Protein AF-0000000080425809 (afdb_homodimer)

Nearest PDB structures (foldseek):
  6x68-assembly1_C  TM=7.765E-01  e=7.343E-22  Trichoplusia ni
  4dm0-assembly1_A-2  TM=4.426E-01  e=2.174E-05  Escherichia coli
  1muh-assembly1_A-2  TM=4.137E-01  e=2.063E-05  Escherichia coli
  3ecp-assembly1_A-2  TM=3.751E-01  e=4.526E-05  Escherichia coli
  6x68-assembly1_C  TM=7.754E-01  e=1.582E-22  Trichoplusia ni

Secondary structure (DSSP, 8-state):
--HHHHHHHHS-HHHHHHHHHHHHHHHHHTT-TT----HHHHHHHHHHHHHHTTSB-SSGGGGG--STTT--HHHHHHS-HHHHHHHHHH--SS-GGG--S-TTGGGHHHHHHHHHHHTTSPP-SEEEEEEEEEE--S--TT-EE-TTSSS-EEEEEEEEE-TTS-EEEEEE--GGG-SS---SSHHHHHHHHHHHHHHTPPTT-EEEE-TTT--HHHHHHHHHTT-EEEEE--GGG--GGG-PPPHHHHTTSPTT-EEEEE-SS-EEEEEESSSEEEEEESS--SPSPEEEEEEETTTTEEEEEEE-HHHHHHHHHTTHHHHHHHHHHHT------SSTTHHHHHHHHHHHHHHHHHHHHHTT----HHHHHHHHHHHHHHHH----SS----------THHHHHHHHTTS----------/--HHHHHHHHS-HHHHHHHHHHHHHHHHHTT-TT----HHHHHHHHHHHHHHTTSB-SSGGGGG--STTT--HHHHHHS-HHHHHHHHHH--SS-GGG--S-TTGGGHHHHHHHHHHHTTSPP-SEEEEEEEEEE--S--TT-EE-TTSSS-EEEEEEEEE-TTS-EEEEEE--GGG-SS---SSHHHHHHHHHHHHHHTPPTT-EEEE-TTT--HHHHHHHHHTT-EEEEE--GGG--GGG-PPPHHHHTTSPTT-EEEEE-SS-EEEEEESSSEEEEEESS--SPSPEEEEEEETTTTEEEEEEE-HHHHHHHHHTTHHHHHHHHHHHT------SSTTHHHHHHHHHHHHHHHHHHHHHTT----HHHHHHHHHHHHHHHH----SS----------THHHHHHHHTTS----------

Sequence (844 aa):
TSPLDTFKLFFSNDLINHIVLQTNLYSGQKGNHSLNVTYEEMHTFIGIMLLSGYHQLPSKRMYWQEEPDCKVAVVAEAMRRRRFEDILRCIHLNDNSQITGDRLYKVRPLFKYLNQSFKMISPKECVSIDESIIPYYGRHGAKQFIRGKPIRFGFKLWVLANPDGYILHAEPYCGNDTNLPCTGLGQGGDVVIGLIEHSDLPVGTKIYFDNLFTSVQLLEELCQRNIGGTGTLRENRTLTAMNLPNKKDFQKEKRGTIYVSRNDKLTVIRWNDNAAVTVLSNCDKEGPYKNAQRYNRAEKKKITVQMPNAIARYNENMGGVDLNDQFVSQYRTKIRNKKWWWAFFAWSVDVSCVQGWLTYRNLGHIIPYLQFRRQVVLQILSSFGIGRSRPGPSLPSLTNSSAIEDIRRDRKDHLIIKGESKTSPLDTFKLFFSNDLINHIVLQTNLYSGQKGNHSLNVTYEEMHTFIGIMLLSGYHQLPSKRMYWQEEPDCKVAVVAEAMRRRRFEDILRCIHLNDNSQITGDRLYKVRPLFKYLNQSFKMISPKECVSIDESIIPYYGRHGAKQFIRGKPIRFGFKLWVLANPDGYILHAEPYCGNDTNLPCTGLGQGGDVVIGLIEHSDLPVGTKIYFDNLFTSVQLLEELCQRNIGGTGTLRENRTLTAMNLPNKKDFQKEKRGTIYVSRNDKLTVIRWNDNAAVTVLSNCDKEGPYKNAQRYNRAEKKKITVQMPNAIARYNENMGGVDLNDQFVSQYRTKIRNKKWWWAFFAWSVDVSCVQGWLTYRNLGHIIPYLQFRRQVVLQILSSFGIGRSRPGPSLPSLTNSSAIEDIRRDRKDHLIIKGESK

Organism: Rhodnius prolixus (NCBI:txid13249)

Structure (mmCIF, N/CA/C/O backbone):
data_AF-0000000080425809-model_v1
#
loop_
_entity.id
_entity.type
_entity.pdbx_description
1 polymer 'DDE_Tnp_1_7 domain-containing protein'
#
loop_
_atom_site.group_PDB
_atom_site.id
_atom_site.type_symbol
_atom_site.label_atom_id
_atom_site.label_alt_id
_atom_site.label_comp_id
_atom_site.label_asym_id
_atom_site.label_entity_id
_atom_site.label_seq_id
_atom_site.pdbx_PDB_ins_code
_atom_site.Cartn_x
_atom_site.Cartn_y
_atom_site.Cartn_z
_atom_site.occupancy
_atom_site.B_iso_or_equiv
_atom_site.auth_seq_id
_atom_site.auth_comp_id
_atom_site.auth_asym_id
_atom_site.auth_atom_id
_atom_site.pdbx_PDB_model_num
ATOM 1 N N . THR A 1 1 ? -21.891 -22.406 -18.344 1 91.31 1 THR A N 1
ATOM 2 C CA . THR A 1 1 ? -20.844 -22.375 -17.328 1 91.31 1 THR A CA 1
ATOM 3 C C . THR A 1 1 ? -20.859 -21.031 -16.594 1 91.31 1 THR A C 1
ATOM 5 O O . THR A 1 1 ? -20.859 -19.969 -17.234 1 91.31 1 THR A O 1
ATOM 8 N N . SER A 1 2 ? -21.078 -21.094 -15.312 1 95.88 2 SER A N 1
ATOM 9 C CA . SER A 1 2 ? -21.125 -19.875 -14.516 1 95.88 2 SER A CA 1
ATOM 10 C C . SER A 1 2 ? -19.766 -19.562 -13.906 1 95.88 2 SER A C 1
ATOM 12 O O . SER A 1 2 ? -18.875 -20.406 -13.875 1 95.88 2 SER A O 1
ATOM 14 N N . PRO A 1 3 ? -19.594 -18.344 -13.469 1 97.81 3 PRO A N 1
ATOM 15 C CA . PRO A 1 3 ? -18.344 -17.969 -12.797 1 97.81 3 PRO A CA 1
ATOM 16 C C . PRO A 1 3 ? -18.062 -18.844 -11.57 1 97.81 3 PRO A C 1
ATOM 18 O O . PRO A 1 3 ? -16.906 -19.25 -11.352 1 97.81 3 PRO A O 1
ATOM 21 N N . LEU A 1 4 ? -19.078 -19.156 -10.852 1 98.19 4 LEU A N 1
ATOM 22 C CA . LEU A 1 4 ? -18.891 -20.016 -9.688 1 98.19 4 LEU A CA 1
ATOM 23 C C . LEU A 1 4 ? -18.391 -21.406 -10.102 1 98.19 4 LEU A C 1
ATOM 25 O O . LEU A 1 4 ? -17.562 -22 -9.406 1 98.19 4 LEU A O 1
ATOM 29 N N . ASP A 1 5 ? -18.828 -21.906 -11.242 1 97.88 5 ASP A N 1
ATOM 30 C CA . ASP A 1 5 ? -18.391 -23.203 -11.742 1 97.88 5 ASP A CA 1
ATOM 31 C C . ASP A 1 5 ? -16.875 -23.219 -11.992 1 97.88 5 ASP A C 1
ATOM 33 O O . ASP A 1 5 ? -16.188 -24.156 -11.602 1 97.88 5 ASP A O 1
ATOM 37 N N . THR A 1 6 ? -16.438 -22.156 -12.609 1 98.38 6 THR A N 1
ATOM 38 C CA . THR A 1 6 ? -15.016 -22.141 -12.914 1 98.38 6 THR A CA 1
ATOM 39 C C . THR A 1 6 ? -14.188 -21.875 -11.664 1 98.38 6 THR A C 1
ATOM 41 O O . THR A 1 6 ? -13.07 -22.375 -11.531 1 98.38 6 THR A O 1
ATOM 44 N N . PHE A 1 7 ? -14.75 -21.094 -10.734 1 98.69 7 PHE A N 1
ATOM 45 C CA . PHE A 1 7 ? -14.086 -20.906 -9.453 1 98.69 7 PHE A CA 1
ATOM 46 C C . PHE A 1 7 ? -13.914 -22.234 -8.734 1 98.69 7 PHE A C 1
ATOM 48 O O . PHE A 1 7 ? -12.836 -22.531 -8.211 1 98.69 7 PHE A O 1
ATOM 55 N N . LYS A 1 8 ? -14.852 -23.062 -8.781 1 98.25 8 LYS A N 1
ATOM 56 C CA . LYS A 1 8 ? -14.883 -24.328 -8.055 1 98.25 8 LYS A CA 1
ATOM 57 C C . LYS A 1 8 ? -13.93 -25.344 -8.688 1 98.25 8 LYS A C 1
ATOM 59 O O . LYS A 1 8 ? -13.617 -26.359 -8.078 1 98.25 8 LYS A O 1
ATOM 64 N N . LEU A 1 9 ? -13.523 -25.062 -9.859 1 98.12 9 LEU A N 1
ATOM 65 C CA . LEU A 1 9 ? -12.516 -25.922 -10.461 1 98.12 9 LEU A CA 1
ATOM 66 C C . LEU A 1 9 ? -11.211 -25.859 -9.688 1 98.12 9 LEU A C 1
ATOM 68 O O . LEU A 1 9 ? -10.461 -26.844 -9.633 1 98.12 9 LEU A O 1
ATOM 72 N N . PHE A 1 10 ? -10.984 -24.734 -9.125 1 98.62 10 PHE A N 1
ATOM 73 C CA . PHE A 1 10 ? -9.695 -24.531 -8.477 1 98.62 10 PHE A CA 1
ATOM 74 C C . PHE A 1 10 ? -9.836 -24.547 -6.961 1 98.62 10 PHE A C 1
ATOM 76 O O . PHE A 1 10 ? -8.977 -25.094 -6.262 1 98.62 10 PHE A O 1
ATOM 83 N N . PHE A 1 11 ? -10.781 -23.812 -6.504 1 98.5 11 PHE A N 1
ATOM 84 C CA . PHE A 1 11 ? -11.164 -24.062 -5.121 1 98.5 11 PHE A CA 1
ATOM 85 C C . PHE A 1 11 ? -12.18 -25.188 -5.031 1 98.5 11 PHE A C 1
ATOM 87 O O . PHE A 1 11 ? -13.359 -24.953 -4.758 1 98.5 11 PHE A O 1
ATOM 94 N N . SER A 1 12 ? -11.703 -26.391 -5.094 1 98.06 12 SER A N 1
ATOM 95 C CA . SER A 1 12 ? -12.492 -27.578 -5.414 1 98.06 12 SER A CA 1
ATOM 96 C C . SER A 1 12 ? -13.359 -28 -4.234 1 98.06 12 SER A C 1
ATOM 98 O O . SER A 1 12 ? -13.109 -27.609 -3.098 1 98.06 12 SER A O 1
ATOM 100 N N . ASN A 1 13 ? -14.344 -28.781 -4.539 1 97.31 13 ASN A N 1
ATOM 101 C CA . ASN A 1 13 ? -15.203 -29.344 -3.498 1 97.31 13 ASN A CA 1
ATOM 102 C C . ASN A 1 13 ? -14.406 -30.219 -2.527 1 97.31 13 ASN A C 1
ATOM 104 O O . ASN A 1 13 ? -14.68 -30.219 -1.326 1 97.31 13 ASN A O 1
ATOM 108 N N . ASP A 1 14 ? -13.422 -30.891 -3.078 1 97.88 14 ASP A N 1
ATOM 109 C CA . ASP A 1 14 ? -12.578 -31.719 -2.227 1 97.88 14 ASP A CA 1
ATOM 110 C C . ASP A 1 14 ? -11.805 -30.859 -1.22 1 97.88 14 ASP A C 1
ATOM 112 O O . ASP A 1 14 ? -11.695 -31.234 -0.047 1 97.88 14 ASP A O 1
ATOM 116 N N . LEU A 1 15 ? -11.281 -29.766 -1.732 1 98.44 15 LEU A N 1
ATOM 117 C CA . LEU A 1 15 ? -10.562 -28.859 -0.846 1 98.44 15 LEU A CA 1
ATOM 118 C C . LEU A 1 15 ? -11.477 -28.312 0.237 1 98.44 15 LEU A C 1
ATOM 120 O O . LEU A 1 15 ? -11.133 -28.312 1.419 1 98.44 15 LEU A O 1
ATOM 124 N N . ILE A 1 16 ? -12.68 -27.859 -0.079 1 98.38 16 ILE A N 1
ATOM 125 C CA . ILE A 1 16 ? -13.625 -27.281 0.872 1 98.38 16 ILE A CA 1
ATOM 126 C C . ILE A 1 16 ? -14.016 -28.344 1.905 1 98.38 16 ILE A C 1
ATOM 128 O O . ILE A 1 16 ? -14.055 -28.062 3.105 1 98.38 16 ILE A O 1
ATOM 132 N N . ASN A 1 17 ? -14.258 -29.547 1.401 1 98.38 17 ASN A N 1
ATOM 133 C CA . ASN A 1 17 ? -14.602 -30.641 2.309 1 98.38 17 ASN A CA 1
ATOM 134 C C . ASN A 1 17 ? -13.469 -30.938 3.287 1 98.38 17 ASN A C 1
ATOM 136 O O . ASN A 1 17 ? -13.719 -31.203 4.465 1 98.38 17 ASN A O 1
ATOM 140 N N . HIS A 1 18 ? -12.344 -30.922 2.736 1 98.62 18 HIS A N 1
ATOM 141 C CA . HIS A 1 18 ? -11.188 -31.125 3.6 1 98.62 18 HIS A CA 1
ATOM 142 C C . HIS A 1 18 ? -11.117 -30.062 4.695 1 98.62 18 HIS A C 1
ATOM 144 O O . HIS A 1 18 ? -10.891 -30.391 5.863 1 98.62 18 HIS A O 1
ATOM 150 N N . ILE A 1 19 ? -11.32 -28.797 4.352 1 98.56 19 ILE A N 1
ATOM 151 C CA . ILE A 1 19 ? -11.258 -27.703 5.305 1 98.56 19 ILE A CA 1
ATOM 152 C C . ILE A 1 19 ? -12.375 -27.844 6.34 1 98.56 19 ILE A C 1
ATOM 154 O O . ILE A 1 19 ? -12.156 -27.625 7.531 1 98.56 19 ILE A O 1
ATOM 158 N N . VAL A 1 20 ? -13.578 -28.234 5.887 1 98.25 20 VAL A N 1
ATOM 159 C CA . VAL A 1 20 ? -14.711 -28.469 6.781 1 98.25 20 VAL A CA 1
ATOM 160 C C . VAL A 1 20 ? -14.352 -29.531 7.812 1 98.25 20 VAL A C 1
ATOM 162 O O . VAL A 1 20 ? -14.539 -29.344 9.016 1 98.25 20 VAL A O 1
ATOM 165 N N . LEU A 1 21 ? -13.773 -30.594 7.32 1 97.56 21 LEU A N 1
ATOM 166 C CA . LEU A 1 21 ? -13.406 -31.703 8.188 1 97.56 21 LEU A CA 1
ATOM 167 C C . LEU A 1 21 ? -12.367 -31.281 9.219 1 97.56 21 LEU A C 1
ATOM 169 O O . LEU A 1 21 ? -12.531 -31.531 10.414 1 97.56 21 LEU A O 1
ATOM 173 N N . GLN A 1 22 ? -11.328 -30.641 8.789 1 97.44 22 GLN A N 1
ATOM 174 C CA . GLN A 1 22 ? -10.242 -30.234 9.68 1 97.44 22 GLN A CA 1
ATOM 175 C C . GLN A 1 22 ? -10.711 -29.172 10.664 1 97.44 22 GLN A C 1
ATOM 177 O O . GLN A 1 22 ? -10.25 -29.125 11.805 1 97.44 22 GLN A O 1
ATOM 182 N N . THR A 1 23 ? -11.602 -28.281 10.242 1 97.31 23 THR A N 1
ATOM 183 C CA . THR A 1 23 ? -12.148 -27.234 11.109 1 97.31 23 THR A CA 1
ATOM 184 C C . THR A 1 23 ? -12.969 -27.844 12.234 1 97.31 23 THR A C 1
ATOM 186 O O . THR A 1 23 ? -12.82 -27.469 13.398 1 97.31 23 THR A O 1
ATOM 189 N N . ASN A 1 24 ? -13.812 -28.781 11.859 1 96.44 24 ASN A N 1
ATOM 190 C CA . ASN A 1 24 ? -14.617 -29.438 12.875 1 96.44 24 ASN A CA 1
ATOM 191 C C . ASN A 1 24 ? -13.75 -30.281 13.812 1 96.44 24 ASN A C 1
ATOM 193 O O . ASN A 1 24 ? -14.008 -30.328 15.023 1 96.44 24 ASN A O 1
ATOM 197 N N . LEU A 1 25 ? -12.734 -30.922 13.273 1 95 25 LEU A N 1
ATOM 198 C CA . LEU A 1 25 ? -11.797 -31.672 14.102 1 95 25 LEU A CA 1
ATOM 199 C C . LEU A 1 25 ? -11.102 -30.75 15.102 1 95 25 LEU A C 1
ATOM 201 O O . LEU A 1 25 ? -11.023 -31.078 16.297 1 95 25 LEU A O 1
ATOM 205 N N . TYR A 1 26 ? -10.664 -29.672 14.656 1 94.56 26 TYR A N 1
ATOM 206 C CA . TYR A 1 26 ? -9.961 -28.703 15.5 1 94.56 26 TYR A CA 1
ATOM 207 C C . TYR A 1 26 ? -10.883 -28.156 16.578 1 94.56 26 TYR A C 1
ATOM 209 O O . TYR A 1 26 ? -10.461 -27.969 17.719 1 94.56 26 TYR A O 1
ATOM 217 N N . SER A 1 27 ? -12.102 -27.797 16.156 1 94.06 27 SER A N 1
ATOM 218 C CA . SER A 1 27 ? -13.062 -27.297 17.141 1 94.06 27 SER A CA 1
ATOM 219 C C . SER A 1 27 ? -13.266 -28.297 18.266 1 94.06 27 SER A C 1
ATOM 221 O O . SER A 1 27 ? -13.43 -27.906 19.422 1 94.06 27 SER A O 1
ATOM 223 N N . GLY A 1 28 ? -13.266 -29.531 17.906 1 90.81 28 GLY A N 1
ATOM 224 C CA . GLY A 1 28 ? -13.375 -30.578 18.922 1 90.81 28 GLY A CA 1
ATOM 225 C C . GLY A 1 28 ? -12.164 -30.641 19.828 1 90.81 28 GLY A C 1
ATOM 226 O O . GLY A 1 28 ? -12.305 -30.859 21.047 1 90.81 28 GLY A O 1
ATOM 227 N N . GLN A 1 29 ? -11.07 -30.547 19.312 1 88.19 29 GLN A N 1
ATOM 228 C CA . GLN A 1 29 ? -9.82 -30.594 20.062 1 88.19 29 GLN A CA 1
ATOM 229 C C . GLN A 1 29 ? -9.711 -29.438 21.062 1 88.19 29 GLN A C 1
ATOM 231 O O . GLN A 1 29 ? -9.094 -29.578 22.109 1 88.19 29 GLN A O 1
ATOM 236 N N . LYS A 1 30 ? -10.25 -28.266 20.734 1 86.12 30 LYS A N 1
ATOM 237 C CA . LYS A 1 30 ? -10.18 -27.078 21.578 1 86.12 30 LYS A CA 1
ATOM 238 C C . LYS A 1 30 ? -11.297 -27.078 22.625 1 86.12 30 LYS A C 1
ATOM 240 O O . LYS A 1 30 ? -11.328 -26.234 23.516 1 86.12 30 LYS A O 1
ATOM 245 N N . GLY A 1 31 ? -12.031 -28.047 22.656 1 77.94 31 GLY A N 1
ATOM 246 C CA . GLY A 1 31 ? -13.078 -28.172 23.656 1 77.94 31 GLY A CA 1
ATOM 247 C C . GLY A 1 31 ? -14.398 -27.562 23.234 1 77.94 31 GLY A C 1
ATOM 248 O O . GLY A 1 31 ? -15.328 -27.453 24.031 1 77.94 31 GLY A O 1
ATOM 249 N N . ASN A 1 32 ? -14.305 -26.844 22.016 1 64.5 32 ASN A N 1
ATOM 250 C CA . ASN A 1 32 ? -15.562 -26.312 21.5 1 64.5 32 ASN A CA 1
ATOM 251 C C . ASN A 1 32 ? -16.391 -27.375 20.797 1 64.5 32 ASN A C 1
ATOM 253 O O . ASN A 1 32 ? -16.391 -27.453 19.562 1 64.5 32 ASN A O 1
ATOM 257 N N . HIS A 1 33 ? -16.906 -28.375 21.469 1 64.31 33 HIS A N 1
ATOM 258 C CA . HIS A 1 33 ? -17.453 -29.641 20.984 1 64.31 33 HIS A CA 1
ATOM 259 C C . HIS A 1 33 ? -18.453 -29.422 19.859 1 64.31 33 HIS A C 1
ATOM 261 O O . HIS A 1 33 ? -18.594 -30.266 18.969 1 64.31 33 HIS A O 1
ATOM 267 N N . SER A 1 34 ? -18.906 -28.203 19.469 1 76.88 34 SER A N 1
ATOM 268 C CA . SER A 1 34 ? -20.078 -28.234 18.594 1 76.88 34 SER A CA 1
ATOM 269 C C . SER A 1 34 ? -20.016 -27.141 17.547 1 76.88 34 SER A C 1
ATOM 271 O O . SER A 1 34 ? -21.047 -26.578 17.172 1 76.88 34 SER A O 1
ATOM 273 N N . LEU A 1 35 ? -18.906 -26.953 16.859 1 90.62 35 LEU A N 1
ATOM 274 C CA . LEU A 1 35 ? -19.047 -25.953 15.805 1 90.62 35 LEU A CA 1
ATOM 275 C C . LEU A 1 35 ? -19.812 -26.531 14.617 1 90.62 35 LEU A C 1
ATOM 277 O O . LEU A 1 35 ? -20.719 -25.891 14.078 1 90.62 35 LEU A O 1
ATOM 281 N N . ASN A 1 36 ? -19.578 -27.828 14.172 1 94.56 36 ASN A N 1
ATOM 282 C CA . ASN A 1 36 ? -20.25 -28.562 13.086 1 94.56 36 ASN A CA 1
ATOM 283 C C . ASN A 1 36 ? -20.469 -27.672 11.867 1 94.56 36 ASN A C 1
ATOM 285 O O . ASN A 1 36 ? -21.578 -27.562 11.359 1 94.56 36 ASN A O 1
ATOM 289 N N . VAL A 1 37 ? -19.391 -27.078 11.461 1 96.69 37 VAL A N 1
ATOM 290 C CA . VAL A 1 37 ? -19.484 -26.25 10.258 1 96.69 37 VAL A CA 1
ATOM 291 C C . VAL A 1 37 ? -19.875 -27.125 9.062 1 96.69 37 VAL A C 1
ATOM 293 O O . VAL A 1 37 ? -19.359 -28.234 8.914 1 96.69 37 VAL A O 1
ATOM 296 N N . THR A 1 38 ? -20.75 -26.609 8.227 1 96.81 38 THR A N 1
ATOM 297 C CA . THR A 1 38 ? -21.219 -27.359 7.066 1 96.81 38 THR A CA 1
ATOM 298 C C . THR A 1 38 ? -20.516 -26.891 5.801 1 96.81 38 THR A C 1
ATOM 300 O O . THR A 1 38 ? -19.828 -25.875 5.809 1 96.81 38 THR A O 1
ATOM 303 N N . TYR A 1 39 ? -20.688 -27.719 4.781 1 96.94 39 TYR A N 1
ATOM 304 C CA . TYR A 1 39 ? -20.188 -27.406 3.447 1 96.94 39 TYR A CA 1
ATOM 305 C C . TYR A 1 39 ? -20.703 -26.047 2.979 1 96.94 39 TYR A C 1
ATOM 307 O O . TYR A 1 39 ? -19.938 -25.219 2.477 1 96.94 39 TYR A O 1
ATOM 315 N N . GLU A 1 40 ? -21.969 -25.781 3.193 1 97.38 40 GLU A N 1
ATOM 316 C CA . GLU A 1 40 ? -22.625 -24.547 2.768 1 97.38 40 GLU A CA 1
ATOM 317 C C . GLU A 1 40 ? -22.094 -23.344 3.539 1 97.38 40 GLU A C 1
ATOM 319 O O . GLU A 1 40 ? -21.828 -22.281 2.955 1 97.38 40 GLU A O 1
ATOM 324 N N . GLU A 1 41 ? -21.906 -23.531 4.793 1 97.62 41 GLU A N 1
ATOM 325 C CA . GLU A 1 41 ? -21.406 -22.438 5.633 1 97.62 41 GLU A CA 1
ATOM 326 C C . GLU A 1 41 ? -19.969 -22.062 5.246 1 97.62 41 GLU A C 1
ATOM 328 O O . GLU A 1 41 ? -19.609 -20.891 5.246 1 97.62 41 GLU A O 1
ATOM 333 N N . MET A 1 42 ? -19.203 -23.094 4.938 1 98.38 42 MET A N 1
ATOM 334 C CA . MET A 1 42 ? -17.828 -22.828 4.547 1 98.38 42 MET A CA 1
ATOM 335 C C . MET A 1 42 ? -17.766 -22.062 3.23 1 98.38 42 MET A C 1
ATOM 337 O O . MET A 1 42 ? -16.953 -21.141 3.07 1 98.38 42 MET A O 1
ATOM 341 N N . HIS A 1 43 ? -18.656 -22.422 2.312 1 98.31 43 HIS A N 1
ATOM 342 C CA . HIS A 1 43 ? -18.75 -21.656 1.076 1 98.31 43 HIS A CA 1
ATOM 343 C C . HIS A 1 43 ? -19.125 -20.203 1.357 1 98.31 43 HIS A C 1
ATOM 345 O O . HIS A 1 43 ? -18.531 -19.281 0.794 1 98.31 43 HIS A O 1
ATOM 351 N N . THR A 1 44 ? -20.094 -20.016 2.18 1 98.5 44 THR A N 1
ATOM 352 C CA . THR A 1 44 ? -20.531 -18.656 2.535 1 98.5 44 THR A CA 1
ATOM 353 C C . THR A 1 44 ? -19.391 -17.875 3.154 1 98.5 44 THR A C 1
ATOM 355 O O . THR A 1 44 ? -19.188 -16.703 2.82 1 98.5 44 THR A O 1
ATOM 358 N N . PHE A 1 45 ? -18.688 -18.578 4.012 1 98.5 45 PHE A N 1
ATOM 359 C CA . PHE A 1 45 ? -17.516 -17.984 4.652 1 98.5 45 PHE A CA 1
ATOM 360 C C . PHE A 1 45 ? -16.516 -17.5 3.607 1 98.5 45 PHE A C 1
ATOM 362 O O . PHE A 1 45 ? -16.047 -16.359 3.674 1 98.5 45 PHE A O 1
ATOM 369 N N . ILE A 1 46 ? -16.25 -18.266 2.625 1 98.62 46 ILE A N 1
ATOM 370 C CA . ILE A 1 46 ? -15.32 -17.953 1.545 1 98.62 46 ILE A CA 1
ATOM 371 C C . ILE A 1 46 ? -15.875 -16.797 0.712 1 98.62 46 ILE A C 1
ATOM 373 O O . ILE A 1 46 ? -15.125 -15.914 0.286 1 98.62 46 ILE A O 1
ATOM 377 N N . GLY A 1 47 ? -17.172 -16.859 0.475 1 98.56 47 GLY A N 1
ATOM 378 C CA . GLY A 1 47 ? -17.812 -15.758 -0.244 1 98.56 47 GLY A CA 1
ATOM 379 C C . GLY A 1 47 ? -17.609 -14.414 0.429 1 98.56 47 GLY A C 1
ATOM 380 O O . GLY A 1 47 ? -17.344 -13.414 -0.237 1 98.56 47 GLY A O 1
ATOM 381 N N . ILE A 1 48 ? -17.75 -14.375 1.721 1 98.38 48 ILE A N 1
ATOM 382 C CA . ILE A 1 48 ? -17.562 -13.148 2.49 1 98.38 48 ILE A CA 1
ATOM 383 C C . ILE A 1 48 ? -16.109 -12.695 2.391 1 98.38 48 ILE A C 1
ATOM 385 O O . ILE A 1 48 ? -15.844 -11.5 2.25 1 98.38 48 ILE A O 1
ATOM 389 N N . MET A 1 49 ? -15.188 -13.641 2.42 1 98.44 49 MET A N 1
ATOM 390 C CA . MET A 1 49 ? -13.781 -13.32 2.236 1 98.44 49 MET A CA 1
ATOM 391 C C . MET A 1 49 ? -13.547 -12.656 0.88 1 98.44 49 MET A C 1
ATOM 393 O O . MET A 1 49 ? -12.883 -11.625 0.795 1 98.44 49 MET A O 1
ATOM 397 N N . LEU A 1 50 ? -14.086 -13.242 -0.143 1 98.62 50 LEU A N 1
ATOM 398 C CA . LEU A 1 50 ? -13.93 -12.711 -1.492 1 98.62 50 LEU A CA 1
ATOM 399 C C . LEU A 1 50 ? -14.523 -11.312 -1.602 1 98.62 50 LEU A C 1
ATOM 401 O O . LEU A 1 50 ? -13.93 -10.43 -2.227 1 98.62 50 LEU A O 1
ATOM 405 N N . LEU A 1 51 ? -15.672 -11.094 -0.965 1 98.56 51 LEU A N 1
ATOM 406 C CA . LEU A 1 51 ? -16.344 -9.797 -0.977 1 98.56 51 LEU A CA 1
ATOM 407 C C . LEU A 1 51 ? -15.453 -8.727 -0.353 1 98.56 51 LEU A C 1
ATOM 409 O O . LEU A 1 51 ? -15.359 -7.609 -0.875 1 98.56 51 LEU A O 1
ATOM 413 N N . SER A 1 52 ? -14.789 -9.062 0.684 1 98 52 SER A N 1
ATOM 414 C CA . SER A 1 52 ? -13.984 -8.102 1.426 1 98 52 SER A CA 1
ATOM 415 C C . SER A 1 52 ? -12.852 -7.543 0.563 1 98 52 SER A C 1
ATOM 417 O O . SER A 1 52 ? -12.281 -6.496 0.877 1 98 52 SER A O 1
ATOM 419 N N . GLY A 1 53 ? -12.531 -8.211 -0.527 1 97.75 53 GLY A N 1
ATOM 420 C CA . GLY A 1 53 ? -11.453 -7.773 -1.402 1 97.75 53 GLY A CA 1
ATOM 421 C C . GLY A 1 53 ? -11.812 -6.543 -2.217 1 97.75 53 GLY A C 1
ATOM 422 O O . GLY A 1 53 ? -10.93 -5.766 -2.592 1 97.75 53 GLY A O 1
ATOM 423 N N . TYR A 1 54 ? -13.094 -6.422 -2.535 1 97.44 54 TYR A N 1
ATOM 424 C CA . TYR A 1 54 ? -13.469 -5.273 -3.352 1 97.44 54 TYR A CA 1
ATOM 425 C C . TYR A 1 54 ? -14.438 -4.363 -2.6 1 97.44 54 TYR A C 1
ATOM 427 O O . TYR A 1 54 ? -14.68 -3.23 -3.02 1 97.44 54 TYR A O 1
ATOM 435 N N . HIS A 1 55 ? -15.062 -4.824 -1.59 1 97.38 55 HIS A N 1
ATOM 436 C CA . HIS A 1 55 ? -15.867 -4.059 -0.647 1 97.38 55 HIS A CA 1
ATOM 437 C C . HIS A 1 55 ? -15.211 -3.994 0.724 1 97.38 55 HIS A C 1
ATOM 439 O O . HIS A 1 55 ? -15.586 -4.73 1.637 1 97.38 55 HIS A O 1
ATOM 445 N N . GLN A 1 56 ? -14.375 -3.029 0.906 1 96.62 56 GLN A N 1
ATOM 446 C CA . GLN A 1 56 ? -13.453 -3.062 2.037 1 96.62 56 GLN A CA 1
ATOM 447 C C . GLN A 1 56 ? -13.953 -2.18 3.178 1 96.62 56 GLN A C 1
ATOM 449 O O . GLN A 1 56 ? -14.297 -1.014 2.965 1 96.62 56 GLN A O 1
ATOM 454 N N . LEU A 1 57 ? -13.992 -2.723 4.297 1 96.56 57 LEU A N 1
ATOM 455 C CA . LEU A 1 57 ? -14.258 -2.02 5.547 1 96.56 57 LEU A CA 1
ATOM 456 C C . LEU A 1 57 ? -13.102 -2.195 6.531 1 96.56 57 LEU A C 1
ATOM 458 O O . LEU A 1 57 ? -12.336 -3.154 6.422 1 96.56 57 LEU A O 1
ATOM 462 N N . PRO A 1 58 ? -12.922 -1.303 7.43 1 95.25 58 PRO A N 1
ATOM 463 C CA . PRO A 1 58 ? -11.75 -1.293 8.305 1 95.25 58 PRO A CA 1
ATOM 464 C C . PRO A 1 58 ? -11.695 -2.508 9.234 1 95.25 58 PRO A C 1
ATOM 466 O O . PRO A 1 58 ? -10.609 -2.953 9.602 1 95.25 58 PRO A O 1
ATOM 469 N N . SER A 1 59 ? -12.844 -2.998 9.594 1 94.56 59 SER A N 1
ATOM 470 C CA . SER A 1 59 ? -12.883 -4.156 10.477 1 94.56 59 SER A CA 1
ATOM 471 C C . SER A 1 59 ? -13.93 -5.164 10.031 1 94.56 59 SER A C 1
ATOM 473 O O . SER A 1 59 ? -14.938 -4.793 9.422 1 94.56 59 SER A O 1
ATOM 475 N N . LYS A 1 60 ? -13.664 -6.438 10.406 1 95.12 60 LYS A N 1
ATOM 476 C CA . LYS A 1 60 ? -14.555 -7.508 9.969 1 95.12 60 LYS A CA 1
ATOM 477 C C . LYS A 1 60 ? -15.953 -7.336 10.547 1 95.12 60 LYS A C 1
ATOM 479 O O . LYS A 1 60 ? -16.953 -7.652 9.891 1 95.12 60 LYS A O 1
ATOM 484 N N . ARG A 1 61 ? -16.078 -6.824 11.742 1 95.31 61 ARG A N 1
ATOM 485 C CA . ARG A 1 61 ? -17.375 -6.723 12.406 1 95.31 61 ARG A CA 1
ATOM 486 C C . ARG A 1 61 ? -18.266 -5.672 11.734 1 95.31 61 ARG A C 1
ATOM 488 O O . ARG A 1 61 ? -19.484 -5.699 11.867 1 95.31 61 ARG A O 1
ATOM 495 N N . MET A 1 62 ? -17.641 -4.77 11.062 1 96.25 62 MET A N 1
ATOM 496 C CA . MET A 1 62 ? -18.375 -3.674 10.43 1 96.25 62 MET A CA 1
ATOM 497 C C . MET A 1 62 ? -19.281 -4.195 9.32 1 96.25 62 MET A C 1
ATOM 499 O O . MET A 1 62 ? -20.266 -3.547 8.961 1 96.25 62 MET A O 1
ATOM 503 N N . TYR A 1 63 ? -19.016 -5.398 8.797 1 96.31 63 TYR A N 1
ATOM 504 C CA . TYR A 1 63 ? -19.828 -5.98 7.73 1 96.31 63 TYR A CA 1
ATOM 505 C C . TYR A 1 63 ? -21.219 -6.344 8.242 1 96.31 63 TYR A C 1
ATOM 507 O O . TYR A 1 63 ? -22.125 -6.578 7.453 1 96.31 63 TYR A O 1
ATOM 515 N N . TRP A 1 64 ? -21.359 -6.406 9.547 1 96.56 64 TRP A N 1
ATOM 516 C CA . TRP A 1 64 ? -22.641 -6.781 10.133 1 96.56 64 TRP A CA 1
ATOM 517 C C . TRP A 1 64 ? -23.297 -5.586 10.812 1 96.56 64 TRP A C 1
ATOM 519 O O . TRP A 1 64 ? -24.359 -5.723 11.438 1 96.56 64 TRP A O 1
ATOM 529 N N . GLN A 1 65 ? -22.641 -4.395 10.734 1 95 65 GLN A N 1
ATOM 530 C CA . GLN A 1 65 ? -23.219 -3.203 11.344 1 95 65 GLN A CA 1
ATOM 531 C C . GLN A 1 65 ? -24.406 -2.689 10.523 1 95 65 GLN A C 1
ATOM 533 O O . GLN A 1 65 ? -24.469 -2.898 9.312 1 95 65 GLN A O 1
ATOM 538 N N . GLU A 1 66 ? -25.266 -1.991 11.18 1 93.06 66 GLU A N 1
ATOM 539 C CA . GLU A 1 66 ? -26.516 -1.587 10.539 1 93.06 66 GLU A CA 1
ATOM 540 C C . GLU A 1 66 ? -26.516 -0.093 10.227 1 93.06 66 GLU A C 1
ATOM 542 O O . GLU A 1 66 ? -27.406 0.396 9.508 1 93.06 66 GLU A O 1
ATOM 547 N N . GLU A 1 67 ? -25.547 0.613 10.727 1 94.19 67 GLU A N 1
ATOM 548 C CA . GLU A 1 67 ? -25.484 2.041 10.438 1 94.19 67 GLU A CA 1
ATOM 549 C C . GLU A 1 67 ? -25.406 2.289 8.93 1 94.19 67 GLU A C 1
ATOM 551 O O . GLU A 1 67 ? -24.75 1.544 8.203 1 94.19 67 GLU A O 1
ATOM 556 N N . PRO A 1 68 ? -26 3.342 8.438 1 92.62 68 PRO A N 1
ATOM 557 C CA . PRO A 1 68 ? -26.156 3.561 6.996 1 92.62 68 PRO A CA 1
ATOM 558 C C . PRO A 1 68 ? -24.812 3.672 6.281 1 92.62 68 PRO A C 1
ATOM 560 O O . PRO A 1 68 ? -24.703 3.338 5.098 1 92.62 68 PRO A O 1
ATOM 563 N N . ASP A 1 69 ? -23.828 4.133 6.98 1 93.38 69 ASP A N 1
ATOM 564 C CA . ASP A 1 69 ? -22.531 4.371 6.332 1 93.38 69 ASP A CA 1
ATOM 565 C C . ASP A 1 69 ? -21.766 3.068 6.148 1 93.38 69 ASP A C 1
ATOM 567 O O . ASP A 1 69 ? -20.797 3.014 5.379 1 93.38 69 ASP A O 1
ATOM 571 N N . CYS A 1 70 ? -22.156 1.969 6.836 1 92.88 70 CYS A N 1
ATOM 572 C CA . CYS A 1 70 ? -21.344 0.754 6.758 1 92.88 70 CYS A CA 1
ATOM 573 C C . CYS A 1 70 ? -22.219 -0.458 6.457 1 92.88 70 CYS A C 1
ATOM 575 O O . CYS A 1 70 ? -21.719 -1.577 6.34 1 92.88 70 CYS A O 1
ATOM 577 N N . LYS A 1 71 ? -23.484 -0.25 6.219 1 90.69 71 LYS A N 1
ATOM 578 C CA . LYS A 1 71 ? -24.406 -1.365 6.07 1 90.69 71 LYS A CA 1
ATOM 579 C C . LYS A 1 71 ? -24.141 -2.143 4.785 1 90.69 71 LYS A C 1
ATOM 581 O O . LYS A 1 71 ? -24.203 -1.584 3.688 1 90.69 71 LYS A O 1
ATOM 586 N N . VAL A 1 72 ? -23.781 -3.412 4.922 1 92.75 72 VAL A N 1
ATOM 587 C CA . VAL A 1 72 ? -23.641 -4.379 3.838 1 92.75 72 VAL A CA 1
ATOM 588 C C . VAL A 1 72 ? -24.625 -5.535 4.051 1 92.75 72 VAL A C 1
ATOM 590 O O . VAL A 1 72 ? -24.234 -6.609 4.508 1 92.75 72 VAL A O 1
ATOM 593 N N . ALA A 1 73 ? -25.766 -5.375 3.637 1 92.31 73 ALA A N 1
ATOM 594 C CA . ALA A 1 73 ? -26.906 -6.234 4 1 92.31 73 ALA A CA 1
ATOM 595 C C . ALA A 1 73 ? -26.672 -7.668 3.533 1 92.31 73 ALA A C 1
ATOM 597 O O . ALA A 1 73 ? -27.031 -8.617 4.234 1 92.31 73 ALA A O 1
ATOM 598 N N . VAL A 1 74 ? -26.016 -7.859 2.428 1 94.88 74 VAL A N 1
ATOM 599 C CA . VAL A 1 74 ? -25.875 -9.172 1.809 1 94.88 74 VAL A CA 1
ATOM 600 C C . VAL A 1 74 ? -25.062 -10.086 2.725 1 94.88 74 VAL A C 1
ATOM 602 O O . VAL A 1 74 ? -25.297 -11.297 2.762 1 94.88 74 VAL A O 1
ATOM 605 N N . VAL A 1 75 ? -24.109 -9.523 3.479 1 96.44 75 VAL A N 1
ATOM 606 C CA . VAL A 1 75 ? -23.25 -10.312 4.367 1 96.44 75 VAL A CA 1
ATOM 607 C C . VAL A 1 75 ? -24.062 -10.773 5.578 1 96.44 75 VAL A C 1
ATOM 609 O O . VAL A 1 75 ? -24.078 -11.961 5.898 1 96.44 75 VAL A O 1
ATOM 612 N N . ALA A 1 76 ? -24.812 -9.812 6.184 1 94.56 76 ALA A N 1
ATOM 613 C CA . ALA A 1 76 ? -25.594 -10.117 7.371 1 94.56 76 ALA A CA 1
ATOM 614 C C . ALA A 1 76 ? -26.734 -11.086 7.043 1 94.56 76 ALA A C 1
ATOM 616 O O . ALA A 1 76 ? -27.125 -11.898 7.883 1 94.56 76 ALA A O 1
ATOM 617 N N . GLU A 1 77 ? -27.188 -10.992 5.883 1 94.88 77 GLU A N 1
ATOM 618 C CA . GLU A 1 77 ? -28.266 -11.859 5.449 1 94.88 77 GLU A CA 1
ATOM 619 C C . GLU A 1 77 ? -27.766 -13.266 5.121 1 94.88 77 GLU A C 1
ATOM 621 O O . GLU A 1 77 ? -28.516 -14.234 5.172 1 94.88 77 GLU A O 1
ATOM 626 N N . ALA A 1 78 ? -26.5 -13.414 4.789 1 96.94 78 ALA A N 1
ATOM 627 C CA . ALA A 1 78 ? -25.953 -14.695 4.367 1 96.94 78 ALA A CA 1
ATOM 628 C C . ALA A 1 78 ? -25.469 -15.508 5.566 1 96.94 78 ALA A C 1
ATOM 630 O O . ALA A 1 78 ? -25.5 -16.734 5.543 1 96.94 78 ALA A O 1
ATOM 631 N N . MET A 1 79 ? -24.969 -14.836 6.617 1 97.12 79 MET A N 1
ATOM 632 C CA . MET A 1 79 ? -24.422 -15.5 7.797 1 97.12 79 MET A CA 1
ATOM 633 C C . MET A 1 79 ? -24.422 -14.57 9 1 97.12 79 MET A C 1
ATOM 635 O O . MET A 1 79 ? -24.094 -13.391 8.883 1 97.12 79 MET A O 1
ATOM 639 N N . ARG A 1 80 ? -24.781 -15.086 10.133 1 96.5 80 ARG A N 1
ATOM 640 C CA . ARG A 1 80 ? -24.719 -14.289 11.359 1 96.5 80 ARG A CA 1
ATOM 641 C C . ARG A 1 80 ? -23.281 -13.969 11.734 1 96.5 80 ARG A C 1
ATOM 643 O O . ARG A 1 80 ? -22.391 -14.781 11.523 1 96.5 80 ARG A O 1
ATOM 650 N N . ARG A 1 81 ? -23.094 -12.828 12.367 1 96.56 81 ARG A N 1
ATOM 651 C CA . ARG A 1 81 ? -21.766 -12.359 12.742 1 96.56 81 ARG A CA 1
ATOM 652 C C . ARG A 1 81 ? -21.062 -13.359 13.656 1 96.56 81 ARG A C 1
ATOM 654 O O . ARG A 1 81 ? -19.922 -13.734 13.414 1 96.56 81 ARG A O 1
ATOM 661 N N . ARG A 1 82 ? -21.719 -13.805 14.672 1 95.5 82 ARG A N 1
ATOM 662 C CA . ARG A 1 82 ? -21.125 -14.727 15.641 1 95.5 82 ARG A CA 1
ATOM 663 C C . ARG A 1 82 ? -20.703 -16.016 14.969 1 95.5 82 ARG A C 1
ATOM 665 O O . ARG A 1 82 ? -19.641 -16.578 15.297 1 95.5 82 ARG A O 1
ATOM 672 N N . ARG A 1 83 ? -21.578 -16.516 14.109 1 95.62 83 ARG A N 1
ATOM 673 C CA . ARG A 1 83 ? -21.25 -17.75 13.406 1 95.62 83 ARG A CA 1
ATOM 674 C C . ARG A 1 83 ? -20 -17.562 12.547 1 95.62 83 ARG A C 1
ATOM 676 O O . ARG A 1 83 ? -19.109 -18.438 12.539 1 95.62 83 ARG A O 1
ATOM 683 N N . PHE A 1 84 ? -19.953 -16.484 11.891 1 97.12 84 PHE A N 1
ATOM 684 C CA . PHE A 1 84 ? -18.766 -16.172 11.094 1 97.12 84 PHE A CA 1
ATOM 685 C C . PHE A 1 84 ? -17.516 -16.156 11.961 1 97.12 84 PHE A C 1
ATOM 687 O O . PHE A 1 84 ? -16.5 -16.75 11.602 1 97.12 84 PHE A O 1
ATOM 694 N N . GLU A 1 85 ? -17.578 -15.484 13.062 1 96.62 85 GLU A N 1
ATOM 695 C CA . GLU A 1 85 ? -16.453 -15.367 13.977 1 96.62 85 GLU A CA 1
ATOM 696 C C . GLU A 1 85 ? -16.047 -16.719 14.547 1 96.62 85 GLU A C 1
ATOM 698 O O . GLU A 1 85 ? -14.867 -17 14.75 1 96.62 85 GLU A O 1
ATOM 703 N N . ASP A 1 86 ? -17.016 -17.547 14.805 1 95.81 86 ASP A N 1
ATOM 704 C CA . ASP A 1 86 ? -16.734 -18.891 15.281 1 95.81 86 ASP A CA 1
ATOM 705 C C . ASP A 1 86 ? -15.961 -19.688 14.234 1 95.81 86 ASP A C 1
ATOM 707 O O . ASP A 1 86 ? -15 -20.391 14.57 1 95.81 86 ASP A O 1
ATOM 711 N N . ILE A 1 87 ? -16.422 -19.578 13.039 1 97.12 87 ILE A N 1
ATOM 712 C CA . ILE A 1 87 ? -15.734 -20.281 11.961 1 97.12 87 ILE A CA 1
ATOM 713 C C . ILE A 1 87 ? -14.312 -19.734 11.805 1 97.12 87 ILE A C 1
ATOM 715 O O . ILE A 1 87 ? -13.359 -20.5 11.68 1 97.12 87 ILE A O 1
ATOM 719 N N . LEU A 1 88 ? -14.164 -18.453 11.836 1 97.31 88 LEU A N 1
ATOM 720 C CA . LEU A 1 88 ? -12.867 -17.812 11.719 1 97.31 88 LEU A CA 1
ATOM 721 C C . LEU A 1 88 ? -11.914 -18.281 12.812 1 97.31 88 LEU A C 1
ATOM 723 O O . LEU A 1 88 ? -10.727 -18.484 12.555 1 97.31 88 LEU A O 1
ATOM 727 N N . ARG A 1 89 ? -12.398 -18.5 13.922 1 95.5 89 ARG A N 1
ATOM 728 C CA . ARG A 1 89 ? -11.602 -18.938 15.062 1 95.5 89 ARG A CA 1
ATOM 729 C C . ARG A 1 89 ? -11.18 -20.406 14.906 1 95.5 89 ARG A C 1
ATOM 731 O O . ARG A 1 89 ? -10.062 -20.781 15.266 1 95.5 89 ARG A O 1
ATOM 738 N N . CYS A 1 90 ? -12.031 -21.156 14.32 1 96.19 90 CYS A N 1
ATOM 739 C CA . CYS A 1 90 ? -11.82 -22.594 14.367 1 96.19 90 CYS A CA 1
ATOM 740 C C . CYS A 1 90 ? -11.305 -23.109 13.031 1 96.19 90 CYS A C 1
ATOM 742 O O . CYS A 1 90 ? -10.883 -24.266 12.93 1 96.19 90 CYS A O 1
ATOM 744 N N . ILE A 1 91 ? -11.367 -22.328 12.016 1 97.5 91 ILE A N 1
ATOM 745 C CA . ILE A 1 91 ? -10.945 -22.797 10.703 1 97.5 91 ILE A CA 1
ATOM 746 C C . ILE A 1 91 ? -9.539 -23.375 10.797 1 97.5 91 ILE A C 1
ATOM 748 O O . ILE A 1 91 ? -8.672 -22.828 11.469 1 97.5 91 ILE A O 1
ATOM 752 N N . HIS A 1 92 ? -9.336 -24.5 10.172 1 97.19 92 HIS A N 1
ATOM 753 C CA . HIS A 1 92 ? -8.062 -25.219 10.242 1 97.19 92 HIS A CA 1
ATOM 754 C C . HIS A 1 92 ? -7.809 -26 8.961 1 97.19 92 HIS A C 1
ATOM 756 O O . HIS A 1 92 ? -8.75 -26.359 8.25 1 97.19 92 HIS A O 1
ATOM 762 N N . LEU A 1 93 ? -6.543 -26.297 8.703 1 98 93 LEU A N 1
ATOM 763 C CA . LEU A 1 93 ? -6.188 -26.828 7.395 1 98 93 LEU A CA 1
ATOM 764 C C . LEU A 1 93 ? -5.566 -28.219 7.527 1 98 93 LEU A C 1
ATOM 766 O O . LEU A 1 93 ? -5.352 -28.906 6.523 1 98 93 LEU A O 1
ATOM 770 N N . ASN A 1 94 ? -5.219 -28.578 8.766 1 97.06 94 ASN A N 1
ATOM 771 C CA . ASN A 1 94 ? -4.586 -29.875 9 1 97.06 94 ASN A CA 1
ATOM 772 C C . ASN A 1 94 ? -4.789 -30.344 10.445 1 97.06 94 ASN A C 1
ATOM 774 O O . ASN A 1 94 ? -5.137 -29.547 11.312 1 97.06 94 ASN A O 1
ATOM 778 N N . ASP A 1 95 ? -4.551 -31.656 10.609 1 94.88 95 ASP A N 1
ATOM 779 C CA . ASP A 1 95 ? -4.727 -32.25 11.93 1 94.88 95 ASP A CA 1
ATOM 780 C C . ASP A 1 95 ? -3.551 -31.922 12.844 1 94.88 95 ASP A C 1
ATOM 782 O O . ASP A 1 95 ? -2.438 -32.406 12.633 1 94.88 95 ASP A O 1
ATOM 786 N N . ASN A 1 96 ? -3.771 -31.25 13.906 1 90.5 96 ASN A N 1
ATOM 787 C CA . ASN A 1 96 ? -2.727 -30.812 14.828 1 90.5 96 ASN A CA 1
ATOM 788 C C . ASN A 1 96 ? -2.148 -31.969 15.625 1 90.5 96 ASN A C 1
ATOM 790 O O . ASN A 1 96 ? -1.08 -31.844 16.219 1 90.5 96 ASN A O 1
ATOM 794 N N . SER A 1 97 ? -2.814 -33 15.656 1 89.75 97 SER A N 1
ATOM 795 C CA . SER A 1 97 ? -2.365 -34.125 16.453 1 89.75 97 SER A CA 1
ATOM 796 C C . SER A 1 97 ? -1.225 -34.875 15.758 1 89.75 97 SER A C 1
ATOM 798 O O . SER A 1 97 ? -0.525 -35.656 16.391 1 89.75 97 SER A O 1
ATOM 800 N N . GLN A 1 98 ? -0.982 -34.562 14.555 1 89.06 98 GLN A N 1
ATOM 801 C CA . GLN A 1 98 ? 0.027 -35.281 13.781 1 89.06 98 GLN A CA 1
ATOM 802 C C . GLN A 1 98 ? 1.155 -34.344 13.352 1 89.06 98 GLN A C 1
ATOM 804 O O . GLN A 1 98 ? 1.795 -34.594 12.32 1 89.06 98 GLN A O 1
ATOM 809 N N . ILE A 1 99 ? 1.312 -33.312 14.047 1 84.56 99 ILE A N 1
ATOM 810 C CA . ILE A 1 99 ? 2.291 -32.312 13.656 1 84.56 99 ILE A CA 1
ATOM 811 C C . ILE A 1 99 ? 3.691 -32.906 13.664 1 84.56 99 ILE A C 1
ATOM 813 O O . ILE A 1 99 ? 4.043 -33.656 14.578 1 84.56 99 ILE A O 1
ATOM 817 N N . THR A 1 100 ? 4.387 -32.719 12.594 1 82.88 100 THR A N 1
ATOM 818 C CA . THR A 1 100 ? 5.758 -33.188 12.43 1 82.88 100 THR A CA 1
ATOM 819 C C . THR A 1 100 ? 6.746 -32.031 12.547 1 82.88 100 THR A C 1
ATOM 821 O O . THR A 1 100 ? 6.383 -30.922 12.969 1 82.88 100 THR A O 1
ATOM 824 N N . GLY A 1 101 ? 7.961 -32.25 12.297 1 83.44 101 GLY A N 1
ATOM 825 C CA . GLY A 1 101 ? 9.008 -31.234 12.312 1 83.44 101 GLY A CA 1
ATOM 826 C C . GLY A 1 101 ? 8.914 -30.266 11.148 1 83.44 101 GLY A C 1
ATOM 827 O O . GLY A 1 101 ? 9.625 -29.266 11.117 1 83.44 101 GLY A O 1
ATOM 828 N N . ASP A 1 102 ? 8.008 -30.516 10.297 1 88.06 102 ASP A N 1
ATOM 829 C CA . ASP A 1 102 ? 7.793 -29.641 9.141 1 88.06 102 ASP A CA 1
ATOM 830 C C . ASP A 1 102 ? 7.125 -28.328 9.555 1 88.06 102 ASP A C 1
ATOM 832 O O . ASP A 1 102 ? 5.977 -28.328 10.008 1 88.06 102 ASP A O 1
ATOM 836 N N . ARG A 1 103 ? 7.801 -27.203 9.352 1 90.38 103 ARG A N 1
ATOM 837 C CA . ARG A 1 103 ? 7.32 -25.875 9.773 1 90.38 103 ARG A CA 1
ATOM 838 C C . ARG A 1 103 ? 6.062 -25.484 9.008 1 90.38 103 ARG A C 1
ATOM 840 O O . ARG A 1 103 ? 5.309 -24.625 9.445 1 90.38 103 ARG A O 1
ATOM 847 N N . LEU A 1 104 ? 5.883 -26.203 7.84 1 93.75 104 LEU A N 1
ATOM 848 C CA . LEU A 1 104 ? 4.73 -25.859 7.016 1 93.75 104 LEU A CA 1
ATOM 849 C C . LEU A 1 104 ? 3.709 -26.984 7.008 1 93.75 104 LEU A C 1
ATOM 851 O O . LEU A 1 104 ? 2.885 -27.078 6.098 1 93.75 104 LEU A O 1
ATOM 855 N N . TYR A 1 105 ? 3.725 -27.797 7.949 1 94.06 105 TYR A N 1
ATOM 856 C CA . TYR A 1 105 ? 2.859 -28.969 8.062 1 94.06 105 TYR A CA 1
ATOM 857 C C . TYR A 1 105 ? 1.396 -28.578 7.879 1 94.06 105 TYR A C 1
ATOM 859 O O . TYR A 1 105 ? 0.659 -29.25 7.145 1 94.06 105 TYR A O 1
ATOM 867 N N . LYS A 1 106 ? 0.998 -27.531 8.469 1 95.19 106 LYS A N 1
ATOM 868 C CA . LYS A 1 106 ? -0.411 -27.141 8.531 1 95.19 106 LYS A CA 1
ATOM 869 C C . LYS A 1 106 ? -0.943 -26.781 7.148 1 95.19 106 LYS A C 1
ATOM 871 O O . LYS A 1 106 ? -2.141 -26.906 6.883 1 95.19 106 LYS A O 1
ATOM 876 N N . VAL A 1 107 ? -0.055 -26.312 6.203 1 96.44 107 VAL A N 1
ATOM 877 C CA . VAL A 1 107 ? -0.556 -25.797 4.93 1 96.44 107 VAL A CA 1
ATOM 878 C C . VAL A 1 107 ? -0.267 -26.812 3.822 1 96.44 107 VAL A C 1
ATOM 880 O O . VAL A 1 107 ? -0.646 -26.609 2.666 1 96.44 107 VAL A O 1
ATOM 883 N N . ARG A 1 108 ? 0.364 -27.938 4.113 1 96.25 108 ARG A N 1
ATOM 884 C CA . ARG A 1 108 ? 0.742 -28.922 3.109 1 96.25 108 ARG A CA 1
ATOM 885 C C . ARG A 1 108 ? -0.483 -29.438 2.359 1 96.25 108 ARG A C 1
ATOM 887 O O . ARG A 1 108 ? -0.495 -29.469 1.127 1 96.25 108 ARG A O 1
ATOM 894 N N . PRO A 1 109 ? -1.573 -29.797 3.059 1 97.62 109 PRO A N 1
ATOM 895 C CA . PRO A 1 109 ? -2.746 -30.281 2.328 1 97.62 109 PRO A CA 1
ATOM 896 C C . PRO A 1 109 ? -3.35 -29.234 1.409 1 97.62 109 PRO A C 1
ATOM 898 O O . PRO A 1 109 ? -3.848 -29.547 0.329 1 97.62 109 PRO A O 1
ATOM 901 N N . LEU A 1 110 ? -3.287 -28.016 1.892 1 98.31 110 LEU A N 1
ATOM 902 C CA . LEU A 1 110 ? -3.803 -26.922 1.082 1 98.31 110 LEU A CA 1
ATOM 903 C C . LEU A 1 110 ? -3.129 -26.891 -0.285 1 98.31 110 LEU A C 1
ATOM 905 O O . LEU A 1 110 ? -3.805 -26.859 -1.315 1 98.31 110 LEU A O 1
ATOM 909 N N . PHE A 1 111 ? -1.874 -27 -0.336 1 98.06 111 PHE A N 1
ATOM 910 C CA . PHE A 1 111 ? -1.124 -26.922 -1.584 1 98.06 111 PHE A CA 1
ATOM 911 C C . PHE A 1 111 ? -1.259 -28.203 -2.387 1 98.06 111 PHE A C 1
ATOM 913 O O . PHE A 1 111 ? -1.216 -28.188 -3.619 1 98.06 111 PHE A O 1
ATOM 920 N N . LYS A 1 112 ? -1.431 -29.281 -1.672 1 97.81 112 LYS A N 1
ATOM 921 C CA . LYS A 1 112 ? -1.707 -30.531 -2.383 1 97.81 112 LYS A CA 1
ATOM 922 C C . LYS A 1 112 ? -2.971 -30.406 -3.23 1 97.81 112 LYS A C 1
ATOM 924 O O . LYS A 1 112 ? -2.957 -30.719 -4.422 1 97.81 112 LYS A O 1
ATOM 929 N N . TYR A 1 113 ? -4.027 -29.938 -2.633 1 98.38 113 TYR A N 1
ATOM 930 C CA . TYR A 1 113 ? -5.297 -29.797 -3.338 1 98.38 113 TYR A CA 1
ATOM 931 C C . TYR A 1 113 ? -5.195 -28.734 -4.434 1 98.38 113 TYR A C 1
ATOM 933 O O . TYR A 1 113 ? -5.695 -28.938 -5.543 1 98.38 113 TYR A O 1
ATOM 941 N N . LEU A 1 114 ? -4.551 -27.609 -4.172 1 98.56 114 LEU A N 1
ATOM 942 C CA . LEU A 1 114 ? -4.414 -26.547 -5.156 1 98.56 114 LEU A CA 1
ATOM 943 C C . LEU A 1 114 ? -3.637 -27.031 -6.375 1 98.56 114 LEU A C 1
ATOM 945 O O . LEU A 1 114 ? -4.074 -26.828 -7.512 1 98.56 114 LEU A O 1
ATOM 949 N N . ASN A 1 115 ? -2.518 -27.656 -6.102 1 98.31 115 ASN A N 1
ATOM 950 C CA . ASN A 1 115 ? -1.665 -28.109 -7.195 1 98.31 115 ASN A CA 1
ATOM 951 C C . ASN A 1 115 ? -2.346 -29.203 -8.023 1 98.31 115 ASN A C 1
ATOM 953 O O . ASN A 1 115 ? -2.125 -29.297 -9.234 1 98.31 115 ASN A O 1
ATOM 957 N N . GLN A 1 116 ? -3.158 -29.969 -7.379 1 97.88 116 GLN A N 1
ATOM 958 C CA . GLN A 1 116 ? -3.961 -30.922 -8.133 1 97.88 116 GLN A CA 1
ATOM 959 C C . GLN A 1 116 ? -4.918 -30.203 -9.086 1 97.88 116 GLN A C 1
ATOM 961 O O . GLN A 1 116 ? -5.07 -30.609 -10.242 1 97.88 116 GLN A O 1
ATOM 966 N N . SER A 1 117 ? -5.527 -29.141 -8.609 1 98.12 117 SER A N 1
ATOM 967 C CA . SER A 1 117 ? -6.438 -28.359 -9.43 1 98.12 117 SER A CA 1
ATOM 968 C C . SER A 1 117 ? -5.691 -27.625 -10.539 1 98.12 117 SER A C 1
ATOM 970 O O . SER A 1 117 ? -6.184 -27.516 -11.664 1 98.12 117 SER A O 1
ATOM 972 N N . PHE A 1 118 ? -4.496 -27.156 -10.234 1 98.12 118 PHE A N 1
ATOM 973 C CA . PHE A 1 118 ? -3.705 -26.422 -11.203 1 98.12 118 PHE A CA 1
ATOM 974 C C . PHE A 1 118 ? -3.314 -27.297 -12.383 1 98.12 118 PHE A C 1
ATOM 976 O O . PHE A 1 118 ? -3.123 -26.812 -13.492 1 98.12 118 PHE A O 1
ATOM 983 N N . LYS A 1 119 ? -3.256 -28.578 -12.133 1 96 119 LYS A N 1
ATOM 984 C CA . LYS A 1 119 ? -2.855 -29.531 -13.164 1 96 119 LYS A CA 1
ATOM 985 C C . LYS A 1 119 ? -3.879 -29.578 -14.297 1 96 119 LYS A C 1
ATOM 987 O O . LYS A 1 119 ? -3.59 -30.094 -15.383 1 96 119 LYS A O 1
ATOM 992 N N . MET A 1 120 ? -5.027 -29.016 -14.031 1 95.31 120 MET A N 1
ATOM 993 C CA . MET A 1 120 ? -6.055 -28.953 -15.062 1 95.31 120 MET A CA 1
ATOM 994 C C . MET A 1 120 ? -5.629 -28.047 -16.203 1 95.31 120 MET A C 1
ATOM 996 O O . MET A 1 120 ? -6.133 -28.156 -17.328 1 95.31 120 MET A O 1
ATOM 1000 N N . ILE A 1 121 ? -4.766 -27.188 -15.93 1 97.19 121 ILE A N 1
ATOM 1001 C CA . ILE A 1 121 ? -4.273 -26.266 -16.938 1 97.19 121 ILE A CA 1
ATOM 1002 C C . ILE A 1 121 ? -3.037 -26.844 -17.609 1 97.19 121 ILE A C 1
ATOM 1004 O O . ILE A 1 121 ? -2.064 -27.203 -16.953 1 97.19 121 ILE A O 1
ATOM 1008 N N . SER A 1 122 ? -3.057 -26.875 -18.875 1 96.31 122 SER A N 1
ATOM 1009 C CA . SER A 1 122 ? -1.925 -27.406 -19.625 1 96.31 122 SER A CA 1
ATOM 1010 C C . SER A 1 122 ? -0.823 -26.359 -19.781 1 96.31 122 SER A C 1
ATOM 1012 O O . SER A 1 122 ? -1.099 -25.203 -20.078 1 96.31 122 SER A O 1
ATOM 1014 N N . PRO A 1 123 ? 0.388 -26.812 -19.562 1 97.38 123 PRO A N 1
ATOM 1015 C CA . PRO A 1 123 ? 1.495 -25.891 -19.844 1 97.38 123 PRO A CA 1
ATOM 1016 C C . PRO A 1 123 ? 1.569 -25.484 -21.312 1 97.38 123 PRO A C 1
ATOM 1018 O O . PRO A 1 123 ? 1.301 -26.312 -22.188 1 97.38 123 PRO A O 1
ATOM 1021 N N . LYS A 1 124 ? 1.85 -24.25 -21.547 1 97 124 LYS A N 1
ATOM 1022 C CA . LYS A 1 124 ? 2.127 -23.781 -22.906 1 97 124 LYS A CA 1
ATOM 1023 C C . LYS A 1 124 ? 3.562 -24.094 -23.312 1 97 124 LYS A C 1
ATOM 1025 O O . LYS A 1 124 ? 4.324 -24.672 -22.531 1 97 124 LYS A O 1
ATOM 1030 N N . GLU A 1 125 ? 3.84 -23.734 -24.547 1 97.19 125 GLU A N 1
ATOM 1031 C CA . GLU A 1 125 ? 5.184 -23.969 -25.047 1 97.19 125 GLU A CA 1
ATOM 1032 C C . GLU A 1 125 ? 6.234 -23.25 -24.219 1 97.19 125 GLU A C 1
ATOM 1034 O O . GLU A 1 125 ? 7.332 -23.766 -24 1 97.19 125 GLU A O 1
ATOM 1039 N N . CYS A 1 126 ? 5.867 -22.109 -23.828 1 98.25 126 CYS A N 1
ATOM 1040 C CA . CYS A 1 126 ? 6.734 -21.297 -22.984 1 98.25 126 CYS A CA 1
ATOM 1041 C C . CYS A 1 126 ? 6.121 -21.109 -21.609 1 98.25 126 CYS A C 1
ATOM 1043 O O . CYS A 1 126 ? 4.926 -20.844 -21.484 1 98.25 126 CYS A O 1
ATOM 1045 N N . VAL A 1 127 ? 6.953 -21.312 -20.625 1 98.5 127 VAL A N 1
ATOM 1046 C CA . VAL A 1 127 ? 6.512 -21.125 -19.25 1 98.5 127 VAL A CA 1
ATOM 1047 C C . VAL A 1 127 ? 7.574 -20.344 -18.469 1 98.5 127 VAL A C 1
ATOM 1049 O O . VAL A 1 127 ? 8.68 -20.125 -18.969 1 98.5 127 VAL A O 1
ATOM 1052 N N . SER A 1 128 ? 7.199 -19.844 -17.328 1 98.62 128 SER A N 1
ATOM 1053 C CA . SER A 1 128 ? 8.148 -19.094 -16.5 1 98.62 128 SER A CA 1
ATOM 1054 C C . SER A 1 128 ? 8.164 -19.609 -15.07 1 98.62 128 SER A C 1
ATOM 1056 O O . SER A 1 128 ? 7.172 -20.156 -14.586 1 98.62 128 SER A O 1
ATOM 1058 N N . ILE A 1 129 ? 9.281 -19.516 -14.422 1 98.19 129 ILE A N 1
ATOM 1059 C CA . ILE A 1 129 ? 9.469 -19.812 -13.008 1 98.19 129 ILE A CA 1
ATOM 1060 C C . ILE A 1 129 ? 9.945 -18.562 -12.273 1 98.19 129 ILE A C 1
ATOM 1062 O O . ILE A 1 129 ? 10.867 -17.875 -12.727 1 98.19 129 ILE A O 1
ATOM 1066 N N . ASP A 1 130 ? 9.312 -18.266 -11.25 1 96.62 130 ASP A N 1
ATOM 1067 C CA . ASP A 1 130 ? 9.68 -17.094 -10.453 1 96.62 130 ASP A CA 1
ATOM 1068 C C . ASP A 1 130 ? 9.156 -17.219 -9.023 1 96.62 130 ASP A C 1
ATOM 1070 O O . ASP A 1 130 ? 8.477 -18.188 -8.688 1 96.62 130 ASP A O 1
ATOM 1074 N N . GLU A 1 131 ? 9.555 -16.25 -8.234 1 94.31 131 GLU A N 1
ATOM 1075 C CA . GLU A 1 131 ? 9.102 -16.188 -6.844 1 94.31 131 GLU A CA 1
ATOM 1076 C C . GLU A 1 131 ? 7.828 -15.352 -6.715 1 94.31 131 GLU A C 1
ATOM 1078 O O . GLU A 1 131 ? 7.664 -14.352 -7.414 1 94.31 131 GLU A O 1
ATOM 1083 N N . SER A 1 132 ? 6.941 -15.844 -5.949 1 94.31 132 SER A N 1
ATOM 1084 C CA . SER A 1 132 ? 5.773 -15.078 -5.512 1 94.31 132 SER A CA 1
ATOM 1085 C C . SER A 1 132 ? 5.781 -14.875 -4.004 1 94.31 132 SER A C 1
ATOM 1087 O O . SER A 1 132 ? 6.102 -15.797 -3.246 1 94.31 132 SER A O 1
ATOM 1089 N N . ILE A 1 133 ? 5.445 -13.703 -3.543 1 94 133 ILE A N 1
ATOM 1090 C CA . ILE A 1 133 ? 5.48 -13.422 -2.111 1 94 133 ILE A CA 1
ATOM 1091 C C . ILE A 1 133 ? 4.059 -13.211 -1.595 1 94 133 ILE A C 1
ATOM 1093 O O . ILE A 1 133 ? 3.297 -12.414 -2.15 1 94 133 ILE A O 1
ATOM 1097 N N . ILE A 1 134 ? 3.713 -13.938 -0.622 1 95.31 134 ILE A N 1
ATOM 1098 C CA . ILE A 1 134 ? 2.482 -13.719 0.129 1 95.31 134 ILE A CA 1
ATOM 1099 C C . ILE A 1 134 ? 2.758 -12.797 1.311 1 95.31 134 ILE A C 1
ATOM 1101 O O . ILE A 1 134 ? 3.504 -13.148 2.225 1 95.31 134 ILE A O 1
ATOM 1105 N N . PRO A 1 135 ? 2.129 -11.594 1.26 1 92.5 135 PRO A N 1
ATOM 1106 C CA . PRO A 1 135 ? 2.428 -10.656 2.344 1 92.5 135 PRO A CA 1
ATOM 1107 C C . PRO A 1 135 ? 2.078 -11.219 3.721 1 92.5 135 PRO A C 1
ATOM 1109 O O . PRO A 1 135 ? 1.005 -11.797 3.902 1 92.5 135 PRO A O 1
ATOM 1112 N N . TYR A 1 136 ? 2.936 -11.164 4.711 1 91.19 136 TYR A N 1
ATOM 1113 C CA . TYR A 1 136 ? 2.785 -11.57 6.105 1 91.19 136 TYR A CA 1
ATOM 1114 C C . TYR A 1 136 ? 3.693 -10.75 7.012 1 91.19 136 TYR A C 1
ATOM 1116 O O . TYR A 1 136 ? 4.898 -10.656 6.773 1 91.19 136 TYR A O 1
ATOM 1124 N N . TYR A 1 137 ? 3.131 -10.172 8.062 1 86.06 137 TYR A N 1
ATOM 1125 C CA . TYR A 1 137 ? 3.895 -9.25 8.898 1 86.06 137 TYR A CA 1
ATOM 1126 C C . TYR A 1 137 ? 4.074 -9.82 10.305 1 86.06 137 TYR A C 1
ATOM 1128 O O . TYR A 1 137 ? 4.672 -9.172 11.172 1 86.06 137 TYR A O 1
ATOM 1136 N N . GLY A 1 138 ? 3.586 -11.008 10.516 1 88.56 138 GLY A N 1
ATOM 1137 C CA . GLY A 1 138 ? 3.75 -11.625 11.82 1 88.56 138 GLY A CA 1
ATOM 1138 C C . GLY A 1 138 ? 5.105 -12.289 12.008 1 88.56 138 GLY A C 1
ATOM 1139 O O . GLY A 1 138 ? 6.059 -11.961 11.297 1 88.56 138 GLY A O 1
ATOM 1140 N N . ARG A 1 139 ? 5.18 -13.047 13.039 1 84.12 139 ARG A N 1
ATOM 1141 C CA . ARG A 1 139 ? 6.422 -13.75 13.344 1 84.12 139 ARG A CA 1
ATOM 1142 C C . ARG A 1 139 ? 6.328 -15.219 12.945 1 84.12 139 ARG A C 1
ATOM 1144 O O . ARG A 1 139 ? 5.422 -15.938 13.383 1 84.12 139 ARG A O 1
ATOM 1151 N N . HIS A 1 140 ? 7.184 -15.617 12.078 1 87.62 140 HIS A N 1
ATOM 1152 C CA . HIS A 1 140 ? 7.293 -17 11.664 1 87.62 140 HIS A CA 1
ATOM 1153 C C . HIS A 1 140 ? 8.664 -17.297 11.07 1 87.62 140 HIS A C 1
ATOM 1155 O O . HIS A 1 140 ? 9.25 -16.438 10.406 1 87.62 140 HIS A O 1
ATOM 1161 N N . GLY A 1 141 ? 9.164 -18.391 11.32 1 81.75 141 GLY A N 1
ATOM 1162 C CA . GLY A 1 141 ? 10.492 -18.781 10.891 1 81.75 141 GLY A CA 1
ATOM 1163 C C . GLY A 1 141 ? 10.641 -18.828 9.383 1 81.75 141 GLY A C 1
ATOM 1164 O O . GLY A 1 141 ? 11.75 -18.688 8.852 1 81.75 141 GLY A O 1
ATOM 1165 N N . ALA A 1 142 ? 9.594 -19 8.688 1 85.31 142 ALA A N 1
ATOM 1166 C CA . ALA A 1 142 ? 9.656 -19.125 7.23 1 85.31 142 ALA A CA 1
ATOM 1167 C C . ALA A 1 142 ? 9.422 -17.766 6.562 1 85.31 142 ALA A C 1
ATOM 1169 O O . ALA A 1 142 ? 9.445 -17.672 5.332 1 85.31 142 ALA A O 1
ATOM 1170 N N . LYS A 1 143 ? 9.148 -16.781 7.293 1 86.56 143 LYS A N 1
ATOM 1171 C CA . LYS A 1 143 ? 8.953 -15.445 6.742 1 86.56 143 LYS A CA 1
ATOM 1172 C C . LYS A 1 143 ? 10.234 -14.914 6.113 1 86.56 143 LYS A C 1
ATOM 1174 O O . LYS A 1 143 ? 11.328 -15.102 6.66 1 86.56 143 LYS A O 1
ATOM 1179 N N . GLN A 1 144 ? 10.023 -14.281 4.969 1 85.12 144 GLN A N 1
ATOM 1180 C CA . GLN A 1 144 ? 11.164 -13.727 4.242 1 85.12 144 GLN A CA 1
ATOM 1181 C C . GLN A 1 144 ? 11.141 -12.203 4.262 1 85.12 144 GLN A C 1
ATOM 1183 O O . GLN A 1 144 ? 10.07 -11.586 4.34 1 85.12 144 GLN A O 1
ATOM 1188 N N . PHE A 1 145 ? 12.32 -11.617 4.371 1 79.44 145 PHE A N 1
ATOM 1189 C CA . PHE A 1 145 ? 12.508 -10.188 4.184 1 79.44 145 PHE A CA 1
ATOM 1190 C C . PHE A 1 145 ? 13.289 -9.906 2.906 1 79.44 145 PHE A C 1
ATOM 1192 O O . PHE A 1 145 ? 14.438 -10.336 2.766 1 79.44 145 PHE A O 1
ATOM 1199 N N . ILE A 1 146 ? 12.672 -9.328 1.99 1 75.5 146 ILE A N 1
ATOM 1200 C CA . ILE A 1 146 ? 13.336 -9.031 0.726 1 75.5 146 ILE A CA 1
ATOM 1201 C C . ILE A 1 146 ? 13.43 -7.52 0.532 1 75.5 146 ILE A C 1
ATOM 1203 O O . ILE A 1 146 ? 12.406 -6.852 0.329 1 75.5 146 ILE A O 1
ATOM 1207 N N . ARG A 1 147 ? 14.656 -6.965 0.521 1 69.62 147 ARG A N 1
ATOM 1208 C CA . ARG A 1 147 ? 14.898 -5.531 0.377 1 69.62 147 ARG A CA 1
ATOM 1209 C C . ARG A 1 147 ? 14.594 -5.066 -1.044 1 69.62 147 ARG A C 1
ATOM 1211 O O . ARG A 1 147 ? 14.867 -5.785 -2.008 1 69.62 147 ARG A O 1
ATOM 1218 N N . GLY A 1 148 ? 14.016 -3.988 -1.244 1 63.72 148 GLY A N 1
ATOM 1219 C CA . GLY A 1 148 ? 13.883 -3.369 -2.553 1 63.72 148 GLY A CA 1
ATOM 1220 C C . GLY A 1 148 ? 12.617 -3.785 -3.279 1 63.72 148 GLY A C 1
ATOM 1221 O O . GLY A 1 148 ? 12.336 -3.297 -4.379 1 63.72 148 GLY A O 1
ATOM 1222 N N . LYS A 1 149 ? 11.961 -4.891 -2.738 1 67 149 LYS A N 1
ATOM 1223 C CA . LYS A 1 149 ? 10.711 -5.293 -3.365 1 67 149 LYS A CA 1
ATOM 1224 C C . LYS A 1 149 ? 9.523 -4.582 -2.723 1 67 149 LYS A C 1
ATOM 1226 O O . LYS A 1 149 ? 9.594 -4.168 -1.563 1 67 149 LYS A O 1
ATOM 1231 N N . PRO A 1 150 ? 8.492 -4.348 -3.527 1 66.81 150 PRO A N 1
ATOM 1232 C CA . PRO A 1 150 ? 7.312 -3.68 -2.977 1 66.81 150 PRO A CA 1
ATOM 1233 C C . PRO A 1 150 ? 6.77 -4.371 -1.73 1 66.81 150 PRO A C 1
ATOM 1235 O O . PRO A 1 150 ? 6.391 -3.705 -0.764 1 66.81 150 PRO A O 1
ATOM 1238 N N . ILE A 1 151 ? 6.688 -5.734 -1.79 1 72.62 151 ILE A N 1
ATOM 1239 C CA . ILE A 1 151 ? 6.359 -6.516 -0.603 1 72.62 151 ILE A CA 1
ATOM 1240 C C . ILE A 1 151 ? 7.641 -7.008 0.062 1 72.62 151 ILE A C 1
ATOM 1242 O O . ILE A 1 151 ? 8.32 -7.898 -0.461 1 72.62 151 ILE A O 1
ATOM 1246 N N . ARG A 1 152 ? 7.926 -6.426 1.197 1 75.81 152 ARG A N 1
ATOM 1247 C CA . ARG A 1 152 ? 9.242 -6.672 1.788 1 75.81 152 ARG A CA 1
ATOM 1248 C C . ARG A 1 152 ? 9.203 -7.875 2.725 1 75.81 152 ARG A C 1
ATOM 1250 O O . ARG A 1 152 ? 10.234 -8.5 2.979 1 75.81 152 ARG A O 1
ATOM 1257 N N . PHE A 1 153 ? 7.965 -8.156 3.227 1 86.19 153 PHE A N 1
ATOM 1258 C CA . PHE A 1 153 ? 7.844 -9.242 4.195 1 86.19 153 PHE A CA 1
ATOM 1259 C C . PHE A 1 153 ? 6.746 -10.211 3.785 1 86.19 153 PHE A C 1
ATOM 1261 O O . PHE A 1 153 ? 5.684 -9.797 3.318 1 86.19 153 PHE A O 1
ATOM 1268 N N . GLY A 1 154 ? 7.098 -11.492 3.85 1 92.81 154 GLY A N 1
ATOM 1269 C CA . GLY A 1 154 ? 6.047 -12.469 3.604 1 92.81 154 GLY A CA 1
ATOM 1270 C C . GLY A 1 154 ? 6.578 -13.867 3.359 1 92.81 154 GLY A C 1
ATOM 1271 O O . GLY A 1 154 ? 7.746 -14.148 3.621 1 92.81 154 GLY A O 1
ATOM 1272 N N . PHE A 1 155 ? 5.656 -14.719 3.023 1 95.19 155 PHE A N 1
ATOM 1273 C CA . PHE A 1 155 ? 5.996 -16.094 2.66 1 95.19 155 PHE A CA 1
ATOM 1274 C C . PHE A 1 155 ? 6.32 -16.188 1.173 1 95.19 155 PHE A C 1
ATOM 1276 O O . PHE A 1 155 ? 5.66 -15.555 0.345 1 95.19 155 PHE A O 1
ATOM 1283 N N . LYS A 1 156 ? 7.332 -16.938 0.931 1 94.12 156 LYS A N 1
ATOM 1284 C CA . LYS A 1 156 ? 7.793 -17.078 -0.447 1 94.12 156 LYS A CA 1
ATOM 1285 C C . LYS A 1 156 ? 7.254 -18.375 -1.068 1 94.12 156 LYS A C 1
ATOM 1287 O O . LYS A 1 156 ? 7.273 -19.422 -0.435 1 94.12 156 LYS A O 1
ATOM 1292 N N . LEU A 1 157 ? 6.727 -18.234 -2.305 1 96.69 157 LEU A N 1
ATOM 1293 C CA . LEU A 1 157 ? 6.34 -19.375 -3.123 1 96.69 157 LEU A CA 1
ATOM 1294 C C . LEU A 1 157 ? 7.219 -19.484 -4.363 1 96.69 157 LEU A C 1
ATOM 1296 O O . LEU A 1 157 ? 7.531 -18.469 -4.996 1 96.69 157 LEU A O 1
ATOM 1300 N N . TRP A 1 158 ? 7.656 -20.703 -4.68 1 97.12 158 TRP A N 1
ATOM 1301 C CA . TRP A 1 158 ? 8.172 -21 -6.008 1 97.12 158 TRP A CA 1
ATOM 1302 C C . TRP A 1 158 ? 7.047 -21.359 -6.969 1 97.12 158 TRP A C 1
ATOM 1304 O O . TRP A 1 158 ? 6.273 -22.281 -6.711 1 97.12 158 TRP A O 1
ATOM 1314 N N . VAL A 1 159 ? 7.016 -20.578 -8.102 1 98.38 159 VAL A N 1
ATOM 1315 C CA . VAL A 1 159 ? 5.824 -20.734 -8.93 1 98.38 159 VAL A CA 1
ATOM 1316 C C . VAL A 1 159 ? 6.227 -20.984 -10.383 1 98.38 159 VAL A C 1
ATOM 1318 O O . VAL A 1 159 ? 7.145 -20.344 -10.898 1 98.38 159 VAL A O 1
ATOM 1321 N N . LEU A 1 160 ? 5.648 -21.984 -10.969 1 98.62 160 LEU A N 1
ATOM 1322 C CA . LEU A 1 160 ? 5.652 -22.219 -12.406 1 98.62 160 LEU A CA 1
ATOM 1323 C C . LEU A 1 160 ? 4.359 -21.719 -13.039 1 98.62 160 LEU A C 1
ATOM 1325 O O . LEU A 1 160 ? 3.266 -22.062 -12.594 1 98.62 160 LEU A O 1
ATOM 1329 N N . ALA A 1 161 ? 4.473 -20.859 -14.102 1 98.69 161 ALA A N 1
ATOM 1330 C CA . ALA A 1 161 ? 3.264 -20.25 -14.648 1 98.69 161 ALA A CA 1
ATOM 1331 C C . ALA A 1 161 ? 3.346 -20.141 -16.172 1 98.69 161 ALA A C 1
ATOM 1333 O O . ALA A 1 161 ? 4.441 -20.047 -16.734 1 98.69 161 ALA A O 1
ATOM 1334 N N . ASN A 1 162 ? 2.211 -20.203 -16.797 1 98.31 162 ASN A N 1
ATOM 1335 C CA . ASN A 1 162 ? 2.088 -19.797 -18.203 1 98.31 162 ASN A CA 1
ATOM 1336 C C . ASN A 1 162 ? 2.262 -18.297 -18.359 1 98.31 162 ASN A C 1
ATOM 1338 O O . ASN A 1 162 ? 2.059 -17.531 -17.406 1 98.31 162 ASN A O 1
ATOM 1342 N N . PRO A 1 163 ? 2.623 -17.812 -19.562 1 97.69 163 PRO A N 1
ATOM 1343 C CA . PRO A 1 163 ? 2.816 -16.375 -19.781 1 97.69 163 PRO A CA 1
ATOM 1344 C C . PRO A 1 163 ? 1.535 -15.57 -19.578 1 97.69 163 PRO A C 1
ATOM 1346 O O . PRO A 1 163 ? 1.595 -14.367 -19.328 1 97.69 163 PRO A O 1
ATOM 1349 N N . ASP A 1 164 ? 0.385 -16.219 -19.641 1 96.81 164 ASP A N 1
ATOM 1350 C CA . ASP A 1 164 ? -0.886 -15.516 -19.531 1 96.81 164 ASP A CA 1
ATOM 1351 C C . ASP A 1 164 ? -1.332 -15.414 -18.078 1 96.81 164 ASP A C 1
ATOM 1353 O O . ASP A 1 164 ? -2.436 -14.945 -17.797 1 96.81 164 ASP A O 1
ATOM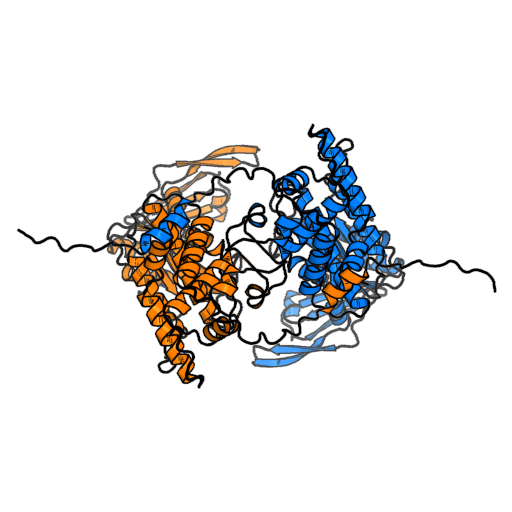 1357 N N . GLY A 1 165 ? -0.564 -16 -17.203 1 97.75 165 GLY A N 1
ATOM 1358 C CA . GLY A 1 165 ? -0.837 -15.742 -15.797 1 97.75 165 GLY A CA 1
ATOM 1359 C C . GLY A 1 165 ? -1.343 -16.969 -15.062 1 97.75 165 GLY A C 1
ATOM 1360 O O . GLY A 1 165 ? -1.486 -16.938 -13.836 1 97.75 165 GLY A O 1
ATOM 1361 N N . TYR A 1 166 ? -1.596 -18.125 -15.766 1 98.19 166 TYR A N 1
ATOM 1362 C CA . TYR A 1 166 ? -2.006 -19.359 -15.086 1 98.19 166 TYR A CA 1
ATOM 1363 C C . TYR A 1 166 ? -0.87 -19.922 -14.242 1 98.19 166 TYR A C 1
ATOM 1365 O O . TYR A 1 166 ? 0.254 -20.078 -14.727 1 98.19 166 TYR A O 1
ATOM 1373 N N . ILE A 1 167 ? -1.174 -20.188 -13.07 1 98.62 167 ILE A N 1
ATOM 1374 C CA . ILE A 1 167 ? -0.241 -20.938 -12.242 1 98.62 167 ILE A CA 1
ATOM 1375 C C . ILE A 1 167 ? -0.39 -22.438 -12.539 1 98.62 167 ILE A C 1
ATOM 1377 O O . ILE A 1 167 ? -1.506 -22.969 -12.562 1 98.62 167 ILE A O 1
ATOM 1381 N N . LEU A 1 168 ? 0.714 -23.062 -12.766 1 98.44 168 LEU A N 1
ATOM 1382 C CA . LEU A 1 168 ? 0.73 -24.5 -13.031 1 98.44 168 LEU A CA 1
ATOM 1383 C C . LEU A 1 168 ? 1.126 -25.281 -11.781 1 98.44 168 LEU A C 1
ATOM 1385 O O . LEU A 1 168 ? 0.716 -26.438 -11.602 1 98.44 168 LEU A O 1
ATOM 1389 N N . HIS A 1 169 ? 1.896 -24.656 -11.023 1 98.56 169 HIS A N 1
ATOM 1390 C CA . HIS A 1 169 ? 2.346 -25.25 -9.781 1 98.56 169 HIS A CA 1
ATOM 1391 C C . HIS A 1 169 ? 2.904 -24.203 -8.828 1 98.56 169 HIS A C 1
ATOM 1393 O O . HIS A 1 169 ? 3.561 -23.25 -9.258 1 98.56 169 HIS A O 1
ATOM 1399 N N . ALA A 1 170 ? 2.609 -24.344 -7.562 1 98.38 170 ALA A N 1
ATOM 1400 C CA . ALA A 1 170 ? 3.135 -23.469 -6.527 1 98.38 170 ALA A CA 1
ATOM 1401 C C . ALA A 1 170 ? 3.668 -24.266 -5.34 1 98.38 170 ALA A C 1
ATOM 1403 O O . ALA A 1 170 ? 2.982 -25.141 -4.82 1 98.38 170 ALA A O 1
ATOM 1404 N N . GLU A 1 171 ? 4.902 -23.938 -4.938 1 97.38 171 GLU A N 1
ATOM 1405 C CA . GLU A 1 171 ? 5.543 -24.625 -3.826 1 97.38 171 GLU A CA 1
ATOM 1406 C C . GLU A 1 171 ? 6.043 -23.656 -2.771 1 97.38 171 GLU A C 1
ATOM 1408 O O . GLU A 1 171 ? 6.906 -22.812 -3.051 1 97.38 171 GLU A O 1
ATOM 1413 N N . PRO A 1 172 ? 5.512 -23.781 -1.511 1 96.19 172 PRO A N 1
ATOM 1414 C CA . PRO A 1 172 ? 5.996 -22.891 -0.456 1 96.19 172 PRO A CA 1
ATOM 1415 C C . PRO A 1 172 ? 7.457 -23.141 -0.095 1 96.19 172 PRO A C 1
ATOM 1417 O O . PRO A 1 172 ? 7.875 -24.297 0.045 1 96.19 172 PRO A O 1
ATOM 1420 N N . TYR A 1 173 ? 8.195 -22.094 0.046 1 93.5 173 TYR A N 1
ATOM 1421 C CA . TYR A 1 173 ? 9.594 -22.172 0.456 1 93.5 173 TYR A CA 1
ATOM 1422 C C . TYR A 1 173 ? 9.711 -22.25 1.973 1 93.5 173 TYR A C 1
ATOM 1424 O O . TYR A 1 173 ? 9.062 -21.484 2.697 1 93.5 173 TYR A O 1
ATOM 1432 N N . CYS A 1 174 ? 10.461 -23.188 2.4 1 90.5 174 CYS A N 1
ATOM 1433 C CA . CYS A 1 174 ? 10.727 -23.328 3.828 1 90.5 174 CYS A CA 1
ATOM 1434 C C . CYS A 1 174 ? 12.141 -23.828 4.078 1 90.5 174 CYS A C 1
ATOM 1436 O O . CYS A 1 174 ? 12.344 -24.797 4.805 1 90.5 174 CYS A O 1
ATOM 1438 N N . GLY A 1 175 ? 13.078 -23.156 3.465 1 83.5 175 GLY A N 1
ATOM 1439 C CA . GLY A 1 175 ? 14.461 -23.578 3.658 1 83.5 175 GLY A CA 1
ATOM 1440 C C . GLY A 1 175 ? 14.703 -25.031 3.275 1 83.5 175 GLY A C 1
ATOM 1441 O O . GLY A 1 175 ? 14.352 -25.453 2.172 1 83.5 175 GLY A O 1
ATOM 1442 N N . ASN A 1 176 ? 15.242 -25.688 4.191 1 76.81 176 ASN A N 1
ATOM 1443 C CA . ASN A 1 176 ? 15.594 -27.094 3.947 1 76.81 176 ASN A CA 1
ATOM 1444 C C . ASN A 1 176 ? 14.352 -27.984 3.906 1 76.81 176 ASN A C 1
ATOM 1446 O O . ASN A 1 176 ? 14.406 -29.109 3.408 1 76.81 176 ASN A O 1
ATOM 1450 N N . ASP A 1 177 ? 13.25 -27.453 4.371 1 78.88 177 ASP A N 1
ATOM 1451 C CA . ASP A 1 177 ? 12.016 -28.234 4.43 1 78.88 177 ASP A CA 1
ATOM 1452 C C . ASP A 1 177 ? 11.164 -28 3.182 1 78.88 177 ASP A C 1
ATOM 1454 O O . ASP A 1 177 ? 10.023 -28.453 3.109 1 78.88 177 ASP A O 1
ATOM 1458 N N . THR A 1 178 ? 11.75 -27.375 2.236 1 85.5 178 THR A N 1
ATOM 1459 C CA . THR A 1 178 ? 11.016 -27.172 0.994 1 85.5 178 THR A CA 1
ATOM 1460 C C . THR A 1 178 ? 10.812 -28.5 0.265 1 85.5 178 THR A C 1
ATOM 1462 O O . THR A 1 178 ? 11.734 -29.312 0.175 1 85.5 178 THR A O 1
ATOM 1465 N N . ASN A 1 179 ? 9.578 -28.719 -0.226 1 84.31 179 ASN A N 1
ATOM 1466 C CA . ASN A 1 179 ? 9.25 -29.969 -0.897 1 84.31 179 ASN A CA 1
ATOM 1467 C C . ASN A 1 179 ? 9.789 -30 -2.324 1 84.31 179 ASN A C 1
ATOM 1469 O O . ASN A 1 179 ? 9.016 -30.062 -3.283 1 84.31 179 ASN A O 1
ATOM 1473 N N . LEU A 1 180 ? 11.109 -29.984 -2.449 1 87.56 180 LEU A N 1
ATOM 1474 C CA . LEU A 1 180 ? 11.797 -30.031 -3.732 1 87.56 180 LEU A CA 1
ATOM 1475 C C . LEU A 1 180 ? 13.016 -30.953 -3.662 1 87.56 180 LEU A C 1
ATOM 1477 O O . LEU A 1 180 ? 13.562 -31.188 -2.58 1 87.56 180 LEU A O 1
ATOM 1481 N N . PRO A 1 181 ? 13.367 -31.516 -4.777 1 88.5 181 PRO A N 1
ATOM 1482 C CA . PRO A 1 181 ? 14.508 -32.438 -4.777 1 88.5 181 PRO A CA 1
ATOM 1483 C C . PRO A 1 181 ? 15.844 -31.734 -4.555 1 88.5 181 PRO A C 1
ATOM 1485 O O . PRO A 1 181 ? 15.977 -30.547 -4.863 1 88.5 181 PRO A O 1
ATOM 1488 N N . CYS A 1 182 ? 16.734 -32.5 -4.035 1 89.25 182 CYS A N 1
ATOM 1489 C CA . CYS A 1 182 ? 18.109 -32.062 -3.969 1 89.25 182 CYS A CA 1
ATOM 1490 C C . CYS A 1 182 ? 18.922 -32.594 -5.148 1 89.25 182 CYS A C 1
ATOM 1492 O O . CYS A 1 182 ? 19.281 -33.75 -5.176 1 89.25 182 CYS A O 1
ATOM 1494 N N . THR A 1 183 ? 19.312 -31.766 -6.07 1 89.75 183 THR A N 1
ATOM 1495 C CA . THR A 1 183 ? 19.922 -32.188 -7.324 1 89.75 183 THR A CA 1
ATOM 1496 C C . THR A 1 183 ? 21.422 -31.922 -7.316 1 89.75 183 THR A C 1
ATOM 1498 O O . THR A 1 183 ? 22.172 -32.438 -8.148 1 89.75 183 THR A O 1
ATOM 1501 N N . GLY A 1 184 ? 21.844 -31.078 -6.426 1 90.56 184 GLY A N 1
ATOM 1502 C CA . GLY A 1 184 ? 23.25 -30.672 -6.422 1 90.56 184 GLY A CA 1
ATOM 1503 C C . GLY A 1 184 ? 23.516 -29.469 -7.301 1 90.56 184 GLY A C 1
ATOM 1504 O O . GLY A 1 184 ? 24.656 -29 -7.379 1 90.56 184 GLY A O 1
ATOM 1505 N N . LEU A 1 185 ? 22.578 -28.953 -7.91 1 92.19 185 LEU A N 1
ATOM 1506 C CA . LEU A 1 185 ? 22.719 -27.812 -8.805 1 92.19 185 LEU A CA 1
ATOM 1507 C C . LEU A 1 185 ? 22.531 -26.5 -8.055 1 92.19 185 LEU A C 1
ATOM 1509 O O . LEU A 1 185 ? 22.453 -25.438 -8.672 1 92.19 185 LEU A O 1
ATOM 1513 N N . GLY A 1 186 ? 22.406 -26.609 -6.746 1 90.06 186 GLY A N 1
ATOM 1514 C CA . GLY A 1 186 ? 22.109 -25.422 -5.949 1 90.06 186 GLY A CA 1
ATOM 1515 C C . GLY A 1 186 ? 20.625 -25.188 -5.77 1 90.06 186 GLY A C 1
ATOM 1516 O O . GLY A 1 186 ? 19.797 -25.906 -6.34 1 90.06 186 GLY A O 1
ATOM 1517 N N . GLN A 1 187 ? 20.234 -24.188 -5.047 1 89.44 187 GLN A N 1
ATOM 1518 C CA . GLN A 1 187 ? 18.828 -23.906 -4.738 1 89.44 187 GLN A CA 1
ATOM 1519 C C . GLN A 1 187 ? 18.047 -23.609 -6.008 1 89.44 187 GLN A C 1
ATOM 1521 O O . GLN A 1 187 ? 16.938 -24.109 -6.191 1 89.44 187 GLN A O 1
ATOM 1526 N N . GLY A 1 188 ? 18.656 -22.797 -6.797 1 92 188 GLY A N 1
ATOM 1527 C CA . GLY A 1 188 ? 17.984 -22.469 -8.047 1 92 188 GLY A CA 1
ATOM 1528 C C . GLY A 1 188 ? 17.719 -23.672 -8.914 1 92 188 GLY A C 1
ATOM 1529 O O . GLY A 1 188 ? 16.609 -23.844 -9.43 1 92 188 GLY A O 1
ATOM 1530 N N . GLY A 1 189 ? 18.703 -24.453 -9.094 1 94.5 189 GLY A N 1
ATOM 1531 C CA . GLY A 1 189 ? 18.547 -25.672 -9.859 1 94.5 189 GLY A CA 1
ATOM 1532 C C . GLY A 1 189 ? 17.531 -26.625 -9.258 1 94.5 189 GLY A C 1
ATOM 1533 O O . GLY A 1 189 ? 16.719 -27.219 -9.984 1 94.5 189 GLY A O 1
ATOM 1534 N N . ASP A 1 190 ? 17.516 -26.719 -7.953 1 95 190 ASP A N 1
ATOM 1535 C CA . ASP A 1 190 ? 16.562 -27.578 -7.254 1 95 190 ASP A CA 1
ATOM 1536 C C . ASP A 1 190 ? 15.133 -27.141 -7.52 1 95 190 ASP A C 1
ATOM 1538 O O . ASP A 1 190 ? 14.25 -27.969 -7.75 1 95 190 ASP A O 1
ATOM 1542 N N . VAL A 1 191 ? 14.969 -25.859 -7.496 1 96.5 191 VAL A N 1
ATOM 1543 C CA . VAL A 1 191 ? 13.641 -25.297 -7.699 1 96.5 191 VAL A CA 1
ATOM 1544 C C . VAL A 1 191 ? 13.164 -25.594 -9.117 1 96.5 191 VAL A C 1
ATOM 1546 O O . VAL A 1 191 ? 12.062 -26.125 -9.32 1 96.5 191 VAL A O 1
ATOM 1549 N N . VAL A 1 192 ? 14.008 -25.312 -10.078 1 97.75 192 VAL A N 1
ATOM 1550 C CA . VAL A 1 192 ? 13.617 -25.469 -11.477 1 97.75 192 VAL A CA 1
ATOM 1551 C C . VAL A 1 192 ? 13.336 -26.938 -11.773 1 97.75 192 VAL A C 1
ATOM 1553 O O . VAL A 1 192 ? 12.273 -27.281 -12.289 1 97.75 192 VAL A O 1
ATOM 1556 N N . ILE A 1 193 ? 14.219 -27.797 -11.367 1 97.25 193 ILE A N 1
ATOM 1557 C CA . ILE A 1 193 ? 14.062 -29.219 -11.641 1 97.25 193 ILE A CA 1
ATOM 1558 C C . ILE A 1 193 ? 12.852 -29.766 -10.883 1 97.25 193 ILE A C 1
ATOM 1560 O O . ILE A 1 193 ? 12.055 -30.531 -11.43 1 97.25 193 ILE A O 1
ATOM 1564 N N . GLY A 1 194 ? 12.719 -29.328 -9.625 1 96.75 194 GLY A N 1
ATOM 1565 C CA . GLY A 1 194 ? 11.578 -29.766 -8.828 1 96.75 194 GLY A CA 1
ATOM 1566 C C . GLY A 1 194 ? 10.242 -29.391 -9.445 1 96.75 194 GLY A C 1
ATOM 1567 O O . GLY A 1 194 ? 9.32 -30.203 -9.484 1 96.75 194 GLY A O 1
ATOM 1568 N N . LEU A 1 195 ? 10.148 -28.188 -9.914 1 97.38 195 LEU A N 1
ATOM 1569 C CA . LEU A 1 195 ? 8.898 -27.719 -10.5 1 97.38 195 LEU A CA 1
ATOM 1570 C C . LEU A 1 195 ? 8.625 -28.438 -11.828 1 97.38 195 LEU A C 1
ATOM 1572 O O . LEU A 1 195 ? 7.469 -28.703 -12.164 1 97.38 195 LEU A O 1
ATOM 1576 N N . ILE A 1 196 ? 9.672 -28.75 -12.562 1 96.62 196 ILE A N 1
ATOM 1577 C CA . ILE A 1 196 ? 9.539 -29.516 -13.797 1 96.62 196 ILE A CA 1
ATOM 1578 C C . ILE A 1 196 ? 8.953 -30.891 -13.484 1 96.62 196 ILE A C 1
ATOM 1580 O O . ILE A 1 196 ? 8.008 -31.328 -14.141 1 96.62 196 ILE A O 1
ATOM 1584 N N . GLU A 1 197 ? 9.484 -31.484 -12.492 1 95.81 197 GLU A N 1
ATOM 1585 C CA . GLU A 1 197 ? 9.062 -32.844 -12.133 1 95.81 197 GLU A CA 1
ATOM 1586 C C . GLU A 1 197 ? 7.652 -32.844 -11.555 1 95.81 197 GLU A C 1
ATOM 1588 O O . GLU A 1 197 ? 6.82 -33.656 -11.93 1 95.81 197 GLU A O 1
ATOM 1593 N N . HIS A 1 198 ? 7.395 -31.906 -10.695 1 95.38 198 HIS A N 1
ATOM 1594 C CA . HIS A 1 198 ? 6.094 -31.844 -10.039 1 95.38 198 HIS A CA 1
ATOM 1595 C C . HIS A 1 198 ? 4.988 -31.531 -11.047 1 95.38 198 HIS A C 1
ATOM 1597 O O . HIS A 1 198 ? 3.852 -31.984 -10.875 1 95.38 198 HIS A O 1
ATOM 1603 N N . SER A 1 199 ? 5.305 -30.781 -12.086 1 95.06 199 SER A N 1
ATOM 1604 C CA . SER A 1 199 ? 4.301 -30.375 -13.062 1 95.06 199 SER A CA 1
ATOM 1605 C C . SER A 1 199 ? 4.301 -31.297 -14.273 1 95.06 199 SER A C 1
ATOM 1607 O O . SER A 1 199 ? 3.484 -31.141 -15.18 1 95.06 199 SER A O 1
ATOM 1609 N N . ASP A 1 200 ? 5.184 -32.219 -14.289 1 93.62 200 ASP A N 1
ATOM 1610 C CA . ASP A 1 200 ? 5.324 -33.125 -15.43 1 93.62 200 ASP A CA 1
ATOM 1611 C C . ASP A 1 200 ? 5.387 -32.344 -16.75 1 93.62 200 ASP A C 1
ATOM 1613 O O . ASP A 1 200 ? 4.617 -32.625 -17.672 1 93.62 200 ASP A O 1
ATOM 1617 N N . LEU A 1 201 ? 6.285 -31.453 -16.828 1 96.12 201 LEU A N 1
ATOM 1618 C CA . LEU A 1 201 ? 6.395 -30.641 -18.031 1 96.12 201 LEU A CA 1
ATOM 1619 C C . LEU A 1 201 ? 6.789 -31.484 -19.234 1 96.12 201 LEU A C 1
ATOM 1621 O O . LEU A 1 201 ? 7.695 -32.312 -19.141 1 96.12 201 LEU A O 1
ATOM 1625 N N . PRO A 1 202 ? 6.195 -31.25 -20.312 1 95.56 202 PRO A N 1
ATOM 1626 C CA . PRO A 1 202 ? 6.531 -32.031 -21.516 1 95.56 202 PRO A CA 1
ATOM 1627 C C . PRO A 1 202 ? 7.91 -31.688 -22.062 1 95.56 202 PRO A C 1
ATOM 1629 O O . PRO A 1 202 ? 8.383 -30.562 -21.906 1 95.56 202 PRO A O 1
ATOM 1632 N N . VAL A 1 203 ? 8.414 -32.625 -22.75 1 95.31 203 VAL A N 1
ATOM 1633 C CA . VAL A 1 203 ? 9.656 -32.406 -23.484 1 95.31 203 VAL A CA 1
ATOM 1634 C C . VAL A 1 203 ? 9.453 -31.297 -24.531 1 95.31 203 VAL A C 1
ATOM 1636 O O . VAL A 1 203 ? 8.414 -31.266 -25.188 1 95.31 203 VAL A O 1
ATOM 1639 N N . GLY A 1 204 ? 10.453 -30.5 -24.656 1 96 204 GLY A N 1
ATOM 1640 C CA . GLY A 1 204 ? 10.352 -29.438 -25.656 1 96 204 GLY A CA 1
ATOM 1641 C C . GLY A 1 204 ? 9.875 -28.125 -25.078 1 96 204 GLY A C 1
ATOM 1642 O O . GLY A 1 204 ? 9.922 -27.078 -25.734 1 96 204 GLY A O 1
ATOM 1643 N N . THR A 1 205 ? 9.43 -28.141 -23.859 1 97.62 205 THR A N 1
ATOM 1644 C CA . THR A 1 205 ? 9 -26.922 -23.188 1 97.62 205 THR A CA 1
ATOM 1645 C C . THR A 1 205 ? 10.172 -25.953 -23.016 1 97.62 205 THR A C 1
ATOM 1647 O O . THR A 1 205 ? 11.312 -26.391 -22.828 1 97.62 205 THR A O 1
ATOM 1650 N N . LYS A 1 206 ? 9.922 -24.719 -23.156 1 98.44 206 LYS A N 1
ATOM 1651 C CA . LYS A 1 206 ? 10.914 -23.672 -22.906 1 98.44 206 LYS A CA 1
ATOM 1652 C C . LYS A 1 206 ? 10.609 -22.922 -21.609 1 98.44 206 LYS A C 1
ATOM 1654 O O . LYS A 1 206 ? 9.523 -22.344 -21.469 1 98.44 206 LYS A O 1
ATOM 1659 N N . ILE A 1 207 ? 11.578 -22.875 -20.781 1 98.62 207 ILE A N 1
ATOM 1660 C CA . ILE A 1 207 ? 11.367 -22.266 -19.469 1 98.62 207 ILE A CA 1
ATOM 1661 C C . ILE A 1 207 ? 12.18 -20.969 -19.359 1 98.62 207 ILE A C 1
ATOM 1663 O O . ILE A 1 207 ? 13.352 -20.938 -19.75 1 98.62 207 ILE A O 1
ATOM 1667 N N . TYR A 1 208 ? 11.547 -19.969 -18.875 1 98.62 208 TYR A N 1
ATOM 1668 C CA . TYR A 1 208 ? 12.195 -18.688 -18.641 1 98.62 208 TYR A CA 1
ATOM 1669 C C . TYR A 1 208 ? 12.281 -18.391 -17.141 1 98.62 208 TYR A C 1
ATOM 1671 O O . TYR A 1 208 ? 11.312 -18.578 -16.406 1 98.62 208 TYR A O 1
ATOM 1679 N N . PHE A 1 209 ? 13.43 -17.953 -16.609 1 97.19 209 PHE A N 1
ATOM 1680 C CA . PHE A 1 209 ? 13.609 -17.656 -15.188 1 97.19 209 PHE A CA 1
ATOM 1681 C C . PHE A 1 209 ? 14.664 -16.578 -14.984 1 97.19 209 PHE A C 1
ATOM 1683 O O . PHE A 1 209 ? 15.352 -16.188 -15.93 1 97.19 209 PHE A O 1
ATOM 1690 N N . ASP A 1 210 ? 14.695 -16.016 -13.812 1 94.06 210 ASP A N 1
ATOM 1691 C CA . ASP A 1 210 ? 15.562 -14.859 -13.57 1 94.06 210 ASP A CA 1
ATOM 1692 C C . ASP A 1 210 ? 16.938 -15.305 -13.086 1 94.06 210 ASP A C 1
ATOM 1694 O O . ASP A 1 210 ? 17.266 -16.5 -13.133 1 94.06 210 ASP A O 1
ATOM 1698 N N . ASN A 1 211 ? 17.781 -14.328 -12.656 1 93.06 211 ASN A N 1
ATOM 1699 C CA . ASN A 1 211 ? 19.188 -14.57 -12.367 1 93.06 211 ASN A CA 1
ATOM 1700 C C . ASN A 1 211 ? 19.375 -15.305 -11.039 1 93.06 211 ASN A C 1
ATOM 1702 O O . ASN A 1 211 ? 20.469 -15.789 -10.734 1 93.06 211 ASN A O 1
ATOM 1706 N N . LEU A 1 212 ? 18.281 -15.422 -10.367 1 91 212 LEU A N 1
ATOM 1707 C CA . LEU A 1 212 ? 18.328 -16.203 -9.141 1 91 212 LEU A CA 1
ATOM 1708 C C . LEU A 1 212 ? 18.5 -17.688 -9.445 1 91 212 LEU A C 1
ATOM 1710 O O . LEU A 1 212 ? 19.172 -18.406 -8.695 1 91 212 LEU A O 1
ATOM 1714 N N . PHE A 1 213 ? 18.016 -18.094 -10.562 1 95.25 213 PHE A N 1
ATOM 1715 C CA . PHE A 1 213 ? 17.953 -19.516 -10.891 1 95.25 213 PHE A CA 1
ATOM 1716 C C . PHE A 1 213 ? 19.016 -19.875 -11.914 1 95.25 213 PHE A C 1
ATOM 1718 O O . PHE A 1 213 ? 19.516 -21.016 -11.93 1 95.25 213 PHE A O 1
ATOM 1725 N N . THR A 1 214 ? 19.453 -19 -12.648 1 95.62 214 THR A N 1
ATOM 1726 C CA . THR A 1 214 ? 20.219 -19.266 -13.859 1 95.62 214 THR A CA 1
ATOM 1727 C C . THR A 1 214 ? 21.656 -19.672 -13.516 1 95.62 214 THR A C 1
ATOM 1729 O O . THR A 1 214 ? 22.344 -18.953 -12.781 1 95.62 214 THR A O 1
ATOM 1732 N N . SER A 1 215 ? 22.062 -20.766 -14.047 1 94.81 215 SER A N 1
ATOM 1733 C CA . SER A 1 215 ? 23.438 -21.234 -13.984 1 94.81 215 SER A CA 1
ATOM 1734 C C . SER A 1 215 ? 23.797 -22.078 -15.195 1 94.81 215 SER A C 1
ATOM 1736 O O . SER A 1 215 ? 22.906 -22.609 -15.867 1 94.81 215 SER A O 1
ATOM 1738 N N . VAL A 1 216 ? 25.047 -22.125 -15.461 1 94.06 216 VAL A N 1
ATOM 1739 C CA . VAL A 1 216 ? 25.516 -22.938 -16.578 1 94.06 216 VAL A CA 1
ATOM 1740 C C . VAL A 1 216 ? 25.141 -24.391 -16.359 1 94.06 216 VAL A C 1
ATOM 1742 O O . VAL A 1 216 ? 24.625 -25.062 -17.266 1 94.06 216 VAL A O 1
ATOM 1745 N N . GLN A 1 217 ? 25.312 -24.844 -15.172 1 94.44 217 GLN A N 1
ATOM 1746 C CA . GLN A 1 217 ? 25.031 -26.234 -14.828 1 94.44 217 GLN A CA 1
ATOM 1747 C C . GLN A 1 217 ? 23.562 -26.547 -15.008 1 94.44 217 GLN A C 1
ATOM 1749 O O . GLN A 1 217 ? 23.203 -27.625 -15.492 1 94.44 217 GLN A O 1
ATOM 1754 N N . LEU A 1 218 ? 22.734 -25.656 -14.617 1 96.25 218 LEU A N 1
ATOM 1755 C CA . LEU A 1 218 ? 21.297 -25.859 -14.766 1 96.25 218 LEU A CA 1
ATOM 1756 C C . LEU A 1 218 ? 20.906 -26 -16.234 1 96.25 218 LEU A C 1
ATOM 1758 O O . LEU A 1 218 ? 20.172 -26.906 -16.609 1 96.25 218 LEU A O 1
ATOM 1762 N N . LEU A 1 219 ? 21.438 -25.141 -17.078 1 96.62 219 LEU A N 1
ATOM 1763 C CA . LEU A 1 219 ? 21.078 -25.156 -18.5 1 96.62 219 LEU A CA 1
ATOM 1764 C C . LEU A 1 219 ? 21.609 -26.422 -19.172 1 96.62 219 LEU A C 1
ATOM 1766 O O . LEU A 1 219 ? 20.984 -26.953 -20.094 1 96.62 219 LEU A O 1
ATOM 1770 N N . GLU A 1 220 ? 22.766 -26.797 -18.719 1 95.38 220 GLU A N 1
ATOM 1771 C CA . GLU A 1 220 ? 23.297 -28.062 -19.234 1 95.38 220 GLU A CA 1
ATOM 1772 C C . GLU A 1 220 ? 22.391 -29.234 -18.859 1 95.38 220 GLU A C 1
ATOM 1774 O O . GLU A 1 220 ? 22.141 -30.109 -19.688 1 95.38 220 GLU A O 1
ATOM 1779 N N . GLU A 1 221 ? 21.953 -29.219 -17.641 1 96.25 221 GLU A N 1
ATOM 1780 C CA . GLU A 1 221 ? 21.016 -30.25 -17.203 1 96.25 221 GLU A CA 1
ATOM 1781 C C . GLU A 1 221 ? 19.734 -30.219 -18 1 96.25 221 GLU A C 1
ATOM 1783 O O . GLU A 1 221 ? 19.188 -31.266 -18.375 1 96.25 221 GLU A O 1
ATOM 1788 N N . LEU A 1 222 ? 19.234 -29.094 -18.281 1 97.56 222 LEU A N 1
ATOM 1789 C CA . LEU A 1 222 ? 18.016 -28.938 -19.078 1 97.56 222 LEU A CA 1
ATOM 1790 C C . LEU A 1 222 ? 18.219 -29.469 -20.484 1 97.56 222 LEU A C 1
ATOM 1792 O O . LEU A 1 222 ? 17.297 -30.031 -21.078 1 97.56 222 LEU A O 1
ATOM 1796 N N . CYS A 1 223 ? 19.406 -29.266 -21.016 1 96.75 223 CYS A N 1
ATOM 1797 C CA . CYS A 1 223 ? 19.734 -29.844 -22.328 1 96.75 223 CYS A CA 1
ATOM 1798 C C . CYS A 1 223 ? 19.578 -31.359 -22.312 1 96.75 223 CYS A C 1
ATOM 1800 O O . CYS A 1 223 ? 19 -31.922 -23.234 1 96.75 223 CYS A O 1
ATOM 1802 N N . GLN A 1 224 ? 20.031 -31.891 -21.281 1 95.81 224 GLN A N 1
ATOM 1803 C CA . GLN A 1 224 ? 19.969 -33.344 -21.156 1 95.81 224 GLN A CA 1
ATOM 1804 C C . GLN A 1 224 ? 18.531 -33.812 -21.062 1 95.81 224 GLN A C 1
ATOM 1806 O O . GLN A 1 224 ? 18.203 -34.906 -21.547 1 95.81 224 GLN A O 1
ATOM 1811 N N . ARG A 1 225 ? 17.703 -33.031 -20.547 1 95.5 225 ARG A N 1
ATOM 1812 C CA . ARG A 1 225 ? 16.297 -33.375 -20.375 1 95.5 225 ARG A CA 1
ATOM 1813 C C . ARG A 1 225 ? 15.469 -32.938 -21.594 1 95.5 225 ARG A C 1
ATOM 1815 O O . ARG A 1 225 ? 14.25 -33.125 -21.609 1 95.5 225 ARG A O 1
ATOM 1822 N N . ASN A 1 226 ? 16.109 -32.344 -22.516 1 96.94 226 ASN A N 1
ATOM 1823 C CA . ASN A 1 226 ? 15.461 -31.828 -23.719 1 96.94 226 ASN A CA 1
ATOM 1824 C C . ASN A 1 226 ? 14.422 -30.766 -23.391 1 96.94 226 ASN A C 1
ATOM 1826 O O . ASN A 1 226 ? 13.305 -30.797 -23.906 1 96.94 226 ASN A O 1
ATOM 1830 N N . ILE A 1 227 ? 14.734 -29.969 -22.469 1 97.69 227 ILE A N 1
ATOM 1831 C CA . ILE A 1 227 ? 13.938 -28.812 -22.078 1 97.69 227 ILE A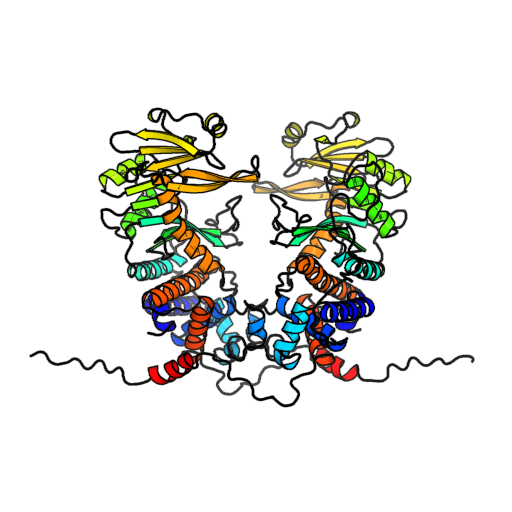 CA 1
ATOM 1832 C C . ILE A 1 227 ? 14.734 -27.531 -22.328 1 97.69 227 ILE A C 1
ATOM 1834 O O . ILE A 1 227 ? 15.938 -27.469 -22.078 1 97.69 227 ILE A O 1
ATOM 1838 N N . GLY A 1 228 ? 14.133 -26.609 -22.938 1 97.94 228 GLY A N 1
ATOM 1839 C CA . GLY A 1 228 ? 14.773 -25.312 -23.156 1 97.94 228 GLY A CA 1
ATOM 1840 C C . GLY A 1 228 ? 14.773 -24.438 -21.938 1 97.94 228 GLY A C 1
ATOM 1841 O O . GLY A 1 228 ? 13.805 -24.422 -21.156 1 97.94 228 GLY A O 1
ATOM 1842 N N . GLY A 1 229 ? 15.844 -23.688 -21.781 1 97.94 229 GLY A N 1
ATOM 1843 C CA . GLY A 1 229 ? 15.938 -22.719 -20.703 1 97.94 229 GLY A CA 1
ATOM 1844 C C . GLY A 1 229 ? 16.609 -21.422 -21.109 1 97.94 229 GLY A C 1
ATOM 1845 O O . GLY A 1 229 ? 17.562 -21.422 -21.891 1 97.94 229 GLY A O 1
ATOM 1846 N N . THR A 1 230 ? 16.031 -20.344 -20.734 1 98 230 THR A N 1
ATOM 1847 C CA . THR A 1 230 ? 16.609 -19.031 -20.938 1 98 230 THR A CA 1
ATOM 1848 C C . THR A 1 230 ? 16.469 -18.188 -19.672 1 98 230 THR A C 1
ATOM 1850 O O . THR A 1 230 ? 15.383 -18.094 -19.094 1 98 230 THR A O 1
ATOM 1853 N N . GLY A 1 231 ? 17.562 -17.578 -19.203 1 97.19 231 GLY A N 1
ATOM 1854 C CA . GLY A 1 231 ? 17.516 -16.75 -18.016 1 97.19 231 GLY A CA 1
ATOM 1855 C C . GLY A 1 231 ? 18.578 -15.656 -18 1 97.19 231 GLY A C 1
ATOM 1856 O O . GLY A 1 231 ? 19.531 -15.719 -18.781 1 97.19 231 GLY A O 1
ATOM 1857 N N . THR A 1 232 ? 18.359 -14.648 -17.266 1 95.62 232 THR A N 1
ATOM 1858 C CA . THR A 1 232 ? 19.391 -13.641 -17.062 1 95.62 232 THR A CA 1
ATOM 1859 C C . THR A 1 232 ? 20.5 -14.172 -16.172 1 95.62 232 THR A C 1
ATOM 1861 O O . THR A 1 232 ? 20.25 -14.945 -15.25 1 95.62 232 THR A O 1
ATOM 1864 N N . LEU A 1 233 ? 21.672 -13.789 -16.5 1 93.38 233 LEU A N 1
ATOM 1865 C CA . LEU A 1 233 ? 22.844 -14.32 -15.812 1 93.38 233 LEU A CA 1
ATOM 1866 C C . LEU A 1 233 ? 23.547 -13.234 -15.023 1 93.38 233 LEU A C 1
ATOM 1868 O O . LEU A 1 233 ? 23.859 -12.172 -15.562 1 93.38 233 LEU A O 1
ATOM 1872 N N . ARG A 1 234 ? 23.812 -13.5 -13.758 1 90.31 234 ARG A N 1
ATOM 1873 C CA . ARG A 1 234 ? 24.578 -12.586 -12.93 1 90.31 234 ARG A CA 1
ATOM 1874 C C . ARG A 1 234 ? 26.047 -12.57 -13.336 1 90.31 234 ARG A C 1
ATOM 1876 O O . ARG A 1 234 ? 26.578 -13.586 -13.797 1 90.31 234 ARG A O 1
ATOM 1883 N N . GLU A 1 235 ? 26.641 -11.508 -12.977 1 85.44 235 GLU A N 1
ATOM 1884 C CA . GLU A 1 235 ? 28.031 -11.328 -13.359 1 85.44 235 GLU A CA 1
ATOM 1885 C C . GLU A 1 235 ? 28.938 -12.344 -12.656 1 85.44 235 GLU A C 1
ATOM 1887 O O . GLU A 1 235 ? 29.891 -12.844 -13.25 1 85.44 235 GLU A O 1
ATOM 1892 N N . ASN A 1 236 ? 28.594 -12.641 -11.469 1 83.69 236 ASN A N 1
ATOM 1893 C CA . ASN A 1 236 ? 29.453 -13.516 -10.672 1 83.69 236 ASN A CA 1
ATOM 1894 C C . ASN A 1 236 ? 29.312 -14.977 -11.094 1 83.69 236 ASN A C 1
ATOM 1896 O O . ASN A 1 236 ? 30.062 -15.836 -10.633 1 83.69 236 ASN A O 1
ATOM 1900 N N . ARG A 1 237 ? 28.359 -15.305 -11.93 1 84.75 237 ARG A N 1
ATOM 1901 C CA . ARG A 1 237 ? 28.125 -16.672 -12.359 1 84.75 237 ARG A CA 1
ATOM 1902 C C . ARG A 1 237 ? 28.625 -16.906 -13.789 1 84.75 237 ARG A C 1
ATOM 1904 O O . ARG A 1 237 ? 28.453 -17.984 -14.344 1 84.75 237 ARG A O 1
ATOM 1911 N N . THR A 1 238 ? 29.203 -15.859 -14.242 1 80.88 238 THR A N 1
ATOM 1912 C CA . THR A 1 238 ? 29.75 -15.977 -15.594 1 80.88 238 THR A CA 1
ATOM 1913 C C . THR A 1 238 ? 31.047 -16.766 -15.578 1 80.88 238 THR A C 1
ATOM 1915 O O . THR A 1 238 ? 31.812 -16.688 -14.609 1 80.88 238 THR A O 1
ATOM 1918 N N . LEU A 1 239 ? 31.156 -17.547 -16.578 1 79.56 239 LEU A N 1
ATOM 1919 C CA . LEU A 1 239 ? 32.375 -18.312 -16.719 1 79.56 239 LEU A CA 1
ATOM 1920 C C . LEU A 1 239 ? 33.406 -17.547 -17.547 1 79.56 239 LEU A C 1
ATOM 1922 O O . LEU A 1 239 ? 33.031 -16.812 -18.469 1 79.56 239 LEU A O 1
ATOM 1926 N N . THR A 1 240 ? 34.594 -17.781 -17.203 1 75.12 240 THR A N 1
ATOM 1927 C CA . THR A 1 240 ? 35.688 -17.156 -17.938 1 75.12 240 THR A CA 1
ATOM 1928 C C . THR A 1 240 ? 35.625 -17.578 -19.406 1 75.12 240 THR A C 1
ATOM 1930 O O . THR A 1 240 ? 35.969 -16.766 -20.297 1 75.12 240 THR A O 1
ATOM 1933 N N . ALA A 1 241 ? 35.188 -18.719 -19.641 1 75.44 241 ALA A N 1
ATOM 1934 C CA . ALA A 1 241 ? 35.156 -19.266 -20.984 1 75.44 241 ALA A CA 1
ATOM 1935 C C . ALA A 1 241 ? 34.156 -18.516 -21.875 1 75.44 241 ALA A C 1
ATOM 1937 O O . ALA A 1 241 ? 34.25 -18.578 -23.094 1 75.44 241 ALA A O 1
ATOM 1938 N N . MET A 1 242 ? 33.344 -17.766 -21.297 1 83.38 242 MET A N 1
ATOM 1939 C CA . MET A 1 242 ? 32.344 -17.016 -22.047 1 83.38 242 MET A CA 1
ATOM 1940 C C . MET A 1 242 ? 32.969 -15.742 -22.625 1 83.38 242 MET A C 1
ATOM 1942 O O . MET A 1 242 ? 32.406 -15.164 -23.562 1 83.38 242 MET A O 1
ATOM 1946 N N . ASN A 1 243 ? 34.125 -15.305 -22.188 1 83.31 243 ASN A N 1
ATOM 1947 C CA . ASN A 1 243 ? 34.844 -14.141 -22.656 1 83.31 243 ASN A CA 1
ATOM 1948 C C . ASN A 1 243 ? 33.969 -12.914 -22.781 1 83.31 243 ASN A C 1
ATOM 1950 O O . ASN A 1 243 ? 33.969 -12.219 -23.797 1 83.31 243 ASN A O 1
ATOM 1954 N N . LEU A 1 244 ? 33.156 -12.734 -21.797 1 88.44 244 LEU A N 1
ATOM 1955 C CA . LEU A 1 244 ? 32.25 -11.586 -21.812 1 88.44 244 LEU A CA 1
ATOM 1956 C C . LEU A 1 244 ? 33 -10.297 -21.484 1 88.44 244 LEU A C 1
ATOM 1958 O O . LEU A 1 244 ? 33.875 -10.289 -20.609 1 88.44 244 LEU A O 1
ATOM 1962 N N . PRO A 1 245 ? 32.656 -9.273 -22.25 1 88.12 245 PRO A N 1
ATOM 1963 C CA . PRO A 1 245 ? 33.25 -7.988 -21.844 1 88.12 245 PRO A CA 1
ATOM 1964 C C . PRO A 1 245 ? 32.781 -7.555 -20.453 1 88.12 245 PRO A C 1
ATOM 1966 O O . PRO A 1 245 ? 31.703 -7.918 -20 1 88.12 245 PRO A O 1
ATOM 1969 N N . ASN A 1 246 ? 33.656 -6.82 -19.875 1 86.69 246 ASN A N 1
ATOM 1970 C CA . ASN A 1 246 ? 33.312 -6.297 -18.547 1 86.69 246 ASN A CA 1
ATOM 1971 C C . ASN A 1 246 ? 32.062 -5.453 -18.594 1 86.69 246 ASN A C 1
ATOM 1973 O O . ASN A 1 246 ? 31.859 -4.641 -19.5 1 86.69 246 ASN A O 1
ATOM 1977 N N . LYS A 1 247 ? 31.234 -5.688 -17.609 1 87.25 247 LYS A N 1
ATOM 1978 C CA . LYS A 1 247 ? 29.906 -5.066 -17.609 1 87.25 247 LYS A CA 1
ATOM 1979 C C . LYS A 1 247 ? 30.016 -3.547 -17.562 1 87.25 247 LYS A C 1
ATOM 1981 O O . LYS A 1 247 ? 29.281 -2.85 -18.266 1 87.25 247 LYS A O 1
ATOM 1986 N N . LYS A 1 248 ? 30.891 -3.031 -16.703 1 86.25 248 LYS A N 1
ATOM 1987 C CA . LYS A 1 248 ? 31.047 -1.591 -16.531 1 86.25 248 LYS A CA 1
ATOM 1988 C C . LYS A 1 248 ? 31.5 -0.932 -17.828 1 86.25 248 LYS A C 1
ATOM 1990 O O . LYS A 1 248 ? 30.984 0.123 -18.203 1 86.25 248 LYS A O 1
ATOM 1995 N N . ASP A 1 249 ? 32.375 -1.592 -18.5 1 87.94 249 ASP A N 1
ATOM 1996 C CA . ASP A 1 249 ? 32.906 -1.07 -19.766 1 87.94 249 ASP A CA 1
ATOM 1997 C C . ASP A 1 249 ? 31.859 -1.203 -20.875 1 87.94 249 ASP A C 1
ATOM 1999 O O . ASP A 1 249 ? 31.734 -0.322 -21.734 1 87.94 249 ASP A O 1
ATOM 2003 N N . PHE A 1 250 ? 31.188 -2.268 -20.797 1 90.94 250 PHE A N 1
ATOM 2004 C CA . PHE A 1 250 ? 30.172 -2.537 -21.812 1 90.94 250 PHE A CA 1
ATOM 2005 C C . PHE A 1 250 ? 29.047 -1.514 -21.734 1 90.94 250 PHE A C 1
ATOM 2007 O O . PHE A 1 250 ? 28.469 -1.148 -22.766 1 90.94 250 PHE A O 1
ATOM 2014 N N . GLN A 1 251 ? 28.688 -1.011 -20.609 1 89.94 251 GLN A N 1
ATOM 2015 C CA . GLN A 1 251 ? 27.609 -0.049 -20.391 1 89.94 251 GLN A CA 1
ATOM 2016 C C . GLN A 1 251 ? 27.953 1.302 -21.016 1 89.94 251 GLN A C 1
ATOM 2018 O O . GLN A 1 251 ? 27.062 2.113 -21.281 1 89.94 251 GLN A O 1
ATOM 2023 N N . LYS A 1 252 ? 29.219 1.536 -21.25 1 88.69 252 LYS A N 1
ATOM 2024 C CA . LYS A 1 252 ? 29.656 2.787 -21.859 1 88.69 252 LYS A CA 1
ATOM 2025 C C . LYS A 1 252 ? 29.469 2.748 -23.375 1 88.69 252 LYS A C 1
ATOM 2027 O O . LYS A 1 252 ? 29.516 3.787 -24.047 1 88.69 252 LYS A O 1
ATOM 2032 N N . GLU A 1 253 ? 29.266 1.578 -23.844 1 88.81 253 GLU A N 1
ATOM 2033 C CA . GLU A 1 253 ? 29.062 1.429 -25.281 1 88.81 253 GLU A CA 1
ATOM 2034 C C . GLU A 1 253 ? 27.719 2 -25.719 1 88.81 253 GLU A C 1
ATOM 2036 O O . GLU A 1 253 ? 26.891 2.354 -24.875 1 88.81 253 GLU A O 1
ATOM 2041 N N . LYS A 1 254 ? 27.594 2.135 -27.031 1 85.81 254 LYS A N 1
ATOM 2042 C CA . LYS A 1 254 ? 26.359 2.676 -27.594 1 85.81 254 LYS A CA 1
ATOM 2043 C C . LYS A 1 254 ? 25.172 1.776 -27.266 1 85.81 254 LYS A C 1
ATOM 2045 O O . LYS A 1 254 ? 25.281 0.55 -27.281 1 85.81 254 LYS A O 1
ATOM 2050 N N . ARG A 1 255 ? 24.109 2.391 -26.969 1 87.75 255 ARG A N 1
ATOM 2051 C CA . ARG A 1 255 ? 22.891 1.632 -26.734 1 87.75 255 ARG A CA 1
ATOM 2052 C C . ARG A 1 255 ? 22.562 0.735 -27.922 1 87.75 255 ARG A C 1
ATOM 2054 O O . ARG A 1 255 ? 22.656 1.164 -29.078 1 87.75 255 ARG A O 1
ATOM 2061 N N . GLY A 1 256 ? 22.281 -0.552 -27.672 1 88 256 GLY A N 1
ATOM 2062 C CA . GLY A 1 256 ? 22 -1.501 -28.734 1 88 256 GLY A CA 1
ATOM 2063 C C . GLY A 1 256 ? 23.156 -2.426 -29.031 1 88 256 GLY A C 1
ATOM 2064 O O . GLY A 1 256 ? 23.016 -3.385 -29.797 1 88 256 GLY A O 1
ATOM 2065 N N . THR A 1 257 ? 24.25 -2.156 -28.438 1 92.06 257 THR A N 1
ATOM 2066 C CA . THR A 1 257 ? 25.422 -3.008 -28.656 1 92.06 257 THR A CA 1
ATOM 2067 C C . THR A 1 257 ? 25.156 -4.426 -28.156 1 92.06 257 THR A C 1
ATOM 2069 O O . THR A 1 257 ? 24.531 -4.609 -27.094 1 92.06 257 THR A O 1
ATOM 2072 N N . ILE A 1 258 ? 25.609 -5.402 -28.969 1 93.44 258 ILE A N 1
ATOM 2073 C CA . ILE A 1 258 ? 25.344 -6.805 -28.672 1 93.44 258 ILE A CA 1
ATOM 2074 C C . ILE A 1 258 ? 26.656 -7.586 -28.672 1 93.44 258 ILE A C 1
ATOM 2076 O O . ILE A 1 258 ? 27.516 -7.383 -29.547 1 93.44 258 ILE A O 1
ATOM 2080 N N . TYR A 1 259 ? 26.859 -8.359 -27.688 1 93.62 259 TYR A N 1
ATOM 2081 C CA . TYR A 1 259 ? 27.938 -9.336 -27.625 1 93.62 259 TYR A CA 1
ATOM 2082 C C . TYR A 1 259 ? 27.391 -10.75 -27.484 1 93.62 259 TYR A C 1
ATOM 2084 O O . TYR A 1 259 ? 26.5 -11 -26.672 1 93.62 259 TYR A O 1
ATOM 2092 N N . VAL A 1 260 ? 27.875 -11.695 -28.328 1 93.94 260 VAL A N 1
ATOM 2093 C CA . VAL A 1 260 ? 27.375 -13.07 -28.312 1 93.94 260 VAL A CA 1
ATOM 2094 C C . VAL A 1 260 ? 28.562 -14.031 -28.203 1 93.94 260 VAL A C 1
ATOM 2096 O O . VAL A 1 260 ? 29.578 -13.867 -28.891 1 93.94 260 VAL A O 1
ATOM 2099 N N . SER A 1 261 ? 28.438 -14.875 -27.297 1 92.38 261 SER A N 1
ATOM 2100 C CA . SER A 1 261 ? 29.359 -16 -27.172 1 92.38 261 SER A CA 1
ATOM 2101 C C . SER A 1 261 ? 28.594 -17.328 -27.156 1 92.38 261 SER A C 1
ATOM 2103 O O . SER A 1 261 ? 27.578 -17.453 -26.484 1 92.38 261 SER A O 1
ATOM 2105 N N . ARG A 1 262 ? 29.078 -18.297 -27.969 1 90.38 262 ARG A N 1
ATOM 2106 C CA . ARG A 1 262 ? 28.375 -19.578 -28.094 1 90.38 262 ARG A CA 1
ATOM 2107 C C . ARG A 1 262 ? 29.328 -20.75 -27.922 1 90.38 262 ARG A C 1
ATOM 2109 O O . ARG A 1 262 ? 30.469 -20.703 -28.375 1 90.38 262 ARG A O 1
ATOM 2116 N N . ASN A 1 263 ? 28.844 -21.609 -27.203 1 85.38 263 ASN A N 1
ATOM 2117 C CA . ASN A 1 263 ? 29.453 -22.922 -27.266 1 85.38 263 ASN A CA 1
ATOM 2118 C C . ASN A 1 263 ? 28.484 -23.969 -27.844 1 85.38 263 ASN A C 1
ATOM 2120 O O . ASN A 1 263 ? 27.484 -23.609 -28.469 1 85.38 263 ASN A O 1
ATOM 2124 N N . ASP A 1 264 ? 28.797 -25.25 -27.797 1 84.31 264 ASP A N 1
ATOM 2125 C CA . ASP A 1 264 ? 28.016 -26.281 -28.469 1 84.31 264 ASP A CA 1
ATOM 2126 C C . ASP A 1 264 ? 26.594 -26.359 -27.891 1 84.31 264 ASP A C 1
ATOM 2128 O O . ASP A 1 264 ? 25.641 -26.641 -28.625 1 84.31 264 ASP A O 1
ATOM 2132 N N . LYS A 1 265 ? 26.438 -25.969 -26.688 1 88.94 265 LYS A N 1
ATOM 2133 C CA . LYS A 1 265 ? 25.156 -26.219 -26.031 1 88.94 265 LYS A CA 1
ATOM 2134 C C . LYS A 1 265 ? 24.5 -24.906 -25.578 1 88.94 265 LYS A C 1
ATOM 2136 O O . LYS A 1 265 ? 23.266 -24.797 -25.531 1 88.94 265 LYS A O 1
ATOM 2141 N N . LEU A 1 266 ? 25.312 -23.922 -25.328 1 94.31 266 LEU A N 1
ATOM 2142 C CA . LEU A 1 266 ? 24.781 -22.734 -24.672 1 94.31 266 LEU A CA 1
ATOM 2143 C C . LEU A 1 266 ? 25.156 -21.469 -25.438 1 94.31 266 LEU A C 1
ATOM 2145 O O . LEU A 1 266 ? 26.172 -21.438 -26.125 1 94.31 266 LEU A O 1
ATOM 2149 N N . THR A 1 267 ? 24.312 -20.562 -25.453 1 94.69 267 THR A N 1
ATOM 2150 C CA . THR A 1 267 ? 24.531 -19.234 -26.016 1 94.69 267 THR A CA 1
ATOM 2151 C C . THR A 1 267 ? 24.422 -18.156 -24.938 1 94.69 267 THR A C 1
ATOM 2153 O O . THR A 1 267 ? 23.453 -18.125 -24.172 1 94.69 267 THR A O 1
ATOM 2156 N N . VAL A 1 268 ? 25.406 -17.297 -24.844 1 95.06 268 VAL A N 1
ATOM 2157 C CA . VAL A 1 268 ? 25.391 -16.172 -23.922 1 95.06 268 VAL A CA 1
ATOM 2158 C C . VAL A 1 268 ? 25.312 -14.859 -24.719 1 95.06 268 VAL A C 1
ATOM 2160 O O . VAL A 1 268 ? 26.062 -14.656 -25.672 1 95.06 268 VAL A O 1
ATOM 2163 N N . ILE A 1 269 ? 24.406 -14.047 -24.375 1 94.75 269 ILE A N 1
ATOM 2164 C CA . ILE A 1 269 ? 24.203 -12.789 -25.078 1 94.75 269 ILE A CA 1
ATOM 2165 C C . ILE A 1 269 ? 24.219 -11.633 -24.094 1 94.75 269 ILE A C 1
ATOM 2167 O O . ILE A 1 269 ? 23.484 -11.641 -23.094 1 94.75 269 ILE A O 1
ATOM 2171 N N . ARG A 1 270 ? 25.016 -10.664 -24.297 1 94.5 270 ARG A N 1
ATOM 2172 C CA . ARG A 1 270 ? 25.016 -9.414 -23.562 1 94.5 270 ARG A CA 1
ATOM 2173 C C . ARG A 1 270 ? 24.5 -8.266 -24.422 1 94.5 270 ARG A C 1
ATOM 2175 O O . ARG A 1 270 ? 24.938 -8.102 -25.562 1 94.5 270 ARG A O 1
ATOM 2182 N N . TRP A 1 271 ? 23.562 -7.516 -23.906 1 93.56 271 TRP A N 1
ATOM 2183 C CA . TRP A 1 271 ? 22.891 -6.441 -24.625 1 93.56 271 TRP A CA 1
ATOM 2184 C C . TRP A 1 271 ? 22.875 -5.156 -23.812 1 93.56 271 TRP A C 1
ATOM 2186 O O . TRP A 1 271 ? 22.531 -5.168 -22.625 1 93.56 271 TRP A O 1
ATOM 2196 N N . ASN A 1 272 ? 23.312 -4.082 -24.469 1 91.56 272 ASN A N 1
ATOM 2197 C 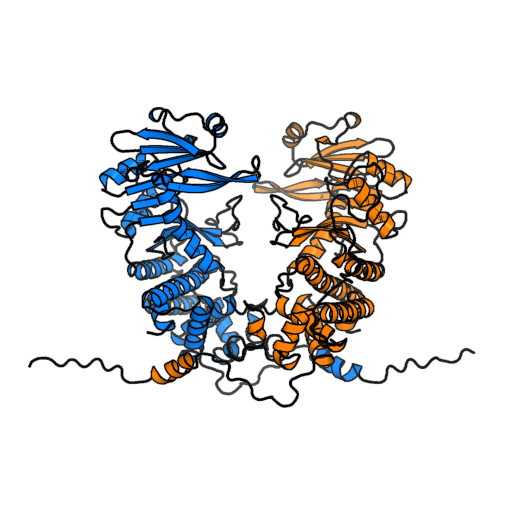CA . ASN A 1 272 ? 23.344 -2.791 -23.781 1 91.56 272 ASN A CA 1
ATOM 2198 C C . ASN A 1 272 ? 22.094 -1.971 -24.094 1 91.56 272 ASN A C 1
ATOM 2200 O O . ASN A 1 272 ? 21.875 -1.553 -25.219 1 91.56 272 ASN A O 1
ATOM 2204 N N . ASP A 1 273 ? 21.266 -1.778 -23.109 1 87.69 273 ASP A N 1
ATOM 2205 C CA . ASP A 1 273 ? 20.109 -0.886 -23.188 1 87.69 273 ASP A CA 1
ATOM 2206 C C . ASP A 1 273 ? 20.25 0.27 -22.203 1 87.69 273 ASP A C 1
ATOM 2208 O O . ASP A 1 273 ? 21.203 1.036 -22.266 1 87.69 273 ASP A O 1
ATOM 2212 N N . ASN A 1 274 ? 19.266 0.452 -21.266 1 79.88 274 ASN A N 1
ATOM 2213 C CA . ASN A 1 274 ? 19.484 1.383 -20.156 1 79.88 274 ASN A CA 1
ATOM 2214 C C . ASN A 1 274 ? 20.547 0.867 -19.188 1 79.88 274 ASN A C 1
ATOM 2216 O O . ASN A 1 274 ? 21.312 1.651 -18.625 1 79.88 274 ASN A O 1
ATOM 2220 N N . ALA A 1 275 ? 20.578 -0.459 -19.125 1 85.75 275 ALA A N 1
ATOM 2221 C CA . ALA A 1 275 ? 21.609 -1.197 -18.406 1 85.75 275 ALA A CA 1
ATOM 2222 C C . ALA A 1 275 ? 22.047 -2.438 -19.188 1 85.75 275 ALA A C 1
ATOM 2224 O O . ALA A 1 275 ? 21.297 -2.926 -20.031 1 85.75 275 ALA A O 1
ATOM 2225 N N . ALA A 1 276 ? 23.234 -2.852 -18.938 1 91.44 276 ALA A N 1
ATOM 2226 C CA . ALA A 1 276 ? 23.719 -4.059 -19.594 1 91.44 276 ALA A CA 1
ATOM 2227 C C . ALA A 1 276 ? 23.047 -5.305 -19.047 1 91.44 276 ALA A C 1
ATOM 2229 O O . ALA A 1 276 ? 23.016 -5.516 -17.828 1 91.44 276 ALA A O 1
ATOM 2230 N N . VAL A 1 277 ? 22.453 -6.07 -19.953 1 92.75 277 VAL A N 1
ATOM 2231 C CA . VAL A 1 277 ? 21.781 -7.301 -19.547 1 92.75 277 VAL A CA 1
ATOM 2232 C C . VAL A 1 277 ? 22.453 -8.5 -20.203 1 92.75 277 VAL A C 1
ATOM 2234 O O . VAL A 1 277 ? 22.766 -8.469 -21.406 1 92.75 277 VAL A O 1
ATOM 2237 N N . THR A 1 278 ? 22.75 -9.523 -19.469 1 94.56 278 THR A N 1
ATOM 2238 C CA . THR A 1 278 ? 23.328 -10.758 -19.969 1 94.56 278 THR A CA 1
ATOM 2239 C C . THR A 1 278 ? 22.344 -11.914 -19.859 1 94.56 278 THR A C 1
ATOM 2241 O O . THR A 1 278 ? 21.781 -12.156 -18.797 1 94.56 278 THR A O 1
ATOM 2244 N N . VAL A 1 279 ? 22.141 -12.617 -21 1 95.88 279 VAL A N 1
ATOM 2245 C CA . VAL A 1 279 ? 21.203 -13.734 -21.031 1 95.88 279 VAL A CA 1
ATOM 2246 C C . VAL A 1 279 ? 21.922 -15.008 -21.422 1 95.88 279 VAL A C 1
ATOM 2248 O O . VAL A 1 279 ? 22.797 -14.984 -22.297 1 95.88 279 VAL A O 1
ATOM 2251 N N . LEU A 1 280 ? 21.625 -16.062 -20.734 1 96.31 280 LEU A N 1
ATOM 2252 C CA . LEU A 1 280 ? 22.109 -17.406 -21.062 1 96.31 280 LEU A CA 1
ATOM 2253 C C . LEU A 1 280 ? 20.969 -18.297 -21.531 1 96.31 280 LEU A C 1
ATOM 2255 O O . LEU A 1 280 ? 19.875 -18.297 -20.938 1 96.31 280 LEU A O 1
ATOM 2259 N N . SER A 1 281 ? 21.188 -19.031 -22.656 1 97.38 281 SER A N 1
ATOM 2260 C CA . SER A 1 281 ? 20.109 -19.859 -23.219 1 97.38 281 SER A CA 1
ATOM 2261 C C . SER A 1 281 ? 20.656 -21.125 -23.844 1 97.38 281 SER A C 1
ATOM 2263 O O . SER A 1 281 ? 21.75 -21.125 -24.406 1 97.38 281 SER A O 1
ATOM 2265 N N . ASN A 1 282 ? 19.906 -22.172 -23.734 1 97.12 282 ASN A N 1
ATOM 2266 C CA . ASN A 1 282 ? 20.219 -23.391 -24.469 1 97.12 282 ASN A CA 1
ATOM 2267 C C . ASN A 1 282 ? 19.25 -23.594 -25.641 1 97.12 282 ASN A C 1
ATOM 2269 O O . ASN A 1 282 ? 19.328 -24.594 -26.344 1 97.12 282 ASN A O 1
ATOM 2273 N N . CYS A 1 283 ? 18.359 -22.641 -25.844 1 95.31 283 CYS A N 1
ATOM 2274 C CA . CYS A 1 283 ? 17.359 -22.859 -26.891 1 95.31 283 CYS A CA 1
ATOM 2275 C C . CYS A 1 283 ? 17.156 -21.609 -27.734 1 95.31 283 CYS A C 1
ATOM 2277 O O . CYS A 1 283 ? 16.922 -21.703 -28.938 1 95.31 283 CYS A O 1
ATOM 2279 N N . ASP A 1 284 ? 17.234 -20.422 -27.109 1 94.19 284 ASP A N 1
ATOM 2280 C CA . ASP A 1 284 ? 17.047 -19.172 -27.844 1 94.19 284 ASP A CA 1
ATOM 2281 C C . ASP A 1 284 ? 18.375 -18.641 -28.375 1 94.19 284 ASP A C 1
ATOM 2283 O O . ASP A 1 284 ? 19.391 -18.719 -27.688 1 94.19 284 ASP A O 1
ATOM 2287 N N . LYS A 1 285 ? 18.234 -18.109 -29.562 1 90.81 285 LYS A N 1
ATOM 2288 C CA . LYS A 1 285 ? 19.453 -17.594 -30.203 1 90.81 285 LYS A CA 1
ATOM 2289 C C . LYS A 1 285 ? 19.406 -16.078 -30.328 1 90.81 285 LYS A C 1
ATOM 2291 O O . LYS A 1 285 ? 18.453 -15.445 -29.875 1 90.81 285 LYS A O 1
ATOM 2296 N N . GLU A 1 286 ? 20.5 -15.57 -30.766 1 85.94 286 GLU A N 1
ATOM 2297 C CA . GLU A 1 286 ? 20.609 -14.117 -30.891 1 85.94 286 GLU A CA 1
ATOM 2298 C C . GLU A 1 286 ? 19.672 -13.594 -31.984 1 85.94 286 GLU A C 1
ATOM 2300 O O . GLU A 1 286 ? 19.047 -12.539 -31.812 1 85.94 286 GLU A O 1
ATOM 2305 N N . GLY A 1 287 ? 19.594 -14.203 -33.094 1 85.94 287 GLY A N 1
ATOM 2306 C CA . GLY A 1 287 ? 18.734 -13.766 -34.188 1 85.94 287 GLY A CA 1
ATOM 2307 C C . GLY A 1 287 ? 17.406 -14.516 -34.25 1 85.94 287 GLY A C 1
ATOM 2308 O O . GLY A 1 287 ? 17.281 -15.594 -33.656 1 85.94 287 GLY A O 1
ATOM 2309 N N . PRO A 1 288 ? 16.438 -13.883 -34.844 1 85.44 288 PRO A N 1
ATOM 2310 C CA . PRO A 1 288 ? 16.391 -12.578 -35.531 1 85.44 288 PRO A CA 1
ATOM 2311 C C . PRO A 1 288 ? 16.297 -11.422 -34.531 1 85.44 288 PRO A C 1
ATOM 2313 O O . PRO A 1 288 ? 15.719 -11.57 -33.469 1 85.44 288 PRO A O 1
ATOM 2316 N N . TYR A 1 289 ? 16.891 -10.367 -34.938 1 88.5 289 TYR A N 1
ATOM 2317 C CA . TYR A 1 289 ? 16.875 -9.172 -34.094 1 88.5 289 TYR A CA 1
ATOM 2318 C C . TYR A 1 289 ? 15.547 -8.438 -34.25 1 88.5 289 TYR A C 1
ATOM 2320 O O . TYR A 1 289 ? 14.945 -8.406 -35.312 1 88.5 289 TYR A O 1
ATOM 2328 N N . LYS A 1 290 ? 15.055 -8.047 -33.188 1 88.5 290 LYS A N 1
ATOM 2329 C CA . LYS A 1 290 ? 13.844 -7.238 -33.188 1 88.5 290 LYS A CA 1
ATOM 2330 C C . LYS A 1 290 ? 14.164 -5.77 -32.906 1 88.5 290 LYS A C 1
ATOM 2332 O O . LYS A 1 290 ? 15.148 -5.457 -32.219 1 88.5 290 LYS A O 1
ATOM 2337 N N . ASN A 1 291 ? 13.312 -4.867 -33.469 1 86.88 291 ASN A N 1
ATOM 2338 C CA . ASN A 1 291 ? 13.492 -3.436 -33.25 1 86.88 291 ASN A CA 1
ATOM 2339 C C . ASN A 1 291 ? 12.703 -2.953 -32.031 1 86.88 291 ASN A C 1
ATOM 2341 O O . ASN A 1 291 ? 11.539 -3.305 -31.859 1 86.88 291 ASN A O 1
ATOM 2345 N N . ALA A 1 292 ? 13.406 -2.328 -31.172 1 84.12 292 ALA A N 1
ATOM 2346 C CA . ALA A 1 292 ? 12.758 -1.717 -30 1 84.12 292 ALA A CA 1
ATOM 2347 C C . ALA A 1 292 ? 12.891 -0.197 -30.047 1 84.12 292 ALA A C 1
ATOM 2349 O O . ALA A 1 292 ? 13.945 0.333 -30.406 1 84.12 292 ALA A O 1
ATOM 2350 N N . GLN A 1 293 ? 11.781 0.489 -29.781 1 81.69 293 GLN A N 1
ATOM 2351 C CA . GLN A 1 293 ? 11.805 1.945 -29.719 1 81.69 293 GLN A CA 1
ATOM 2352 C C . GLN A 1 293 ? 12.172 2.42 -28.312 1 81.69 293 GLN A C 1
ATOM 2354 O O . GLN A 1 293 ? 11.57 1.979 -27.328 1 81.69 293 GLN A O 1
ATOM 2359 N N . ARG A 1 294 ? 13.25 3.18 -28.172 1 80.56 294 ARG A N 1
ATOM 2360 C CA . ARG A 1 294 ? 13.688 3.727 -26.891 1 80.56 294 ARG A CA 1
ATOM 2361 C C . ARG A 1 294 ? 13.859 5.242 -26.969 1 80.56 294 ARG A C 1
ATOM 2363 O O . ARG A 1 294 ? 14.242 5.773 -28 1 80.56 294 ARG A O 1
ATOM 2370 N N . TYR A 1 295 ? 13.484 5.906 -25.922 1 76.88 295 TYR A N 1
ATOM 2371 C CA . TYR A 1 295 ? 13.672 7.352 -25.875 1 76.88 295 TYR A CA 1
ATOM 2372 C C . TYR A 1 295 ? 15.117 7.695 -25.516 1 76.88 295 TYR A C 1
ATOM 2374 O O . TYR A 1 295 ? 15.664 7.18 -24.531 1 76.88 295 TYR A O 1
ATOM 2382 N N . ASN A 1 296 ? 15.711 8.477 -26.359 1 75.94 296 ASN A N 1
ATOM 2383 C CA . ASN A 1 296 ? 17.047 9 -26.109 1 75.94 296 ASN A CA 1
ATOM 2384 C C . ASN A 1 296 ? 17 10.406 -25.531 1 75.94 296 ASN A C 1
ATOM 2386 O O . ASN A 1 296 ? 16.625 11.352 -26.234 1 75.94 296 ASN A O 1
ATOM 2390 N N . ARG A 1 297 ? 17.344 10.508 -24.281 1 72.19 297 ARG A N 1
ATOM 2391 C CA . ARG A 1 297 ? 17.281 11.781 -23.578 1 72.19 297 ARG A CA 1
ATOM 2392 C C . ARG A 1 297 ? 18.188 12.82 -24.219 1 72.19 297 ARG A C 1
ATOM 2394 O O . ARG A 1 297 ? 17.828 13.992 -24.328 1 72.19 297 ARG A O 1
ATOM 2401 N N . ALA A 1 298 ? 19.422 12.359 -24.625 1 69.94 298 ALA A N 1
ATOM 2402 C CA . ALA A 1 298 ? 20.391 13.258 -25.234 1 69.94 298 ALA A CA 1
ATOM 2403 C C . ALA A 1 298 ? 19.875 13.852 -26.531 1 69.94 298 ALA A C 1
ATOM 2405 O O . ALA A 1 298 ? 20.016 15.047 -26.781 1 69.94 298 ALA A O 1
ATOM 2406 N N . GLU A 1 299 ? 19.172 13.016 -27.234 1 76.38 299 GLU A N 1
ATOM 2407 C CA . GLU A 1 299 ? 18.688 13.461 -28.531 1 76.38 299 GLU A CA 1
ATOM 2408 C C . GLU A 1 299 ? 17.219 13.867 -28.453 1 76.38 299 GLU A C 1
ATOM 2410 O O . GLU A 1 299 ? 16.672 14.422 -29.422 1 76.38 299 GLU A O 1
ATOM 2415 N N . LYS A 1 300 ? 16.578 13.672 -27.25 1 80.06 300 LYS A N 1
ATOM 2416 C CA . LYS A 1 300 ? 15.172 14.008 -27.016 1 80.06 300 LYS A CA 1
ATOM 2417 C C . LYS A 1 300 ? 14.273 13.398 -28.078 1 80.06 300 LYS A C 1
ATOM 2419 O O . LYS A 1 300 ? 13.383 14.062 -28.609 1 80.06 300 LYS A O 1
ATOM 2424 N N . LYS A 1 301 ? 14.688 12.305 -28.719 1 79.69 301 LYS A N 1
ATOM 2425 C CA . LYS A 1 301 ? 13.883 11.594 -29.703 1 79.69 301 LYS A CA 1
ATOM 2426 C C . LYS A 1 301 ? 13.867 10.094 -29.422 1 79.69 301 LYS A C 1
ATOM 2428 O O . LYS A 1 301 ? 14.711 9.586 -28.688 1 79.69 301 LYS A O 1
ATOM 2433 N N . LYS A 1 302 ? 12.891 9.43 -30.016 1 84 302 LYS A N 1
ATOM 2434 C CA . LYS A 1 302 ? 12.844 7.973 -29.953 1 84 302 LYS A CA 1
ATOM 2435 C C . LYS A 1 302 ? 13.805 7.352 -30.969 1 84 302 LYS A C 1
ATOM 2437 O O . LYS A 1 302 ? 13.859 7.781 -32.125 1 84 302 LYS A O 1
ATOM 2442 N N . ILE A 1 303 ? 14.664 6.508 -30.531 1 82.69 303 ILE A N 1
ATOM 2443 C CA . ILE A 1 303 ? 15.594 5.828 -31.422 1 82.69 303 ILE A CA 1
ATOM 2444 C C . ILE A 1 303 ? 15.25 4.344 -31.5 1 82.69 303 ILE A C 1
ATOM 2446 O O . ILE A 1 303 ? 14.664 3.789 -30.562 1 82.69 303 ILE A O 1
ATOM 2450 N N . THR A 1 304 ? 15.578 3.717 -32.625 1 86.31 304 THR A N 1
ATOM 2451 C CA . THR A 1 304 ? 15.375 2.285 -32.812 1 86.31 304 THR A CA 1
ATOM 2452 C C . THR A 1 304 ? 16.625 1.505 -32.406 1 86.31 304 THR A C 1
ATOM 2454 O O . THR A 1 304 ? 17.719 1.799 -32.875 1 86.31 304 THR A O 1
ATOM 2457 N N . VAL A 1 305 ? 16.453 0.675 -31.5 1 88.25 305 VAL A N 1
ATOM 2458 C CA . VAL A 1 305 ? 17.562 -0.159 -31.047 1 88.25 305 VAL A CA 1
ATOM 2459 C C . VAL A 1 305 ? 17.266 -1.623 -31.359 1 88.25 305 VAL A C 1
ATOM 2461 O O . VAL A 1 305 ? 16.141 -2.088 -31.203 1 88.25 305 VAL A O 1
ATOM 2464 N N . GLN A 1 306 ? 18.312 -2.33 -31.844 1 89.19 306 GLN A N 1
ATOM 2465 C CA . GLN A 1 306 ? 18.156 -3.752 -32.125 1 89.19 306 GLN A CA 1
ATOM 2466 C C . GLN A 1 306 ? 18.203 -4.582 -30.859 1 89.19 306 GLN A C 1
ATOM 2468 O O . GLN A 1 306 ? 19.094 -4.395 -30.031 1 89.19 306 GLN A O 1
ATOM 2473 N N . MET A 1 307 ? 17.25 -5.422 -30.734 1 93 307 MET A N 1
ATOM 2474 C CA . MET A 1 307 ? 17.156 -6.309 -29.578 1 93 307 MET A CA 1
ATOM 2475 C C . MET A 1 307 ? 17.328 -7.766 -29.984 1 93 307 MET A C 1
ATOM 2477 O O . MET A 1 307 ? 16.641 -8.242 -30.906 1 93 307 MET A O 1
ATOM 2481 N N . PRO A 1 308 ? 18.25 -8.438 -29.391 1 94.25 308 PRO A N 1
ATOM 2482 C CA . PRO A 1 308 ? 18.406 -9.867 -29.688 1 94.25 308 PRO A CA 1
ATOM 2483 C C . PRO A 1 308 ? 17.141 -10.672 -29.406 1 94.25 308 PRO A C 1
ATOM 2485 O O . PRO A 1 308 ? 16.406 -10.359 -28.469 1 94.25 308 PRO A O 1
ATOM 2488 N N . ASN A 1 309 ? 16.984 -11.719 -30.156 1 94.56 309 ASN A N 1
ATOM 2489 C CA . ASN A 1 309 ? 15.789 -12.547 -30.062 1 94.56 309 ASN A CA 1
ATOM 2490 C C . ASN A 1 309 ? 15.648 -13.164 -28.672 1 94.56 309 ASN A C 1
ATOM 2492 O O . ASN A 1 309 ? 14.539 -13.227 -28.141 1 94.56 309 ASN A O 1
ATOM 2496 N N . ALA A 1 310 ? 16.75 -13.617 -28.156 1 95.25 310 ALA A N 1
ATOM 2497 C CA . ALA A 1 310 ? 16.703 -14.25 -26.844 1 95.25 310 ALA A CA 1
ATOM 2498 C C . ALA A 1 310 ? 16.156 -13.297 -25.797 1 95.25 310 ALA A C 1
ATOM 2500 O O . ALA A 1 310 ? 15.383 -13.703 -24.906 1 95.25 310 ALA A O 1
ATOM 2501 N N . ILE A 1 311 ? 16.516 -12.078 -25.891 1 94.69 311 ILE A N 1
ATOM 2502 C CA . ILE A 1 311 ? 16.062 -11.07 -24.938 1 94.69 311 ILE A CA 1
ATOM 2503 C C . ILE A 1 311 ? 14.586 -10.75 -25.188 1 94.69 311 ILE A C 1
ATOM 2505 O O . ILE A 1 311 ? 13.805 -10.594 -24.25 1 94.69 311 ILE A O 1
ATOM 2509 N N . ALA A 1 312 ? 14.234 -10.648 -26.422 1 94.25 312 ALA A N 1
ATOM 2510 C CA . ALA A 1 312 ? 12.836 -10.406 -26.781 1 94.25 312 ALA A CA 1
ATOM 2511 C C . ALA A 1 312 ? 11.938 -11.523 -26.25 1 94.25 312 ALA A C 1
ATOM 2513 O O . ALA A 1 312 ? 10.891 -11.258 -25.672 1 94.25 312 ALA A O 1
ATOM 2514 N N . ARG A 1 313 ? 12.367 -12.75 -26.469 1 95.38 313 ARG A N 1
ATOM 2515 C CA . ARG A 1 313 ? 11.617 -13.906 -26 1 95.38 313 ARG A CA 1
ATOM 2516 C C . ARG A 1 313 ? 11.531 -13.938 -24.484 1 95.38 313 ARG A C 1
ATOM 2518 O O . ARG A 1 313 ? 10.484 -14.25 -23.922 1 95.38 313 ARG A O 1
ATOM 2525 N N . TYR A 1 314 ? 12.617 -13.586 -23.891 1 96.38 314 TYR A N 1
ATOM 2526 C CA . TYR A 1 314 ? 12.641 -13.516 -22.438 1 96.38 314 TYR A CA 1
ATOM 2527 C C . TYR A 1 314 ? 11.609 -12.516 -21.922 1 96.38 314 TYR A C 1
ATOM 2529 O O . TYR A 1 314 ? 10.805 -12.844 -21.047 1 96.38 314 TYR A O 1
ATOM 2537 N N . ASN A 1 315 ? 11.578 -11.328 -22.469 1 92.88 315 ASN A N 1
ATOM 2538 C CA . ASN A 1 315 ? 10.664 -10.266 -22.047 1 92.88 315 ASN A CA 1
ATOM 2539 C C . ASN A 1 315 ? 9.211 -10.664 -22.266 1 92.88 315 ASN A C 1
ATOM 2541 O O . ASN A 1 315 ? 8.344 -10.32 -21.469 1 92.88 315 ASN A O 1
ATOM 2545 N N . GLU A 1 316 ? 9.008 -11.375 -23.219 1 94.81 316 GLU A N 1
ATOM 2546 C CA . GLU A 1 316 ? 7.652 -11.766 -23.594 1 94.81 316 GLU A CA 1
ATOM 2547 C C . GLU A 1 316 ? 7.129 -12.875 -22.688 1 94.81 316 GLU A C 1
ATOM 2549 O O . GLU A 1 316 ? 5.926 -12.945 -22.422 1 94.81 316 GLU A O 1
ATOM 2554 N N . ASN A 1 317 ? 7.996 -13.734 -22.172 1 96.88 317 ASN A N 1
ATOM 2555 C CA . ASN A 1 317 ? 7.508 -14.977 -21.578 1 96.88 317 ASN A CA 1
ATOM 2556 C C . ASN A 1 317 ? 7.812 -15.039 -20.094 1 96.88 317 ASN A C 1
ATOM 2558 O O . ASN A 1 317 ? 7.266 -15.883 -19.375 1 96.88 317 ASN A O 1
ATOM 2562 N N . M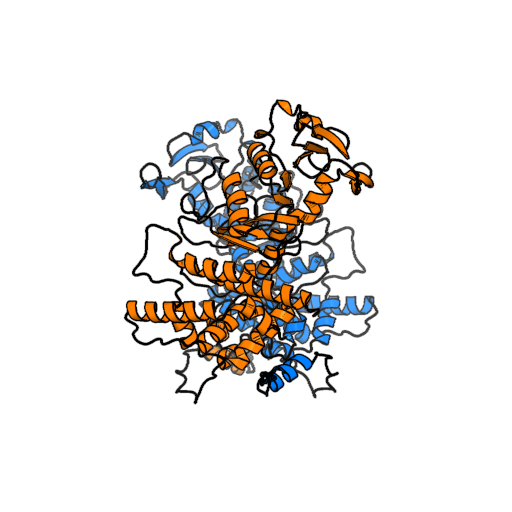ET A 1 318 ? 8.617 -14.117 -19.516 1 96.69 318 MET A N 1
ATOM 2563 C CA . MET A 1 318 ? 9.047 -14.172 -18.125 1 96.69 318 MET A CA 1
ATOM 2564 C C . MET A 1 318 ? 7.973 -13.602 -17.203 1 96.69 318 MET A C 1
ATOM 2566 O O . MET A 1 318 ? 7.988 -13.852 -16 1 96.69 318 MET A O 1
ATOM 2570 N N . GLY A 1 319 ? 6.891 -13.031 -17.625 1 95.94 319 GLY A N 1
ATOM 2571 C CA . GLY A 1 319 ? 6.012 -12.203 -16.797 1 95.94 319 GLY A CA 1
ATOM 2572 C C . GLY A 1 319 ? 4.809 -12.961 -16.266 1 95.94 319 GLY A C 1
ATOM 2573 O O . GLY A 1 319 ? 3.9 -12.367 -15.695 1 95.94 319 GLY A O 1
ATOM 2574 N N . GLY A 1 320 ? 4.789 -14.289 -16.406 1 97.31 320 GLY A N 1
ATOM 2575 C CA . GLY A 1 320 ? 3.602 -15.039 -16.031 1 97.31 320 GLY A CA 1
ATOM 2576 C C . GLY A 1 320 ? 3.299 -14.977 -14.547 1 97.31 320 GLY A C 1
ATOM 2577 O O . GLY A 1 320 ? 2.156 -14.734 -14.156 1 97.31 320 GLY A O 1
ATOM 2578 N N . VAL A 1 321 ? 4.266 -15.18 -13.719 1 97.75 321 VAL A N 1
ATOM 2579 C CA . VAL A 1 321 ? 4.09 -15.18 -12.273 1 97.75 321 VAL A CA 1
ATOM 2580 C C . VAL A 1 321 ? 3.721 -13.781 -11.797 1 97.75 321 VAL A C 1
ATOM 2582 O O . VAL A 1 321 ? 2.783 -13.609 -11.016 1 97.75 321 VAL A O 1
ATOM 2585 N N . ASP A 1 322 ? 4.434 -12.805 -12.312 1 95.31 322 ASP A N 1
ATOM 2586 C CA . ASP A 1 322 ? 4.164 -11.414 -11.945 1 95.31 322 ASP A CA 1
ATOM 2587 C C . ASP A 1 322 ? 2.746 -11.008 -12.344 1 95.31 322 ASP A C 1
ATOM 2589 O O . ASP A 1 322 ? 2.086 -10.25 -11.633 1 95.31 322 ASP A O 1
ATOM 2593 N N . LEU A 1 323 ? 2.381 -11.477 -13.469 1 97.62 323 LEU A N 1
ATOM 2594 C CA . LEU A 1 323 ? 1.038 -11.164 -13.953 1 97.62 323 LEU A CA 1
ATOM 2595 C C . LEU A 1 323 ? -0.019 -11.727 -13.008 1 97.62 323 LEU A C 1
ATOM 2597 O O . LEU A 1 323 ? -0.975 -11.039 -12.656 1 97.62 323 LEU A O 1
ATOM 2601 N N . ASN A 1 324 ? 0.126 -12.961 -12.656 1 98.12 324 ASN A N 1
ATOM 2602 C CA . ASN A 1 324 ? -0.797 -13.555 -11.695 1 98.12 324 ASN A CA 1
ATOM 2603 C C . ASN A 1 324 ? -0.787 -12.797 -10.367 1 98.12 324 ASN A C 1
ATOM 2605 O O . ASN A 1 324 ? -1.844 -12.523 -9.797 1 98.12 324 ASN A O 1
ATOM 2609 N N . ASP A 1 325 ? 0.392 -12.477 -9.883 1 96.62 325 ASP A N 1
ATOM 2610 C CA . ASP A 1 325 ? 0.524 -11.719 -8.648 1 96.62 325 ASP A CA 1
ATOM 2611 C C . ASP A 1 325 ? -0.232 -10.398 -8.727 1 96.62 325 ASP A C 1
ATOM 2613 O O . ASP A 1 325 ? -0.858 -9.969 -7.758 1 96.62 325 ASP A O 1
ATOM 2617 N N . GLN A 1 326 ? -0.122 -9.789 -9.852 1 96.06 326 GLN A N 1
ATO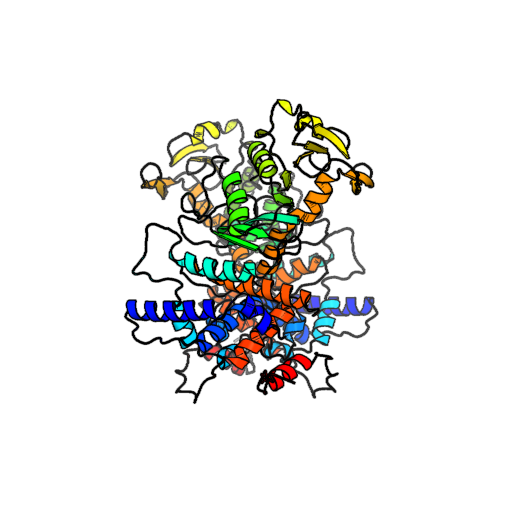M 2618 C CA . GLN A 1 326 ? -0.827 -8.531 -10.062 1 96.06 326 GLN A CA 1
ATOM 2619 C C . GLN A 1 326 ? -2.336 -8.711 -9.945 1 96.06 326 GLN A C 1
ATOM 2621 O O . GLN A 1 326 ? -3.02 -7.91 -9.312 1 96.06 326 GLN A O 1
ATOM 2626 N N . PHE A 1 327 ? -2.838 -9.797 -10.547 1 97.56 327 PHE A N 1
ATOM 2627 C CA . PHE A 1 327 ? -4.27 -10.062 -10.484 1 97.56 327 PHE A CA 1
ATOM 2628 C C . PHE A 1 327 ? -4.707 -10.336 -9.047 1 97.56 327 PHE A C 1
ATOM 2630 O O . PHE A 1 327 ? -5.727 -9.812 -8.594 1 97.56 327 PHE A O 1
ATOM 2637 N N . VAL A 1 328 ? -3.932 -11.094 -8.375 1 97.62 328 VAL A N 1
ATOM 2638 C CA . VAL A 1 328 ? -4.258 -11.461 -7.004 1 97.62 328 VAL A CA 1
ATOM 2639 C C . VAL A 1 328 ? -4.242 -10.219 -6.117 1 97.62 328 VAL A C 1
ATOM 2641 O O . VAL A 1 328 ? -5.125 -10.039 -5.277 1 97.62 328 VAL A O 1
ATOM 2644 N N . SER A 1 329 ? -3.301 -9.367 -6.332 1 95.25 329 SER A N 1
ATOM 2645 C CA . SER A 1 329 ? -3.096 -8.203 -5.473 1 95.25 329 SER A CA 1
ATOM 2646 C C . SER A 1 329 ? -4.203 -7.176 -5.672 1 95.25 329 SER A C 1
ATOM 2648 O O . SER A 1 329 ? -4.441 -6.34 -4.797 1 95.25 329 SER A O 1
ATOM 2650 N N . GLN A 1 330 ? -4.855 -7.234 -6.758 1 95.69 330 GLN A N 1
ATOM 2651 C CA . GLN A 1 330 ? -5.848 -6.219 -7.094 1 95.69 330 GLN A CA 1
ATOM 2652 C C . GLN A 1 330 ? -7.004 -6.23 -6.094 1 95.69 330 GLN A C 1
ATOM 2654 O O . GLN A 1 330 ? -7.52 -5.176 -5.719 1 95.69 330 GLN A O 1
ATOM 2659 N N . TYR A 1 331 ? -7.469 -7.367 -5.703 1 97.06 331 TYR A N 1
ATOM 2660 C CA . TYR A 1 331 ? -8.602 -7.496 -4.793 1 97.06 331 TYR A CA 1
ATOM 2661 C C . TYR A 1 331 ? -8.312 -8.531 -3.713 1 97.06 331 TYR A C 1
ATOM 2663 O O . TYR A 1 331 ? -9.141 -9.406 -3.447 1 97.06 331 TYR A O 1
ATOM 2671 N N . ARG A 1 332 ? -7.168 -8.305 -3.105 1 96.19 332 ARG A N 1
ATOM 2672 C CA . ARG A 1 332 ? -6.789 -9.203 -2.018 1 96.19 332 ARG A CA 1
ATOM 2673 C C . ARG A 1 332 ? -7.82 -9.164 -0.894 1 96.19 332 ARG A C 1
ATOM 2675 O O . ARG A 1 332 ? -8.289 -8.086 -0.51 1 96.19 332 ARG A O 1
ATOM 2682 N N . THR A 1 333 ? -8.172 -10.328 -0.418 1 96.5 333 THR A N 1
ATOM 2683 C CA . THR A 1 333 ? -9.094 -10.43 0.708 1 96.5 333 THR A CA 1
ATOM 2684 C C . THR A 1 333 ? -8.578 -9.633 1.902 1 96.5 333 THR A C 1
ATOM 2686 O O . THR A 1 333 ? -7.375 -9.602 2.168 1 96.5 333 THR A O 1
ATOM 2689 N N . LYS A 1 334 ? -9.508 -9.008 2.633 1 95.12 334 LYS A N 1
ATOM 2690 C CA . LYS A 1 334 ? -9.086 -8.07 3.672 1 95.12 334 LYS A CA 1
ATOM 2691 C C . LYS A 1 334 ? -9.461 -8.586 5.059 1 95.12 334 LYS A C 1
ATOM 2693 O O . LYS A 1 334 ? -9.203 -7.922 6.066 1 95.12 334 LYS A O 1
ATOM 2698 N N . ILE A 1 335 ? -10.023 -9.758 5.168 1 95.88 335 ILE A N 1
ATOM 2699 C CA . ILE A 1 335 ? -10.305 -10.352 6.473 1 95.88 335 ILE A CA 1
ATOM 2700 C C . ILE A 1 335 ? -9.008 -10.82 7.121 1 95.88 335 ILE A C 1
ATOM 2702 O O . ILE A 1 335 ? -8.273 -11.625 6.539 1 95.88 335 ILE A O 1
ATOM 2706 N N . ARG A 1 336 ? -8.766 -10.336 8.273 1 91.94 336 ARG A N 1
ATOM 2707 C CA . ARG A 1 336 ? -7.512 -10.648 8.945 1 91.94 336 ARG A CA 1
ATOM 2708 C C . ARG A 1 336 ? -7.711 -11.727 10.008 1 91.94 336 ARG A C 1
ATOM 2710 O O . ARG A 1 336 ? -8.82 -11.906 10.508 1 91.94 336 ARG A O 1
ATOM 2717 N N . ASN A 1 337 ? -6.664 -12.43 10.227 1 92.69 337 ASN A N 1
ATOM 2718 C CA . ASN A 1 337 ? -6.613 -13.453 11.258 1 92.69 337 ASN A CA 1
ATOM 2719 C C . ASN A 1 337 ? -5.219 -13.578 11.867 1 92.69 337 ASN A C 1
ATOM 2721 O O . ASN A 1 337 ? -4.223 -13.281 11.203 1 92.69 337 ASN A O 1
ATOM 2725 N N . LYS A 1 338 ? -5.121 -13.961 13.133 1 91.62 338 LYS A N 1
ATOM 2726 C CA . LYS A 1 338 ? -3.857 -14 13.859 1 91.62 338 LYS A CA 1
ATOM 2727 C C . LYS A 1 338 ? -3.057 -15.25 13.508 1 91.62 338 LYS A C 1
ATOM 2729 O O . LYS A 1 338 ? -1.852 -15.312 13.758 1 91.62 338 LYS A O 1
ATOM 2734 N N . LYS A 1 339 ? -3.719 -16.25 13.008 1 94.19 339 LYS A N 1
ATOM 2735 C CA . LYS A 1 339 ? -3.018 -17.469 12.625 1 94.19 339 LYS A CA 1
ATOM 2736 C C . LYS A 1 339 ? -2 -17.203 11.523 1 94.19 339 LYS A C 1
ATOM 2738 O O . LYS A 1 339 ? -2.322 -16.562 10.516 1 94.19 339 LYS A O 1
ATOM 2743 N N . TRP A 1 340 ? -0.762 -17.781 11.68 1 94.06 340 TRP A N 1
ATOM 2744 C CA . TRP A 1 340 ? 0.296 -17.469 10.719 1 94.06 340 TRP A CA 1
ATOM 2745 C C . TRP A 1 340 ? -0.051 -18 9.336 1 94.06 340 TRP A C 1
ATOM 2747 O O . TRP A 1 340 ? 0.292 -17.375 8.32 1 94.06 340 TRP A O 1
ATOM 2757 N N . TRP A 1 341 ? -0.678 -19.172 9.258 1 96.38 341 TRP A N 1
ATOM 2758 C CA . TRP A 1 341 ? -0.932 -19.828 7.973 1 96.38 341 TRP A CA 1
ATOM 2759 C C . TRP A 1 341 ? -2.137 -19.203 7.277 1 96.38 341 TRP A C 1
ATOM 2761 O O . TRP A 1 341 ? -2.492 -19.594 6.164 1 96.38 341 TRP A O 1
ATOM 2771 N N . TRP A 1 342 ? -2.822 -18.203 7.953 1 97.62 342 TRP A N 1
ATOM 2772 C CA . TRP A 1 342 ? -3.957 -17.5 7.371 1 97.62 342 TRP A CA 1
ATOM 2773 C C . TRP A 1 342 ? -3.57 -16.844 6.047 1 97.62 342 TRP A C 1
ATOM 2775 O O . TRP A 1 342 ? -4.371 -16.797 5.109 1 97.62 342 TRP A O 1
ATOM 2785 N N . ALA A 1 343 ? -2.346 -16.375 6.008 1 96.56 343 ALA A N 1
ATOM 2786 C CA . ALA A 1 343 ? -1.864 -15.727 4.793 1 96.56 343 ALA A CA 1
ATOM 2787 C C . ALA A 1 343 ? -1.906 -16.672 3.602 1 96.56 343 ALA A C 1
ATOM 2789 O O . ALA A 1 343 ? -2.309 -16.281 2.504 1 96.56 343 ALA A O 1
ATOM 2790 N N . PHE A 1 344 ? -1.558 -17.938 3.828 1 97.81 344 PHE A N 1
ATOM 2791 C CA . PHE A 1 344 ? -1.604 -18.953 2.785 1 97.81 344 PHE A CA 1
ATOM 2792 C C . PHE A 1 344 ? -3.043 -19.25 2.371 1 97.81 344 PHE A C 1
ATOM 2794 O O . PHE A 1 344 ? -3.336 -19.375 1.181 1 97.81 344 PHE A O 1
ATOM 2801 N N . PHE A 1 345 ? -3.854 -19.344 3.346 1 98.44 345 PHE A N 1
ATOM 2802 C CA . PHE A 1 345 ? -5.254 -19.656 3.092 1 98.44 345 PHE A CA 1
ATOM 2803 C C . PHE A 1 345 ? -5.918 -18.547 2.283 1 98.44 345 PHE A C 1
ATOM 2805 O O . PHE A 1 345 ? -6.586 -18.812 1.281 1 98.44 345 PHE A O 1
ATOM 2812 N N . ALA A 1 346 ? -5.75 -17.297 2.727 1 98.19 346 ALA A N 1
ATOM 2813 C CA . ALA A 1 346 ? -6.309 -16.156 2.004 1 98.19 346 ALA A CA 1
ATOM 2814 C C . ALA A 1 346 ? -5.785 -16.109 0.57 1 98.19 346 ALA A C 1
ATOM 2816 O O . ALA A 1 346 ? -6.551 -15.867 -0.367 1 98.19 346 ALA A O 1
ATOM 2817 N N . TRP A 1 347 ? -4.535 -16.344 0.422 1 98.25 347 TRP A N 1
ATOM 2818 C CA . TRP A 1 347 ? -3.93 -16.391 -0.904 1 98.25 347 TRP A CA 1
ATOM 2819 C C . TRP A 1 347 ? -4.59 -17.469 -1.768 1 98.25 347 TRP A C 1
ATOM 2821 O O . TRP A 1 347 ? -4.859 -17.234 -2.949 1 98.25 347 TRP A O 1
ATOM 2831 N N . SER A 1 348 ? -4.82 -18.625 -1.212 1 98.75 348 SER A N 1
ATOM 2832 C CA . SER A 1 348 ? -5.422 -19.734 -1.956 1 98.75 348 SER A CA 1
ATOM 2833 C C . SER A 1 348 ? -6.801 -19.359 -2.486 1 98.75 348 SER A C 1
ATOM 2835 O O . SER A 1 348 ? -7.172 -19.734 -3.598 1 98.75 348 SER A O 1
ATOM 2837 N N . VAL A 1 349 ? -7.562 -18.625 -1.716 1 98.69 349 VAL A N 1
ATOM 2838 C CA . VAL A 1 349 ? -8.891 -18.172 -2.129 1 98.69 349 VAL A CA 1
ATOM 2839 C C . VAL A 1 349 ? -8.758 -17.188 -3.293 1 98.69 349 VAL A C 1
ATOM 2841 O O . VAL A 1 349 ? -9.43 -17.328 -4.312 1 98.69 349 VAL A O 1
ATOM 2844 N N . ASP A 1 350 ? -7.875 -16.266 -3.186 1 98.69 350 ASP A N 1
ATOM 2845 C CA . ASP A 1 350 ? -7.684 -15.227 -4.191 1 98.69 350 ASP A CA 1
ATOM 2846 C C . ASP A 1 350 ? -7.148 -15.812 -5.496 1 98.69 350 ASP A C 1
ATOM 2848 O O . ASP A 1 350 ? -7.641 -15.492 -6.578 1 98.69 350 ASP A O 1
ATOM 2852 N N . VAL A 1 351 ? -6.16 -16.688 -5.363 1 98.75 351 VAL A N 1
ATOM 2853 C CA . VAL A 1 351 ? -5.531 -17.234 -6.562 1 98.75 351 VAL A CA 1
ATOM 2854 C C . VAL A 1 351 ? -6.516 -18.125 -7.301 1 98.75 351 VAL A C 1
ATOM 2856 O O . VAL A 1 351 ? -6.523 -18.188 -8.531 1 98.75 351 VAL A O 1
ATOM 2859 N N . SER A 1 352 ? -7.32 -18.875 -6.547 1 98.81 352 SER A N 1
ATOM 2860 C CA . SER A 1 352 ? -8.352 -19.703 -7.172 1 98.81 352 SER A CA 1
ATOM 2861 C C . SER A 1 352 ? -9.344 -18.859 -7.957 1 98.81 352 SER A C 1
ATOM 2863 O O . SER A 1 352 ? -9.805 -19.25 -9.023 1 98.81 352 SER A O 1
ATOM 2865 N N . CYS A 1 353 ? -9.656 -17.719 -7.383 1 98.81 353 CYS A N 1
ATOM 2866 C CA . CYS A 1 353 ? -10.555 -16.812 -8.086 1 98.81 353 CYS A CA 1
ATOM 2867 C C . CYS A 1 353 ? -9.93 -16.312 -9.383 1 98.81 353 CYS A C 1
ATOM 2869 O O . CYS A 1 353 ? -10.594 -16.266 -10.414 1 98.81 353 CYS A O 1
ATOM 2871 N N . VAL A 1 354 ? -8.688 -15.992 -9.383 1 98.81 354 VAL A N 1
ATOM 2872 C CA . VAL A 1 354 ? -7.98 -15.539 -10.57 1 98.81 354 VAL A CA 1
ATOM 2873 C C . VAL A 1 354 ? -7.93 -16.656 -11.609 1 98.81 354 VAL A C 1
ATOM 2875 O O . VAL A 1 354 ? -8.234 -16.438 -12.789 1 98.81 354 VAL A O 1
ATOM 2878 N N . GLN A 1 355 ? -7.574 -17.875 -11.141 1 98.69 355 GLN A N 1
ATOM 2879 C CA . GLN A 1 355 ? -7.531 -19.031 -12.039 1 98.69 355 GLN A CA 1
ATOM 2880 C C . GLN A 1 355 ? -8.898 -19.297 -12.656 1 98.69 355 GLN A C 1
ATOM 2882 O O . GLN A 1 355 ? -9 -19.609 -13.844 1 98.69 355 GLN A O 1
ATOM 2887 N N . GLY A 1 356 ? -9.891 -19.156 -11.797 1 98.75 356 GLY A N 1
ATOM 2888 C CA . GLY A 1 356 ? -11.25 -19.312 -12.297 1 98.75 356 GLY A CA 1
ATOM 2889 C C . GLY A 1 356 ? -11.617 -18.281 -13.352 1 98.75 356 GLY A C 1
ATOM 2890 O O . GLY A 1 356 ? -12.25 -18.609 -14.359 1 98.75 356 GLY A O 1
ATOM 2891 N N . TRP A 1 357 ? -11.273 -17.062 -13.148 1 98.75 357 TRP A N 1
ATOM 2892 C CA . TRP A 1 357 ? -11.539 -15.984 -14.078 1 98.75 357 TRP A CA 1
ATOM 2893 C C . TRP A 1 357 ? -10.828 -16.219 -15.414 1 98.75 357 TRP A C 1
ATOM 2895 O O . TRP A 1 357 ? -11.438 -16.094 -16.469 1 98.75 357 TRP A O 1
ATOM 2905 N N . LEU A 1 358 ? -9.539 -16.578 -15.367 1 98.44 358 LEU A N 1
ATOM 2906 C CA . LEU A 1 358 ? -8.766 -16.875 -16.562 1 98.44 358 LEU A CA 1
ATOM 2907 C C . LEU A 1 358 ? -9.406 -18 -17.359 1 98.44 358 LEU A C 1
ATOM 2909 O O . LEU A 1 358 ? -9.5 -17.938 -18.594 1 98.44 358 LEU A O 1
ATOM 2913 N N . THR A 1 359 ? -9.852 -19.016 -16.641 1 98.44 359 THR A N 1
ATOM 2914 C CA . THR A 1 359 ? -10.508 -20.156 -17.281 1 98.44 359 THR A CA 1
ATOM 2915 C C . THR A 1 359 ? -11.828 -19.719 -17.922 1 98.44 359 THR A C 1
ATOM 2917 O O . THR A 1 359 ? -12.141 -20.125 -19.047 1 98.44 359 THR A O 1
ATOM 2920 N N . TYR A 1 360 ? -12.562 -18.891 -17.156 1 98.25 360 TYR A N 1
ATOM 2921 C CA . TYR A 1 360 ? -13.828 -18.375 -17.672 1 98.25 360 TYR A CA 1
ATOM 2922 C C . TYR A 1 360 ? -13.617 -17.609 -18.969 1 98.25 360 TYR A C 1
ATOM 2924 O O . TYR A 1 360 ? -14.383 -17.75 -19.922 1 98.25 360 TYR A O 1
ATOM 2932 N N . ARG A 1 361 ? -12.602 -16.844 -19.047 1 97.19 361 ARG A N 1
ATOM 2933 C CA . ARG A 1 361 ? -12.242 -16.078 -20.234 1 97.19 361 ARG A CA 1
ATOM 2934 C C . ARG A 1 361 ? -11.828 -17 -21.375 1 97.19 361 ARG A C 1
ATOM 2936 O O . ARG A 1 361 ? -12.195 -16.766 -22.531 1 97.19 361 ARG A O 1
ATOM 2943 N N . ASN A 1 362 ? -11.102 -18 -21.062 1 95.75 362 ASN A N 1
ATOM 2944 C CA . ASN A 1 362 ? -10.633 -18.953 -22.062 1 95.75 362 ASN A CA 1
ATOM 2945 C C . ASN A 1 362 ? -11.797 -19.734 -22.672 1 95.75 362 ASN A C 1
ATOM 2947 O O . ASN A 1 362 ? -11.672 -20.266 -23.781 1 95.75 362 ASN A O 1
ATOM 2951 N N . LEU A 1 363 ? -12.859 -19.859 -21.922 1 96.44 363 LEU A N 1
ATOM 2952 C CA . LEU A 1 363 ? -14.055 -20.531 -22.422 1 96.44 363 LEU A CA 1
ATOM 2953 C C . LEU A 1 363 ? -14.859 -19.609 -23.328 1 96.44 363 LEU A C 1
ATOM 2955 O O . LEU A 1 363 ? -15.898 -20 -23.859 1 96.44 363 LEU A O 1
ATOM 2959 N N . GLY A 1 364 ? -14.43 -18.312 -23.469 1 95.75 364 GLY A N 1
ATOM 2960 C CA . GLY A 1 364 ? -15.039 -17.422 -24.453 1 95.75 364 GLY A CA 1
ATOM 2961 C C . GLY A 1 364 ? -15.797 -16.281 -23.812 1 95.75 364 GLY A C 1
ATOM 2962 O O . GLY A 1 364 ? -16.344 -15.422 -24.516 1 95.75 364 GLY A O 1
ATOM 2963 N N . HIS A 1 365 ? -15.789 -16.219 -22.469 1 95.44 365 HIS A N 1
ATOM 2964 C CA . HIS A 1 365 ? -16.516 -15.156 -21.781 1 95.44 365 HIS A CA 1
ATOM 2965 C C . HIS A 1 365 ? -15.617 -13.961 -21.5 1 95.44 365 HIS A C 1
ATOM 2967 O O . HIS A 1 365 ? -14.57 -14.094 -20.859 1 95.44 365 HIS A O 1
ATOM 2973 N N . ILE A 1 366 ? -15.984 -12.836 -22 1 92.75 366 ILE A N 1
ATOM 2974 C CA . ILE A 1 366 ? -15.172 -11.641 -21.797 1 92.75 366 ILE A CA 1
ATOM 2975 C C . ILE A 1 366 ? -15.766 -10.797 -20.672 1 92.75 366 ILE A C 1
ATOM 2977 O O . ILE A 1 366 ? -16.812 -10.164 -20.844 1 92.75 366 ILE A O 1
ATOM 2981 N N . ILE A 1 367 ? -15.258 -10.875 -19.516 1 95.75 367 ILE A N 1
ATOM 2982 C CA . ILE A 1 367 ? -15.688 -10.094 -18.359 1 95.75 367 ILE A CA 1
ATOM 2983 C C . ILE A 1 367 ? -14.469 -9.617 -17.578 1 95.75 367 ILE A C 1
ATOM 2985 O O . ILE A 1 367 ? -13.484 -10.352 -17.438 1 95.75 367 ILE A O 1
ATOM 2989 N N . PRO A 1 368 ? -14.5 -8.375 -17.109 1 97.31 368 PRO A N 1
ATOM 2990 C CA . PRO A 1 368 ? -13.406 -7.93 -16.25 1 97.31 368 PRO A CA 1
ATOM 2991 C C . PRO A 1 368 ? -13.305 -8.742 -14.961 1 97.31 368 PRO A C 1
ATOM 2993 O O . PRO A 1 368 ? -14.297 -9.305 -14.5 1 97.31 368 PRO A O 1
ATOM 2996 N N . TYR A 1 369 ? -12.148 -8.82 -14.461 1 97.94 369 TYR A N 1
ATOM 2997 C CA . TYR A 1 369 ? -11.883 -9.633 -13.273 1 97.94 369 TYR A CA 1
ATOM 2998 C C . TYR A 1 369 ? -12.789 -9.227 -12.125 1 97.94 369 TYR A C 1
ATOM 3000 O O . TYR A 1 369 ? -13.352 -10.078 -11.43 1 97.94 369 TYR A O 1
ATOM 3008 N N . LEU A 1 370 ? -12.992 -7.949 -11.922 1 98 370 LEU A N 1
ATOM 3009 C CA . LEU A 1 370 ? -13.844 -7.473 -10.836 1 98 370 LEU A CA 1
ATOM 3010 C C . LEU A 1 370 ? -15.258 -8.016 -10.984 1 98 370 LEU A C 1
ATOM 3012 O O . LEU A 1 370 ? -15.836 -8.516 -10.016 1 98 370 LEU A O 1
ATOM 3016 N N . GLN A 1 371 ? -15.781 -7.926 -12.148 1 97.75 371 GLN A N 1
ATOM 3017 C CA . GLN A 1 371 ? -17.141 -8.406 -12.383 1 97.75 371 GLN A CA 1
ATOM 3018 C C . GLN A 1 371 ? -17.234 -9.914 -12.156 1 97.75 371 GLN A C 1
ATOM 3020 O O . GLN A 1 371 ? -18.219 -10.406 -11.617 1 97.75 371 GLN A O 1
ATOM 3025 N N . PHE A 1 372 ? -16.266 -10.656 -12.68 1 98.44 372 PHE A N 1
ATOM 3026 C CA . PHE A 1 372 ? -16.219 -12.094 -12.445 1 98.44 372 PHE A CA 1
ATOM 3027 C C . PHE A 1 372 ? -16.266 -12.398 -10.953 1 98.44 372 PHE A C 1
ATOM 3029 O O . PHE A 1 372 ? -17.109 -13.195 -10.508 1 98.44 372 PHE A O 1
ATOM 3036 N N . ARG A 1 373 ? -15.383 -11.727 -10.188 1 98.56 373 ARG A N 1
ATOM 3037 C CA . ARG A 1 373 ? -15.312 -11.938 -8.742 1 98.56 373 ARG A CA 1
ATOM 3038 C C . ARG A 1 373 ? -16.641 -11.602 -8.078 1 98.56 373 ARG A C 1
ATOM 3040 O O . ARG A 1 373 ? -17.109 -12.336 -7.203 1 98.56 373 ARG A O 1
ATOM 3047 N N . ARG A 1 374 ? -17.25 -10.508 -8.453 1 98.19 374 ARG A N 1
ATOM 3048 C CA . ARG A 1 374 ? -18.531 -10.102 -7.902 1 98.19 374 ARG A CA 1
ATOM 3049 C C . ARG A 1 374 ? -19.594 -11.164 -8.164 1 98.19 374 ARG A C 1
ATOM 3051 O O . ARG A 1 374 ? -20.406 -11.469 -7.281 1 98.19 374 ARG A O 1
ATOM 3058 N N . GLN A 1 375 ? -19.594 -11.695 -9.344 1 98.38 375 GLN A N 1
ATOM 3059 C CA . GLN A 1 375 ? -20.578 -12.719 -9.68 1 98.38 375 GLN A CA 1
ATOM 3060 C C . GLN A 1 375 ? -20.359 -13.984 -8.852 1 98.38 375 GLN A C 1
ATOM 3062 O O . GLN A 1 375 ? -21.328 -14.602 -8.391 1 98.38 375 GLN A O 1
ATOM 3067 N N . VAL A 1 376 ? -19.094 -14.344 -8.703 1 98.69 376 VAL A N 1
ATOM 3068 C CA . VAL A 1 376 ? -18.781 -15.492 -7.859 1 98.69 376 VAL A CA 1
ATOM 3069 C C . VAL A 1 376 ? -19.344 -15.266 -6.453 1 98.69 376 VAL A C 1
ATOM 3071 O O . VAL A 1 376 ? -20 -16.141 -5.895 1 98.69 376 VAL A O 1
ATOM 3074 N N . VAL A 1 377 ? -19.109 -14.078 -5.887 1 98.56 377 VAL A N 1
ATOM 3075 C CA . VAL A 1 377 ? -19.531 -13.727 -4.535 1 98.56 377 VAL A CA 1
ATOM 3076 C C . VAL A 1 377 ? -21.062 -13.789 -4.438 1 98.56 377 VAL A C 1
ATOM 3078 O O . VAL A 1 377 ? -21.609 -14.422 -3.533 1 98.56 377 VAL A O 1
ATOM 3081 N N . LEU A 1 378 ? -21.703 -13.188 -5.371 1 97.81 378 LEU A N 1
ATOM 3082 C CA . LEU A 1 378 ? -23.156 -13.133 -5.348 1 97.81 378 LEU A CA 1
ATOM 3083 C C . LEU A 1 378 ? -23.766 -14.523 -5.5 1 97.81 378 LEU A C 1
ATOM 3085 O O . LEU A 1 378 ? -24.734 -14.867 -4.82 1 97.81 378 LEU A O 1
ATOM 3089 N N . GLN A 1 379 ? -23.188 -15.312 -6.348 1 98.12 379 GLN A N 1
ATOM 3090 C CA . GLN A 1 379 ? -23.672 -16.672 -6.539 1 98.12 379 GLN A CA 1
ATOM 3091 C C . GLN A 1 379 ? -23.469 -17.516 -5.277 1 98.12 379 GLN A C 1
ATOM 3093 O O . GLN A 1 379 ? -24.359 -18.281 -4.891 1 98.12 379 GLN A O 1
ATOM 3098 N N . ILE A 1 380 ? -22.312 -17.344 -4.637 1 98.25 380 ILE A N 1
ATOM 3099 C CA . ILE A 1 380 ? -22.031 -18.094 -3.416 1 98.25 380 ILE A CA 1
ATOM 3100 C C . ILE A 1 380 ? -23.016 -17.688 -2.32 1 98.25 380 ILE A C 1
ATOM 3102 O O . ILE A 1 380 ? -23.656 -18.531 -1.696 1 98.25 380 ILE A O 1
ATOM 3106 N N . LEU A 1 381 ? -23.156 -16.391 -2.08 1 97.25 381 LEU A N 1
ATOM 3107 C CA . LEU A 1 381 ? -23.969 -15.906 -0.962 1 97.25 381 LEU A CA 1
ATOM 3108 C C . LEU A 1 381 ? -25.438 -16.188 -1.189 1 97.25 381 LEU A C 1
ATOM 3110 O O . LEU A 1 381 ? -26.188 -16.453 -0.238 1 97.25 381 LEU A O 1
ATOM 3114 N N . SER A 1 382 ? -25.875 -16.203 -2.412 1 95.38 382 SER A N 1
ATOM 3115 C CA . SER A 1 382 ? -27.266 -16.5 -2.727 1 95.38 382 SER A CA 1
ATOM 3116 C C . SER A 1 382 ? -27.531 -18 -2.641 1 95.38 382 SER A C 1
ATOM 3118 O O . SER A 1 382 ? -28.609 -18.422 -2.186 1 95.38 382 SER A O 1
ATOM 3120 N N . SER A 1 383 ? -26.562 -18.828 -3.031 1 94.81 383 SER A N 1
ATOM 3121 C CA . SER A 1 383 ? -26.766 -20.266 -3.109 1 94.81 383 SER A CA 1
ATOM 3122 C C . SER A 1 383 ? -26.562 -20.938 -1.75 1 94.81 383 SER A C 1
ATOM 3124 O O . SER A 1 383 ? -27.266 -21.891 -1.412 1 94.81 383 SER A O 1
ATOM 3126 N N . PHE A 1 384 ? -25.625 -20.375 -1.003 1 95 384 PHE A N 1
ATOM 3127 C CA . PHE A 1 384 ? -25.219 -21.125 0.185 1 95 384 PHE A CA 1
ATOM 3128 C C . PHE A 1 384 ? -25.547 -20.344 1.45 1 95 384 PHE A C 1
ATOM 3130 O O . PHE A 1 384 ? -25.547 -20.891 2.551 1 95 384 PHE A O 1
ATOM 3137 N N . GLY A 1 385 ? -25.844 -19.078 1.27 1 92.31 385 GLY A N 1
ATOM 3138 C CA . GLY A 1 385 ? -26.141 -18.281 2.443 1 92.31 385 GLY A CA 1
ATOM 3139 C C . GLY A 1 385 ? -27.438 -18.688 3.129 1 92.31 385 GLY A C 1
ATOM 3140 O O . GLY A 1 385 ? -28.406 -19.047 2.467 1 92.31 385 GLY A O 1
ATOM 3141 N N . ILE A 1 386 ? -27.422 -18.938 4.391 1 81.25 386 ILE A N 1
ATOM 3142 C CA . ILE A 1 386 ? -28.609 -19.25 5.168 1 81.25 386 ILE A CA 1
ATOM 3143 C C . ILE A 1 386 ? -28.906 -18.109 6.133 1 81.25 386 ILE A C 1
ATOM 3145 O O . ILE A 1 386 ? -28.094 -17.781 6.996 1 81.25 386 ILE A O 1
ATOM 3149 N N . GLY A 1 387 ? -29.688 -17.203 5.664 1 63.81 387 GLY A N 1
ATOM 3150 C CA . GLY A 1 387 ? -30.047 -16.016 6.426 1 63.81 387 GLY A CA 1
ATOM 3151 C C . GLY A 1 387 ? -30.625 -16.328 7.793 1 63.81 387 GLY A C 1
ATOM 3152 O O . GLY A 1 387 ? -30.828 -17.484 8.133 1 63.81 387 GLY A O 1
ATOM 3153 N N . ARG A 1 388 ? -30.844 -15.219 8.656 1 57.66 388 ARG A N 1
ATOM 3154 C CA . ARG A 1 388 ? -31.438 -15.211 9.992 1 57.66 388 ARG A CA 1
ATOM 3155 C C . ARG A 1 388 ? -32.75 -15.969 10.008 1 57.66 388 ARG A C 1
ATOM 3157 O O . ARG A 1 388 ? -33.625 -15.727 9.172 1 57.66 388 ARG A O 1
ATOM 3164 N N . SER A 1 389 ? -32.781 -17.328 10.32 1 46.09 389 SER A N 1
ATOM 3165 C CA . SER A 1 389 ? -34.125 -17.641 10.75 1 46.09 389 SER A CA 1
ATOM 3166 C C . SER A 1 389 ? -34.719 -16.5 11.562 1 46.09 389 SER A C 1
ATOM 3168 O O . SER A 1 389 ? -34 -15.617 12.039 1 46.09 389 SER A O 1
ATOM 3170 N N . ARG A 1 390 ? -35.875 -16.609 12.461 1 41.38 390 ARG A N 1
ATOM 3171 C CA . ARG A 1 390 ? -36.562 -15.602 13.258 1 41.38 390 ARG A CA 1
ATOM 3172 C C . ARG A 1 390 ? -35.594 -14.828 14.133 1 41.38 390 ARG A C 1
ATOM 3174 O O . ARG A 1 390 ? -34.719 -15.43 14.789 1 41.38 390 ARG A O 1
ATOM 3181 N N . PRO A 1 391 ? -35.438 -13.461 13.992 1 41.47 391 PRO A N 1
ATOM 3182 C CA . PRO A 1 391 ? -34.594 -12.531 14.758 1 41.47 391 PRO A CA 1
ATOM 3183 C C . PRO A 1 391 ? -34.5 -12.898 16.234 1 41.47 391 PRO A C 1
ATOM 3185 O O . PRO A 1 391 ? -35.531 -13.062 16.906 1 41.47 391 PRO A O 1
ATOM 3188 N N . GLY A 1 392 ? -33.781 -13.82 16.688 1 37.34 392 GLY A N 1
ATOM 3189 C CA . GLY A 1 392 ? -33.812 -13.859 18.141 1 37.34 392 GLY A CA 1
ATOM 3190 C C . GLY A 1 392 ? -33.625 -12.484 18.781 1 37.34 392 GLY A C 1
ATOM 3191 O O . GLY A 1 392 ? -33.375 -11.508 18.078 1 37.34 392 GLY A O 1
ATOM 3192 N N . PRO A 1 393 ? -33.906 -12.219 20.188 1 34.97 393 PRO A N 1
ATOM 3193 C CA . PRO A 1 393 ? -33.844 -10.891 20.797 1 34.97 393 PRO A CA 1
ATOM 3194 C C . PRO A 1 393 ? -32.5 -10.203 20.562 1 34.97 393 PRO A C 1
ATOM 3196 O O . PRO A 1 393 ? -31.438 -10.844 20.688 1 34.97 393 PRO A O 1
ATOM 3199 N N . SER A 1 394 ? -32.312 -9.508 19.547 1 36 394 SER A N 1
ATOM 3200 C CA . SER A 1 394 ? -31.094 -8.734 19.281 1 36 394 SER A CA 1
ATOM 3201 C C . SER A 1 394 ? -30.531 -8.133 20.578 1 36 394 SER A C 1
ATOM 3203 O O . SER A 1 394 ? -31.266 -7.488 21.328 1 36 394 SER A O 1
ATOM 3205 N N . LEU A 1 395 ? -29.656 -8.719 21.25 1 34.62 395 LEU A N 1
ATOM 3206 C CA . LEU A 1 395 ? -29.109 -7.965 22.359 1 34.62 395 LEU A CA 1
ATOM 3207 C C . LEU A 1 395 ? -28.734 -6.547 21.922 1 34.62 395 LEU A C 1
ATOM 3209 O O . LEU A 1 395 ? -28.156 -6.352 20.859 1 34.62 395 LEU A O 1
ATOM 3213 N N . PRO A 1 396 ? -29.375 -5.508 22.5 1 31.86 396 PRO A N 1
ATOM 3214 C CA . PRO A 1 396 ? -29.125 -4.117 22.109 1 31.86 396 PRO A CA 1
ATOM 3215 C C . PRO A 1 396 ? -27.641 -3.777 22.031 1 31.86 396 PRO A C 1
ATOM 3217 O O . PRO A 1 396 ? -26.875 -4.145 22.938 1 31.86 396 PRO A O 1
ATOM 3220 N N . SER A 1 397 ? -27.047 -3.988 20.953 1 33.62 397 SER A N 1
ATOM 3221 C CA . SER A 1 397 ? -25.688 -3.473 20.875 1 33.62 397 SER A CA 1
ATOM 3222 C C . SER A 1 397 ? -25.547 -2.141 21.594 1 33.62 397 SER A C 1
ATOM 3224 O O . SER A 1 397 ? -26.422 -1.277 21.484 1 33.62 397 SER A O 1
ATOM 3226 N N . LEU A 1 398 ? -24.969 -2.01 22.719 1 33.53 398 LEU A N 1
ATOM 3227 C CA . LEU A 1 398 ? -24.656 -0.766 23.406 1 33.53 398 LEU A CA 1
ATOM 3228 C C . LEU A 1 398 ? -24.156 0.295 22.422 1 33.53 398 LEU A C 1
ATOM 3230 O O . LEU A 1 398 ? -22.969 0.585 22.359 1 33.53 398 LEU A O 1
ATOM 3234 N N . THR A 1 399 ? -24.547 0.189 21.188 1 33.97 399 THR A N 1
ATOM 3235 C CA . THR A 1 399 ? -24.156 1.312 20.344 1 33.97 399 THR A CA 1
ATOM 3236 C C . THR A 1 399 ? -24.641 2.629 20.938 1 33.97 399 THR A C 1
ATOM 3238 O O . THR A 1 399 ? -25.812 2.742 21.328 1 33.97 399 THR A O 1
ATOM 3241 N N . ASN A 1 400 ? -23.828 3.5 21.469 1 31.95 400 ASN A N 1
ATOM 3242 C CA . ASN A 1 400 ? -24.094 4.828 22.016 1 31.95 400 ASN A CA 1
ATOM 3243 C C . ASN A 1 400 ? -25.062 5.609 21.125 1 31.95 400 ASN A C 1
ATOM 3245 O O . ASN A 1 400 ? -24.703 6 20.016 1 31.95 400 ASN A O 1
ATOM 3249 N N . SER A 1 401 ? -26.328 5.434 21.094 1 34.62 401 SER A N 1
ATOM 3250 C CA . SER A 1 401 ? -27.531 6.141 20.656 1 34.62 401 SER A CA 1
ATOM 3251 C C . SER A 1 401 ? -27.359 7.648 20.812 1 34.62 401 SER A C 1
ATOM 3253 O O . SER A 1 401 ? -28.266 8.414 20.453 1 34.62 401 SER A O 1
ATOM 3255 N N . SER A 1 402 ? -26.359 8.016 21.453 1 33.38 402 SER A N 1
ATOM 3256 C CA . SER A 1 402 ? -26.266 9.438 21.766 1 33.38 402 SER A CA 1
ATOM 3257 C C . SER A 1 402 ? -25.922 10.266 20.531 1 33.38 402 SER A C 1
ATOM 3259 O O . SER A 1 402 ? -26.25 11.453 20.469 1 33.38 402 SER A O 1
ATOM 3261 N N . ALA A 1 403 ? -25.375 9.781 19.469 1 34.47 403 ALA A N 1
ATOM 3262 C CA . ALA A 1 403 ? -25.016 10.602 18.328 1 34.47 403 ALA A CA 1
ATOM 3263 C C . ALA A 1 403 ? -26.25 10.953 17.484 1 34.47 403 ALA A C 1
ATOM 3265 O O . ALA A 1 403 ? -26.328 12.047 16.922 1 34.47 403 ALA A O 1
ATOM 3266 N N . ILE A 1 404 ? -27.281 10.094 17.391 1 36.91 404 ILE A N 1
ATOM 3267 C CA . ILE A 1 404 ? -28.516 10.406 16.672 1 36.91 404 ILE A CA 1
ATOM 3268 C C . ILE A 1 404 ? -29.359 11.398 17.484 1 36.91 404 ILE A C 1
ATOM 3270 O O . ILE A 1 404 ? -30.062 12.227 16.906 1 36.91 404 ILE A O 1
ATOM 3274 N N . GLU A 1 405 ? -29.312 11.312 18.766 1 33.75 405 GLU A N 1
ATOM 3275 C CA . GLU A 1 405 ? -30.078 12.242 19.594 1 33.75 405 GLU A CA 1
ATOM 3276 C C . GLU A 1 405 ? -29.516 13.648 19.5 1 33.75 405 GLU A C 1
ATOM 3278 O O . GLU A 1 405 ? -30.25 14.633 19.531 1 33.75 405 GLU A O 1
ATOM 3283 N N . ASP A 1 406 ? -28.266 13.758 19.188 1 34.41 406 ASP A N 1
ATOM 3284 C CA . ASP A 1 406 ? -27.672 15.094 19.078 1 34.41 406 ASP A CA 1
ATOM 3285 C C . ASP A 1 406 ? -28.031 15.75 17.75 1 34.41 406 ASP A C 1
ATOM 3287 O O . ASP A 1 406 ? -28.109 16.969 17.656 1 34.41 406 ASP A O 1
ATOM 3291 N N . ILE A 1 407 ? -28.312 15.016 16.719 1 37.94 407 ILE A N 1
ATOM 3292 C CA . ILE A 1 407 ? -28.781 15.602 15.461 1 37.94 407 ILE A CA 1
ATOM 3293 C C . ILE A 1 407 ? -30.188 16.156 15.641 1 37.94 407 ILE A C 1
ATOM 3295 O O . ILE A 1 407 ? -30.562 17.141 14.992 1 37.94 407 ILE A O 1
ATOM 3299 N N . ARG A 1 408 ? -30.969 15.539 16.422 1 36.16 408 ARG A N 1
ATOM 3300 C CA . ARG A 1 408 ? -32.312 16.047 16.641 1 36.16 408 ARG A CA 1
ATOM 3301 C C . ARG A 1 408 ? -32.312 17.344 17.438 1 36.16 408 ARG A C 1
ATOM 3303 O O . ARG A 1 408 ? -33.188 18.188 17.297 1 36.16 408 ARG A O 1
ATOM 3310 N N . ARG A 1 409 ? -31.312 17.484 18.297 1 34.91 409 ARG A N 1
ATOM 3311 C CA . ARG A 1 409 ? -31.344 18.656 19.156 1 34.91 409 ARG A CA 1
ATOM 3312 C C . ARG A 1 409 ? -30.766 19.875 18.453 1 34.91 409 ARG A C 1
ATOM 3314 O O . ARG A 1 409 ? -30.938 21.016 18.906 1 34.91 409 ARG A O 1
ATOM 3321 N N . ASP A 1 410 ? -29.828 19.672 17.453 1 35.12 410 ASP A N 1
ATOM 3322 C CA . ASP A 1 410 ? -29.156 20.859 16.938 1 35.12 410 ASP A CA 1
ATOM 3323 C C . ASP A 1 410 ? -30.125 21.734 16.141 1 35.12 410 ASP A C 1
ATOM 3325 O O . ASP A 1 410 ? -29.719 22.734 15.539 1 35.12 410 ASP A O 1
ATOM 3329 N N . ARG A 1 411 ? -31.312 21.281 15.797 1 33.84 411 ARG A N 1
ATOM 3330 C CA . ARG A 1 411 ? -32.125 22.281 15.125 1 33.84 411 ARG A CA 1
ATOM 3331 C C . ARG A 1 411 ? -32.5 23.422 16.078 1 33.84 411 ARG A C 1
ATOM 3333 O O . ARG A 1 411 ? -33.156 24.375 15.688 1 33.84 411 ARG A O 1
ATOM 3340 N N . LYS A 1 412 ? -32.688 23 17.453 1 32.22 412 LYS A N 1
ATOM 3341 C CA . LYS A 1 412 ? -33.406 24.016 18.203 1 32.22 412 LYS A CA 1
ATOM 3342 C C . LYS A 1 412 ? -32.562 25.281 18.375 1 32.22 412 LYS A C 1
ATOM 3344 O O . LYS A 1 412 ? -31.375 25.266 18.109 1 32.22 412 LYS A O 1
ATOM 3349 N N . ASP A 1 413 ? -32.719 25.969 19.688 1 29.45 413 ASP A N 1
ATOM 3350 C CA . ASP A 1 413 ? -32.906 27.312 20.203 1 29.45 413 ASP A CA 1
ATOM 3351 C C . ASP A 1 413 ? -31.562 27.953 20.547 1 29.45 413 ASP A C 1
ATOM 3353 O O . ASP A 1 413 ? -31.484 28.891 21.359 1 29.45 413 ASP A O 1
ATOM 3357 N N . HIS A 1 414 ? -30.391 27.5 20.156 1 29.56 414 HIS A N 1
ATOM 3358 C CA . HIS A 1 414 ? -29.344 28.25 20.844 1 29.56 414 HIS A CA 1
ATOM 3359 C C . HIS A 1 414 ? -29.438 29.734 20.547 1 29.56 414 HIS A C 1
ATOM 3361 O O . HIS A 1 414 ? -28.922 30.203 19.516 1 29.56 414 HIS A O 1
ATOM 3367 N N . LEU A 1 415 ? -30.594 30.375 20.859 1 28.5 415 LEU A N 1
ATOM 3368 C CA . LEU A 1 415 ? -30.719 31.828 20.812 1 28.5 415 LEU A CA 1
ATOM 3369 C C . LEU A 1 415 ? -29.75 32.469 21.797 1 28.5 415 LEU A C 1
ATOM 3371 O O . LEU A 1 415 ? -29.797 32.219 23 1 28.5 415 LEU A O 1
ATOM 3375 N N . ILE A 1 416 ? -28.453 32.656 21.562 1 30.08 416 ILE A N 1
ATOM 3376 C CA . ILE A 1 416 ? -27.531 33.469 22.359 1 30.08 416 ILE A CA 1
ATOM 3377 C C . ILE A 1 416 ? -28.156 34.812 22.672 1 30.08 416 ILE A C 1
ATOM 3379 O O . ILE A 1 416 ? -28.422 35.594 21.766 1 30.08 416 ILE A O 1
ATOM 3383 N N . ILE A 1 417 ? -29.078 34.906 23.656 1 29.67 417 ILE A N 1
ATOM 3384 C CA . ILE A 1 417 ? -29.672 36.156 24.125 1 29.67 417 ILE A CA 1
ATOM 3385 C C . ILE A 1 417 ? -28.578 37.062 24.703 1 29.67 417 ILE A C 1
ATOM 3387 O O . ILE A 1 417 ? -27.781 36.625 25.547 1 29.67 417 ILE A O 1
ATOM 3391 N N . LYS A 1 418 ? -28.141 38.188 24.016 1 33.34 418 LYS A N 1
ATOM 3392 C CA . LYS A 1 418 ? -27.328 39.344 24.344 1 33.34 418 LYS A CA 1
ATOM 3393 C C . LYS A 1 418 ? -27.766 39.969 25.656 1 33.34 418 LYS A C 1
ATOM 3395 O O . LYS A 1 418 ? -28.891 40.469 25.766 1 33.34 418 LYS A O 1
ATOM 3400 N N . GLY A 1 419 ? -27.422 39.438 26.844 1 25.94 419 GLY A N 1
ATOM 3401 C CA . GLY A 1 419 ? -27.75 40.062 28.125 1 25.94 419 GLY A CA 1
ATOM 3402 C C . GLY A 1 419 ? -27.219 41.469 28.25 1 25.94 419 GLY A C 1
ATOM 3403 O O . GLY A 1 419 ? -26.188 41.812 27.641 1 25.94 419 GLY A O 1
ATOM 3404 N N . GLU A 1 420 ? -28.062 42.5 28.531 1 24.8 420 GLU A N 1
ATOM 3405 C CA . GLU A 1 420 ? -28 43.906 28.844 1 24.8 420 GLU A CA 1
ATOM 3406 C C . GLU A 1 420 ? -27.062 44.156 30.031 1 24.8 420 GLU A C 1
ATOM 3408 O O . GLU A 1 420 ? -27.109 43.438 31.031 1 24.8 420 GLU A O 1
ATOM 3413 N N . SER A 1 421 ? -25.906 44.719 29.734 1 21.31 421 SER A N 1
ATOM 3414 C CA . SER A 1 421 ? -25.062 45.406 30.734 1 21.31 421 SER A CA 1
ATOM 3415 C C . SER A 1 421 ? -25.891 46.344 31.609 1 21.31 421 SER A C 1
ATOM 3417 O O . SER A 1 421 ? -26.641 47.156 31.094 1 21.31 421 SER A O 1
ATOM 3419 N N . LYS A 1 422 ? -25.891 46.031 32.812 1 17.17 422 LYS A N 1
ATOM 3420 C CA . LYS A 1 422 ? -25.719 47.094 33.812 1 17.17 422 LYS A CA 1
ATOM 3421 C C . LYS A 1 422 ? -24.25 47.5 33.938 1 17.17 422 LYS A C 1
ATOM 3423 O O . LYS A 1 422 ? -23.375 46.625 34 1 17.17 422 LYS A O 1
ATOM 3428 N N . THR B 1 1 ? -20.594 20.203 21.578 1 91.38 1 THR B N 1
ATOM 3429 C CA . THR B 1 1 ? -19.75 20.266 20.391 1 91.38 1 THR B CA 1
ATOM 3430 C C . THR B 1 1 ? -19.734 18.922 19.672 1 91.38 1 THR B C 1
ATOM 3432 O O . THR B 1 1 ? -19.547 17.875 20.281 1 91.38 1 THR B O 1
ATOM 3435 N N . SER B 1 2 ? -20.188 18.969 18.453 1 95.94 2 SER B N 1
ATOM 3436 C CA . SER B 1 2 ? -20.25 17.75 17.656 1 95.94 2 SER B CA 1
ATOM 3437 C C . SER B 1 2 ? -18.984 17.547 16.844 1 95.94 2 SER B C 1
ATOM 3439 O O . SER B 1 2 ? -18.188 18.469 16.688 1 95.94 2 SER B O 1
ATOM 3441 N N . PRO B 1 3 ? -18.766 16.344 16.359 1 97.88 3 PRO B N 1
ATOM 3442 C CA . PRO B 1 3 ? -17.609 16.094 15.5 1 97.88 3 PRO B CA 1
ATOM 3443 C C . PRO B 1 3 ? -17.594 16.984 14.258 1 97.88 3 PRO B C 1
ATOM 3445 O O . PRO B 1 3 ? -16.547 17.484 13.867 1 97.88 3 PRO B O 1
ATOM 3448 N N . LEU B 1 4 ? -18.734 17.188 13.703 1 98.12 4 LEU B N 1
ATOM 3449 C CA . LEU B 1 4 ? -18.812 18.062 12.531 1 98.12 4 LEU B CA 1
ATOM 3450 C C . LEU B 1 4 ? -18.375 19.469 12.867 1 98.12 4 LEU B C 1
ATOM 3452 O O . LEU B 1 4 ? -17.719 20.141 12.055 1 98.12 4 LEU B O 1
ATOM 3456 N N . ASP B 1 5 ? -18.672 19.938 14.078 1 97.81 5 ASP B N 1
ATOM 3457 C CA . ASP B 1 5 ? -18.281 21.266 14.516 1 97.81 5 ASP B CA 1
ATOM 3458 C C . ASP B 1 5 ? -16.766 21.422 14.523 1 97.81 5 ASP B C 1
ATOM 3460 O O . ASP B 1 5 ? -16.234 22.422 14.039 1 97.81 5 ASP B O 1
ATOM 3464 N N . THR B 1 6 ? -16.125 20.422 15.039 1 98.38 6 THR B N 1
ATOM 3465 C CA . THR B 1 6 ? -14.68 20.531 15.125 1 98.38 6 THR B CA 1
ATOM 3466 C C . THR B 1 6 ? -14.039 20.328 13.758 1 98.38 6 THR B C 1
ATOM 3468 O O . THR B 1 6 ? -13.008 20.922 13.453 1 98.38 6 THR B O 1
ATOM 3471 N N . PHE B 1 7 ? -14.672 19.5 12.938 1 98.69 7 PHE B N 1
ATOM 3472 C CA . PHE B 1 7 ? -14.203 19.359 11.562 1 98.69 7 PHE B CA 1
ATOM 3473 C C . PHE B 1 7 ? -14.258 20.703 10.836 1 98.69 7 PHE B C 1
ATOM 3475 O O . PHE B 1 7 ? -13.305 21.078 10.148 1 98.69 7 PHE B O 1
ATOM 3482 N N . LYS B 1 8 ? -15.25 21.422 11.031 1 98.25 8 LYS B N 1
ATOM 3483 C CA . LYS B 1 8 ? -15.508 22.688 10.336 1 98.25 8 LYS B CA 1
ATOM 3484 C C . LYS B 1 8 ? -14.562 23.781 10.812 1 98.25 8 LYS B C 1
ATOM 3486 O O . LYS B 1 8 ? -14.438 24.828 10.164 1 98.25 8 LYS B O 1
ATOM 3491 N N . LEU B 1 9 ? -13.953 23.547 11.891 1 98.12 9 LEU B N 1
ATOM 3492 C CA . LEU B 1 9 ? -12.938 24.5 12.336 1 98.12 9 LEU B CA 1
ATOM 3493 C C . LEU B 1 9 ? -11.766 24.547 11.367 1 98.12 9 LEU B C 1
ATOM 3495 O O . LEU B 1 9 ? -11.125 25.594 11.203 1 98.12 9 LEU B O 1
ATOM 3499 N N . PHE B 1 10 ? -11.547 23.438 10.758 1 98.56 10 PHE B N 1
ATOM 3500 C CA . PHE B 1 10 ? -10.359 23.344 9.922 1 98.56 10 PHE B CA 1
ATOM 3501 C C . PHE B 1 10 ? -10.734 23.328 8.445 1 98.56 10 PHE B C 1
ATOM 3503 O O . PHE B 1 10 ? -10.047 23.938 7.621 1 98.56 10 PHE B O 1
ATOM 3510 N N . PHE B 1 11 ? -11.68 22.516 8.148 1 98.5 11 PHE B N 1
ATOM 3511 C CA . PHE B 1 11 ? -12.297 22.719 6.84 1 98.5 11 PHE B CA 1
ATOM 3512 C C . PHE B 1 11 ? -13.414 23.75 6.922 1 98.5 11 PHE B C 1
ATOM 3514 O O . PHE B 1 11 ? -14.594 23.406 6.836 1 98.5 11 PHE B O 1
ATOM 3521 N N . SER B 1 12 ? -13.039 25 6.922 1 98 12 SER B N 1
ATOM 3522 C CA . SER B 1 12 ? -13.859 26.109 7.367 1 98 12 SER B CA 1
ATOM 3523 C C . SER B 1 12 ? -14.938 26.453 6.344 1 98 12 SER B C 1
ATOM 3525 O O . SER B 1 12 ? -14.836 26.062 5.176 1 98 12 SER B O 1
ATOM 3527 N N . ASN B 1 13 ? -15.922 27.156 6.801 1 97.25 13 ASN B N 1
ATOM 3528 C CA . ASN B 1 13 ? -16.969 27.625 5.91 1 97.25 13 ASN B CA 1
ATOM 3529 C C . ASN B 1 13 ? -16.406 28.562 4.836 1 97.25 13 ASN B C 1
ATOM 3531 O O . ASN B 1 13 ? -16.875 28.531 3.693 1 97.25 13 ASN B O 1
ATOM 3535 N N . ASP B 1 14 ? -15.43 29.312 5.234 1 97.81 14 ASP B N 1
ATOM 3536 C CA . ASP B 1 14 ? -14.797 30.219 4.266 1 97.81 14 ASP B CA 1
ATOM 3537 C C . ASP B 1 14 ? -14.125 29.438 3.145 1 97.81 14 ASP B C 1
ATOM 3539 O O . ASP B 1 14 ? -14.234 29.797 1.973 1 97.81 14 ASP B O 1
ATOM 3543 N N . LEU B 1 15 ? -13.453 28.375 3.545 1 98.44 15 LEU B N 1
ATOM 3544 C CA . LEU B 1 15 ? -12.797 27.547 2.549 1 98.44 15 LEU B CA 1
ATOM 3545 C C . LEU B 1 15 ? -13.828 26.906 1.619 1 98.44 15 LEU B C 1
ATOM 3547 O O . LEU B 1 15 ? -13.664 26.938 0.397 1 98.44 15 LEU B O 1
ATOM 3551 N N . ILE B 1 16 ? -14.914 26.344 2.129 1 98.31 16 ILE B N 1
ATOM 3552 C CA . ILE B 1 16 ? -15.945 25.688 1.335 1 98.31 16 ILE B CA 1
ATOM 3553 C C . ILE B 1 16 ? -16.578 26.703 0.383 1 98.31 16 ILE B C 1
ATOM 3555 O O . ILE B 1 16 ? -16.781 26.406 -0.798 1 98.31 16 ILE B O 1
ATOM 3559 N N . ASN B 1 17 ? -16.859 27.891 0.928 1 98.38 17 ASN B N 1
ATOM 3560 C CA . ASN B 1 17 ? -17.438 28.938 0.095 1 98.38 17 ASN B CA 1
ATOM 3561 C C . ASN B 1 17 ? -16.5 29.328 -1.047 1 98.38 17 ASN B C 1
ATOM 3563 O O . ASN B 1 17 ? -16.938 29.562 -2.17 1 98.38 17 ASN B O 1
ATOM 3567 N N . HIS B 1 18 ? -15.289 29.406 -0.692 1 98.62 18 HIS B N 1
ATOM 3568 C CA . HIS B 1 18 ? -14.305 29.719 -1.726 1 98.62 18 HIS B CA 1
ATOM 3569 C C . HIS B 1 18 ? -14.312 28.656 -2.824 1 98.62 18 HIS B C 1
ATOM 3571 O O . HIS B 1 18 ? -14.297 28.984 -4.012 1 98.62 18 HIS B O 1
ATOM 3577 N N . ILE B 1 19 ? -14.352 27.375 -2.465 1 98.5 19 ILE B N 1
ATOM 3578 C CA . ILE B 1 19 ? -14.344 26.266 -3.424 1 98.5 19 ILE B CA 1
ATOM 3579 C C . ILE B 1 19 ? -15.617 26.328 -4.273 1 98.5 19 ILE B C 1
ATOM 3581 O O . ILE B 1 19 ? -15.57 26.109 -5.484 1 98.5 19 ILE B O 1
ATOM 3585 N N . VAL B 1 20 ? -16.766 26.609 -3.621 1 98.19 20 VAL B N 1
ATOM 3586 C CA . VAL B 1 20 ? -18.031 26.734 -4.328 1 98.19 20 VAL B CA 1
ATOM 3587 C C . VAL B 1 20 ? -17.922 27.828 -5.391 1 98.19 20 VAL B C 1
ATOM 3589 O O . VAL B 1 20 ? -18.281 27.609 -6.551 1 98.19 20 VAL B O 1
ATOM 3592 N N . LEU B 1 21 ? -17.375 28.938 -5 1 97.56 21 LEU B N 1
ATOM 3593 C CA . LEU B 1 21 ? -17.25 30.078 -5.898 1 97.56 21 LEU B CA 1
ATOM 3594 C C . LEU B 1 21 ? -16.344 29.734 -7.082 1 97.56 21 LEU B C 1
ATOM 3596 O O . LEU B 1 21 ? -16.719 29.969 -8.234 1 97.56 21 LEU B O 1
ATOM 3600 N N . GLN B 1 22 ? -15.203 29.188 -6.82 1 97.38 22 GLN B N 1
ATOM 3601 C CA . GLN B 1 22 ? -14.242 28.875 -7.871 1 97.38 22 GLN B CA 1
ATOM 3602 C C . GLN B 1 22 ? -14.758 27.766 -8.781 1 97.38 22 GLN B C 1
ATOM 3604 O O . GLN B 1 22 ? -14.484 27.75 -9.977 1 97.38 22 GLN B O 1
ATOM 3609 N N . THR B 1 23 ? -15.492 26.797 -8.234 1 97.19 23 THR B N 1
ATOM 3610 C CA . THR B 1 23 ? -16.062 25.703 -9.008 1 97.19 23 THR B CA 1
ATOM 3611 C C . THR B 1 23 ? -17.109 26.234 -9.992 1 97.19 23 THR B C 1
ATOM 3613 O O . THR B 1 23 ? -17.109 25.844 -11.164 1 97.19 23 THR B O 1
ATOM 3616 N N . ASN B 1 24 ? -17.969 27.094 -9.484 1 96.12 24 ASN B N 1
ATOM 3617 C CA . ASN B 1 24 ? -18.984 27.672 -10.359 1 96.12 24 ASN B CA 1
ATOM 3618 C C . ASN B 1 24 ? -18.344 28.578 -11.414 1 96.12 24 ASN B C 1
ATOM 3620 O O . ASN B 1 24 ? -18.781 28.578 -12.57 1 96.12 24 ASN B O 1
ATOM 3624 N N . LEU B 1 25 ? -17.312 29.312 -11.047 1 94.75 25 LEU B N 1
ATOM 3625 C CA . LEU B 1 25 ? -16.594 30.141 -12 1 94.75 25 LEU B CA 1
ATOM 3626 C C . LEU B 1 25 ? -15.977 29.281 -13.109 1 94.75 25 LEU B C 1
ATOM 3628 O O . LEU B 1 25 ? -16.109 29.609 -14.289 1 94.75 25 LEU B O 1
ATOM 3632 N N . TYR B 1 26 ? -15.383 28.234 -12.742 1 94.5 26 TYR B N 1
ATOM 3633 C CA . TYR B 1 26 ? -14.727 27.344 -13.695 1 94.5 26 TYR B CA 1
ATOM 3634 C C . TYR B 1 26 ? -15.75 26.703 -14.633 1 94.5 26 TYR B C 1
ATOM 3636 O O . TYR B 1 26 ? -15.492 26.562 -15.828 1 94.5 26 TYR B O 1
ATOM 3644 N N . SER B 1 27 ? -16.844 26.219 -14.023 1 93.94 27 SER B N 1
ATOM 3645 C CA . SER B 1 27 ? -17.891 25.656 -14.844 1 93.94 27 SER B CA 1
ATOM 3646 C C . SER B 1 27 ? -18.344 26.625 -15.93 1 93.94 27 SER B C 1
ATOM 3648 O O . SER B 1 27 ? -18.594 26.234 -17.062 1 93.94 27 SER B O 1
ATOM 3650 N N . GLY B 1 28 ? -18.438 27.844 -15.555 1 90.38 28 GLY B N 1
ATOM 3651 C CA . GLY B 1 28 ? -18.797 28.875 -16.516 1 90.38 28 GLY B CA 1
ATOM 3652 C C . GLY B 1 28 ? -17.75 29.062 -17.594 1 90.38 28 GLY B C 1
ATOM 3653 O O . GLY B 1 28 ? -18.078 29.234 -18.781 1 90.38 28 GLY B O 1
ATOM 3654 N N . GLN B 1 29 ? -16.578 29.062 -17.266 1 88 29 GLN B N 1
ATOM 3655 C CA . GLN B 1 29 ? -15.461 29.219 -18.188 1 88 29 GLN B CA 1
ATOM 3656 C C . GLN B 1 29 ? -15.422 28.094 -19.203 1 88 29 GLN B C 1
ATOM 3658 O O . GLN B 1 29 ? -14.969 28.281 -20.344 1 88 29 GLN B O 1
ATOM 3663 N N . LYS B 1 30 ? -15.867 26.891 -18.812 1 86.94 30 LYS B N 1
ATOM 3664 C CA . LYS B 1 30 ? -15.852 25.719 -19.688 1 86.94 30 LYS B CA 1
ATOM 3665 C C . LYS B 1 30 ? -17.125 25.625 -20.516 1 86.94 30 LYS B C 1
ATOM 3667 O O . LYS B 1 30 ? -17.328 24.672 -21.266 1 86.94 30 LYS B O 1
ATOM 3672 N N . GLY B 1 31 ? -17.922 26.531 -20.453 1 78.62 31 GLY B N 1
ATOM 3673 C CA . GLY B 1 31 ? -19.125 26.578 -21.266 1 78.62 31 GLY B CA 1
ATOM 3674 C C . GLY B 1 31 ? -20.297 25.844 -20.656 1 78.62 31 GLY B C 1
ATOM 3675 O O . GLY B 1 31 ? -21.328 25.641 -21.312 1 78.62 31 GLY B O 1
ATOM 3676 N N . ASN B 1 32 ? -19.938 25.094 -19.609 1 65.94 32 ASN B N 1
ATOM 3677 C CA . ASN B 1 32 ? -21.031 24.438 -18.922 1 65.94 32 ASN B CA 1
ATOM 3678 C C . ASN B 1 32 ? -21.75 25.391 -17.969 1 65.94 32 ASN B C 1
ATOM 3680 O O . ASN B 1 32 ? -21.375 25.531 -16.812 1 65.94 32 ASN B O 1
ATOM 3684 N N . HIS B 1 33 ? -22.656 26.359 -18.438 1 63.88 33 HIS B N 1
ATOM 3685 C CA . HIS B 1 33 ? -23.141 27.594 -17.828 1 63.88 33 HIS B CA 1
ATOM 3686 C C . HIS B 1 33 ? -23.984 27.281 -16.594 1 63.88 33 HIS B C 1
ATOM 3688 O O . HIS B 1 33 ? -24.234 28.172 -15.773 1 63.88 33 HIS B O 1
ATOM 3694 N N . SER B 1 34 ? -24.234 25.969 -16.281 1 73.19 34 SER B N 1
ATOM 3695 C CA . SER B 1 34 ? -25.094 26.156 -15.109 1 73.19 34 SER B CA 1
ATOM 3696 C C . SER B 1 34 ? -24.859 25.047 -14.078 1 73.19 34 SER B C 1
ATOM 3698 O O . SER B 1 34 ? -25.812 24.438 -13.586 1 73.19 34 SER B O 1
ATOM 3700 N N . LEU B 1 35 ? -23.688 24.672 -13.711 1 89.75 35 LEU B N 1
ATOM 3701 C CA . LEU B 1 35 ? -23.531 23.719 -12.617 1 89.75 35 LEU B CA 1
ATOM 3702 C C . LEU B 1 35 ? -24.172 24.25 -11.336 1 89.75 35 LEU B C 1
ATOM 3704 O O . LEU B 1 35 ? -25 23.594 -10.719 1 89.75 35 LEU B O 1
ATOM 3708 N N . ASN B 1 36 ? -23.953 25.578 -10.891 1 94.12 36 ASN B N 1
ATOM 3709 C CA . ASN B 1 36 ? -24.5 26.266 -9.727 1 94.12 36 ASN B CA 1
ATOM 3710 C C . ASN B 1 36 ? -24.453 25.375 -8.484 1 94.12 36 ASN B C 1
ATOM 3712 O O . ASN B 1 36 ? -25.469 25.188 -7.816 1 94.12 36 ASN B O 1
ATOM 3716 N N . VAL B 1 37 ? -23.25 24.906 -8.211 1 96.5 37 VAL B N 1
ATOM 3717 C CA . VAL B 1 37 ? -23.094 24.078 -7.016 1 96.5 37 VAL B CA 1
ATOM 3718 C C . VAL B 1 37 ? -23.344 24.922 -5.766 1 96.5 37 VAL B C 1
ATOM 3720 O O . VAL B 1 37 ? -22.922 26.078 -5.688 1 96.5 37 VAL B O 1
ATOM 3723 N N . THR B 1 38 ? -24.031 24.344 -4.812 1 96.62 38 THR B N 1
ATOM 3724 C CA . THR B 1 38 ? -24.375 25.062 -3.59 1 96.62 38 THR B CA 1
ATOM 3725 C C . THR B 1 38 ? -23.438 24.656 -2.451 1 96.62 38 THR B C 1
ATOM 3727 O O . THR B 1 38 ? -22.688 23.703 -2.574 1 96.62 38 THR B O 1
ATOM 3730 N N . TYR B 1 39 ? -23.531 25.469 -1.414 1 96.88 39 TYR B N 1
ATOM 3731 C CA . TYR B 1 39 ? -22.812 25.203 -0.175 1 96.88 39 TYR B CA 1
ATOM 3732 C C . TYR B 1 39 ? -23.141 23.812 0.362 1 96.88 39 TYR B C 1
ATOM 3734 O O . TYR B 1 39 ? -22.234 23.062 0.739 1 96.88 39 TYR B O 1
ATOM 3742 N N . GLU B 1 40 ? -24.391 23.422 0.349 1 97.31 40 GLU B N 1
ATOM 3743 C CA . GLU B 1 40 ? -24.859 22.141 0.863 1 97.31 40 GLU B CA 1
ATOM 3744 C C . GLU B 1 40 ? -24.344 20.984 0.008 1 97.31 40 GLU B C 1
ATOM 3746 O O . GLU B 1 40 ? -23.906 19.969 0.536 1 97.31 40 GLU B O 1
ATOM 3751 N N . GLU B 1 41 ? -24.375 21.188 -1.262 1 97.62 41 GLU B N 1
ATOM 3752 C CA . GLU B 1 41 ? -23.906 20.156 -2.178 1 97.62 41 GLU B CA 1
ATOM 3753 C C . GLU B 1 41 ? -22.422 19.906 -2.025 1 97.62 41 GLU B C 1
ATOM 3755 O O . GLU B 1 41 ? -21.953 18.75 -2.092 1 97.62 41 GLU B O 1
ATOM 3760 N N . MET B 1 42 ? -21.688 20.984 -1.831 1 98.31 42 MET B N 1
ATOM 3761 C CA . MET B 1 42 ? -20.25 20.844 -1.665 1 98.31 42 MET B CA 1
ATOM 3762 C C . MET B 1 42 ? -19.922 20.094 -0.378 1 98.31 42 MET B C 1
ATOM 3764 O O . MET B 1 42 ? -19.016 19.266 -0.354 1 98.31 42 MET B O 1
ATOM 3768 N N . HIS B 1 43 ? -20.703 20.391 0.672 1 98.31 43 HIS B N 1
ATOM 3769 C CA . HIS B 1 43 ? -20.531 19.609 1.9 1 98.31 43 HIS B CA 1
ATOM 3770 C C . HIS B 1 43 ? -20.812 18.141 1.667 1 98.31 43 HIS B C 1
ATOM 3772 O O . HIS B 1 43 ? -20.062 17.281 2.123 1 98.31 43 HIS B O 1
ATOM 3778 N N . THR B 1 44 ? -21.875 17.859 0.997 1 98.5 44 THR B N 1
ATOM 3779 C CA . THR B 1 44 ? -22.234 16.484 0.702 1 98.5 44 THR B CA 1
ATOM 3780 C C . THR B 1 44 ? -21.141 15.797 -0.101 1 98.5 44 THR B C 1
ATOM 3782 O O . THR B 1 44 ? -20.766 14.656 0.191 1 98.5 44 THR B O 1
ATOM 3785 N N . PHE B 1 45 ? -20.625 16.547 -1.095 1 98.38 45 PHE B N 1
ATOM 3786 C CA . PHE B 1 45 ? -19.531 16.062 -1.914 1 98.38 45 PHE B CA 1
ATOM 3787 C C . PHE B 1 45 ? -18.344 15.672 -1.044 1 98.38 45 PHE B C 1
ATOM 3789 O O . PHE B 1 45 ? -17.797 14.578 -1.192 1 98.38 45 PHE B O 1
ATOM 3796 N N . ILE B 1 46 ? -18 16.453 -0.065 1 98.69 46 ILE B N 1
ATOM 3797 C CA . ILE B 1 46 ? -16.891 16.219 0.856 1 98.69 46 ILE B CA 1
ATOM 3798 C C . ILE B 1 46 ? -17.203 15.031 1.761 1 98.69 46 ILE B C 1
ATOM 3800 O O . ILE B 1 46 ? -16.328 14.227 2.064 1 98.69 46 ILE B O 1
ATOM 3804 N N . GLY B 1 47 ? -18.438 14.984 2.201 1 98.56 47 GLY B N 1
ATOM 3805 C CA . GLY B 1 47 ? -18.859 13.844 3.006 1 98.56 47 GLY B CA 1
ATOM 3806 C C . GLY B 1 47 ? -18.656 12.516 2.305 1 98.56 47 GLY B C 1
ATOM 3807 O O . GLY B 1 47 ? -18.188 11.547 2.914 1 98.56 47 GLY B O 1
ATOM 3808 N N . ILE B 1 48 ? -19 12.469 1.045 1 98.38 48 ILE B N 1
ATOM 3809 C CA . ILE B 1 48 ? -18.828 11.258 0.248 1 98.38 48 ILE B CA 1
ATOM 3810 C C . ILE B 1 48 ? -17.344 10.93 0.117 1 98.38 48 ILE B C 1
ATOM 3812 O O . ILE B 1 48 ? -16.938 9.766 0.206 1 98.38 48 ILE B O 1
ATOM 3816 N N . MET B 1 49 ? -16.516 11.945 -0.044 1 98.38 49 MET B N 1
ATOM 3817 C CA . MET B 1 49 ? -15.07 11.75 -0.088 1 98.38 49 MET B CA 1
ATOM 3818 C C . MET B 1 49 ? -14.57 11.125 1.209 1 98.38 49 MET B C 1
ATOM 3820 O O . MET B 1 49 ? -13.812 10.148 1.182 1 98.38 49 MET B O 1
ATOM 3824 N N . LEU B 1 50 ? -14.992 11.672 2.305 1 98.62 50 LEU B N 1
ATOM 3825 C CA . LEU B 1 50 ? -14.57 11.164 3.607 1 98.62 50 LEU B CA 1
ATOM 3826 C C . LEU B 1 50 ? -15.016 9.719 3.799 1 98.62 50 LEU B C 1
ATOM 3828 O O . LEU B 1 50 ? -14.258 8.898 4.316 1 98.62 50 LEU B O 1
ATOM 3832 N N . LEU B 1 51 ? -16.234 9.398 3.357 1 98.56 51 LEU B N 1
ATOM 3833 C CA . LEU B 1 51 ? -16.781 8.047 3.465 1 98.56 51 LEU B CA 1
ATOM 3834 C C . LEU B 1 51 ? -15.906 7.051 2.697 1 98.56 51 LEU B C 1
ATOM 3836 O O . LEU B 1 51 ? -15.633 5.953 3.188 1 98.56 51 LEU B O 1
ATOM 3840 N N . SER B 1 52 ? -15.453 7.438 1.572 1 98 52 SER B N 1
ATOM 3841 C CA . SER B 1 52 ? -14.688 6.547 0.705 1 98 52 SER B CA 1
ATOM 3842 C C . SER B 1 52 ? -13.391 6.102 1.375 1 98 52 SER B C 1
ATOM 3844 O O . SER B 1 52 ? -12.781 5.113 0.964 1 98 52 SER B O 1
ATOM 3846 N N . GLY B 1 53 ? -12.961 6.789 2.402 1 97.75 53 GLY B N 1
ATOM 3847 C CA . GLY B 1 53 ? -11.727 6.457 3.094 1 97.75 53 GLY B CA 1
ATOM 3848 C C . GLY B 1 53 ? -11.844 5.207 3.943 1 97.75 53 GLY B C 1
ATOM 3849 O O . GLY B 1 53 ? -10.844 4.516 4.172 1 97.75 53 GLY B O 1
ATOM 3850 N N . TYR B 1 54 ? -13.039 4.977 4.453 1 97.38 54 TYR B N 1
ATOM 3851 C CA . TYR B 1 54 ? -13.172 3.803 5.309 1 97.38 54 TYR B CA 1
ATOM 3852 C C . TYR B 1 54 ? -14.156 2.805 4.711 1 97.38 54 TYR B C 1
ATOM 3854 O O . TYR B 1 54 ? -14.234 1.656 5.156 1 97.38 54 TYR B O 1
ATOM 3862 N N . HIS B 1 55 ? -14.977 3.203 3.826 1 97.44 55 HIS B N 1
ATOM 3863 C CA . HIS B 1 55 ? -15.852 2.363 3.018 1 97.44 55 HIS B CA 1
ATOM 3864 C C . HIS B 1 55 ? -15.406 2.352 1.558 1 97.44 55 HIS B C 1
ATOM 3866 O O . HIS B 1 55 ? -15.984 3.057 0.725 1 97.44 55 HIS B O 1
ATOM 3872 N N . GLN B 1 56 ? -14.547 1.457 1.235 1 96.62 56 GLN B N 1
ATOM 3873 C CA . GLN B 1 56 ? -13.82 1.561 -0.027 1 96.62 56 GLN B CA 1
ATOM 3874 C C . GLN B 1 56 ? -14.414 0.626 -1.078 1 96.62 56 GLN B C 1
ATOM 3876 O O . GLN B 1 56 ? -14.609 -0.562 -0.819 1 96.62 56 GLN B O 1
ATOM 3881 N N . LEU B 1 57 ? -14.68 1.155 -2.172 1 96.56 57 LEU B N 1
ATOM 3882 C CA . LEU B 1 57 ? -15.078 0.419 -3.367 1 96.56 57 LEU B CA 1
ATOM 3883 C C . LEU B 1 57 ? -14.109 0.687 -4.516 1 96.56 57 LEU B C 1
ATOM 3885 O O . LEU B 1 57 ? -13.414 1.705 -4.523 1 96.56 57 LEU B O 1
ATOM 3889 N N . PRO B 1 58 ? -14 -0.203 -5.445 1 95.31 58 PRO B N 1
ATOM 3890 C CA . PRO B 1 58 ? -12.984 -0.12 -6.492 1 95.31 58 PRO B CA 1
ATOM 3891 C C . PRO B 1 58 ? -13.172 1.089 -7.406 1 95.31 58 PRO B C 1
ATOM 3893 O O . PRO B 1 58 ? -12.195 1.614 -7.953 1 95.31 58 PRO B O 1
ATOM 3896 N N . SER B 1 59 ? -14.398 1.495 -7.582 1 94.5 59 SER B N 1
ATOM 3897 C CA . SER B 1 59 ? -14.672 2.639 -8.445 1 94.5 59 SER B CA 1
ATOM 3898 C C . SER B 1 59 ? -15.727 3.555 -7.832 1 94.5 59 SER B C 1
ATOM 3900 O O . SER B 1 59 ? -16.594 3.102 -7.074 1 94.5 59 SER B O 1
ATOM 3902 N N . LYS B 1 60 ? -15.633 4.84 -8.242 1 95 60 LYS B N 1
ATOM 3903 C CA . LYS B 1 60 ? -16.531 5.828 -7.652 1 95 60 LYS B CA 1
ATOM 3904 C C . LYS B 1 60 ? -17.984 5.531 -8.016 1 95 60 LYS B C 1
ATOM 3906 O O . LYS B 1 60 ? -18.891 5.762 -7.207 1 95 60 LYS B O 1
ATOM 3911 N N . ARG B 1 61 ? -18.25 5.008 -9.18 1 95.25 61 ARG B N 1
ATOM 3912 C CA . ARG B 1 61 ? -19.625 4.789 -9.633 1 95.25 61 ARG B CA 1
ATOM 3913 C C . ARG B 1 61 ? -20.281 3.672 -8.836 1 95.25 61 ARG B C 1
ATOM 3915 O O . ARG B 1 61 ? -21.516 3.592 -8.781 1 95.25 61 ARG B O 1
ATOM 3922 N N . MET B 1 62 ? -19.5 2.838 -8.266 1 96.19 62 MET B N 1
ATOM 3923 C CA . MET B 1 62 ? -20.031 1.687 -7.539 1 96.19 62 MET B CA 1
ATOM 3924 C C . MET B 1 62 ? -20.797 2.133 -6.297 1 96.19 62 MET B C 1
ATOM 3926 O O . MET B 1 62 ? -21.641 1.401 -5.793 1 96.19 62 MET B O 1
ATOM 3930 N N . TYR B 1 63 ? -20.547 3.357 -5.812 1 96.25 63 TYR B N 1
ATOM 3931 C CA . TYR B 1 63 ? -21.234 3.871 -4.633 1 96.25 63 TYR B CA 1
ATOM 3932 C C . TYR B 1 63 ? -22.719 4.102 -4.918 1 96.25 63 TYR B C 1
ATOM 3934 O O . TYR B 1 63 ? -23.516 4.254 -3.99 1 96.25 63 TYR B O 1
ATOM 3942 N N . TRP B 1 64 ? -23.078 4.148 -6.184 1 96.56 64 TRP B N 1
ATOM 3943 C CA . TRP B 1 64 ? -24.469 4.402 -6.559 1 96.56 64 TRP B CA 1
ATOM 3944 C C . TRP B 1 64 ? -25.109 3.148 -7.137 1 96.56 64 TRP B C 1
ATOM 3946 O O . TRP B 1 64 ? -26.266 3.184 -7.57 1 96.56 64 TRP B O 1
ATOM 3956 N N . GLN B 1 65 ? -24.344 2.023 -7.168 1 95.06 65 GLN B N 1
ATOM 3957 C CA . GLN B 1 65 ? -24.906 0.778 -7.684 1 95.06 65 GLN B CA 1
ATOM 3958 C C . GLN B 1 65 ? -25.891 0.165 -6.691 1 95.06 65 GLN B C 1
ATOM 3960 O O . GLN B 1 65 ? -25.75 0.36 -5.48 1 95.06 65 GLN B O 1
ATOM 3965 N N . GLU B 1 66 ? -26.797 -0.607 -7.191 1 93.06 66 GLU B N 1
ATOM 3966 C CA . GLU B 1 66 ? -27.875 -1.114 -6.359 1 93.06 66 GLU B CA 1
ATOM 3967 C C . GLU B 1 66 ? -27.703 -2.6 -6.062 1 93.06 66 GLU B C 1
ATOM 3969 O O . GLU B 1 66 ? -28.406 -3.162 -5.227 1 93.06 66 GLU B O 1
ATOM 3974 N N . GLU B 1 67 ? -26.766 -3.221 -6.734 1 94.19 67 GLU B N 1
ATOM 3975 C CA . GLU B 1 67 ? -26.516 -4.633 -6.461 1 94.19 67 GLU B CA 1
ATOM 3976 C C . GLU B 1 67 ? -26.172 -4.863 -4.988 1 94.19 67 GLU B C 1
ATOM 3978 O O . GLU B 1 67 ? -25.484 -4.055 -4.375 1 94.19 67 GLU B O 1
ATOM 3983 N N . PRO B 1 68 ? -26.594 -5.949 -4.418 1 92.44 68 PRO B N 1
ATOM 3984 C CA . PRO B 1 68 ? -26.5 -6.168 -2.973 1 92.44 68 PRO B CA 1
ATOM 3985 C C . PRO B 1 68 ? -25.047 -6.156 -2.48 1 92.44 68 PRO B C 1
ATOM 3987 O O . PRO B 1 68 ? -24.781 -5.805 -1.328 1 92.44 68 PRO B O 1
ATOM 3990 N N . ASP B 1 69 ? -24.156 -6.543 -3.334 1 93.38 69 ASP B N 1
ATOM 3991 C CA . ASP B 1 69 ? -22.766 -6.668 -2.896 1 93.38 69 ASP B CA 1
ATOM 3992 C C . ASP B 1 69 ? -22.078 -5.301 -2.832 1 93.38 69 ASP B C 1
ATOM 3994 O O . ASP B 1 69 ? -21.016 -5.16 -2.229 1 93.38 69 ASP B O 1
ATOM 3998 N N . CYS B 1 70 ? -22.672 -4.242 -3.436 1 92.94 70 CYS B N 1
ATOM 3999 C CA . CYS B 1 70 ? -21.969 -2.963 -3.484 1 92.94 70 CYS B CA 1
ATOM 4000 C C . CYS B 1 70 ? -22.875 -1.827 -3.021 1 92.94 70 CYS B C 1
ATOM 4002 O O . CYS B 1 70 ? -22.438 -0.675 -2.943 1 92.94 70 CYS B O 1
ATOM 4004 N N . LYS B 1 71 ? -24.078 -2.135 -2.604 1 90.69 71 LYS B N 1
ATOM 4005 C CA . LYS B 1 71 ? -25.062 -1.1 -2.307 1 90.69 71 LYS B CA 1
ATOM 4006 C C . LYS B 1 71 ? -24.656 -0.3 -1.069 1 90.69 71 LYS B C 1
ATOM 4008 O O . LYS B 1 71 ? -24.516 -0.861 0.019 1 90.69 71 LYS B O 1
ATOM 4013 N N . VAL B 1 72 ? -24.438 0.99 -1.243 1 92.88 72 VAL B N 1
ATOM 4014 C CA . VAL B 1 72 ? -24.234 1.969 -0.181 1 92.88 72 VAL B CA 1
ATOM 4015 C C . VAL B 1 72 ? -25.328 3.031 -0.237 1 92.88 72 VAL B C 1
ATOM 4017 O O . VAL B 1 72 ? -25.109 4.133 -0.749 1 92.88 72 VAL B O 1
ATOM 4020 N N . ALA B 1 73 ? -26.391 2.777 0.343 1 92.44 73 ALA B N 1
ATOM 4021 C CA . ALA B 1 73 ? -27.625 3.525 0.161 1 92.44 73 ALA B CA 1
ATOM 4022 C C . ALA B 1 73 ? -27.453 4.98 0.593 1 92.44 73 ALA B C 1
ATOM 4024 O O . ALA B 1 73 ? -28 5.887 -0.039 1 92.44 73 ALA B O 1
ATOM 4025 N N . VAL B 1 74 ? -26.672 5.234 1.6 1 94.94 74 VAL B N 1
ATOM 4026 C CA . VAL B 1 74 ? -26.547 6.559 2.199 1 94.94 74 VAL B CA 1
ATOM 4027 C C . VAL B 1 74 ? -25.984 7.539 1.177 1 94.94 74 VAL B C 1
ATOM 4029 O O . VAL B 1 74 ? -26.312 8.727 1.184 1 94.94 74 VAL B O 1
ATOM 4032 N N . VAL B 1 75 ? -25.094 7.051 0.272 1 96.44 75 VAL B N 1
ATOM 4033 C CA . VAL B 1 75 ? -24.469 7.902 -0.73 1 96.44 75 VAL B CA 1
ATOM 4034 C C . VAL B 1 75 ? -25.484 8.297 -1.795 1 96.44 75 VAL B C 1
ATOM 4036 O O . VAL B 1 75 ? -25.656 9.477 -2.098 1 96.44 75 VAL B O 1
ATOM 4039 N N . ALA B 1 76 ? -26.234 7.277 -2.299 1 94.56 76 ALA B N 1
ATOM 4040 C CA . ALA B 1 76 ? -27.234 7.508 -3.346 1 94.56 76 ALA B CA 1
ATOM 4041 C C . ALA B 1 76 ? -28.375 8.375 -2.832 1 94.56 76 ALA B C 1
ATOM 4043 O O . ALA B 1 76 ? -28.969 9.148 -3.59 1 94.56 76 ALA B O 1
ATOM 4044 N N . GLU B 1 77 ? -28.625 8.242 -1.607 1 94.94 77 GLU B N 1
ATOM 4045 C CA . GLU B 1 77 ? -29.703 9.008 -0.996 1 94.94 77 GLU B CA 1
ATOM 4046 C C . GLU B 1 77 ? -29.281 10.453 -0.741 1 94.94 77 GLU B C 1
ATOM 4048 O O . GLU B 1 77 ? -30.109 11.352 -0.656 1 94.94 77 GLU B O 1
ATOM 4053 N N . ALA B 1 78 ? -28 10.711 -0.614 1 96.94 78 ALA B N 1
ATOM 4054 C CA . ALA B 1 78 ? -27.484 12.039 -0.274 1 96.94 78 ALA B CA 1
ATOM 4055 C C . ALA B 1 78 ? -27.281 12.883 -1.528 1 96.94 78 ALA B C 1
ATOM 4057 O O . ALA B 1 78 ? -27.422 14.102 -1.492 1 96.94 78 ALA B O 1
ATOM 4058 N N . MET B 1 79 ? -26.891 12.25 -2.639 1 97.12 79 MET B N 1
ATOM 4059 C CA . MET B 1 79 ? -26.594 12.953 -3.885 1 97.12 79 MET B CA 1
ATOM 4060 C C . MET B 1 79 ? -26.719 12.016 -5.082 1 97.12 79 MET B C 1
ATOM 4062 O O . MET B 1 79 ? -26.266 10.867 -5.023 1 97.12 79 MET B O 1
ATOM 4066 N N . ARG B 1 80 ? -27.281 12.492 -6.133 1 96.44 80 ARG B N 1
ATOM 4067 C CA . ARG B 1 80 ? -27.359 11.703 -7.355 1 96.44 80 ARG B CA 1
ATOM 4068 C C . ARG B 1 80 ? -25.969 11.5 -7.961 1 96.44 80 ARG B C 1
ATOM 4070 O O . ARG B 1 80 ? -25.125 12.391 -7.887 1 96.44 80 ARG B O 1
ATOM 4077 N N . ARG B 1 81 ? -25.781 10.367 -8.633 1 96.38 81 ARG B N 1
ATOM 4078 C CA . ARG B 1 81 ? -24.5 10.016 -9.219 1 96.38 81 ARG B CA 1
ATOM 4079 C C . ARG B 1 81 ? -24.047 11.07 -10.219 1 96.38 81 ARG B C 1
ATOM 4081 O O . ARG B 1 81 ? -22.906 11.547 -10.164 1 96.38 81 ARG B O 1
ATOM 4088 N N . ARG B 1 82 ? -24.891 11.453 -11.125 1 95.31 82 ARG B N 1
ATOM 4089 C CA . ARG B 1 82 ? -24.547 12.414 -12.172 1 95.31 82 ARG B CA 1
ATOM 4090 C C . ARG B 1 82 ? -24.125 13.75 -11.57 1 95.31 82 ARG B C 1
ATOM 4092 O O . ARG B 1 82 ? -23.188 14.391 -12.047 1 95.31 82 ARG B O 1
ATOM 4099 N N . ARG B 1 83 ? -24.891 14.172 -10.57 1 95.56 83 ARG B N 1
ATOM 4100 C CA . ARG B 1 83 ? -24.562 15.43 -9.914 1 95.56 83 ARG B CA 1
ATOM 4101 C C . ARG B 1 83 ? -23.172 15.367 -9.273 1 95.56 83 ARG B C 1
ATOM 4103 O O . ARG B 1 83 ? -22.391 16.312 -9.398 1 95.56 83 ARG B O 1
ATOM 4110 N N . PHE B 1 84 ? -22.938 14.305 -8.633 1 97 84 PHE B N 1
ATOM 4111 C CA . PHE B 1 84 ? -21.625 14.102 -8.031 1 97 84 PHE B CA 1
ATOM 4112 C C . PHE B 1 84 ? -20.531 14.188 -9.094 1 97 84 PHE B C 1
ATOM 4114 O O . PHE B 1 84 ? -19.531 14.875 -8.898 1 97 84 PHE B O 1
ATOM 4121 N N . GLU B 1 85 ? -20.719 13.508 -10.172 1 96.5 85 GLU B N 1
ATOM 4122 C CA . GLU B 1 85 ? -19.734 13.484 -11.258 1 96.5 85 GLU B CA 1
ATOM 4123 C C . GLU B 1 85 ? -19.562 14.867 -11.875 1 96.5 85 GLU B C 1
ATOM 4125 O O . GLU B 1 85 ? -18.453 15.242 -12.258 1 96.5 85 GLU B O 1
ATOM 4130 N N . ASP B 1 86 ? -20.625 15.602 -11.969 1 95.56 86 ASP B N 1
ATOM 4131 C CA . ASP B 1 86 ? -20.531 16.969 -12.477 1 95.56 86 ASP B CA 1
ATOM 4132 C C . ASP B 1 86 ? -19.688 17.844 -11.57 1 95.56 86 ASP B C 1
ATOM 4134 O O . ASP B 1 86 ? -18.844 18.609 -12.039 1 95.56 86 ASP B O 1
ATOM 4138 N N . ILE B 1 87 ? -19.938 17.688 -10.297 1 97.06 87 ILE B N 1
ATOM 4139 C CA . ILE B 1 87 ? -19.156 18.453 -9.336 1 97.06 87 ILE B CA 1
ATOM 4140 C C . ILE B 1 87 ? -17.688 18.047 -9.414 1 97.06 87 ILE B C 1
ATOM 4142 O O . ILE B 1 87 ? -16.797 18.891 -9.43 1 97.06 87 ILE B O 1
ATOM 4146 N N . LEU B 1 88 ? -17.422 16.797 -9.492 1 97.19 88 LEU B N 1
ATOM 4147 C CA . LEU B 1 88 ? -16.078 16.25 -9.578 1 97.19 88 LEU B CA 1
ATOM 4148 C C . LEU B 1 88 ? -15.344 16.797 -10.797 1 97.19 88 LEU B C 1
ATOM 4150 O O . LEU B 1 88 ? -14.156 17.125 -10.734 1 97.19 88 LEU B O 1
ATOM 4154 N N . ARG B 1 89 ? -16 16.969 -11.828 1 95.31 89 ARG B N 1
ATOM 4155 C CA . ARG B 1 89 ? -15.438 17.469 -13.07 1 95.31 89 ARG B CA 1
ATOM 4156 C C . ARG B 1 89 ? -15.133 18.953 -12.977 1 95.31 89 ARG B C 1
ATOM 4158 O O . ARG B 1 89 ? -14.125 19.422 -13.508 1 95.31 89 ARG B O 1
ATOM 4165 N N . CYS B 1 90 ? -15.945 19.641 -12.258 1 96.12 90 CYS B N 1
ATOM 4166 C CA . CYS B 1 90 ? -15.875 21.094 -12.328 1 96.12 90 CYS B CA 1
ATOM 4167 C C . CYS B 1 90 ? -15.203 21.656 -11.086 1 96.12 90 CYS B C 1
ATOM 4169 O O . CYS B 1 90 ? -14.867 22.844 -11.039 1 96.12 90 CYS B O 1
ATOM 4171 N N . ILE B 1 91 ? -15.023 20.875 -10.07 1 97.44 91 ILE B N 1
ATOM 4172 C CA . ILE B 1 91 ? -14.438 21.391 -8.836 1 97.44 91 ILE B CA 1
ATOM 4173 C C . ILE B 1 91 ? -13.117 22.094 -9.141 1 97.44 91 ILE B C 1
ATOM 4175 O O . ILE B 1 91 ? -12.328 21.609 -9.953 1 97.44 91 ILE B O 1
ATOM 4179 N N . HIS B 1 92 ? -12.93 23.234 -8.555 1 97.25 92 HIS B N 1
ATOM 4180 C CA . HIS B 1 92 ? -11.758 24.062 -8.812 1 97.25 92 HIS B CA 1
ATOM 4181 C C . HIS B 1 92 ? -11.375 24.875 -7.582 1 97.25 92 HIS B C 1
ATOM 4183 O O . HIS B 1 92 ? -12.227 25.156 -6.734 1 97.25 92 HIS B O 1
ATOM 4189 N N . LEU B 1 93 ? -10.109 25.281 -7.516 1 98 93 LEU B N 1
ATOM 4190 C CA . LEU B 1 93 ? -9.609 25.859 -6.27 1 98 93 LEU B CA 1
ATOM 4191 C C . LEU B 1 93 ? -9.141 27.297 -6.48 1 98 93 LEU B C 1
ATOM 4193 O O . LEU B 1 93 ? -8.844 28 -5.52 1 98 93 LEU B O 1
ATOM 4197 N N . ASN B 1 94 ? -9.023 27.672 -7.77 1 96.94 94 ASN B N 1
ATOM 4198 C CA . ASN B 1 94 ? -8.547 29.016 -8.086 1 96.94 94 ASN B CA 1
ATOM 4199 C C . ASN B 1 94 ? -9 29.453 -9.477 1 96.94 94 ASN B C 1
ATOM 4201 O O . ASN B 1 94 ? -9.398 28.625 -10.297 1 96.94 94 ASN B O 1
ATOM 4205 N N . ASP B 1 95 ? -8.914 30.766 -9.672 1 94.56 95 ASP B N 1
ATOM 4206 C CA . ASP B 1 95 ? -9.344 31.344 -10.945 1 94.56 95 ASP B CA 1
ATOM 4207 C C . ASP B 1 95 ? -8.297 31.109 -12.031 1 94.56 95 ASP B C 1
ATOM 4209 O O . ASP B 1 95 ? -7.207 31.688 -11.977 1 94.56 95 ASP B O 1
ATOM 4213 N N . ASN B 1 96 ? -8.633 30.422 -13.047 1 90.31 96 ASN B N 1
ATOM 4214 C CA . ASN B 1 96 ? -7.703 30.078 -14.117 1 90.31 96 ASN B CA 1
ATOM 4215 C C . ASN B 1 96 ? -7.363 31.281 -14.977 1 90.31 96 ASN B C 1
ATOM 4217 O O . ASN B 1 96 ? -6.402 31.266 -15.742 1 90.31 96 ASN B O 1
ATOM 4221 N N . SER B 1 97 ? -8.109 32.25 -14.898 1 89.31 97 SER B N 1
ATOM 4222 C CA . SER B 1 97 ? -7.895 33.406 -15.734 1 89.31 97 SER B CA 1
ATOM 4223 C C . SER B 1 97 ? -6.73 34.25 -15.227 1 89.31 97 SER B C 1
ATOM 4225 O O . SER B 1 97 ? -6.219 35.125 -15.945 1 89.31 97 SER B O 1
ATOM 4227 N N . GLN B 1 98 ? -6.262 33.969 -14.086 1 88.31 98 GLN B N 1
ATOM 4228 C CA . GLN B 1 98 ? -5.207 34.781 -13.477 1 88.31 98 GLN B CA 1
ATOM 4229 C C . GLN B 1 98 ? -3.951 33.938 -13.234 1 88.31 98 GLN B C 1
ATOM 4231 O O . GLN B 1 98 ? -3.178 34.25 -12.32 1 88.31 98 GLN B O 1
ATOM 4236 N N . ILE B 1 99 ? -3.805 32.938 -13.938 1 84.25 99 ILE B N 1
ATOM 4237 C CA . ILE B 1 99 ? -2.695 32.031 -13.711 1 84.25 99 ILE B CA 1
ATOM 4238 C C . ILE B 1 99 ? -1.369 32.75 -13.938 1 84.25 99 ILE B C 1
ATOM 4240 O O . ILE B 1 99 ? -1.229 33.5 -14.883 1 84.25 99 ILE B O 1
ATOM 4244 N N . THR B 1 100 ? -0.508 32.594 -12.992 1 82.44 100 THR B N 1
ATOM 4245 C CA . THR B 1 100 ? 0.826 33.188 -13.039 1 82.44 100 THR B CA 1
ATOM 4246 C C . THR B 1 100 ? 1.88 32.125 -13.312 1 82.44 100 THR B C 1
ATOM 4248 O O . THR B 1 100 ? 1.546 30.984 -13.672 1 82.44 100 THR B O 1
ATOM 4251 N N . GLY B 1 101 ? 3.096 32.438 -13.25 1 83.38 101 GLY B N 1
ATOM 4252 C CA . GLY B 1 101 ? 4.207 31.531 -13.438 1 83.38 101 GLY B CA 1
ATOM 4253 C C . GLY B 1 101 ? 4.383 30.562 -12.289 1 83.38 101 GLY B C 1
ATOM 4254 O O . GLY B 1 101 ? 5.168 29.609 -12.383 1 83.38 101 GLY B O 1
ATOM 4255 N N . ASP B 1 102 ? 3.598 30.719 -11.305 1 87.88 102 ASP B N 1
ATOM 4256 C CA . ASP B 1 102 ? 3.641 29.844 -10.141 1 87.88 102 ASP B CA 1
ATOM 4257 C C . ASP B 1 102 ? 3.035 28.469 -10.461 1 87.88 102 ASP B C 1
ATOM 4259 O O . ASP B 1 102 ? 1.837 28.375 -10.727 1 87.88 102 ASP B O 1
ATOM 4263 N N . ARG B 1 103 ? 3.826 27.406 -10.375 1 89.94 103 ARG B N 1
ATOM 4264 C CA . ARG B 1 103 ? 3.406 26.047 -10.719 1 89.94 103 ARG B CA 1
ATOM 4265 C C . ARG B 1 103 ? 2.316 25.562 -9.773 1 89.94 103 ARG B C 1
ATOM 4267 O O . ARG B 1 103 ? 1.58 24.625 -10.102 1 89.94 103 ARG B O 1
ATOM 4274 N N . LEU B 1 104 ? 2.27 26.25 -8.594 1 93.62 104 LEU B N 1
ATOM 4275 C CA . LEU B 1 104 ? 1.289 25.812 -7.605 1 93.62 104 LEU B CA 1
ATOM 4276 C C . LEU B 1 104 ? 0.187 26.844 -7.43 1 93.62 104 LEU B C 1
ATOM 4278 O O . LEU B 1 104 ? -0.486 26.875 -6.398 1 93.62 104 LEU B O 1
ATOM 4282 N N . TYR B 1 105 ? -0.024 27.656 -8.359 1 93.94 105 TYR B N 1
ATOM 4283 C CA . TYR B 1 105 ? -0.991 28.75 -8.32 1 93.94 105 TYR B CA 1
ATOM 4284 C C . TYR B 1 105 ? -2.369 28.25 -7.914 1 93.94 105 TYR B C 1
ATOM 4286 O O . TYR B 1 105 ? -3.033 28.844 -7.07 1 93.94 105 TYR B O 1
ATOM 4294 N N . LYS B 1 106 ? -2.766 27.141 -8.445 1 95.12 106 LYS B N 1
ATOM 4295 C CA . LYS B 1 106 ? -4.129 26.656 -8.289 1 95.12 106 LYS B CA 1
ATOM 4296 C C . LYS B 1 106 ? -4.402 26.234 -6.844 1 95.12 106 LYS B C 1
ATOM 4298 O O . LYS B 1 106 ? -5.547 26.266 -6.395 1 95.12 106 LYS B O 1
ATOM 4303 N N . VAL B 1 107 ? -3.34 25.859 -6.051 1 96.38 107 VAL B N 1
ATOM 4304 C CA . VAL B 1 107 ? -3.586 25.328 -4.719 1 96.38 107 VAL B CA 1
ATOM 4305 C C . VAL B 1 107 ? -3.213 26.359 -3.664 1 96.38 107 VAL B C 1
ATOM 4307 O O . VAL B 1 107 ? -3.387 26.125 -2.465 1 96.38 107 VAL B O 1
ATOM 4310 N N . ARG B 1 108 ? -2.734 27.531 -4.043 1 96.19 108 ARG B N 1
ATOM 4311 C CA . ARG B 1 108 ? -2.291 28.547 -3.102 1 96.19 108 ARG B CA 1
ATOM 4312 C C . ARG B 1 108 ? -3.424 28.969 -2.164 1 96.19 108 ARG B C 1
ATOM 4314 O O . ARG B 1 108 ? -3.244 29 -0.946 1 96.19 108 ARG B O 1
ATOM 4321 N N . PRO B 1 109 ? -4.645 29.234 -2.684 1 97.56 109 PRO B N 1
ATOM 4322 C CA . PRO B 1 109 ? -5.727 29.625 -1.774 1 97.56 109 PRO B CA 1
ATOM 4323 C C . PRO B 1 109 ? -6.082 28.516 -0.779 1 97.56 109 PRO B C 1
ATOM 4325 O O . PRO B 1 109 ? -6.43 28.797 0.369 1 97.56 109 PRO B O 1
ATOM 4328 N N . LEU B 1 110 ? -5.988 27.312 -1.267 1 98.25 110 LEU B N 1
ATOM 4329 C CA . LEU B 1 110 ? -6.27 26.172 -0.395 1 98.25 110 LEU B CA 1
ATOM 4330 C C . LEU B 1 110 ? -5.391 26.219 0.85 1 98.25 110 LEU B C 1
ATOM 4332 O O . LEU B 1 110 ? -5.891 26.125 1.973 1 98.25 110 LEU B O 1
ATOM 4336 N N . PHE B 1 111 ? -4.156 26.438 0.692 1 98.06 111 PHE B N 1
ATOM 4337 C CA . PHE B 1 111 ? -3.213 26.438 1.805 1 98.06 111 PHE B CA 1
ATOM 4338 C C . PHE B 1 111 ? -3.336 27.703 2.631 1 98.06 111 PHE B C 1
ATOM 4340 O O . PHE B 1 111 ? -3.104 27.688 3.842 1 98.06 111 PHE B O 1
ATOM 4347 N N . LYS B 1 112 ? -3.717 28.766 1.963 1 97.75 112 LYS B N 1
ATOM 4348 C CA . LYS B 1 112 ? -3.986 29.984 2.717 1 97.75 112 LYS B CA 1
ATOM 4349 C C . LYS B 1 112 ? -5.086 29.75 3.75 1 97.75 112 LYS B C 1
ATOM 4351 O O . LYS B 1 112 ? -4.914 30.078 4.926 1 97.75 112 LYS B O 1
ATOM 4356 N N . TYR B 1 113 ? -6.184 29.188 3.324 1 98.38 113 TYR B N 1
ATOM 4357 C CA . TYR B 1 113 ? -7.305 28.922 4.223 1 98.38 113 TYR B CA 1
ATOM 4358 C C . TYR B 1 113 ? -6.938 27.891 5.281 1 98.38 113 TYR B C 1
ATOM 4360 O O . TYR B 1 113 ? -7.266 28.062 6.457 1 98.38 113 TYR B O 1
ATOM 4368 N N . LEU B 1 114 ? -6.246 26.828 4.914 1 98.56 114 LEU B N 1
ATOM 4369 C CA . LEU B 1 114 ? -5.863 25.781 5.855 1 98.56 114 LEU B CA 1
ATOM 4370 C C . LEU B 1 114 ? -4.949 26.344 6.941 1 98.56 114 LEU B C 1
ATOM 4372 O O . LEU B 1 114 ? -5.184 26.125 8.133 1 98.56 114 LEU B O 1
ATOM 4376 N N . ASN B 1 115 ? -3.943 27.078 6.5 1 98.31 115 ASN B N 1
ATOM 4377 C CA . ASN B 1 115 ? -2.973 27.609 7.449 1 98.31 115 ASN B CA 1
ATOM 4378 C C . ASN B 1 115 ? -3.605 28.641 8.391 1 98.31 115 ASN B C 1
ATOM 4380 O O . ASN B 1 115 ? -3.209 28.75 9.547 1 98.31 115 ASN B O 1
ATOM 4384 N N . GLN B 1 116 ? -4.578 29.328 7.883 1 97.88 116 GLN B N 1
ATOM 4385 C CA . GLN B 1 116 ? -5.332 30.203 8.766 1 97.88 116 GLN B CA 1
ATOM 4386 C C . GLN B 1 116 ? -6.062 29.422 9.844 1 97.88 116 GLN B C 1
ATOM 4388 O O . GLN B 1 116 ? -6.07 29.812 11.016 1 97.88 116 GLN B O 1
ATOM 4393 N N . SER B 1 117 ? -6.645 28.297 9.461 1 98.06 117 SER B N 1
ATOM 4394 C CA . SER B 1 117 ? -7.344 27.438 10.414 1 98.06 117 SER B CA 1
ATOM 4395 C C . SER B 1 117 ? -6.367 26.781 11.383 1 98.06 117 SER B C 1
ATOM 4397 O O . SER B 1 117 ? -6.668 26.641 12.57 1 98.06 117 SER B O 1
ATOM 4399 N N . PHE B 1 118 ? -5.211 26.438 10.883 1 98.06 118 PHE B N 1
ATOM 4400 C CA . PHE B 1 118 ? -4.211 25.766 11.711 1 98.06 118 PHE B CA 1
ATOM 4401 C C . PHE B 1 118 ? -3.721 26.688 12.82 1 98.06 118 PHE B C 1
ATOM 4403 O O . PHE B 1 118 ? -3.316 26.219 13.883 1 98.06 118 PHE B O 1
ATOM 4410 N N . LYS B 1 119 ? -3.803 27.953 12.578 1 95.88 119 LYS B N 1
ATOM 4411 C CA . LYS B 1 119 ? -3.33 28.953 13.547 1 95.88 119 LYS B CA 1
ATOM 4412 C C . LYS B 1 119 ? -4.164 28.922 14.82 1 95.88 119 LYS B C 1
ATOM 4414 O O . LYS B 1 119 ? -3.754 29.453 15.852 1 95.88 119 LYS B O 1
ATOM 4419 N N . MET B 1 120 ? -5.293 28.25 14.734 1 95.19 120 MET B N 1
ATOM 4420 C CA . MET B 1 120 ? -6.137 28.125 15.914 1 95.19 120 MET B CA 1
ATOM 4421 C C . MET B 1 120 ? -5.461 27.25 16.969 1 95.19 120 MET B C 1
ATOM 4423 O O . MET B 1 120 ? -5.793 27.328 18.156 1 95.19 120 MET B O 1
ATOM 4427 N N . ILE B 1 121 ? -4.582 26.484 16.547 1 97.12 121 ILE B N 1
ATOM 4428 C CA . ILE B 1 121 ? -3.857 25.609 17.453 1 97.12 121 ILE B CA 1
ATOM 4429 C C . ILE B 1 121 ? -2.584 26.297 17.938 1 97.12 121 ILE B C 1
ATOM 4431 O O . ILE B 1 121 ? -1.766 26.734 17.125 1 97.12 121 ILE B O 1
ATOM 4435 N N . SER B 1 122 ? -2.412 26.328 19.188 1 96.19 122 SER B N 1
ATOM 4436 C CA . SER B 1 122 ? -1.227 26.969 19.75 1 96.19 122 SER B CA 1
ATOM 4437 C C . SER B 1 122 ? -0.026 26.031 19.719 1 96.19 122 SER B C 1
ATOM 4439 O O . SER B 1 122 ? -0.149 24.844 20.047 1 96.19 122 SER B O 1
ATOM 4441 N N . PRO B 1 123 ? 1.086 26.578 19.312 1 97.25 123 PRO B N 1
ATOM 4442 C CA . PRO B 1 123 ? 2.301 25.766 19.422 1 97.25 123 PRO B CA 1
ATOM 4443 C C . PRO B 1 123 ? 2.639 25.375 20.859 1 97.25 123 PRO B C 1
ATOM 4445 O O . PRO B 1 123 ? 2.436 26.172 21.781 1 97.25 123 PRO B O 1
ATOM 4448 N N . LYS B 1 124 ? 3.07 24.172 21.031 1 96.94 124 LYS B N 1
ATOM 4449 C CA . LYS B 1 124 ? 3.594 23.734 22.328 1 96.94 124 LYS B CA 1
ATOM 4450 C C . LYS B 1 124 ? 5.043 24.172 22.516 1 96.94 124 LYS B C 1
ATOM 4452 O O . LYS B 1 124 ? 5.617 24.812 21.625 1 96.94 124 LYS B O 1
ATOM 4457 N N . GLU B 1 125 ? 5.539 23.828 23.672 1 97.12 125 GLU B N 1
ATOM 4458 C CA . GLU B 1 125 ? 6.922 24.188 23.969 1 97.12 125 GLU B CA 1
ATOM 4459 C C . GLU B 1 125 ? 7.887 23.547 22.984 1 97.12 125 GLU B C 1
ATOM 4461 O O . GLU B 1 125 ? 8.891 24.172 22.609 1 97.12 125 GLU B O 1
ATOM 4466 N N . CYS B 1 126 ? 7.555 22.391 22.641 1 98.25 126 CYS B N 1
ATOM 4467 C CA . CYS B 1 126 ? 8.352 21.656 21.656 1 98.25 126 CYS B CA 1
ATOM 4468 C C . CYS B 1 126 ? 7.551 21.406 20.391 1 98.25 126 CYS B C 1
ATOM 4470 O O . CYS B 1 126 ? 6.379 21.031 20.453 1 98.25 126 CYS B O 1
ATOM 4472 N N . VAL B 1 127 ? 8.195 21.672 19.297 1 98.5 127 VAL B N 1
ATOM 4473 C CA . VAL B 1 127 ? 7.566 21.422 18 1 98.5 127 VAL B CA 1
ATOM 4474 C C . VAL B 1 127 ? 8.555 20.734 17.062 1 98.5 127 VAL B C 1
ATOM 4476 O O . VAL B 1 127 ? 9.742 20.625 17.375 1 98.5 127 VAL B O 1
ATOM 4479 N N . SER B 1 128 ? 8.055 20.219 15.992 1 98.62 128 SER B N 1
ATOM 4480 C CA . SER B 1 128 ? 8.922 19.547 15.031 1 98.62 128 SER B CA 1
ATOM 4481 C C . SER B 1 128 ? 8.672 20.062 13.609 1 98.62 128 SER B C 1
ATOM 4483 O O . SER B 1 128 ? 7.57 20.516 13.297 1 98.62 128 SER B O 1
ATOM 4485 N N . ILE B 1 129 ? 9.688 20.047 12.805 1 98.12 129 ILE B N 1
ATOM 4486 C CA . ILE B 1 129 ? 9.625 20.359 11.375 1 98.12 129 ILE B CA 1
ATOM 4487 C C . ILE B 1 129 ? 10.094 19.156 10.57 1 98.12 129 ILE B C 1
ATOM 4489 O O . ILE B 1 129 ? 11.133 18.562 10.859 1 98.12 129 ILE B O 1
ATOM 4493 N N . ASP B 1 130 ? 9.328 18.797 9.641 1 96.62 130 ASP B N 1
ATOM 4494 C CA . ASP B 1 130 ? 9.664 17.672 8.797 1 96.62 130 ASP B CA 1
ATOM 4495 C C . ASP B 1 130 ? 8.922 17.734 7.465 1 96.62 130 ASP B C 1
ATOM 4497 O O . ASP B 1 130 ? 8.109 18.641 7.242 1 96.62 130 ASP B O 1
ATOM 4501 N N . GLU B 1 131 ? 9.273 16.781 6.609 1 94.25 131 GLU B N 1
ATOM 4502 C CA . GLU B 1 131 ? 8.625 16.672 5.312 1 94.25 131 GLU B CA 1
ATOM 4503 C C . GLU B 1 131 ? 7.426 15.727 5.375 1 94.25 131 GLU B C 1
ATOM 4505 O O . GLU B 1 131 ? 7.461 14.719 6.086 1 94.25 131 GLU B O 1
ATOM 4510 N N . SER B 1 132 ? 6.379 16.141 4.766 1 94.19 132 SER B N 1
ATOM 4511 C CA . SER B 1 132 ? 5.23 15.281 4.512 1 94.19 132 SER B CA 1
ATOM 4512 C C . SER B 1 132 ? 5.02 15.062 3.02 1 94.19 132 SER B C 1
ATOM 4514 O O . SER B 1 132 ? 5.145 16 2.227 1 94.19 132 SER B O 1
ATOM 4516 N N . ILE B 1 133 ? 4.711 13.859 2.609 1 93.88 133 ILE B N 1
ATOM 4517 C CA . ILE B 1 133 ? 4.539 13.578 1.188 1 93.88 133 ILE B CA 1
ATOM 4518 C C . ILE B 1 133 ? 3.078 13.242 0.9 1 93.88 133 ILE B C 1
ATOM 4520 O O . ILE B 1 133 ? 2.488 12.383 1.565 1 93.88 133 ILE B O 1
ATOM 4524 N N . ILE B 1 134 ? 2.539 13.914 0 1 95.12 134 ILE B N 1
ATOM 4525 C CA . ILE B 1 134 ? 1.228 13.578 -0.546 1 95.12 134 ILE B CA 1
ATOM 4526 C C . ILE B 1 134 ? 1.394 12.664 -1.761 1 95.12 134 ILE B C 1
ATOM 4528 O O . ILE B 1 134 ? 1.947 13.078 -2.783 1 95.12 134 ILE B O 1
ATOM 4532 N N . PRO B 1 135 ? 0.87 11.445 -1.617 1 92.19 135 PRO B N 1
ATOM 4533 C CA . PRO B 1 135 ? 1.073 10.523 -2.74 1 92.19 135 PRO B CA 1
ATOM 4534 C C . PRO B 1 135 ? 0.464 11.047 -4.043 1 92.19 135 PRO B C 1
ATOM 4536 O O . PRO B 1 135 ? -0.656 11.562 -4.043 1 92.19 135 PRO B O 1
ATOM 4539 N N . TYR B 1 136 ? 1.186 11.031 -5.098 1 90.88 136 TYR B N 1
ATOM 4540 C CA . TYR B 1 136 ? 0.777 11.406 -6.445 1 90.88 136 TYR B CA 1
ATOM 4541 C C . TYR B 1 136 ? 1.596 10.656 -7.492 1 90.88 136 TYR B C 1
ATOM 4543 O O . TYR B 1 136 ? 2.828 10.672 -7.445 1 90.88 136 TYR B O 1
ATOM 4551 N N . TYR B 1 137 ? 0.924 10.055 -8.492 1 85.81 137 TYR B N 1
ATOM 4552 C CA . TYR B 1 137 ? 1.624 9.195 -9.438 1 85.81 137 TYR B CA 1
ATOM 4553 C C . TYR B 1 137 ? 1.54 9.766 -10.852 1 85.81 137 TYR B C 1
ATOM 4555 O O . TYR B 1 137 ? 2.047 9.164 -11.797 1 85.81 137 TYR B O 1
ATOM 4563 N N . GLY B 1 138 ? 0.922 10.898 -10.977 1 87.75 138 GLY B N 1
ATOM 4564 C CA . GLY B 1 138 ? 0.832 11.516 -12.289 1 87.75 138 GLY B CA 1
ATOM 4565 C C . GLY B 1 138 ? 2.08 12.289 -12.672 1 87.75 138 GLY B C 1
ATOM 4566 O O . GLY B 1 138 ? 3.152 12.07 -12.102 1 87.75 138 GLY B O 1
ATOM 4567 N N . ARG B 1 139 ? 1.925 13.031 -13.703 1 83.69 139 ARG B N 1
ATOM 4568 C CA . ARG B 1 139 ? 3.039 13.844 -14.188 1 83.69 139 ARG B CA 1
ATOM 4569 C C . ARG B 1 139 ? 2.875 15.297 -13.766 1 83.69 139 ARG B C 1
ATOM 4571 O O . ARG B 1 139 ? 1.852 15.922 -14.062 1 83.69 139 ARG B O 1
ATOM 4578 N N . HIS B 1 140 ? 3.809 15.781 -13.047 1 87 140 HIS B N 1
ATOM 4579 C CA . HIS B 1 140 ? 3.857 17.188 -12.648 1 87 140 HIS B CA 1
ATOM 4580 C C . HIS B 1 140 ? 5.277 17.609 -12.273 1 87 140 HIS B C 1
ATOM 4582 O O . HIS B 1 140 ? 6.035 16.812 -11.711 1 87 140 HIS B O 1
ATOM 4588 N N . GLY B 1 141 ? 5.617 18.734 -12.602 1 81 141 GLY B N 1
ATOM 4589 C CA . GLY B 1 141 ? 6.961 19.25 -12.383 1 81 141 GLY B CA 1
ATOM 4590 C C . GLY B 1 141 ? 7.336 19.328 -10.914 1 81 141 GLY B C 1
ATOM 4591 O O . GLY B 1 141 ? 8.523 19.297 -10.57 1 81 141 GLY B O 1
ATOM 4592 N N . ALA B 1 142 ? 6.406 19.406 -10.062 1 84.69 142 ALA B N 1
ATOM 4593 C CA . ALA B 1 142 ? 6.688 19.531 -8.633 1 84.69 142 ALA B CA 1
ATOM 4594 C C . ALA B 1 142 ? 6.672 18.172 -7.945 1 84.69 142 ALA B C 1
ATOM 4596 O O . ALA B 1 142 ? 6.891 18.078 -6.734 1 84.69 142 ALA B O 1
ATOM 4597 N N . LYS B 1 143 ? 6.395 17.156 -8.641 1 86 143 LYS B N 1
ATOM 4598 C CA . LYS B 1 143 ? 6.402 15.812 -8.078 1 86 143 LYS B CA 1
ATOM 4599 C C . LYS B 1 143 ? 7.809 15.406 -7.652 1 86 143 LYS B C 1
ATOM 4601 O O . LYS B 1 143 ? 8.781 15.688 -8.352 1 86 143 LYS B O 1
ATOM 4606 N N . GLN B 1 144 ? 7.832 14.75 -6.488 1 84.69 144 GLN B N 1
ATOM 4607 C CA . GLN B 1 144 ? 9.109 14.305 -5.949 1 84.69 144 GLN B CA 1
ATOM 4608 C C . GLN B 1 144 ? 9.219 12.781 -5.969 1 84.69 144 GLN B C 1
ATOM 4610 O O . GLN B 1 144 ? 8.203 12.086 -5.887 1 84.69 144 GLN B O 1
ATOM 4615 N N . PHE B 1 145 ? 10.406 12.32 -6.266 1 78.88 145 PHE B N 1
ATOM 4616 C CA . PHE B 1 145 ? 10.75 10.906 -6.113 1 78.88 145 PHE B CA 1
ATOM 4617 C C . PHE B 1 145 ? 11.742 10.711 -4.973 1 78.88 145 PHE B C 1
ATOM 4619 O O . PHE B 1 145 ? 12.852 11.242 -5.008 1 78.88 145 PHE B O 1
ATOM 4626 N N . ILE B 1 146 ? 11.32 10.086 -3.963 1 74.75 146 ILE B N 1
ATOM 4627 C CA . ILE B 1 146 ? 12.195 9.859 -2.818 1 74.75 146 ILE B CA 1
ATOM 4628 C C . ILE B 1 146 ? 12.438 8.359 -2.65 1 74.75 146 ILE B C 1
ATOM 4630 O O . ILE B 1 146 ? 11.523 7.609 -2.295 1 74.75 146 ILE B O 1
ATOM 4634 N N . ARG B 1 147 ? 13.727 7.922 -2.818 1 68.88 147 ARG B N 1
ATOM 4635 C CA . ARG B 1 147 ? 14.102 6.516 -2.717 1 68.88 147 ARG B CA 1
ATOM 4636 C C . ARG B 1 147 ? 14.055 6.039 -1.269 1 68.88 147 ARG B C 1
ATOM 4638 O O . ARG B 1 147 ? 14.383 6.797 -0.35 1 68.88 147 ARG B O 1
ATOM 4645 N N . GLY B 1 148 ? 13.594 4.914 -0.98 1 63.38 148 GLY B N 1
ATOM 4646 C CA . GLY B 1 148 ? 13.711 4.301 0.332 1 63.38 148 GLY B CA 1
ATOM 4647 C C . GLY B 1 148 ? 12.539 4.609 1.243 1 63.38 148 GLY B C 1
ATOM 4648 O O . GLY B 1 148 ? 12.484 4.121 2.373 1 63.38 148 GLY B O 1
ATOM 4649 N N . LYS B 1 149 ? 11.734 5.656 0.805 1 66.56 149 LYS B N 1
ATOM 4650 C CA . LYS B 1 149 ? 10.555 5.945 1.618 1 66.56 149 LYS B CA 1
ATOM 4651 C C . LYS B 1 149 ? 9.359 5.125 1.161 1 66.56 149 LYS B C 1
ATOM 4653 O O . LYS B 1 149 ? 9.289 4.703 0.004 1 66.56 149 LYS B O 1
ATOM 4658 N N . PRO B 1 150 ? 8.477 4.812 2.105 1 66.69 150 PRO B N 1
ATOM 4659 C CA . PRO B 1 150 ? 7.289 4.035 1.735 1 66.69 150 PRO B CA 1
ATOM 4660 C C . PRO B 1 150 ? 6.5 4.668 0.59 1 66.69 150 PRO B C 1
ATOM 4662 O O . PRO B 1 150 ? 6.047 3.967 -0.314 1 66.69 150 PRO B O 1
ATOM 4665 N N . ILE B 1 151 ? 6.305 6.023 0.67 1 72.06 151 ILE B N 1
ATOM 4666 C CA . ILE B 1 151 ? 5.734 6.766 -0.449 1 72.06 151 ILE B CA 1
ATOM 4667 C C . ILE B 1 151 ? 6.855 7.363 -1.298 1 72.06 151 ILE B C 1
ATOM 4669 O O . ILE B 1 151 ? 7.52 8.312 -0.878 1 72.06 151 ILE B O 1
ATOM 4673 N N . ARG B 1 152 ? 7.016 6.801 -2.471 1 75.06 152 ARG B N 1
ATOM 4674 C CA . ARG B 1 152 ? 8.203 7.152 -3.248 1 75.06 152 ARG B CA 1
ATOM 4675 C C . ARG B 1 152 ? 7.918 8.336 -4.168 1 75.06 152 ARG B C 1
ATOM 4677 O O . ARG B 1 152 ? 8.836 9.047 -4.57 1 75.06 152 ARG B O 1
ATOM 4684 N N . PHE B 1 153 ? 6.598 8.508 -4.473 1 85.69 153 PHE B N 1
ATOM 4685 C CA . PHE B 1 153 ? 6.238 9.562 -5.41 1 85.69 153 PHE B CA 1
ATOM 4686 C C . PHE B 1 153 ? 5.133 10.445 -4.832 1 85.69 153 PHE B C 1
ATOM 4688 O O . PHE B 1 153 ? 4.199 9.945 -4.207 1 85.69 153 PHE B O 1
ATOM 4695 N N . GLY B 1 154 ? 5.371 11.742 -4.945 1 92.44 154 GLY B N 1
ATOM 4696 C CA . GLY B 1 154 ? 4.289 12.625 -4.535 1 92.44 154 GLY B CA 1
ATOM 4697 C C . GLY B 1 154 ? 4.727 14.07 -4.367 1 92.44 154 GLY B C 1
ATOM 4698 O O . GLY B 1 154 ? 5.812 14.445 -4.812 1 92.44 154 GLY B O 1
ATOM 4699 N N . PHE B 1 155 ? 3.795 14.844 -3.889 1 94.94 155 PHE B N 1
ATOM 4700 C CA . PHE B 1 155 ? 4.07 16.234 -3.574 1 94.94 155 PHE B CA 1
ATOM 4701 C C . PHE B 1 155 ? 4.613 16.375 -2.156 1 94.94 155 PHE B C 1
ATOM 4703 O O . PHE B 1 155 ? 4.148 15.695 -1.239 1 94.94 155 PHE B O 1
ATOM 4710 N N . LYS B 1 156 ? 5.574 17.219 -2.076 1 94 156 LYS B N 1
ATOM 4711 C CA . LYS B 1 156 ? 6.23 17.422 -0.787 1 94 156 LYS B CA 1
ATOM 4712 C C . LYS B 1 156 ? 5.688 18.656 -0.078 1 94 156 LYS B C 1
ATOM 4714 O O . LYS B 1 156 ? 5.508 19.703 -0.699 1 94 156 LYS B O 1
ATOM 4719 N N . LEU B 1 157 ? 5.379 18.469 1.222 1 96.56 157 LEU B N 1
ATOM 4720 C CA . LEU B 1 157 ? 5.023 19.578 2.1 1 96.56 157 LEU B CA 1
ATOM 4721 C C . LEU B 1 157 ? 6.07 19.766 3.189 1 96.56 157 LEU B C 1
ATOM 4723 O O . LEU B 1 157 ? 6.57 18.797 3.754 1 96.56 157 LEU B O 1
ATOM 4727 N N . TRP B 1 158 ? 6.441 21.031 3.441 1 97.06 158 TRP B N 1
ATOM 4728 C CA . TRP B 1 158 ? 7.137 21.375 4.676 1 97.06 158 TRP B CA 1
ATOM 4729 C C . TRP B 1 158 ? 6.145 21.641 5.801 1 97.06 158 TRP B C 1
ATOM 4731 O O . TRP B 1 158 ? 5.266 22.5 5.676 1 97.06 158 TRP B O 1
ATOM 4741 N N . VAL B 1 159 ? 6.367 20.875 6.922 1 98.38 159 VAL B N 1
ATOM 4742 C CA . VAL B 1 159 ? 5.309 20.922 7.926 1 98.38 159 VAL B CA 1
ATOM 4743 C C . VAL B 1 159 ? 5.91 21.234 9.297 1 98.38 159 VAL B C 1
ATOM 4745 O O . VAL B 1 159 ? 6.949 20.672 9.656 1 98.38 159 VAL B O 1
ATOM 4748 N N . LEU B 1 160 ? 5.348 22.172 9.977 1 98.56 160 LEU B N 1
ATOM 4749 C CA . LEU B 1 160 ? 5.551 22.422 11.398 1 98.56 160 LEU B CA 1
ATOM 4750 C C . LEU B 1 160 ? 4.426 21.812 12.227 1 98.56 160 LEU B C 1
ATOM 4752 O O . LEU B 1 160 ? 3.246 22.047 11.953 1 98.56 160 LEU B O 1
ATOM 4756 N N . ALA B 1 161 ? 4.781 20.969 13.242 1 98.62 161 ALA B N 1
ATOM 4757 C CA . ALA B 1 161 ? 3.73 20.25 13.969 1 98.62 161 ALA B CA 1
ATOM 4758 C C . ALA B 1 161 ? 4.059 20.156 15.453 1 98.62 161 ALA B C 1
ATOM 4760 O O . ALA B 1 161 ? 5.227 20.172 15.836 1 98.62 161 ALA B O 1
ATOM 4761 N N . ASN B 1 162 ? 3.037 20.125 16.25 1 98.25 162 ASN B N 1
ATOM 4762 C CA . ASN B 1 162 ? 3.166 19.719 17.656 1 98.25 162 ASN B CA 1
ATOM 4763 C C . ASN B 1 162 ? 3.494 18.234 17.766 1 98.25 162 ASN B C 1
ATOM 4765 O O . ASN B 1 162 ? 3.215 17.453 16.859 1 98.25 162 ASN B O 1
ATOM 4769 N N . PRO B 1 163 ? 4.074 17.797 18.906 1 97.62 163 PRO B N 1
ATOM 4770 C CA . PRO B 1 163 ? 4.426 16.391 19.078 1 97.62 163 PRO B CA 1
ATOM 4771 C C . PRO B 1 163 ? 3.205 15.477 19.062 1 97.62 163 PRO B C 1
ATOM 4773 O O . PRO B 1 163 ? 3.328 14.281 18.797 1 97.62 163 PRO B O 1
ATOM 4776 N N . ASP B 1 164 ? 2.027 16.031 19.328 1 96.69 164 ASP B N 1
ATOM 4777 C CA . ASP B 1 164 ? 0.822 15.211 19.406 1 96.69 164 ASP B CA 1
ATOM 4778 C C . ASP B 1 164 ? 0.163 15.062 18.031 1 96.69 164 ASP B C 1
ATOM 4780 O O . ASP B 1 164 ? -0.926 14.5 17.922 1 96.69 164 ASP B O 1
ATOM 4784 N N . GLY B 1 165 ? 0.738 15.711 17.047 1 97.69 165 GLY B N 1
ATOM 4785 C CA . GLY B 1 165 ? 0.271 15.422 15.703 1 97.69 165 GLY B CA 1
ATOM 4786 C C . GLY B 1 165 ? -0.447 16.594 15.062 1 97.69 165 GLY B C 1
ATOM 4787 O O . GLY B 1 165 ? -0.772 16.547 13.875 1 97.69 165 GLY B O 1
ATOM 4788 N N . TYR B 1 166 ? -0.689 17.734 15.812 1 98.12 166 TYR B N 1
ATOM 4789 C CA . TYR B 1 166 ? -1.306 18.906 15.211 1 98.12 166 TYR B CA 1
ATOM 4790 C C . TYR B 1 166 ? -0.367 19.562 14.211 1 98.12 166 TYR B C 1
ATOM 4792 O O . TYR B 1 166 ? 0.801 19.812 14.516 1 98.12 166 TYR B O 1
ATOM 4800 N N . ILE B 1 167 ? -0.876 19.781 13.102 1 98.62 167 ILE B N 1
ATOM 4801 C CA . ILE B 1 167 ? -0.155 20.625 12.148 1 98.62 167 ILE B CA 1
ATOM 4802 C C . ILE B 1 167 ? -0.385 22.094 12.477 1 98.62 167 ILE B C 1
ATOM 4804 O O . ILE B 1 167 ? -1.524 22.516 12.68 1 98.62 167 ILE B O 1
ATOM 4808 N N . LEU B 1 168 ? 0.679 22.828 12.531 1 98.44 168 LEU B N 1
ATOM 4809 C CA . LEU B 1 168 ? 0.609 24.266 12.805 1 98.44 168 LEU B CA 1
ATOM 4810 C C . LEU B 1 168 ? 0.736 25.062 11.516 1 98.44 168 LEU B C 1
ATOM 4812 O O . LEU B 1 168 ? 0.201 26.172 11.414 1 98.44 168 LEU B O 1
ATOM 4816 N N . HIS B 1 169 ? 1.438 24.484 10.641 1 98.5 169 HIS B N 1
ATOM 4817 C CA . HIS B 1 169 ? 1.63 25.125 9.344 1 98.5 169 HIS B CA 1
ATOM 4818 C C . HIS B 1 169 ? 2.121 24.109 8.305 1 98.5 169 HIS B C 1
ATOM 4820 O O . HIS B 1 169 ? 2.914 23.234 8.625 1 98.5 169 HIS B O 1
ATOM 4826 N N . ALA B 1 170 ? 1.623 24.219 7.102 1 98.38 170 ALA B N 1
ATOM 4827 C CA . ALA B 1 170 ? 2.055 23.391 5.988 1 98.38 170 ALA B CA 1
ATOM 4828 C C . ALA B 1 170 ? 2.32 24.219 4.742 1 98.38 170 ALA B C 1
ATOM 4830 O O . ALA B 1 170 ? 1.484 25.031 4.34 1 98.38 170 ALA B O 1
ATOM 4831 N N . GLU B 1 171 ? 3.498 24.016 4.152 1 97.31 171 GLU B N 1
ATOM 4832 C CA . GLU B 1 171 ? 3.895 24.75 2.959 1 97.31 171 GLU B CA 1
ATOM 4833 C C . GLU B 1 171 ? 4.309 23.812 1.834 1 97.31 171 GLU B C 1
ATOM 4835 O O . GLU B 1 171 ? 5.277 23.062 1.971 1 97.31 171 GLU B O 1
ATOM 4840 N N . PRO B 1 172 ? 3.576 23.875 0.675 1 96.19 172 PRO B N 1
ATOM 4841 C CA . PRO B 1 172 ? 3.967 23.031 -0.448 1 96.19 172 PRO B CA 1
ATOM 4842 C C . PRO B 1 172 ? 5.328 23.406 -1.031 1 96.19 172 PRO B C 1
ATOM 4844 O O . PRO B 1 172 ? 5.613 24.578 -1.227 1 96.19 172 PRO B O 1
ATOM 4847 N N . TYR B 1 173 ? 6.113 22.438 -1.295 1 93.38 173 TYR B N 1
ATOM 4848 C CA . TYR B 1 173 ? 7.418 22.609 -1.919 1 93.38 173 TYR B CA 1
ATOM 4849 C C . TYR B 1 173 ? 7.293 22.703 -3.434 1 93.38 173 TYR B C 1
ATOM 4851 O O . TYR B 1 173 ? 6.605 21.891 -4.055 1 93.38 173 TYR B O 1
ATOM 4859 N N . CYS B 1 174 ? 7.891 23.688 -3.963 1 90.25 174 CYS B N 1
ATOM 4860 C CA . CYS B 1 174 ? 7.91 23.859 -5.414 1 90.25 174 CYS B CA 1
ATOM 4861 C C . CYS B 1 174 ? 9.219 24.469 -5.879 1 90.25 174 CYS B C 1
ATOM 4863 O O . CYS B 1 174 ? 9.219 25.453 -6.621 1 90.25 174 CYS B O 1
ATOM 4865 N N . GLY B 1 175 ? 10.305 23.891 -5.422 1 83.38 175 GLY B N 1
ATOM 4866 C CA . GLY B 1 175 ? 11.594 24.422 -5.828 1 83.38 175 GLY B CA 1
ATOM 4867 C C . GLY B 1 175 ? 11.766 25.891 -5.477 1 83.38 175 GLY B C 1
ATOM 4868 O O . GLY B 1 175 ? 11.547 26.281 -4.332 1 83.38 175 GLY B O 1
ATOM 4869 N N . ASN B 1 176 ? 12.07 26.609 -6.457 1 76.69 176 ASN B N 1
ATOM 4870 C CA . ASN B 1 176 ? 12.328 28.031 -6.266 1 76.69 176 ASN B CA 1
ATOM 4871 C C . ASN B 1 176 ? 11.039 28.812 -6.02 1 76.69 176 ASN B C 1
ATOM 4873 O O . ASN B 1 176 ? 11.07 29.938 -5.531 1 76.69 176 ASN B O 1
ATOM 4877 N N . ASP B 1 177 ? 9.945 28.172 -6.312 1 78.75 177 ASP B N 1
ATOM 4878 C CA . ASP B 1 177 ? 8.648 28.844 -6.168 1 78.75 177 ASP B CA 1
ATOM 4879 C C . ASP B 1 177 ? 8.031 28.547 -4.805 1 78.75 177 ASP B C 1
ATOM 4881 O O . ASP B 1 177 ? 6.879 28.906 -4.551 1 78.75 177 ASP B O 1
ATOM 4885 N N . THR B 1 178 ? 8.797 27.969 -3.971 1 85.38 178 THR B N 1
ATOM 4886 C CA . THR B 1 178 ? 8.289 27.719 -2.629 1 85.38 178 THR B CA 1
ATOM 4887 C C . THR B 1 178 ? 8.086 29.016 -1.866 1 85.38 178 THR B C 1
ATOM 4889 O O . THR B 1 178 ? 8.945 29.906 -1.908 1 85.38 178 THR B O 1
ATOM 4892 N N . ASN B 1 179 ? 6.945 29.141 -1.188 1 84.38 179 ASN B N 1
ATOM 4893 C CA . ASN B 1 179 ? 6.613 30.375 -0.464 1 84.38 179 ASN B CA 1
ATOM 4894 C C . ASN B 1 179 ? 7.367 30.453 0.86 1 84.38 179 ASN B C 1
ATOM 4896 O O . ASN B 1 179 ? 6.754 30.469 1.929 1 84.38 179 ASN B O 1
ATOM 4900 N N . LEU B 1 180 ? 8.688 30.562 0.774 1 87.56 180 LEU B N 1
ATOM 4901 C CA . LEU B 1 180 ? 9.562 30.672 1.933 1 87.56 180 LEU B CA 1
ATOM 4902 C C . LEU B 1 180 ? 10.664 31.703 1.681 1 87.56 180 LEU B C 1
ATOM 4904 O O . LEU B 1 180 ? 11.008 31.984 0.529 1 87.56 180 LEU B O 1
ATOM 4908 N N . PRO B 1 181 ? 11.133 32.281 2.736 1 88.44 181 PRO B N 1
ATOM 4909 C CA . PRO B 1 181 ? 12.164 33.312 2.57 1 88.44 181 PRO B CA 1
ATOM 4910 C C . PRO B 1 181 ? 13.508 32.75 2.125 1 88.44 181 PRO B C 1
ATOM 4912 O O . PRO B 1 181 ? 13.789 31.562 2.379 1 88.44 181 PRO B O 1
ATOM 4915 N N . CYS B 1 182 ? 14.234 33.562 1.487 1 89.38 182 CYS B N 1
ATOM 4916 C CA . CYS B 1 182 ? 15.625 33.25 1.196 1 89.38 182 CYS B CA 1
ATOM 4917 C C . CYS B 1 182 ? 16.562 33.875 2.24 1 89.38 182 CYS B C 1
ATOM 4919 O O . CYS B 1 182 ? 16.828 35.062 2.213 1 89.38 182 CYS B O 1
ATOM 4921 N N . THR B 1 183 ? 17.172 33.094 3.082 1 89.69 183 THR B N 1
ATOM 4922 C CA . THR B 1 183 ? 17.922 33.562 4.23 1 89.69 183 THR B CA 1
ATOM 4923 C C . THR B 1 183 ? 19.422 33.438 3.984 1 89.69 183 THR B C 1
ATOM 4925 O O . THR B 1 183 ? 20.234 34.031 4.699 1 89.69 183 THR B O 1
ATOM 4928 N N . GLY B 1 184 ? 19.766 32.625 3.037 1 90.56 184 GLY B N 1
ATOM 4929 C CA . GLY B 1 184 ? 21.172 32.344 2.811 1 90.56 184 GLY B CA 1
ATOM 4930 C C . GLY B 1 184 ? 21.688 31.172 3.625 1 90.56 184 GLY B C 1
ATOM 4931 O O . GLY B 1 184 ? 22.859 30.812 3.523 1 90.56 184 GLY B O 1
ATOM 4932 N N . LEU B 1 185 ? 20.906 30.578 4.367 1 92.19 185 LEU B N 1
ATOM 4933 C CA . LEU B 1 185 ? 21.281 29.453 5.227 1 92.19 185 LEU B CA 1
ATOM 4934 C C . LEU B 1 185 ? 21.094 28.125 4.5 1 92.19 185 LEU B C 1
ATOM 4936 O O . LEU B 1 185 ? 21.219 27.062 5.109 1 92.19 185 LEU B O 1
ATOM 4940 N N . GLY B 1 186 ? 20.766 28.219 3.234 1 90 186 GLY B N 1
ATOM 4941 C CA . GLY B 1 186 ? 20.438 27.016 2.484 1 90 186 GLY B CA 1
ATOM 4942 C C . GLY B 1 186 ? 18.969 26.656 2.537 1 90 186 GLY B C 1
ATOM 4943 O O . GLY B 1 186 ? 18.188 27.297 3.23 1 90 186 GLY B O 1
ATOM 4944 N N . GLN B 1 187 ? 18.578 25.609 1.857 1 89.31 187 GLN B N 1
ATOM 4945 C CA . GLN B 1 187 ? 17.172 25.219 1.771 1 89.31 187 GLN B CA 1
ATOM 4946 C C . GLN B 1 187 ? 16.625 24.844 3.145 1 89.31 187 GLN B C 1
ATOM 4948 O O . GLN B 1 187 ? 15.516 25.266 3.504 1 89.31 187 GLN B O 1
ATOM 4953 N N . GLY B 1 188 ? 17.422 24.109 3.826 1 91.94 188 GLY B N 1
ATOM 4954 C CA . GLY B 1 188 ? 16.984 23.719 5.16 1 91.94 188 GLY B CA 1
ATOM 4955 C C . GLY B 1 188 ? 16.75 24.906 6.074 1 91.94 188 GLY B C 1
ATOM 4956 O O . GLY B 1 188 ? 15.727 24.969 6.758 1 91.94 188 GLY B O 1
ATOM 4957 N N . GLY B 1 189 ? 17.688 25.766 6.102 1 94.44 189 GLY B N 1
ATOM 4958 C CA . GLY B 1 189 ? 17.547 26.969 6.895 1 94.44 189 GLY B CA 1
ATOM 4959 C C . GLY B 1 189 ? 16.359 27.828 6.469 1 94.44 189 GLY B C 1
ATOM 4960 O O . GLY B 1 189 ? 15.633 28.344 7.312 1 94.44 189 GLY B O 1
ATOM 4961 N N . ASP B 1 190 ? 16.125 27.906 5.172 1 94.94 190 ASP B N 1
ATOM 4962 C CA . ASP B 1 190 ? 15.008 28.672 4.641 1 94.94 190 ASP B CA 1
ATOM 4963 C C . ASP B 1 190 ? 13.68 28.109 5.121 1 94.94 190 ASP B C 1
ATOM 4965 O O . ASP B 1 190 ? 12.773 28.859 5.492 1 94.94 190 ASP B O 1
ATOM 4969 N N . VAL B 1 191 ? 13.633 26.812 5.109 1 96.44 191 VAL B N 1
ATOM 4970 C CA . VAL B 1 191 ? 12.398 26.141 5.516 1 96.44 191 VAL B CA 1
ATOM 4971 C C . VAL B 1 191 ? 12.133 26.406 6.996 1 96.44 191 VAL B C 1
ATOM 4973 O O . VAL B 1 191 ? 11.031 26.828 7.367 1 96.44 191 VAL B O 1
ATOM 4976 N N . VAL B 1 192 ? 13.133 26.219 7.812 1 97.75 192 VAL B N 1
ATOM 4977 C CA . VAL B 1 192 ? 12.961 26.344 9.258 1 97.75 192 VAL B CA 1
ATOM 4978 C C . VAL B 1 192 ? 12.602 27.781 9.602 1 97.75 192 VAL B C 1
ATOM 4980 O O . VAL B 1 192 ? 11.602 28.031 10.289 1 97.75 192 VAL B O 1
ATOM 4983 N N . ILE B 1 193 ? 13.328 28.703 9.07 1 97.19 193 ILE B N 1
ATOM 4984 C CA . ILE B 1 193 ? 13.086 30.109 9.375 1 97.19 193 ILE B CA 1
ATOM 4985 C C . ILE B 1 193 ? 11.734 30.547 8.812 1 97.19 193 ILE B C 1
ATOM 4987 O O . ILE B 1 193 ? 10.969 31.25 9.484 1 97.19 193 ILE B O 1
ATOM 4991 N N . GLY B 1 194 ? 11.445 30.094 7.594 1 96.75 194 GLY B N 1
ATOM 4992 C CA . GLY B 1 194 ? 10.156 30.422 6.992 1 96.75 194 GLY B CA 1
ATOM 4993 C C . GLY B 1 194 ? 8.977 29.938 7.809 1 96.75 194 GLY B C 1
ATOM 4994 O O . GLY B 1 194 ? 8.008 30.672 7.996 1 96.75 194 GLY B O 1
ATOM 4995 N N . LEU B 1 195 ? 9.062 28.734 8.266 1 97.31 195 LEU B N 1
ATOM 4996 C CA . LEU B 1 195 ? 7.965 28.172 9.047 1 97.31 195 LEU B CA 1
ATOM 4997 C C . LEU B 1 195 ? 7.84 28.859 10.398 1 97.31 195 LEU B C 1
ATOM 4999 O O . LEU B 1 195 ? 6.734 29.031 10.914 1 97.31 195 LEU B O 1
ATOM 5003 N N . ILE B 1 196 ? 8.953 29.266 10.977 1 96.56 196 ILE B N 1
ATOM 5004 C CA . ILE B 1 196 ? 8.953 30.031 12.211 1 96.56 196 ILE B CA 1
ATOM 5005 C C . ILE B 1 196 ? 8.203 31.359 12.008 1 96.56 196 ILE B C 1
ATOM 5007 O O . ILE B 1 196 ? 7.336 31.719 12.805 1 96.56 196 ILE B O 1
ATOM 5011 N N . GLU B 1 197 ? 8.516 31.984 10.953 1 95.75 197 GLU B N 1
ATOM 5012 C CA . GLU B 1 197 ? 7.93 33.281 10.664 1 95.75 197 GLU B CA 1
ATOM 5013 C C . GLU B 1 197 ? 6.449 33.156 10.312 1 95.75 197 GLU B C 1
ATOM 5015 O O . GLU B 1 197 ? 5.621 33.906 10.82 1 95.75 197 GLU B O 1
ATOM 5020 N N . HIS B 1 198 ? 6.141 32.219 9.5 1 95.25 198 HIS B N 1
ATOM 5021 C CA . HIS B 1 198 ? 4.762 32 9.062 1 95.25 198 HIS B CA 1
ATOM 5022 C C . HIS B 1 198 ? 3.857 31.625 10.227 1 95.25 198 HIS B C 1
ATOM 5024 O O . HIS B 1 198 ? 2.676 31.969 10.242 1 95.25 198 HIS B O 1
ATOM 5030 N N . SER B 1 199 ? 4.406 30.906 11.203 1 95 199 SER B N 1
ATOM 5031 C CA . SER B 1 199 ? 3.607 30.422 12.32 1 95 199 SER B CA 1
ATOM 5032 C C . SER B 1 199 ? 3.719 31.344 13.531 1 95 199 SER B C 1
ATOM 5034 O O . SER B 1 199 ? 3.07 31.125 14.555 1 95 199 SER B O 1
ATOM 5036 N N . ASP B 1 200 ? 4.508 32.344 13.414 1 93.44 200 ASP B N 1
ATOM 5037 C CA . ASP B 1 200 ? 4.746 33.281 14.516 1 93.44 200 ASP B CA 1
ATOM 5038 C C . ASP B 1 200 ? 5.086 32.5 15.805 1 93.44 200 ASP B C 1
ATOM 5040 O O . ASP B 1 200 ? 4.449 32.719 16.844 1 93.44 200 ASP B O 1
ATOM 5044 N N . LEU B 1 201 ? 6.066 31.688 15.734 1 96 201 LEU B N 1
ATOM 5045 C CA . LEU B 1 201 ? 6.434 30.891 16.906 1 96 201 LEU B CA 1
ATOM 5046 C C . LEU B 1 201 ? 6.93 31.781 18.031 1 96 201 LEU B C 1
ATOM 5048 O O . LEU B 1 201 ? 7.734 32.688 17.812 1 96 201 LEU B O 1
ATOM 5052 N N . PRO B 1 202 ? 6.531 31.516 19.188 1 95.44 202 PRO B N 1
ATOM 5053 C CA . PRO B 1 202 ? 6.977 32.312 20.344 1 95.44 202 PRO B CA 1
ATOM 5054 C C . PRO B 1 202 ? 8.453 32.094 20.672 1 95.44 202 PRO B C 1
ATOM 5056 O O . PRO B 1 202 ? 8.992 31.016 20.422 1 95.44 202 PRO B O 1
ATOM 5059 N N . VAL B 1 203 ? 8.977 33.062 21.266 1 95.19 203 VAL B N 1
ATOM 5060 C CA . VAL B 1 203 ? 10.328 32.969 21.797 1 95.19 203 VAL B CA 1
ATOM 5061 C C . VAL B 1 203 ? 10.391 31.875 22.859 1 95.19 203 VAL B C 1
ATOM 5063 O O . VAL B 1 203 ? 9.477 31.734 23.672 1 95.19 203 VAL B O 1
ATOM 5066 N N . GLY B 1 204 ? 11.469 31.156 22.812 1 96 204 GLY B N 1
ATOM 5067 C CA . GLY B 1 204 ? 11.625 30.094 23.797 1 96 204 GLY B CA 1
ATOM 5068 C C . GLY B 1 204 ? 11.172 28.734 23.297 1 96 204 GLY B C 1
ATOM 5069 O O . GLY B 1 204 ? 11.43 27.703 23.938 1 96 204 GLY B O 1
ATOM 5070 N N . THR B 1 205 ? 10.539 28.719 22.156 1 97.62 205 THR B N 1
ATOM 5071 C CA . THR B 1 205 ? 10.117 27.453 21.562 1 97.62 205 THR B CA 1
ATOM 5072 C C . THR B 1 205 ? 11.328 26.594 21.203 1 97.62 205 THR B C 1
ATOM 5074 O O . THR B 1 205 ? 12.383 27.125 20.828 1 97.62 205 THR B O 1
ATOM 5077 N N . LYS B 1 206 ? 11.211 25.344 21.359 1 98.44 206 LYS B N 1
ATOM 5078 C CA . LYS B 1 206 ? 12.25 24.406 20.953 1 98.44 206 LYS B CA 1
ATOM 5079 C C . LYS B 1 206 ? 11.812 23.609 19.719 1 98.44 206 LYS B C 1
ATOM 5081 O O . LYS B 1 206 ? 10.773 22.938 19.75 1 98.44 206 LYS B O 1
ATOM 5086 N N . ILE B 1 207 ? 12.633 23.641 18.75 1 98.62 207 ILE B N 1
ATOM 5087 C CA . ILE B 1 207 ? 12.281 23 17.484 1 98.62 207 ILE B CA 1
ATOM 5088 C C . ILE B 1 207 ? 13.172 21.797 17.25 1 98.62 207 ILE B C 1
ATOM 5090 O O . ILE B 1 207 ? 14.391 21.859 17.438 1 98.62 207 ILE B O 1
ATOM 5094 N N . TYR B 1 208 ? 12.57 20.734 16.844 1 98.56 208 TYR B N 1
ATOM 5095 C CA . TYR B 1 208 ? 13.281 19.516 16.5 1 98.56 208 TYR B CA 1
ATOM 5096 C C . TYR B 1 208 ? 13.156 19.203 15.008 1 98.56 208 TYR B C 1
ATOM 5098 O O . TYR B 1 208 ? 12.07 19.312 14.438 1 98.56 208 TYR B O 1
ATOM 5106 N N . PHE B 1 209 ? 14.242 18.875 14.297 1 97.12 209 PHE B N 1
ATOM 5107 C CA . PHE B 1 209 ? 14.219 18.594 12.859 1 97.12 209 PHE B CA 1
ATOM 5108 C C . PHE B 1 209 ? 15.32 17.609 12.484 1 97.12 209 PHE B C 1
ATOM 5110 O O . PHE B 1 209 ? 16.172 17.281 13.305 1 97.12 209 PHE B O 1
ATOM 5117 N N . ASP B 1 210 ? 15.219 17.047 11.312 1 94 210 ASP B N 1
ATOM 5118 C CA . ASP B 1 210 ? 16.141 15.969 10.93 1 94 210 ASP B CA 1
ATOM 5119 C C . ASP B 1 210 ? 17.375 16.531 10.242 1 94 210 ASP B C 1
ATOM 5121 O O . ASP B 1 210 ? 17.594 17.75 10.242 1 94 210 ASP B O 1
ATOM 5125 N N . ASN B 1 211 ? 18.219 15.641 9.68 1 92.94 211 ASN B N 1
ATOM 5126 C CA . ASN B 1 211 ? 19.531 16 9.172 1 92.94 211 ASN B CA 1
ATOM 5127 C C . ASN B 1 211 ? 19.438 16.734 7.844 1 92.94 211 ASN B C 1
ATOM 5129 O O . ASN B 1 211 ? 20.422 17.312 7.383 1 92.94 211 ASN B O 1
ATOM 5133 N N . LEU B 1 212 ? 18.266 16.75 7.34 1 90.94 212 LEU B N 1
ATOM 5134 C CA . LEU B 1 212 ? 18.047 17.531 6.129 1 90.94 212 LEU B CA 1
ATOM 5135 C C . LEU B 1 212 ? 18.141 19.031 6.422 1 90.94 212 LEU B C 1
ATOM 5137 O O . LEU B 1 212 ? 18.609 19.797 5.582 1 90.94 212 LEU B O 1
ATOM 5141 N N . PHE B 1 213 ? 17.797 19.391 7.609 1 95.25 213 PHE B N 1
ATOM 5142 C CA . PHE B 1 213 ? 17.672 20.797 7.957 1 95.25 213 PHE B CA 1
ATOM 5143 C C . PHE B 1 213 ? 18.844 21.266 8.797 1 95.25 213 PHE B C 1
ATOM 5145 O O . PHE B 1 213 ? 19.219 22.438 8.758 1 95.25 213 PHE B O 1
ATOM 5152 N N . THR B 1 214 ? 19.469 20.422 9.445 1 95.5 214 THR B N 1
ATOM 5153 C CA . THR B 1 214 ? 20.391 20.781 10.523 1 95.5 214 THR B CA 1
ATOM 5154 C C . THR B 1 214 ? 21.719 21.297 9.969 1 95.5 214 THR B C 1
ATOM 5156 O O . THR B 1 214 ? 22.344 20.641 9.125 1 95.5 214 THR B O 1
ATOM 5159 N N . SER B 1 215 ? 22.094 22.406 10.43 1 94.75 215 SER B N 1
ATOM 5160 C CA . SER B 1 215 ? 23.406 23 10.164 1 94.75 215 SER B CA 1
ATOM 5161 C C . SER B 1 215 ? 23.859 23.891 11.312 1 94.75 215 SER B C 1
ATOM 5163 O O . SER B 1 215 ? 23.031 24.344 12.117 1 94.75 215 SER B O 1
ATOM 5165 N N . VAL B 1 216 ? 25.125 24.047 11.383 1 93.94 216 VAL B N 1
ATOM 5166 C CA . VAL B 1 216 ? 25.688 24.906 12.422 1 93.94 216 VAL B CA 1
ATOM 5167 C C . VAL B 1 216 ? 25.156 26.328 12.273 1 93.94 216 VAL B C 1
ATOM 5169 O O . VAL B 1 216 ? 24.734 26.938 13.258 1 93.94 216 VAL B O 1
ATOM 5172 N N . GLN B 1 217 ? 25.109 26.781 11.086 1 94.38 217 GLN B N 1
ATOM 5173 C CA . GLN B 1 217 ? 24.656 28.141 10.805 1 94.38 217 GLN B CA 1
ATOM 5174 C C . GLN B 1 217 ? 23.203 28.328 11.211 1 94.38 217 GLN B C 1
ATOM 5176 O O . GLN B 1 217 ? 22.828 29.375 11.75 1 94.38 217 GLN B O 1
ATOM 5181 N N . LEU B 1 218 ? 22.406 27.359 10.938 1 96.19 218 LEU B N 1
ATOM 5182 C CA . LEU B 1 218 ? 21 27.438 11.305 1 96.19 218 LEU B CA 1
ATOM 5183 C C . LEU B 1 218 ? 20.844 27.547 12.82 1 96.19 218 LEU B C 1
ATOM 5185 O O . LEU B 1 218 ? 20.078 28.391 13.312 1 96.19 218 LEU B O 1
ATOM 5189 N N . LEU B 1 219 ? 21.547 26.75 13.57 1 96.56 219 LEU B N 1
ATOM 5190 C CA . LEU B 1 219 ? 21.422 26.75 15.023 1 96.56 219 LEU B CA 1
ATOM 5191 C C . LEU B 1 219 ? 21.953 28.047 15.617 1 96.56 219 LEU B C 1
ATOM 5193 O O . LEU B 1 219 ? 21.422 28.531 16.625 1 96.56 219 LEU B O 1
ATOM 5197 N N . GLU B 1 220 ? 22.969 28.531 15 1 95.31 220 GLU B N 1
ATOM 5198 C CA . GLU B 1 220 ? 23.469 29.828 15.43 1 95.31 220 GLU B CA 1
ATOM 5199 C C . GLU B 1 220 ? 22.406 30.922 15.219 1 95.31 220 GLU B C 1
ATOM 5201 O O . GLU B 1 220 ? 22.219 31.781 16.078 1 95.31 220 GLU B O 1
ATOM 5206 N N . GLU B 1 221 ? 21.797 30.859 14.078 1 96.19 221 GLU B N 1
ATOM 5207 C CA . GLU B 1 221 ? 20.719 31.797 13.789 1 96.19 221 GLU B CA 1
ATOM 5208 C C . GLU B 1 221 ? 19.578 31.656 14.797 1 96.19 221 GLU B C 1
ATOM 5210 O O . GLU B 1 221 ? 19.016 32.656 15.25 1 96.19 221 GLU B O 1
ATOM 5215 N N . LEU B 1 222 ? 19.234 30.484 15.133 1 97.5 222 LEU B N 1
ATOM 5216 C CA . LEU B 1 222 ? 18.172 30.234 16.109 1 97.5 222 LEU B CA 1
ATOM 5217 C C . LEU B 1 222 ? 18.547 30.781 17.469 1 97.5 222 LEU B C 1
ATOM 5219 O O . LEU B 1 222 ? 17.688 31.281 18.203 1 97.5 222 LEU B O 1
ATOM 5223 N N . CYS B 1 223 ? 19.828 30.703 17.812 1 96.75 223 CYS B N 1
ATOM 5224 C CA . CYS B 1 223 ? 20.297 31.312 19.047 1 96.75 223 CYS B CA 1
ATOM 5225 C C . CYS B 1 223 ? 20 32.812 19.078 1 96.75 223 CYS B C 1
ATOM 5227 O O . CYS B 1 223 ? 19.531 33.312 20.094 1 96.75 223 CYS B O 1
ATOM 5229 N N . GLN B 1 224 ? 20.234 33.375 17.984 1 95.75 224 GLN B N 1
ATOM 5230 C CA . GLN B 1 224 ? 20.031 34.812 17.891 1 95.75 224 GLN B CA 1
ATOM 5231 C C . GLN B 1 224 ? 18.547 35.156 18.031 1 95.75 224 GLN B C 1
ATOM 5233 O O . GLN B 1 224 ? 18.203 36.219 18.562 1 95.75 224 GLN B O 1
ATOM 5238 N N . ARG B 1 225 ? 17.719 34.281 17.641 1 95.5 225 ARG B N 1
ATOM 5239 C CA . ARG B 1 225 ? 16.281 34.5 17.703 1 95.5 225 ARG B CA 1
ATOM 5240 C C . ARG B 1 225 ? 15.695 34 19.016 1 95.5 225 ARG B C 1
ATOM 5242 O O . ARG B 1 225 ? 14.484 34.094 19.234 1 95.5 225 ARG B O 1
ATOM 5249 N N . ASN B 1 226 ? 16.531 33.469 19.812 1 96.94 226 ASN B N 1
ATOM 5250 C CA . ASN B 1 226 ? 16.125 32.906 21.094 1 96.94 226 ASN B CA 1
ATOM 5251 C C . ASN B 1 226 ? 15.148 31.75 20.922 1 96.94 226 ASN B C 1
ATOM 5253 O O . ASN B 1 226 ? 14.133 31.688 21.609 1 96.94 226 ASN B O 1
ATOM 5257 N N . ILE B 1 227 ? 15.383 30.984 19.984 1 97.75 227 ILE B N 1
ATOM 5258 C CA . ILE B 1 227 ? 14.648 29.75 19.703 1 97.75 227 ILE B CA 1
ATOM 5259 C C . ILE B 1 227 ? 15.578 28.547 19.828 1 97.75 227 ILE B C 1
ATOM 5261 O O . ILE B 1 227 ? 16.734 28.609 19.375 1 97.75 227 ILE B O 1
ATOM 5265 N N . GLY B 1 228 ? 15.172 27.594 20.5 1 97.94 228 GLY B N 1
ATOM 5266 C CA . GLY B 1 228 ? 15.953 26.375 20.609 1 97.94 228 GLY B CA 1
ATOM 5267 C C . GLY B 1 228 ? 15.836 25.484 19.391 1 97.94 228 GLY B C 1
ATOM 5268 O O . GLY B 1 228 ? 14.766 25.391 18.781 1 97.94 228 GLY B O 1
ATOM 5269 N N . GLY B 1 229 ? 16.922 24.812 19.094 1 97.88 229 GLY B N 1
ATOM 5270 C CA . GLY B 1 229 ? 16.938 23.859 17.984 1 97.88 229 GLY B CA 1
ATOM 5271 C C . GLY B 1 229 ? 17.766 22.625 18.281 1 97.88 229 GLY B C 1
ATOM 5272 O O . GLY B 1 229 ? 18.828 22.719 18.891 1 97.88 229 GLY B O 1
ATOM 5273 N N . THR B 1 230 ? 17.25 21.531 17.984 1 98 230 THR B N 1
ATOM 5274 C CA . THR B 1 230 ? 17.953 20.25 18.078 1 98 230 THR B CA 1
ATOM 5275 C C . THR B 1 230 ? 17.703 19.391 16.844 1 98 230 THR B C 1
ATOM 5277 O O . THR B 1 230 ? 16.547 19.203 16.438 1 98 230 THR B O 1
ATOM 5280 N N . GLY B 1 231 ? 18.75 18.875 16.203 1 97.19 231 GLY B N 1
ATOM 5281 C CA . GLY B 1 231 ? 18.594 18.031 15.031 1 97.19 231 GLY B CA 1
ATOM 5282 C C . GLY B 1 231 ? 19.719 17.047 14.852 1 97.19 231 GLY B C 1
ATOM 5283 O O . GLY B 1 231 ? 20.781 17.188 15.461 1 97.19 231 GLY B O 1
ATOM 5284 N N . THR B 1 232 ? 19.484 16.031 14.125 1 95.56 232 THR B N 1
ATOM 5285 C CA . THR B 1 232 ? 20.562 15.109 13.773 1 95.56 232 THR B CA 1
ATOM 5286 C C . THR B 1 232 ? 21.484 15.734 12.719 1 95.56 232 THR B C 1
ATOM 5288 O O . THR B 1 232 ? 21.016 16.469 11.844 1 95.56 232 THR B O 1
ATOM 5291 N N . LEU B 1 233 ? 22.703 15.461 12.875 1 93.25 233 LEU B N 1
ATOM 5292 C CA . LEU B 1 233 ? 23.703 16.094 12.023 1 93.25 233 LEU B CA 1
ATOM 5293 C C . LEU B 1 233 ? 24.375 15.055 11.125 1 93.25 233 LEU B C 1
ATOM 5295 O O . LEU B 1 233 ? 24.875 14.039 11.609 1 93.25 233 LEU B O 1
ATOM 5299 N N . ARG B 1 234 ? 24.406 15.336 9.828 1 90.06 234 ARG B N 1
ATOM 5300 C CA . ARG B 1 234 ? 25.125 14.477 8.883 1 90.06 234 ARG B CA 1
ATOM 5301 C C . ARG B 1 234 ? 26.625 14.602 9.062 1 90.06 234 ARG B C 1
ATOM 5303 O O . ARG B 1 234 ? 27.125 15.664 9.438 1 90.06 234 ARG B O 1
ATOM 5310 N N . GLU B 1 235 ? 27.25 13.594 8.617 1 85.25 235 GLU B N 1
ATOM 5311 C CA . GLU B 1 235 ? 28.703 13.547 8.773 1 85.25 235 GLU B CA 1
ATOM 5312 C C . GLU B 1 235 ? 29.375 14.633 7.949 1 85.25 235 GLU B C 1
ATOM 5314 O O . GLU B 1 235 ? 30.375 15.227 8.383 1 85.25 235 GLU B O 1
ATOM 5319 N N . ASN B 1 236 ? 28.828 14.891 6.832 1 83.44 236 ASN B N 1
ATOM 5320 C CA . ASN B 1 236 ? 29.453 15.836 5.91 1 83.44 236 ASN B CA 1
ATOM 5321 C C . ASN B 1 236 ? 29.25 17.281 6.355 1 83.44 236 ASN B C 1
ATOM 5323 O O . ASN B 1 236 ? 29.844 18.203 5.789 1 83.44 236 ASN B O 1
ATOM 5327 N N . ARG B 1 237 ? 28.438 17.531 7.336 1 84.5 237 ARG B N 1
ATOM 5328 C CA . ARG B 1 237 ? 28.141 18.875 7.801 1 84.5 237 ARG B CA 1
ATOM 5329 C C . ARG B 1 237 ? 28.828 19.156 9.133 1 84.5 237 ARG B C 1
ATOM 5331 O O . ARG B 1 237 ? 28.641 20.219 9.719 1 84.5 237 ARG B O 1
ATOM 5338 N N . THR B 1 238 ? 29.578 18.188 9.492 1 80.56 238 THR B N 1
ATOM 5339 C CA . THR B 1 238 ? 30.312 18.359 10.734 1 80.56 238 THR B CA 1
ATOM 5340 C C . THR B 1 238 ? 31.531 19.266 10.516 1 80.56 238 THR B C 1
ATOM 5342 O O . THR B 1 238 ? 32.125 19.25 9.438 1 80.56 238 THR B O 1
ATOM 5345 N N . LEU B 1 239 ? 31.703 20.047 11.5 1 79.06 239 LEU B N 1
ATOM 5346 C CA . LEU B 1 239 ? 32.875 20.922 11.453 1 79.06 239 LEU B CA 1
ATOM 5347 C C . LEU B 1 239 ? 34.094 20.25 12.102 1 79.06 239 LEU B C 1
ATOM 5349 O O . LEU B 1 239 ? 33.938 19.5 13.062 1 79.06 239 LEU B O 1
ATOM 5353 N N . THR B 1 240 ? 35.156 20.594 11.57 1 75.19 240 THR B N 1
ATOM 5354 C CA . THR B 1 240 ? 36.406 20.078 12.125 1 75.19 240 THR B CA 1
ATOM 5355 C C . THR B 1 240 ? 36.562 20.484 13.586 1 75.19 240 THR B C 1
ATOM 5357 O O . THR B 1 240 ? 37.094 19.719 14.406 1 75.19 240 THR B O 1
ATOM 5360 N N . ALA B 1 241 ? 36.062 21.594 13.898 1 75.19 241 ALA B N 1
ATOM 5361 C CA . ALA B 1 241 ? 36.188 22.141 15.242 1 75.19 241 ALA B CA 1
ATOM 5362 C C . ALA B 1 241 ? 35.438 21.312 16.266 1 75.19 241 ALA B C 1
ATOM 5364 O O . ALA B 1 241 ? 35.688 21.391 17.469 1 75.19 241 ALA B O 1
ATOM 5365 N N . MET B 1 242 ? 34.594 20.484 15.805 1 83.25 242 MET B N 1
ATOM 5366 C CA . MET B 1 242 ? 33.812 19.656 16.703 1 83.25 242 MET B CA 1
ATOM 5367 C C . MET B 1 242 ? 34.594 18.438 17.172 1 83.25 242 MET B C 1
ATOM 5369 O O . MET B 1 242 ? 34.25 17.828 18.188 1 83.25 242 MET B O 1
ATOM 5373 N N . ASN B 1 243 ? 35.688 18.094 16.531 1 82.81 243 ASN B N 1
ATOM 5374 C CA . ASN B 1 243 ? 36.594 17 16.891 1 82.81 243 ASN B CA 1
ATOM 5375 C C . ASN B 1 243 ? 35.844 15.703 17.141 1 82.81 243 ASN B C 1
ATOM 5377 O O . ASN B 1 243 ? 36.094 15.016 18.125 1 82.81 243 ASN B O 1
ATOM 5381 N N . LEU B 1 244 ? 34.938 15.445 16.281 1 88.38 244 LEU B N 1
ATOM 5382 C CA . LEU B 1 244 ? 34.125 14.227 16.438 1 88.38 244 LEU B CA 1
ATOM 5383 C C . LEU B 1 244 ? 34.906 13.008 15.992 1 88.38 244 LEU B C 1
ATOM 5385 O O . LEU B 1 244 ? 35.656 13.062 15 1 88.38 244 LEU B O 1
ATOM 5389 N N . PRO B 1 245 ? 34.812 11.977 16.797 1 88.12 245 PRO B N 1
ATOM 5390 C CA . PRO B 1 245 ? 35.406 10.734 16.297 1 88.12 245 PRO B CA 1
ATOM 5391 C C . PRO B 1 245 ? 34.781 10.258 14.984 1 88.12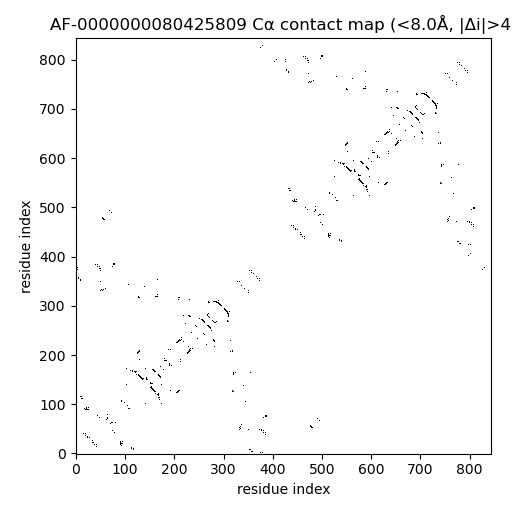 245 PRO B C 1
ATOM 5393 O O . PRO B 1 245 ? 33.625 10.523 14.719 1 88.12 245 PRO B O 1
ATOM 5396 N N . ASN B 1 246 ? 35.625 9.586 14.258 1 86.75 246 ASN B N 1
ATOM 5397 C CA . ASN B 1 246 ? 35.125 9.031 13.008 1 86.75 246 ASN B CA 1
ATOM 5398 C C . ASN B 1 246 ? 33.969 8.078 13.242 1 86.75 246 ASN B C 1
ATOM 5400 O O . ASN B 1 246 ? 34 7.254 14.148 1 86.75 246 ASN B O 1
ATOM 5404 N N . LYS B 1 247 ? 32.969 8.242 12.398 1 87.25 247 LYS B N 1
ATOM 5405 C CA . LYS B 1 247 ? 31.734 7.508 12.594 1 87.25 247 LYS B CA 1
ATOM 5406 C C . LYS B 1 247 ? 31.953 6 12.523 1 87.25 247 LYS B C 1
ATOM 5408 O O . LYS B 1 247 ? 31.406 5.246 13.336 1 87.25 247 LYS B O 1
ATOM 5413 N N . LYS B 1 248 ? 32.719 5.562 11.539 1 86.31 248 LYS B N 1
ATOM 5414 C CA . LYS B 1 248 ? 33 4.141 11.336 1 86.31 248 LYS B CA 1
ATOM 5415 C C . LYS B 1 248 ? 33.688 3.533 12.547 1 86.31 248 LYS B C 1
ATOM 5417 O O . LYS B 1 248 ? 33.344 2.441 12.992 1 86.31 248 LYS B O 1
ATOM 5422 N N . ASP B 1 249 ? 34.625 4.27 13.07 1 88 249 ASP B N 1
ATOM 5423 C CA . ASP B 1 249 ? 35.375 3.801 14.227 1 88 249 ASP B CA 1
ATOM 5424 C C . ASP B 1 249 ? 34.5 3.85 15.492 1 88 249 ASP B C 1
ATOM 5426 O O . ASP B 1 249 ? 34.594 2.967 16.344 1 88 249 ASP B O 1
ATOM 5430 N N . PHE B 1 250 ? 33.75 4.84 15.531 1 90.75 250 PHE B N 1
ATOM 5431 C CA . PHE B 1 250 ? 32.875 5.023 16.688 1 90.75 250 PHE B CA 1
ATOM 5432 C C . PHE B 1 250 ? 31.844 3.908 16.781 1 90.75 250 PHE B C 1
ATOM 5434 O O . PHE B 1 250 ? 31.469 3.496 17.875 1 90.75 250 PHE B O 1
ATOM 5441 N N . GLN B 1 251 ? 31.344 3.369 15.719 1 89.94 251 GLN B N 1
ATOM 5442 C CA . GLN B 1 251 ? 30.344 2.318 15.672 1 89.94 251 GLN B CA 1
ATOM 5443 C C . GLN B 1 251 ? 30.891 1.004 16.219 1 89.94 251 GLN B C 1
ATOM 5445 O O . GLN B 1 251 ? 30.125 0.12 16.609 1 89.94 251 GLN B O 1
ATOM 5450 N N . LYS B 1 252 ? 32.188 0.878 16.25 1 88.75 252 LYS B N 1
ATOM 5451 C CA . LYS B 1 252 ? 32.812 -0.327 16.766 1 88.75 252 LYS B CA 1
ATOM 5452 C C . LYS B 1 252 ? 32.875 -0.302 18.297 1 88.75 252 LYS B C 1
ATOM 5454 O O . LYS B 1 252 ? 33.125 -1.331 18.938 1 88.75 252 LYS B O 1
ATOM 5459 N N . GLU B 1 253 ? 32.656 0.848 18.797 1 88.75 253 GLU B N 1
ATOM 5460 C CA . GLU B 1 253 ? 32.656 0.985 20.25 1 88.75 253 GLU B CA 1
ATOM 5461 C C . GLU B 1 253 ? 31.469 0.301 20.891 1 88.75 253 GLU B C 1
ATOM 5463 O O . GLU B 1 253 ? 30.547 -0.134 20.188 1 88.75 253 GLU B O 1
ATOM 5468 N N . LYS B 1 254 ? 31.547 0.167 22.203 1 85.94 254 LYS B N 1
ATOM 5469 C CA . LYS B 1 254 ? 30.469 -0.477 22.953 1 85.94 254 LYS B CA 1
ATOM 5470 C C . LYS B 1 254 ? 29.172 0.315 22.828 1 85.94 254 LYS B C 1
ATOM 5472 O O . LYS B 1 254 ? 29.188 1.547 22.812 1 85.94 254 LYS B O 1
ATOM 5477 N N . ARG B 1 255 ? 28.141 -0.396 22.703 1 87.81 255 ARG B N 1
ATOM 5478 C CA . ARG B 1 255 ? 26.828 0.252 22.672 1 87.81 255 ARG B CA 1
ATOM 5479 C C . ARG B 1 255 ? 26.625 1.125 23.906 1 87.81 255 ARG B C 1
ATOM 5481 O O . ARG B 1 255 ? 26.938 0.712 25.016 1 87.81 255 ARG B O 1
ATOM 5488 N N . GLY B 1 256 ? 26.188 2.385 23.703 1 88.12 256 GLY B N 1
ATOM 5489 C CA . GLY B 1 256 ? 25.984 3.311 24.812 1 88.12 256 GLY B CA 1
ATOM 5490 C C . GLY B 1 256 ? 27.109 4.336 24.922 1 88.12 256 GLY B C 1
ATOM 5491 O O . GLY B 1 256 ? 27 5.277 25.719 1 88.12 256 GLY B O 1
ATOM 5492 N N . THR B 1 257 ? 28.125 4.172 24.156 1 92.12 257 THR B N 1
ATOM 5493 C CA . THR B 1 257 ? 29.219 5.125 24.188 1 92.12 257 THR B CA 1
ATOM 5494 C C . THR B 1 257 ? 28.75 6.508 23.75 1 92.12 257 THR B C 1
ATOM 5496 O O . THR B 1 257 ? 27.953 6.633 22.812 1 92.12 257 THR B O 1
ATOM 5499 N N . ILE B 1 258 ? 29.25 7.52 24.5 1 93.5 258 ILE B N 1
ATOM 5500 C CA . ILE B 1 258 ? 28.828 8.891 24.25 1 93.5 258 ILE B CA 1
ATOM 5501 C C . ILE B 1 258 ? 30.047 9.789 24.062 1 93.5 258 ILE B C 1
ATOM 5503 O O . ILE B 1 258 ? 31.031 9.664 24.797 1 93.5 258 ILE B O 1
ATOM 5507 N N . TYR B 1 259 ? 30.016 10.57 23.062 1 93.62 259 TYR B N 1
ATOM 5508 C CA . TYR B 1 259 ? 30.984 11.641 22.844 1 93.62 259 TYR B CA 1
ATOM 5509 C C . TYR B 1 259 ? 30.312 13 22.797 1 93.62 259 TYR B C 1
ATOM 5511 O O . TYR B 1 259 ? 29.281 13.164 22.141 1 93.62 259 TYR B O 1
ATOM 5519 N N . VAL B 1 260 ? 30.828 13.984 23.578 1 93.88 260 VAL B N 1
ATOM 5520 C CA . VAL B 1 260 ? 30.219 15.312 23.656 1 93.88 260 VAL B CA 1
ATOM 5521 C C . VAL B 1 260 ? 31.281 16.375 23.359 1 93.88 260 VAL B C 1
ATOM 5523 O O . VAL B 1 260 ? 32.406 16.297 23.875 1 93.88 260 VAL B O 1
ATOM 5526 N N . SER B 1 261 ? 30.953 17.203 22.484 1 92.31 261 SER B N 1
ATOM 5527 C CA . SER B 1 261 ? 31.719 18.406 22.234 1 92.31 261 SER B CA 1
ATOM 5528 C C . SER B 1 261 ? 30.859 19.656 22.344 1 92.31 261 SER B C 1
ATOM 5530 O O . SER B 1 261 ? 29.734 19.688 21.844 1 92.31 261 SER B O 1
ATOM 5532 N N . ARG B 1 262 ? 31.375 20.672 23.078 1 90.31 262 ARG B N 1
ATOM 5533 C CA . ARG B 1 262 ? 30.578 21.875 23.312 1 90.31 262 ARG B CA 1
ATOM 5534 C C . ARG B 1 262 ? 31.391 23.141 23.016 1 90.31 262 ARG B C 1
ATOM 5536 O O . ARG B 1 262 ? 32.594 23.188 23.281 1 90.31 262 ARG B O 1
ATOM 5543 N N . ASN B 1 263 ? 30.734 23.938 22.391 1 85.25 263 ASN B N 1
ATOM 5544 C CA . ASN B 1 263 ? 31.234 25.312 22.359 1 85.25 263 ASN B CA 1
ATOM 5545 C C . ASN B 1 263 ? 30.281 26.266 23.094 1 85.25 263 ASN B C 1
ATOM 5547 O O . ASN B 1 263 ? 29.438 25.828 23.859 1 85.25 263 ASN B O 1
ATOM 5551 N N . ASP B 1 264 ? 30.453 27.562 23.016 1 84.25 264 ASP B N 1
ATOM 5552 C CA . ASP B 1 264 ? 29.703 28.531 23.797 1 84.25 264 ASP B CA 1
ATOM 5553 C C . ASP B 1 264 ? 28.219 28.484 23.453 1 84.25 264 ASP B C 1
ATOM 5555 O O . ASP B 1 264 ? 27.359 28.688 24.312 1 84.25 264 ASP B O 1
ATOM 5559 N N . LYS B 1 265 ? 27.906 28.062 22.266 1 88.75 265 LYS B N 1
ATOM 5560 C CA . LYS B 1 265 ? 26.516 28.188 21.828 1 88.75 265 LYS B CA 1
ATOM 5561 C C . LYS B 1 265 ? 25.922 26.828 21.469 1 88.75 265 LYS B C 1
ATOM 5563 O O . LYS B 1 265 ? 24.719 26.625 21.625 1 88.75 265 LYS B O 1
ATOM 5568 N N . LEU B 1 266 ? 26.781 25.906 21.109 1 94.25 266 LEU B N 1
ATOM 5569 C CA . LEU B 1 266 ? 26.25 24.672 20.516 1 94.25 266 LEU B CA 1
ATOM 5570 C C . LEU B 1 266 ? 26.844 23.453 21.203 1 94.25 266 LEU B C 1
ATOM 5572 O O . LEU B 1 266 ? 27.969 23.516 21.734 1 94.25 266 LEU B O 1
ATOM 5576 N N . THR B 1 267 ? 26.094 22.484 21.328 1 94.62 267 THR B N 1
ATOM 5577 C CA . THR B 1 267 ? 26.516 21.188 21.844 1 94.62 267 THR B CA 1
ATOM 5578 C C . THR B 1 267 ? 26.344 20.094 20.797 1 94.62 267 THR B C 1
ATOM 5580 O O . THR B 1 267 ? 25.266 19.984 20.188 1 94.62 267 THR B O 1
ATOM 5583 N N . VAL B 1 268 ? 27.375 19.328 20.562 1 95 268 VAL B N 1
ATOM 5584 C CA . VAL B 1 268 ? 27.312 18.188 19.641 1 95 268 VAL B CA 1
ATOM 5585 C C . VAL B 1 268 ? 27.469 16.891 20.422 1 95 268 VAL B C 1
ATOM 5587 O O . VAL B 1 268 ? 28.375 16.766 21.25 1 95 268 VAL B O 1
ATOM 5590 N N . ILE B 1 269 ? 26.594 16 20.219 1 94.75 269 ILE B N 1
ATOM 5591 C CA . ILE B 1 269 ? 26.609 14.734 20.938 1 94.75 269 ILE B CA 1
ATOM 5592 C C . ILE B 1 269 ? 26.578 13.578 19.938 1 94.75 269 ILE B C 1
ATOM 5594 O O . ILE B 1 269 ? 25.703 13.523 19.078 1 94.75 269 ILE B O 1
ATOM 5598 N N . ARG B 1 270 ? 27.5 12.68 20.031 1 94.5 270 ARG B N 1
ATOM 5599 C CA . ARG B 1 270 ? 27.484 11.43 19.281 1 94.5 270 ARG B CA 1
ATOM 5600 C C . ARG B 1 270 ? 27.203 10.242 20.203 1 94.5 270 ARG B C 1
ATOM 5602 O O . ARG B 1 270 ? 27.828 10.125 21.266 1 94.5 270 ARG B O 1
ATOM 5609 N N . TRP B 1 271 ? 26.266 9.422 19.828 1 93.56 271 TRP B N 1
ATOM 5610 C CA . TRP B 1 271 ? 25.812 8.289 20.641 1 93.56 271 TRP B CA 1
ATOM 5611 C C . TRP B 1 271 ? 25.797 7.008 19.812 1 93.56 271 TRP B C 1
ATOM 5613 O O . TRP B 1 271 ? 25.266 6.984 18.703 1 93.56 271 TRP B O 1
ATOM 5623 N N . ASN B 1 272 ? 26.406 5.969 20.391 1 91.62 272 ASN B N 1
ATOM 5624 C CA . ASN B 1 272 ? 26.438 4.68 19.719 1 91.62 272 ASN B CA 1
ATOM 5625 C C . ASN B 1 272 ? 25.328 3.754 20.203 1 91.62 272 ASN B C 1
ATOM 5627 O O . ASN B 1 272 ? 25.328 3.332 21.359 1 91.62 272 ASN B O 1
ATOM 5631 N N . ASP B 1 273 ? 24.391 3.477 19.359 1 87.69 273 ASP B N 1
ATOM 5632 C CA . ASP B 1 273 ? 23.344 2.484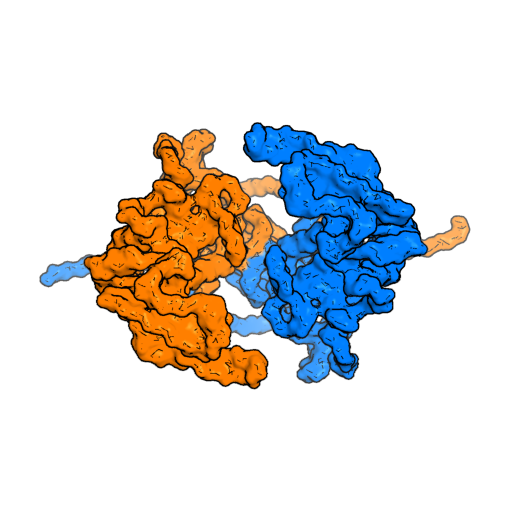 19.609 1 87.69 273 ASP B CA 1
ATOM 5633 C C . ASP B 1 273 ? 23.422 1.347 18.594 1 87.69 273 ASP B C 1
ATOM 5635 O O . ASP B 1 273 ? 24.438 0.666 18.484 1 87.69 273 ASP B O 1
ATOM 5639 N N . ASN B 1 274 ? 22.328 1.097 17.797 1 80.06 274 ASN B N 1
ATOM 5640 C CA . ASN B 1 274 ? 22.438 0.188 16.672 1 80.06 274 ASN B CA 1
ATOM 5641 C C . ASN B 1 274 ? 23.297 0.792 15.555 1 80.06 274 ASN B C 1
ATOM 5643 O O . ASN B 1 274 ? 24.016 0.075 14.867 1 80.06 274 ASN B O 1
ATOM 5647 N N . ALA B 1 275 ? 23.219 2.113 15.5 1 86 275 ALA B N 1
ATOM 5648 C CA . ALA B 1 275 ? 24.062 2.936 14.641 1 86 275 ALA B CA 1
ATOM 5649 C C . ALA B 1 275 ? 24.5 4.207 15.352 1 86 275 ALA B C 1
ATOM 5651 O O . ALA B 1 275 ? 23.875 4.625 16.328 1 86 275 ALA B O 1
ATOM 5652 N N . ALA B 1 276 ? 25.594 4.734 14.93 1 91.5 276 ALA B N 1
ATOM 5653 C CA . ALA B 1 276 ? 26.078 5.984 15.516 1 91.5 276 ALA B CA 1
ATOM 5654 C C . ALA B 1 276 ? 25.203 7.16 15.086 1 91.5 276 ALA B C 1
ATOM 5656 O O . ALA B 1 276 ? 24.984 7.367 13.891 1 91.5 276 ALA B O 1
ATOM 5657 N N . VAL B 1 277 ? 24.703 7.863 16.078 1 92.81 277 VAL B N 1
ATOM 5658 C CA . VAL B 1 277 ? 23.859 9.023 15.797 1 92.81 277 VAL B CA 1
ATOM 5659 C C . VAL B 1 277 ? 24.531 10.289 16.344 1 92.81 277 VAL B C 1
ATOM 5661 O O . VAL B 1 277 ? 25.016 10.289 17.484 1 92.81 277 VAL B O 1
ATOM 5664 N N . THR B 1 278 ? 24.609 11.328 15.586 1 94.5 278 THR B N 1
ATOM 5665 C CA . THR B 1 278 ? 25.156 12.617 16.016 1 94.5 278 THR B CA 1
ATOM 5666 C C . THR B 1 278 ? 24.047 13.672 16.062 1 94.5 278 THR B C 1
ATOM 5668 O O . THR B 1 278 ? 23.312 13.859 15.094 1 94.5 278 THR B O 1
ATOM 5671 N N . VAL B 1 279 ? 23.953 14.352 17.219 1 95.88 279 VAL B N 1
ATOM 5672 C CA . VAL B 1 279 ? 22.938 15.383 17.406 1 95.88 279 VAL B CA 1
ATOM 5673 C C . VAL B 1 279 ? 23.609 16.719 17.688 1 95.88 279 VAL B C 1
ATOM 5675 O O . VAL B 1 279 ? 24.609 16.781 18.406 1 95.88 279 VAL B O 1
ATOM 5678 N N . LEU B 1 280 ? 23.109 17.75 17.078 1 96.25 280 LEU B N 1
ATOM 5679 C CA . LEU B 1 280 ? 23.516 19.125 17.328 1 96.25 280 LEU B CA 1
ATOM 5680 C C . LEU B 1 280 ? 22.391 19.922 17.984 1 96.25 280 LEU B C 1
ATOM 5682 O O . LEU B 1 280 ? 21.234 19.828 17.578 1 96.25 280 LEU B O 1
ATOM 5686 N N . SER B 1 281 ? 22.719 20.672 19.062 1 97.38 281 SER B N 1
ATOM 5687 C CA . SER B 1 281 ? 21.688 21.391 19.781 1 97.38 281 SER B CA 1
ATOM 5688 C C . SER B 1 281 ? 22.203 22.719 20.328 1 97.38 281 SER B C 1
ATOM 5690 O O . SER B 1 281 ? 23.375 22.812 20.719 1 97.38 281 SER B O 1
ATOM 5692 N N . ASN B 1 282 ? 21.359 23.688 20.344 1 97.06 282 ASN B N 1
ATOM 5693 C CA . ASN B 1 282 ? 21.672 24.922 21.031 1 97.06 282 ASN B CA 1
ATOM 5694 C C . ASN B 1 282 ? 20.891 25.047 22.344 1 97.06 282 ASN B C 1
ATOM 5696 O O . ASN B 1 282 ? 20.984 26.062 23.031 1 97.06 282 ASN B O 1
ATOM 5700 N N . CYS B 1 283 ? 20.125 24.031 22.688 1 95.31 283 CYS B N 1
ATOM 5701 C CA . CYS B 1 283 ? 19.281 24.172 23.875 1 95.31 283 CYS B CA 1
ATOM 5702 C C . CYS B 1 283 ? 19.328 22.906 24.719 1 95.31 283 CYS B C 1
ATOM 5704 O O . CYS B 1 283 ? 19.266 22.984 25.953 1 95.31 283 CYS B O 1
ATOM 5706 N N . ASP B 1 284 ? 19.406 21.734 24.094 1 94.25 284 ASP B N 1
ATOM 5707 C CA . ASP B 1 284 ? 19.453 20.484 24.828 1 94.25 284 ASP B CA 1
ATOM 5708 C C . ASP B 1 284 ? 20.891 20.062 25.141 1 94.25 284 ASP B C 1
ATOM 5710 O O . ASP B 1 284 ? 21.781 20.234 24.312 1 94.25 284 ASP B O 1
ATOM 5714 N N . LYS B 1 285 ? 21 19.531 26.328 1 90.69 285 LYS B N 1
ATOM 5715 C CA . LYS B 1 285 ? 22.328 19.141 26.781 1 90.69 285 LYS B CA 1
ATOM 5716 C C . LYS B 1 285 ? 22.438 17.609 26.891 1 90.69 285 LYS B C 1
ATOM 5718 O O . LYS B 1 285 ? 21.484 16.891 26.594 1 90.69 285 LYS B O 1
ATOM 5723 N N . GLU B 1 286 ? 23.609 17.203 27.172 1 85.56 286 GLU B N 1
ATOM 5724 C CA . GLU B 1 286 ? 23.875 15.766 27.266 1 85.56 286 GLU B CA 1
ATOM 5725 C C . GLU B 1 286 ? 23.172 15.164 28.484 1 85.56 286 GLU B C 1
ATOM 5727 O O . GLU B 1 286 ? 22.625 14.055 28.406 1 85.56 286 GLU B O 1
ATOM 5732 N N . GLY B 1 287 ? 23.203 15.781 29.594 1 85.94 287 GLY B N 1
ATOM 5733 C CA . GLY B 1 287 ? 22.578 15.273 30.797 1 85.94 287 GLY B CA 1
ATOM 5734 C C . GLY B 1 287 ? 21.219 15.906 31.078 1 85.94 287 GLY B C 1
ATOM 5735 O O . GLY B 1 287 ? 20.906 16.953 30.516 1 85.94 287 GLY B O 1
ATOM 5736 N N . PRO B 1 288 ? 20.406 15.188 31.828 1 85.44 288 PRO B N 1
ATOM 5737 C CA . PRO B 1 288 ? 20.578 13.891 32.469 1 85.44 288 PRO B CA 1
ATOM 5738 C C . PRO B 1 288 ? 20.422 12.719 31.5 1 85.44 288 PRO B C 1
ATOM 5740 O O . PRO B 1 288 ? 19.672 12.812 30.531 1 85.44 288 PRO B O 1
ATOM 5743 N N . TYR B 1 289 ? 21.172 11.719 31.797 1 88.62 289 TYR B N 1
ATOM 5744 C CA . TYR B 1 289 ? 21.109 10.531 30.969 1 88.62 289 TYR B CA 1
ATOM 5745 C C . TYR B 1 289 ? 19.891 9.68 31.297 1 88.62 289 TYR B C 1
ATOM 5747 O O . TYR B 1 289 ? 19.469 9.617 32.438 1 88.62 289 TYR B O 1
ATOM 5755 N N . LYS B 1 290 ? 19.281 9.25 30.328 1 88.56 290 LYS B N 1
ATOM 5756 C CA . LYS B 1 290 ? 18.156 8.336 30.5 1 88.56 290 LYS B CA 1
ATOM 5757 C C . LYS B 1 290 ? 18.562 6.898 30.172 1 88.56 290 LYS B C 1
ATOM 5759 O O . LYS B 1 290 ? 19.438 6.672 29.344 1 88.56 290 LYS B O 1
ATOM 5764 N N . ASN B 1 291 ? 17.891 5.926 30.844 1 87.12 291 ASN B N 1
ATOM 5765 C CA . ASN B 1 291 ? 18.156 4.512 30.594 1 87.12 291 ASN B CA 1
ATOM 5766 C C . ASN B 1 291 ? 17.234 3.959 29.516 1 87.12 291 ASN B C 1
ATOM 5768 O O . ASN B 1 291 ? 16.031 4.203 29.531 1 87.12 291 ASN B O 1
ATOM 5772 N N . ALA B 1 292 ? 17.844 3.393 28.547 1 84.19 292 ALA B N 1
ATOM 5773 C CA . ALA B 1 292 ? 17.078 2.723 27.5 1 84.19 292 ALA B CA 1
ATOM 5774 C C . ALA B 1 292 ? 17.344 1.22 27.5 1 84.19 292 ALA B C 1
ATOM 5776 O O . ALA B 1 292 ? 18.484 0.785 27.672 1 84.19 292 ALA B O 1
ATOM 5777 N N . GLN B 1 293 ? 16.281 0.444 27.422 1 81.94 293 GLN B N 1
ATOM 5778 C CA . GLN B 1 293 ? 16.406 -1.006 27.328 1 81.94 293 GLN B CA 1
ATOM 5779 C C . GLN B 1 293 ? 16.594 -1.451 25.875 1 81.94 293 GLN B C 1
ATOM 5781 O O . GLN B 1 293 ? 15.812 -1.071 25 1 81.94 293 GLN B O 1
ATOM 5786 N N . ARG B 1 294 ? 17.688 -2.109 25.578 1 80.88 294 ARG B N 1
ATOM 5787 C CA . ARG B 1 294 ? 17.969 -2.615 24.234 1 80.88 294 ARG B CA 1
ATOM 5788 C C . ARG B 1 294 ? 18.281 -4.109 24.266 1 80.88 294 ARG B C 1
ATOM 5790 O O . ARG B 1 294 ? 18.875 -4.602 25.234 1 80.88 294 ARG B O 1
ATOM 5797 N N . TYR B 1 295 ? 17.828 -4.816 23.297 1 77.38 295 TYR B N 1
ATOM 5798 C CA . TYR B 1 295 ? 18.141 -6.238 23.188 1 77.38 295 TYR B CA 1
ATOM 5799 C C . TYR B 1 295 ? 19.531 -6.457 22.609 1 77.38 295 TYR B C 1
ATOM 5801 O O . TYR B 1 295 ? 19.875 -5.895 21.562 1 77.38 295 TYR B O 1
ATOM 5809 N N . ASN B 1 296 ? 20.312 -7.164 23.344 1 76.25 296 ASN B N 1
ATOM 5810 C CA . ASN B 1 296 ? 21.641 -7.574 22.891 1 76.25 296 ASN B CA 1
ATOM 5811 C C . ASN B 1 296 ? 21.625 -8.984 22.312 1 76.25 296 ASN B C 1
ATOM 5813 O O . ASN B 1 296 ? 21.438 -9.961 23.031 1 76.25 296 ASN B O 1
ATOM 5817 N N . ARG B 1 297 ? 21.781 -9.062 21.016 1 72.81 297 ARG B N 1
ATOM 5818 C CA . ARG B 1 297 ? 21.719 -10.344 20.312 1 72.81 297 ARG B CA 1
ATOM 5819 C C . ARG B 1 297 ? 22.797 -11.297 20.797 1 72.81 297 ARG B C 1
ATOM 5821 O O . ARG B 1 297 ? 22.547 -12.5 20.938 1 72.81 297 ARG B O 1
ATOM 5828 N N . ALA B 1 298 ? 24.031 -10.711 21.016 1 70.88 298 ALA B N 1
ATOM 5829 C CA . ALA B 1 298 ? 25.156 -11.523 21.453 1 70.88 298 ALA B CA 1
ATOM 5830 C C . ALA B 1 298 ? 24.891 -12.164 22.812 1 70.88 298 ALA B C 1
ATOM 5832 O O . ALA B 1 298 ? 25.172 -13.344 23.016 1 70.88 298 ALA B O 1
ATOM 5833 N N . GLU B 1 299 ? 24.234 -11.391 23.609 1 76.88 299 GLU B N 1
ATOM 5834 C CA . GLU B 1 299 ? 23.984 -11.867 24.969 1 76.88 299 GLU B CA 1
ATOM 5835 C C . GLU B 1 299 ? 22.562 -12.406 25.125 1 76.88 299 GLU B C 1
ATOM 5837 O O . GLU B 1 299 ? 22.219 -13 26.141 1 76.88 299 GLU B O 1
ATOM 5842 N N . LYS B 1 300 ? 21.75 -12.258 24.016 1 80.75 300 LYS B N 1
ATOM 5843 C CA . LYS B 1 300 ? 20.359 -12.719 24 1 80.75 300 LYS B CA 1
ATOM 5844 C C . LYS B 1 300 ? 19.578 -12.188 25.203 1 80.75 300 LYS B C 1
ATOM 5846 O O . LYS B 1 300 ? 18.844 -12.93 25.844 1 80.75 300 LYS B O 1
ATOM 5851 N N . LYS B 1 301 ? 19.984 -11.07 25.766 1 80.38 301 LYS B N 1
ATOM 5852 C CA . LYS B 1 301 ? 19.297 -10.43 26.891 1 80.38 301 LYS B CA 1
ATOM 5853 C C . LYS B 1 301 ? 19.109 -8.938 26.641 1 80.38 301 LYS B C 1
ATOM 5855 O O . LYS B 1 301 ? 19.781 -8.359 25.781 1 80.38 301 LYS B O 1
ATOM 5860 N N . LYS B 1 302 ? 18.172 -8.375 27.375 1 85.06 302 LYS B N 1
ATOM 5861 C CA . LYS B 1 302 ? 18 -6.93 27.344 1 85.06 302 LYS B CA 1
ATOM 5862 C C . LYS B 1 302 ? 19.031 -6.227 28.203 1 85.06 302 LYS B C 1
ATOM 5864 O O . LYS B 1 302 ? 19.312 -6.652 29.328 1 85.06 302 LYS B O 1
ATOM 5869 N N . ILE B 1 303 ? 19.75 -5.309 27.656 1 82.81 303 ILE B N 1
ATOM 5870 C CA . ILE B 1 303 ? 20.75 -4.543 28.406 1 82.81 303 ILE B CA 1
ATOM 5871 C C . ILE B 1 303 ? 20.297 -3.094 28.547 1 82.81 303 ILE B C 1
ATOM 5873 O O . ILE B 1 303 ? 19.531 -2.598 27.703 1 82.81 303 ILE B O 1
ATOM 5877 N N . THR B 1 304 ? 20.719 -2.438 29.609 1 86.5 304 THR B N 1
ATOM 5878 C CA . THR B 1 304 ? 20.422 -1.026 29.828 1 86.5 304 THR B CA 1
ATOM 5879 C C . THR B 1 304 ? 21.516 -0.144 29.25 1 86.5 304 THR B C 1
ATOM 5881 O O . THR B 1 304 ? 22.703 -0.335 29.531 1 86.5 304 THR B O 1
ATOM 5884 N N . VAL B 1 305 ? 21.156 0.668 28.375 1 88.5 305 VAL B N 1
ATOM 5885 C CA . VAL B 1 305 ? 22.094 1.592 27.75 1 88.5 305 VAL B CA 1
ATOM 5886 C C . VAL B 1 305 ? 21.734 3.027 28.125 1 88.5 305 VAL B C 1
ATOM 5888 O O . VAL B 1 305 ? 20.562 3.395 28.156 1 88.5 305 VAL B O 1
ATOM 5891 N N . GLN B 1 306 ? 22.781 3.826 28.453 1 89.25 306 GLN B N 1
ATOM 5892 C CA . GLN B 1 306 ? 22.547 5.23 28.781 1 89.25 306 GLN B CA 1
ATOM 5893 C C . GLN B 1 306 ? 22.328 6.055 27.516 1 89.25 306 GLN B C 1
ATOM 5895 O O . GLN B 1 306 ? 23.078 5.93 26.547 1 89.25 306 GLN B O 1
ATOM 5900 N N . MET B 1 307 ? 21.297 6.812 27.531 1 93 307 MET B N 1
ATOM 5901 C CA . MET B 1 307 ? 20.953 7.684 26.406 1 93 307 MET B CA 1
ATOM 5902 C C . MET B 1 307 ? 21.062 9.148 26.812 1 93 307 MET B C 1
ATOM 5904 O O . MET B 1 307 ? 20.484 9.57 27.812 1 93 307 MET B O 1
ATOM 5908 N N . PRO B 1 308 ? 21.812 9.914 26.078 1 94.25 308 PRO B N 1
ATOM 5909 C CA . PRO B 1 308 ? 21.891 11.344 26.375 1 94.25 308 PRO B CA 1
ATOM 5910 C C . PRO B 1 308 ? 20.531 12.039 26.297 1 94.25 308 PRO B C 1
ATOM 5912 O O . PRO B 1 308 ? 19.688 11.648 25.484 1 94.25 308 PRO B O 1
ATOM 5915 N N . ASN B 1 309 ? 20.406 13.062 27.062 1 94.56 309 ASN B N 1
ATOM 5916 C CA . ASN B 1 309 ? 19.141 13.789 27.172 1 94.56 309 ASN B CA 1
ATOM 5917 C C . ASN B 1 309 ? 18.734 14.375 25.828 1 94.56 309 ASN B C 1
ATOM 5919 O O . ASN B 1 309 ? 17.562 14.336 25.453 1 94.56 309 ASN B O 1
ATOM 5923 N N . ALA B 1 310 ? 19.688 14.93 25.141 1 95.19 310 ALA B N 1
ATOM 5924 C CA . ALA B 1 310 ? 19.391 15.547 23.859 1 95.19 310 ALA B CA 1
ATOM 5925 C C . ALA B 1 310 ? 18.766 14.539 22.891 1 95.19 310 ALA B C 1
ATOM 5927 O O . ALA B 1 310 ? 17.844 14.875 22.156 1 95.19 310 ALA B O 1
ATOM 5928 N N . ILE B 1 311 ? 19.234 13.352 22.922 1 94.69 311 ILE B N 1
ATOM 5929 C CA . ILE B 1 311 ? 18.734 12.305 22.047 1 94.69 311 ILE B CA 1
ATOM 5930 C C . ILE B 1 311 ? 17.359 11.852 22.531 1 94.69 311 ILE B C 1
ATOM 5932 O O . ILE B 1 311 ? 16.453 11.625 21.719 1 94.69 311 ILE B O 1
ATOM 5936 N N . ALA B 1 312 ? 17.203 11.727 23.797 1 94.25 312 ALA B N 1
ATOM 5937 C CA . ALA B 1 312 ? 15.914 11.367 24.375 1 94.25 312 ALA B CA 1
ATOM 5938 C C . ALA B 1 312 ? 14.844 12.398 24 1 94.25 312 ALA B C 1
ATOM 5940 O O . ALA B 1 312 ? 13.75 12.039 23.562 1 94.25 312 ALA B O 1
ATOM 5941 N N . ARG B 1 313 ? 15.195 13.656 24.156 1 95.31 313 ARG B N 1
ATOM 5942 C CA . ARG B 1 313 ? 14.273 14.742 23.828 1 95.31 313 ARG B CA 1
ATOM 5943 C C . ARG B 1 313 ? 13.953 14.75 22.328 1 95.31 313 ARG B C 1
ATOM 5945 O O . ARG B 1 313 ? 12.805 14.969 21.938 1 95.31 313 ARG B O 1
ATOM 5952 N N . TYR B 1 314 ? 14.961 14.508 21.562 1 96.31 314 TYR B N 1
ATOM 5953 C CA . TYR B 1 314 ? 14.758 14.43 20.125 1 96.31 314 TYR B CA 1
ATOM 5954 C C . TYR B 1 314 ? 13.758 13.344 19.766 1 96.31 314 TYR B C 1
ATOM 5956 O O . TYR B 1 314 ? 12.797 13.586 19.031 1 96.31 314 TYR B O 1
ATOM 5964 N N . ASN B 1 315 ? 13.914 12.148 20.328 1 92.81 315 ASN B N 1
ATOM 5965 C CA . ASN B 1 315 ? 13.047 11.016 20.031 1 92.81 315 ASN B CA 1
ATOM 5966 C C . ASN B 1 315 ? 11.609 11.281 20.484 1 92.81 315 ASN B C 1
ATOM 5968 O O . ASN B 1 315 ? 10.664 10.852 19.812 1 92.81 315 ASN B O 1
ATOM 5972 N N . GLU B 1 316 ? 11.5 11.977 21.453 1 94.75 316 GLU B N 1
ATOM 5973 C CA . GLU B 1 316 ? 10.188 12.25 22.047 1 94.75 316 GLU B CA 1
ATOM 5974 C C . GLU B 1 316 ? 9.43 13.297 21.234 1 94.75 316 GLU B C 1
ATOM 5976 O O . GLU B 1 316 ? 8.203 13.258 21.156 1 94.75 316 GLU B O 1
ATOM 5981 N N . ASN B 1 317 ? 10.125 14.227 20.594 1 96.75 317 ASN B N 1
ATOM 5982 C CA . ASN B 1 317 ? 9.445 15.414 20.094 1 96.75 317 ASN B CA 1
ATOM 5983 C C . ASN B 1 317 ? 9.5 15.5 18.578 1 96.75 317 ASN B C 1
ATOM 5985 O O . ASN B 1 317 ? 8.781 16.281 17.969 1 96.75 317 ASN B O 1
ATOM 5989 N N . MET B 1 318 ? 10.297 14.641 17.891 1 96.62 318 MET B N 1
ATOM 5990 C CA . MET B 1 318 ? 10.5 14.727 16.453 1 96.62 318 MET B CA 1
ATOM 5991 C C . MET B 1 318 ? 9.344 14.07 15.695 1 96.62 318 MET B C 1
ATOM 5993 O O . MET B 1 318 ? 9.156 14.312 14.508 1 96.62 318 MET B O 1
ATOM 5997 N N . GLY B 1 319 ? 8.398 13.398 16.281 1 95.75 319 GLY B N 1
ATOM 5998 C CA . GLY B 1 319 ? 7.477 12.5 15.594 1 95.75 319 GLY B CA 1
ATOM 5999 C C . GLY B 1 319 ? 6.145 13.148 15.273 1 95.75 319 GLY B C 1
ATOM 6000 O O . GLY B 1 319 ? 5.207 12.469 14.844 1 95.75 319 GLY B O 1
ATOM 6001 N N . GLY B 1 320 ? 6.031 14.461 15.414 1 97.25 320 GLY B N 1
ATOM 6002 C CA . GLY B 1 320 ? 4.738 15.109 15.242 1 97.25 320 GLY B CA 1
ATOM 6003 C C . GLY B 1 320 ? 4.215 15.008 13.82 1 97.25 320 GLY B C 1
ATOM 6004 O O . GLY B 1 320 ? 3.051 14.672 13.602 1 97.25 320 GLY B O 1
ATOM 6005 N N . VAL B 1 321 ? 5.02 15.281 12.859 1 97.69 321 VAL B N 1
ATOM 6006 C CA . VAL B 1 321 ? 4.625 15.258 11.453 1 97.69 321 VAL B CA 1
ATOM 6007 C C . VAL B 1 321 ? 4.309 13.828 11.031 1 97.69 321 VAL B C 1
ATOM 6009 O O . VAL B 1 321 ? 3.277 13.57 10.398 1 97.69 321 VAL B O 1
ATOM 6012 N N . ASP B 1 322 ? 5.172 12.938 11.422 1 95.19 322 ASP B N 1
ATOM 6013 C CA . ASP B 1 322 ? 4.969 11.523 11.102 1 95.19 322 ASP B CA 1
ATOM 6014 C C . ASP B 1 322 ? 3.674 11 11.711 1 95.19 322 ASP B C 1
ATOM 6016 O O . ASP B 1 322 ? 2.98 10.18 11.102 1 95.19 322 ASP B O 1
ATOM 6020 N N . LEU B 1 323 ? 3.453 11.43 12.875 1 97.56 323 LEU B N 1
ATOM 6021 C CA . LEU B 1 323 ? 2.232 11.008 13.555 1 97.56 323 LEU B CA 1
ATOM 6022 C C . LEU B 1 323 ? 0.997 11.469 12.789 1 97.56 323 LEU B C 1
ATOM 6024 O O . LEU B 1 323 ? 0.063 10.695 12.586 1 97.56 323 LEU B O 1
ATOM 6028 N N . ASN B 1 324 ? 0.971 12.711 12.43 1 98.06 324 ASN B N 1
ATOM 6029 C CA . ASN B 1 324 ? -0.141 13.211 11.625 1 98.06 324 ASN B CA 1
ATOM 6030 C C . ASN B 1 324 ? -0.271 12.453 10.312 1 98.06 324 ASN B C 1
ATOM 6032 O O . ASN B 1 324 ? -1.374 12.078 9.914 1 98.06 324 ASN B O 1
ATOM 6036 N N . ASP B 1 325 ? 0.84 12.234 9.648 1 96.56 325 ASP B N 1
ATOM 6037 C CA . ASP B 1 325 ? 0.844 11.484 8.398 1 96.56 325 ASP B CA 1
ATOM 6038 C C . ASP B 1 325 ? 0.229 10.102 8.586 1 96.56 325 ASP B C 1
ATOM 6040 O O . ASP B 1 325 ? -0.501 9.617 7.719 1 96.56 325 ASP B O 1
ATOM 6044 N N . GLN B 1 326 ? 0.566 9.508 9.672 1 95.94 326 GLN B N 1
ATOM 6045 C CA . GLN B 1 326 ? 0.018 8.195 9.984 1 95.94 326 GLN B CA 1
ATOM 6046 C C . GLN B 1 326 ? -1.502 8.25 10.109 1 95.94 326 GLN B C 1
ATOM 6048 O O . GLN B 1 326 ? -2.203 7.379 9.578 1 95.94 326 GLN B O 1
ATOM 6053 N N . PHE B 1 327 ? -1.999 9.281 10.789 1 97.56 327 PHE B N 1
ATOM 6054 C CA . PHE B 1 327 ? -3.441 9.422 10.953 1 97.56 327 PHE B CA 1
ATOM 6055 C C . PHE B 1 327 ? -4.121 9.648 9.609 1 97.56 327 PHE B C 1
ATOM 6057 O O . PHE B 1 327 ? -5.145 9.031 9.312 1 97.56 327 PHE B O 1
ATOM 6064 N N . VAL B 1 328 ? -3.529 10.469 8.828 1 97.56 328 VAL B N 1
ATOM 6065 C CA . VAL B 1 328 ? -4.098 10.805 7.523 1 97.56 328 VAL B CA 1
ATOM 6066 C C . VAL B 1 328 ? -4.113 9.562 6.637 1 97.56 328 VAL B C 1
ATOM 6068 O O . VAL B 1 328 ? -5.102 9.297 5.945 1 97.56 328 VAL B O 1
ATOM 6071 N N . SER B 1 329 ? -3.086 8.797 6.699 1 95.19 329 SER B N 1
ATOM 6072 C CA . SER B 1 329 ? -2.918 7.648 5.812 1 95.19 329 SER B CA 1
ATOM 6073 C C . SER B 1 329 ? -3.881 6.523 6.172 1 95.19 329 SER B C 1
ATOM 6075 O O . SER B 1 329 ? -4.18 5.664 5.34 1 95.19 329 SER B O 1
ATOM 6077 N N . GLN B 1 330 ? -4.355 6.527 7.344 1 95.69 330 GLN B N 1
ATOM 6078 C CA . GLN B 1 330 ? -5.188 5.43 7.82 1 95.69 330 GLN B CA 1
ATOM 6079 C C . GLN B 1 330 ? -6.484 5.336 7.02 1 95.69 330 GLN B C 1
ATOM 6081 O O . GLN B 1 330 ? -6.957 4.238 6.719 1 95.69 330 GLN B O 1
ATOM 6086 N N . TYR B 1 331 ? -7.105 6.422 6.719 1 97.06 331 TYR B N 1
ATOM 6087 C CA . TYR B 1 331 ? -8.375 6.449 5.996 1 97.06 331 TYR B CA 1
ATOM 6088 C C . TYR B 1 331 ? -8.352 7.5 4.895 1 97.06 331 TYR B C 1
ATOM 6090 O O . TYR B 1 331 ? -9.281 8.305 4.773 1 97.06 331 TYR B O 1
ATOM 6098 N N . ARG B 1 332 ? -7.301 7.375 4.113 1 96.06 332 ARG B N 1
ATOM 6099 C CA . ARG B 1 332 ? -7.18 8.297 2.988 1 96.06 332 ARG B CA 1
ATOM 6100 C C . ARG B 1 332 ? -8.359 8.156 2.035 1 96.06 332 ARG B C 1
ATOM 6102 O O . ARG B 1 332 ? -8.781 7.043 1.719 1 96.06 332 ARG B O 1
ATOM 6109 N N . THR B 1 333 ? -8.875 9.281 1.63 1 96.44 333 THR B N 1
ATOM 6110 C CA . THR B 1 333 ? -9.969 9.297 0.661 1 96.44 333 THR B CA 1
ATOM 6111 C C . THR B 1 333 ? -9.578 8.531 -0.603 1 96.44 333 THR B C 1
ATOM 6113 O O . THR B 1 333 ? -8.43 8.617 -1.056 1 96.44 333 THR B O 1
ATOM 6116 N N . LYS B 1 334 ? -10.555 7.82 -1.187 1 95 334 LYS B N 1
ATOM 6117 C CA . LYS B 1 334 ? -10.219 6.922 -2.287 1 95 334 LYS B CA 1
ATOM 6118 C C . LYS B 1 334 ? -10.852 7.395 -3.594 1 95 334 LYS B C 1
ATOM 6120 O O . LYS B 1 334 ? -10.688 6.754 -4.637 1 95 334 LYS B O 1
ATOM 6125 N N . ILE B 1 335 ? -11.523 8.523 -3.6 1 95.81 335 ILE B N 1
ATOM 6126 C CA . ILE B 1 335 ? -12.055 9.078 -4.84 1 95.81 335 ILE B CA 1
ATOM 6127 C C . ILE B 1 335 ? -10.914 9.656 -5.676 1 95.81 335 ILE B C 1
ATOM 6129 O O . ILE B 1 335 ? -10.164 10.516 -5.211 1 95.81 335 ILE B O 1
ATOM 6133 N N . ARG B 1 336 ? -10.828 9.188 -6.863 1 91.62 336 ARG B N 1
ATOM 6134 C CA . ARG B 1 336 ? -9.727 9.609 -7.723 1 91.62 336 ARG B CA 1
ATOM 6135 C C . ARG B 1 336 ? -10.188 10.648 -8.734 1 91.62 336 ARG B C 1
ATOM 6137 O O . ARG B 1 336 ? -11.367 10.719 -9.07 1 91.62 336 ARG B O 1
ATOM 6144 N N . ASN B 1 337 ? -9.25 11.445 -9.102 1 92.5 337 ASN B N 1
ATOM 6145 C CA . ASN B 1 337 ? -9.461 12.461 -10.125 1 92.5 337 ASN B CA 1
ATOM 6146 C C . ASN B 1 337 ? -8.188 12.703 -10.945 1 92.5 337 ASN B C 1
ATOM 6148 O O . ASN B 1 337 ? -7.082 12.5 -10.445 1 92.5 337 ASN B O 1
ATOM 6152 N N . LYS B 1 338 ? -8.328 13.094 -12.195 1 91.25 338 LYS B N 1
ATOM 6153 C CA . LYS B 1 338 ? -7.199 13.234 -13.117 1 91.25 338 LYS B CA 1
ATOM 6154 C C . LYS B 1 338 ? -6.465 14.555 -12.883 1 91.25 338 LYS B C 1
ATOM 6156 O O . LYS B 1 338 ? -5.324 14.719 -13.32 1 91.25 338 LYS B O 1
ATOM 6161 N N . LYS B 1 339 ? -7.117 15.492 -12.289 1 94.06 339 LYS B N 1
ATOM 6162 C CA . LYS B 1 339 ? -6.477 16.766 -12.008 1 94.06 339 LYS B CA 1
ATOM 6163 C C . LYS B 1 339 ? -5.277 16.594 -11.078 1 94.06 339 LYS B C 1
ATOM 6165 O O . LYS B 1 339 ? -5.383 15.938 -10.039 1 94.06 339 LYS B O 1
ATOM 6170 N N . TRP B 1 340 ? -4.141 17.281 -11.414 1 93.88 340 TRP B N 1
ATOM 6171 C CA . TRP B 1 340 ? -2.926 17.062 -10.633 1 93.88 340 TRP B CA 1
ATOM 6172 C C . TRP B 1 340 ? -3.1 17.578 -9.211 1 93.88 340 TRP B C 1
ATOM 6174 O O . TRP B 1 340 ? -2.551 17 -8.266 1 93.88 340 TRP B O 1
ATOM 6184 N N . TRP B 1 341 ? -3.801 18.688 -9.031 1 96.25 341 TRP B N 1
ATOM 6185 C CA . TRP B 1 341 ? -3.906 19.328 -7.723 1 96.25 341 TRP B CA 1
ATOM 6186 C C . TRP B 1 341 ? -4.93 18.594 -6.848 1 96.25 341 TRP B C 1
ATOM 6188 O O . TRP B 1 341 ? -5.141 18.969 -5.695 1 96.25 341 TRP B O 1
ATOM 6198 N N . TRP B 1 342 ? -5.613 17.531 -7.422 1 97.5 342 TRP B N 1
ATOM 6199 C CA . TRP B 1 342 ? -6.578 16.734 -6.676 1 97.5 342 TRP B CA 1
ATOM 6200 C C . TRP B 1 342 ? -5.93 16.125 -5.434 1 97.5 342 TRP B C 1
ATOM 6202 O O . TRP B 1 342 ? -6.566 16.031 -4.383 1 97.5 342 TRP B O 1
ATOM 6212 N N . ALA B 1 343 ? -4.684 15.773 -5.582 1 96.44 343 ALA B N 1
ATOM 6213 C CA . ALA B 1 343 ? -3.963 15.172 -4.465 1 96.44 343 ALA B CA 1
ATOM 6214 C C . ALA B 1 343 ? -3.902 16.125 -3.271 1 96.44 343 ALA B C 1
ATOM 6216 O O . ALA B 1 343 ? -4.094 15.711 -2.127 1 96.44 343 ALA B O 1
ATOM 6217 N N . PHE B 1 344 ? -3.709 17.406 -3.549 1 97.69 344 PHE B N 1
ATOM 6218 C CA . PHE B 1 344 ? -3.684 18.422 -2.502 1 97.69 344 PHE B CA 1
ATOM 6219 C C . PHE B 1 344 ? -5.059 18.578 -1.867 1 97.69 344 PHE B C 1
ATOM 6221 O O . PHE B 1 344 ? -5.176 18.703 -0.646 1 97.69 344 PHE B O 1
ATOM 6228 N N . PHE B 1 345 ? -6.023 18.609 -2.705 1 98.38 345 PHE B N 1
ATOM 6229 C CA . PHE B 1 345 ? -7.391 18.797 -2.232 1 98.38 345 PHE B CA 1
ATOM 6230 C C . PHE B 1 345 ? -7.82 17.641 -1.336 1 98.38 345 PHE B C 1
ATOM 6232 O O . PHE B 1 345 ? -8.344 17.859 -0.242 1 98.38 345 PHE B O 1
ATOM 6239 N N . ALA B 1 346 ? -7.602 16.422 -1.804 1 98.12 346 ALA B N 1
ATOM 6240 C CA . ALA B 1 346 ? -7.938 15.234 -1.01 1 98.12 346 ALA B CA 1
ATOM 6241 C C . ALA B 1 346 ? -7.195 15.242 0.323 1 98.12 346 ALA B C 1
ATOM 6243 O O . ALA B 1 346 ? -7.781 14.938 1.367 1 98.12 346 ALA B O 1
ATOM 6244 N N . TRP B 1 347 ? -5.961 15.594 0.271 1 98.19 347 TRP B N 1
ATOM 6245 C CA . TRP B 1 347 ? -5.16 15.695 1.486 1 98.19 347 TRP B CA 1
ATOM 6246 C C . TRP B 1 347 ? -5.77 16.719 2.451 1 98.19 347 TRP B C 1
ATOM 6248 O O . TRP B 1 347 ? -5.824 16.469 3.66 1 98.19 347 TRP B O 1
ATOM 6258 N N . SER B 1 348 ? -6.184 17.844 1.949 1 98.69 348 SER B N 1
ATOM 6259 C CA . SER B 1 348 ? -6.754 18.891 2.785 1 98.69 348 SER B CA 1
ATOM 6260 C C . SER B 1 348 ? -7.992 18.406 3.521 1 98.69 348 SER B C 1
ATOM 6262 O O . SER B 1 348 ? -8.219 18.766 4.68 1 98.69 348 SER B O 1
ATOM 6264 N N . VAL B 1 349 ? -8.805 17.609 2.875 1 98.69 349 VAL B N 1
ATOM 6265 C CA . VAL B 1 349 ? -10 17.031 3.488 1 98.69 349 VAL B CA 1
ATOM 6266 C C . VAL B 1 349 ? -9.602 16.078 4.605 1 98.69 349 VAL B C 1
ATOM 6268 O O . VAL B 1 349 ? -10.125 16.172 5.723 1 98.69 349 VAL B O 1
ATOM 6271 N N . ASP B 1 350 ? -8.672 15.242 4.355 1 98.69 350 ASP B N 1
ATOM 6272 C CA . ASP B 1 350 ? -8.234 14.227 5.312 1 98.69 350 ASP B CA 1
ATOM 6273 C C . ASP B 1 350 ? -7.555 14.867 6.52 1 98.69 350 ASP B C 1
ATOM 6275 O O . ASP B 1 350 ? -7.844 14.508 7.664 1 98.69 350 ASP B O 1
ATOM 6279 N N . VAL B 1 351 ? -6.68 15.828 6.246 1 98.75 351 VAL B N 1
ATOM 6280 C CA . VAL B 1 351 ? -5.922 16.422 7.336 1 98.75 351 VAL B CA 1
ATOM 6281 C C . VAL B 1 351 ? -6.855 17.25 8.227 1 98.75 351 VAL B C 1
ATOM 6283 O O . VAL B 1 351 ? -6.672 17.297 9.445 1 98.75 351 VAL B O 1
ATOM 6286 N N . SER B 1 352 ? -7.828 17.906 7.609 1 98.81 352 SER B N 1
ATOM 6287 C CA . SER B 1 352 ? -8.82 18.656 8.391 1 98.81 352 SER B CA 1
ATOM 6288 C C . SER B 1 352 ? -9.594 17.719 9.312 1 98.81 352 SER B C 1
ATOM 6290 O O . SER B 1 352 ? -9.922 18.094 10.445 1 98.81 352 SER B O 1
ATOM 6292 N N . CYS B 1 353 ? -9.891 16.562 8.781 1 98.81 353 CYS B N 1
ATOM 6293 C CA . CYS B 1 353 ? -10.586 15.578 9.609 1 98.81 353 CYS B CA 1
ATOM 6294 C C . CYS B 1 353 ? -9.727 15.148 10.789 1 98.81 353 CYS B C 1
ATOM 6296 O O . CYS B 1 353 ? -10.211 15.047 11.922 1 98.81 353 CYS B O 1
ATOM 6298 N N . VAL B 1 354 ? -8.477 14.938 10.602 1 98.81 354 VAL B N 1
ATOM 6299 C CA . VAL B 1 354 ? -7.551 14.555 11.664 1 98.81 354 VAL B CA 1
ATOM 6300 C C . VAL B 1 354 ? -7.434 15.68 12.688 1 98.81 354 VAL B C 1
ATOM 6302 O O . VAL B 1 354 ? -7.527 15.438 13.891 1 98.81 354 VAL B O 1
ATOM 6305 N N . GLN B 1 355 ? -7.27 16.922 12.172 1 98.69 355 GLN B N 1
ATOM 6306 C CA . GLN B 1 355 ? -7.191 18.078 13.062 1 98.69 355 GLN B CA 1
ATOM 6307 C C . GLN B 1 355 ? -8.469 18.219 13.883 1 98.69 355 GLN B C 1
ATOM 6309 O O . GLN B 1 355 ? -8.406 18.531 15.078 1 98.69 355 GLN B O 1
ATOM 6314 N N . GLY B 1 356 ? -9.562 18 13.195 1 98.69 356 GLY B N 1
ATOM 6315 C CA . GLY B 1 356 ? -10.828 18.031 13.906 1 98.69 356 GLY B CA 1
ATOM 6316 C C . GLY B 1 356 ? -10.938 16.984 14.992 1 98.69 356 GLY B C 1
ATOM 6317 O O . GLY B 1 356 ? -11.422 17.266 16.094 1 98.69 356 GLY B O 1
ATOM 6318 N N . TRP B 1 357 ? -10.523 15.805 14.734 1 98.75 357 TRP B N 1
ATOM 6319 C CA . TRP B 1 357 ? -10.539 14.703 15.688 1 98.75 357 TRP B CA 1
ATOM 6320 C C . TRP B 1 357 ? -9.656 15.016 16.891 1 98.75 357 TRP B C 1
ATOM 6322 O O . TRP B 1 357 ? -10.078 14.844 18.047 1 98.75 357 TRP B O 1
ATOM 6332 N N . LEU B 1 358 ? -8.43 15.484 16.656 1 98.44 358 LEU B N 1
ATOM 6333 C CA . LEU B 1 358 ? -7.508 15.844 17.719 1 98.44 358 LEU B CA 1
ATOM 6334 C C . LEU B 1 358 ? -8.109 16.922 18.609 1 98.44 358 LEU B C 1
ATOM 6336 O O . LEU B 1 358 ? -8.008 16.859 19.844 1 98.44 358 LEU B O 1
ATOM 6340 N N . THR B 1 359 ? -8.742 17.875 17.984 1 98.38 359 THR B N 1
ATOM 6341 C CA . THR B 1 359 ? -9.383 18.953 18.719 1 98.38 359 THR B CA 1
ATOM 6342 C C . THR B 1 359 ? -10.547 18.422 19.547 1 98.38 359 THR B C 1
ATOM 6344 O O . THR B 1 359 ? -10.711 18.797 20.719 1 98.38 359 THR B O 1
ATOM 6347 N N . TYR B 1 360 ? -11.312 17.531 18.906 1 98.25 360 TYR B N 1
ATOM 6348 C CA . TYR B 1 360 ? -12.43 16.922 19.609 1 98.25 360 TYR B CA 1
ATOM 6349 C C . TYR B 1 360 ? -11.953 16.172 20.859 1 98.25 360 TYR B C 1
ATOM 6351 O O . TYR B 1 360 ? -12.57 16.25 21.922 1 98.25 360 TYR B O 1
ATOM 6359 N N . ARG B 1 361 ? -10.875 15.5 20.766 1 97.12 361 ARG B N 1
ATOM 6360 C CA . ARG B 1 361 ? -10.266 14.781 21.875 1 97.12 361 ARG B CA 1
ATOM 6361 C C . ARG B 1 361 ? -9.766 15.742 22.953 1 97.12 361 ARG B C 1
ATOM 6363 O O . ARG B 1 361 ? -9.922 15.492 24.141 1 97.12 361 ARG B O 1
ATOM 6370 N N . ASN B 1 362 ? -9.18 16.797 22.531 1 95.69 362 ASN B N 1
ATOM 6371 C CA . ASN B 1 362 ? -8.648 17.797 23.453 1 95.69 362 ASN B CA 1
ATOM 6372 C C . ASN B 1 362 ? -9.758 18.469 24.25 1 95.69 362 ASN B C 1
ATOM 6374 O O . ASN B 1 362 ? -9.516 19.016 25.328 1 95.69 362 ASN B O 1
ATOM 6378 N N . LEU B 1 363 ? -10.945 18.5 23.672 1 96.38 363 LEU B N 1
ATOM 6379 C CA . LEU B 1 363 ? -12.102 19.062 24.359 1 96.38 363 LEU B CA 1
ATOM 6380 C C . LEU B 1 363 ? -12.664 18.078 25.359 1 96.38 363 LEU B C 1
ATOM 6382 O O . LEU B 1 363 ? -13.648 18.375 26.047 1 96.38 363 LEU B O 1
ATOM 6386 N N . GLY B 1 364 ? -12.117 16.828 25.438 1 95.62 364 GLY B N 1
ATOM 6387 C CA . GLY B 1 364 ? -12.484 15.891 26.484 1 95.62 364 GLY B CA 1
ATOM 6388 C C . GLY B 1 364 ? -13.227 14.672 25.969 1 95.62 364 GLY B C 1
ATOM 6389 O O . GLY B 1 364 ? -13.578 13.773 26.734 1 95.62 364 GLY B O 1
ATOM 6390 N N . HIS B 1 365 ? -13.422 14.609 24.641 1 95.38 365 HIS B N 1
ATOM 6391 C CA . HIS B 1 365 ? -14.156 13.484 24.062 1 95.38 365 HIS B CA 1
ATOM 6392 C C . HIS B 1 365 ? -13.203 12.367 23.641 1 95.38 365 HIS B C 1
ATOM 6394 O O . HIS B 1 365 ? -12.289 12.594 22.844 1 95.38 365 HIS B O 1
ATOM 6400 N N . ILE B 1 366 ? -13.391 11.219 24.172 1 92.69 366 ILE B N 1
ATOM 6401 C CA . ILE B 1 366 ? -12.516 10.094 23.844 1 92.69 366 ILE B CA 1
ATOM 6402 C C . ILE B 1 366 ? -13.203 9.195 22.812 1 92.69 366 ILE B C 1
ATOM 6404 O O . ILE B 1 366 ? -14.141 8.469 23.141 1 92.69 366 ILE B O 1
ATOM 6408 N N . ILE B 1 367 ? -12.898 9.32 21.594 1 95.75 367 ILE B N 1
ATOM 6409 C CA . ILE B 1 367 ? -13.43 8.492 20.516 1 95.75 367 ILE B CA 1
ATOM 6410 C C . ILE B 1 367 ? -12.312 8.125 19.547 1 95.75 367 ILE B C 1
ATOM 6412 O O . ILE B 1 367 ? -11.43 8.938 19.266 1 95.75 367 ILE B O 1
ATOM 6416 N N . PRO B 1 368 ? -12.312 6.871 19.078 1 97.31 368 PRO B N 1
ATOM 6417 C CA . PRO B 1 368 ? -11.328 6.52 18.062 1 97.31 368 PRO B CA 1
ATOM 6418 C C . PRO B 1 368 ? -11.5 7.332 16.766 1 97.31 368 PRO B C 1
ATOM 6420 O O . PRO B 1 368 ? -12.602 7.805 16.484 1 97.31 368 PRO B O 1
ATOM 6423 N N . TYR B 1 369 ? -10.445 7.52 16.094 1 97.94 369 TYR B N 1
ATOM 6424 C CA . TYR B 1 369 ? -10.445 8.344 14.891 1 97.94 369 TYR B CA 1
ATOM 6425 C C . TYR B 1 369 ? -11.484 7.852 13.891 1 97.94 369 TYR B C 1
ATOM 6427 O O . TYR B 1 369 ? -12.219 8.656 13.305 1 97.94 369 TYR B O 1
ATOM 6435 N N . LEU B 1 370 ? -11.594 6.555 13.719 1 98 370 LEU B N 1
ATOM 6436 C CA . LEU B 1 370 ? -12.562 5.996 12.781 1 98 370 LEU B CA 1
ATOM 6437 C C . LEU B 1 370 ? -13.984 6.418 13.148 1 98 370 LEU B C 1
ATOM 6439 O O . LEU B 1 370 ? -14.75 6.855 12.289 1 98 370 LEU B O 1
ATOM 6443 N N . GLN B 1 371 ? -14.312 6.289 14.383 1 97.81 371 GLN B N 1
ATOM 6444 C CA . GLN B 1 371 ? -15.648 6.652 14.836 1 97.81 371 GLN B CA 1
ATOM 6445 C C . GLN B 1 371 ? -15.914 8.141 14.641 1 97.81 371 GLN B C 1
ATOM 6447 O O . GLN B 1 371 ? -17.016 8.539 14.258 1 97.81 371 GLN B O 1
ATOM 6452 N N . PHE B 1 372 ? -14.922 8.969 15.008 1 98.44 372 PHE B N 1
ATOM 6453 C CA . PHE B 1 372 ? -15.039 10.406 14.781 1 98.44 372 PHE B CA 1
ATOM 6454 C C . PHE B 1 372 ? -15.359 10.695 13.32 1 98.44 372 PHE B C 1
ATOM 6456 O O . PHE B 1 372 ? -16.312 11.406 13.016 1 98.44 372 PHE B O 1
ATOM 6463 N N . ARG B 1 373 ? -14.555 10.102 12.414 1 98.56 373 ARG B N 1
ATOM 6464 C CA . ARG B 1 373 ? -14.727 10.305 10.984 1 98.56 373 ARG B CA 1
ATOM 6465 C C . ARG B 1 373 ? -16.109 9.852 10.523 1 98.56 373 ARG B C 1
ATOM 6467 O O . ARG B 1 373 ? -16.766 10.539 9.742 1 98.56 373 ARG B O 1
ATOM 6474 N N . ARG B 1 374 ? -16.562 8.719 10.992 1 98.25 374 ARG B N 1
ATOM 6475 C CA . ARG B 1 374 ? -17.875 8.195 10.648 1 98.25 374 ARG B CA 1
ATOM 6476 C C . ARG B 1 374 ? -18.984 9.156 11.078 1 98.25 374 ARG B C 1
ATOM 6478 O O . ARG B 1 374 ? -19.938 9.391 10.336 1 98.25 374 ARG B O 1
ATOM 6485 N N . GLN B 1 375 ? -18.844 9.695 12.25 1 98.38 375 GLN B N 1
ATOM 6486 C CA . GLN B 1 375 ? -19.844 10.633 12.742 1 98.38 375 GLN B CA 1
ATOM 6487 C C . GLN B 1 375 ? -19.875 11.906 11.898 1 98.38 375 GLN B C 1
ATOM 6489 O O . GLN B 1 375 ? -20.953 12.43 11.602 1 98.38 375 GLN B O 1
ATOM 6494 N N . VAL B 1 376 ? -18.672 12.375 11.555 1 98.69 376 VAL B N 1
ATOM 6495 C CA . VAL B 1 376 ? -18.609 13.539 10.68 1 98.69 376 VAL B CA 1
ATOM 6496 C C . VAL B 1 376 ? -19.359 13.258 9.383 1 98.69 376 VAL B C 1
ATOM 6498 O O . VAL B 1 376 ? -20.172 14.062 8.938 1 98.69 376 VAL B O 1
ATOM 6501 N N . VAL B 1 377 ? -19.109 12.094 8.781 1 98.62 377 VAL B N 1
ATOM 6502 C CA . VAL B 1 377 ? -19.703 11.695 7.508 1 98.62 377 VAL B CA 1
ATOM 6503 C C . VAL B 1 377 ? -21.219 11.617 7.652 1 98.62 377 VAL B C 1
ATOM 6505 O O . VAL B 1 377 ? -21.969 12.195 6.848 1 98.62 377 VAL B O 1
ATOM 6508 N N . LEU B 1 378 ? -21.672 10.977 8.672 1 97.81 378 LEU B N 1
ATOM 6509 C CA . LEU B 1 378 ? -23.109 10.789 8.875 1 97.81 378 LEU B CA 1
ATOM 6510 C C . LEU B 1 378 ? -23.797 12.125 9.125 1 97.81 378 LEU B C 1
ATOM 6512 O O . LEU B 1 378 ? -24.891 12.375 8.609 1 97.81 378 LEU B O 1
ATOM 6516 N N . GLN B 1 379 ? -23.156 12.961 9.875 1 98.12 379 GLN B N 1
ATOM 6517 C CA . GLN B 1 379 ? -23.719 14.281 10.156 1 98.12 379 GLN B CA 1
ATOM 6518 C C . GLN B 1 379 ? -23.797 15.125 8.883 1 98.12 379 GLN B C 1
ATOM 6520 O O . GLN B 1 379 ? -24.797 15.805 8.641 1 98.12 379 GLN B O 1
ATOM 6525 N N . ILE B 1 380 ? -22.75 15.047 8.07 1 98.31 380 ILE B N 1
ATOM 6526 C CA . ILE B 1 380 ? -22.734 15.812 6.824 1 98.31 380 ILE B CA 1
ATOM 6527 C C . ILE B 1 380 ? -23.844 15.312 5.895 1 98.31 380 ILE B C 1
ATOM 6529 O O . ILE B 1 380 ? -24.641 16.109 5.383 1 98.31 380 ILE B O 1
ATOM 6533 N N . LEU B 1 381 ? -23.891 14.016 5.668 1 97.25 381 LEU B N 1
ATOM 6534 C CA . LEU B 1 381 ? -24.812 13.453 4.688 1 97.25 381 LEU B CA 1
ATOM 6535 C C . LEU B 1 381 ? -26.266 13.609 5.148 1 97.25 381 LEU B C 1
ATOM 6537 O O . LEU B 1 381 ? -27.156 13.797 4.328 1 97.25 381 LEU B O 1
ATOM 6541 N N . SER B 1 382 ? -26.5 13.586 6.426 1 95.44 382 SER B N 1
ATOM 6542 C CA . SER B 1 382 ? -27.844 13.766 6.953 1 95.44 382 SER B CA 1
ATOM 6543 C C . SER B 1 382 ? -28.266 15.234 6.922 1 95.44 382 SER B C 1
ATOM 6545 O O . SER B 1 382 ? -29.422 15.547 6.641 1 95.44 382 SER B O 1
ATOM 6547 N N . SER B 1 383 ? -27.328 16.141 7.152 1 94.81 383 SER B N 1
ATOM 6548 C CA . SER B 1 383 ? -27.641 17.562 7.273 1 94.81 383 SER B CA 1
ATOM 6549 C C . SER B 1 383 ? -27.719 18.234 5.902 1 94.81 383 SER B C 1
ATOM 6551 O O . SER B 1 383 ? -28.531 19.125 5.684 1 94.81 383 SER B O 1
ATOM 6553 N N . PHE B 1 384 ? -26.844 17.75 5.027 1 95.19 384 PHE B N 1
ATOM 6554 C CA . PHE B 1 384 ? -26.703 18.516 3.793 1 95.19 384 PHE B CA 1
ATOM 6555 C C . PHE B 1 384 ? -27.156 17.703 2.59 1 95.19 384 PHE B C 1
ATOM 6557 O O . PHE B 1 384 ? -27.375 18.25 1.508 1 95.19 384 PHE B O 1
ATOM 6564 N N . GLY B 1 385 ? -27.297 16.422 2.799 1 92.62 385 GLY B N 1
ATOM 6565 C CA . GLY B 1 385 ? -27.703 15.594 1.68 1 92.62 385 GLY B CA 1
ATOM 6566 C C . GLY B 1 385 ? -29.125 15.875 1.205 1 92.62 385 GLY B C 1
ATOM 6567 O O . GLY B 1 385 ? -30 16.156 2.014 1 92.62 385 GLY B O 1
ATOM 6568 N N . ILE B 1 386 ? -29.328 16.125 -0.041 1 81.5 386 ILE B N 1
ATOM 6569 C CA . ILE B 1 386 ? -30.641 16.328 -0.62 1 81.5 386 ILE B CA 1
ATOM 6570 C C . ILE B 1 386 ? -30.984 15.148 -1.536 1 81.5 386 ILE B C 1
ATOM 6572 O O . ILE B 1 386 ? -30.281 14.891 -2.512 1 81.5 386 ILE B O 1
ATOM 6576 N N . GLY B 1 387 ? -31.594 14.172 -0.971 1 63.94 387 GLY B N 1
ATOM 6577 C CA . GLY B 1 387 ? -31.953 12.953 -1.684 1 63.94 387 GLY B CA 1
ATOM 6578 C C . GLY B 1 387 ? -32.75 13.219 -2.941 1 63.94 387 GLY B C 1
ATOM 6579 O O . GLY B 1 387 ? -33.125 14.359 -3.227 1 63.94 387 GLY B O 1
ATOM 6580 N N . ARG B 1 388 ? -33.031 12.102 -3.762 1 57.28 388 ARG B N 1
ATOM 6581 C CA . ARG B 1 388 ? -33.812 12.039 -4.988 1 57.28 388 ARG B CA 1
ATOM 6582 C C . ARG B 1 388 ? -35.188 12.672 -4.781 1 57.28 388 ARG B C 1
ATOM 6584 O O . ARG B 1 388 ? -35.906 12.344 -3.826 1 57.28 388 ARG B O 1
ATOM 6591 N N . SER B 1 389 ? -35.375 14.031 -5.062 1 46.03 389 SER B N 1
ATOM 6592 C CA . SER B 1 389 ? -36.812 14.195 -5.289 1 46.03 389 SER B CA 1
ATOM 6593 C C . SER B 1 389 ? -37.406 12.992 -6.016 1 46.03 389 SER B C 1
ATOM 6595 O O . SER B 1 389 ? -36.656 12.195 -6.609 1 46.03 389 SER B O 1
ATOM 6597 N N . ARG B 1 390 ? -38.688 12.992 -6.711 1 41.5 390 ARG B N 1
ATOM 6598 C CA . ARG B 1 390 ? -39.406 11.922 -7.414 1 41.5 390 ARG B CA 1
ATOM 6599 C C . ARG B 1 390 ? -38.5 11.258 -8.445 1 41.5 390 ARG B C 1
ATOM 6601 O O . ARG B 1 390 ? -37.812 11.945 -9.203 1 41.5 390 ARG B O 1
ATOM 6608 N N . PRO B 1 391 ? -38.219 9.906 -8.375 1 41.25 391 PRO B N 1
ATOM 6609 C CA . PRO B 1 391 ? -37.406 9.062 -9.266 1 41.25 391 PRO B CA 1
ATOM 6610 C C . PRO B 1 391 ? -37.562 9.461 -10.734 1 41.25 391 PRO B C 1
ATOM 6612 O O . PRO B 1 391 ? -38.688 9.547 -11.25 1 41.25 391 PRO B O 1
ATOM 6615 N N . GLY B 1 392 ? -37 10.43 -11.258 1 37.41 392 GLY B N 1
ATOM 6616 C CA . GLY B 1 392 ? -37.219 10.484 -12.695 1 37.41 392 GLY B CA 1
ATOM 6617 C C . GLY B 1 392 ? -37.062 9.133 -13.375 1 37.41 392 GLY B C 1
ATOM 6618 O O . GLY B 1 392 ? -36.625 8.164 -12.742 1 37.41 392 GLY B O 1
ATOM 6619 N N . PRO B 1 393 ? -37.531 8.883 -14.734 1 34.91 393 PRO B N 1
ATOM 6620 C CA . PRO B 1 393 ? -37.469 7.57 -15.375 1 34.91 393 PRO B CA 1
ATOM 6621 C C . PRO B 1 393 ? -36.062 6.973 -15.344 1 34.91 393 PRO B C 1
ATOM 6623 O O . PRO B 1 393 ? -35.062 7.668 -15.633 1 34.91 393 PRO B O 1
ATOM 6626 N N . SER B 1 394 ? -35.688 6.293 -14.391 1 35.88 394 SER B N 1
ATOM 6627 C CA . SER B 1 394 ? -34.406 5.59 -14.336 1 35.88 394 SER B CA 1
ATOM 6628 C C . SER B 1 394 ? -34 5.043 -15.703 1 35.88 394 SER B C 1
ATOM 6630 O O . SER B 1 394 ? -34.812 4.352 -16.344 1 35.88 394 SER B O 1
ATOM 6632 N N . LEU B 1 395 ? -33.281 5.703 -16.484 1 34.59 395 LEU B N 1
ATOM 6633 C CA . LEU B 1 395 ? -32.875 4.992 -17.688 1 34.59 395 LEU B CA 1
ATOM 6634 C C . LEU B 1 395 ? -32.344 3.6 -17.344 1 34.59 395 LEU B C 1
ATOM 6636 O O . LEU B 1 395 ? -31.609 3.43 -16.375 1 34.59 395 LEU B O 1
ATOM 6640 N N . PRO B 1 396 ? -33 2.527 -17.828 1 31.83 396 PRO B N 1
ATOM 6641 C CA . PRO B 1 396 ? -32.594 1.154 -17.516 1 31.83 396 PRO B CA 1
ATOM 6642 C C . PRO B 1 396 ? -31.078 0.933 -17.656 1 31.83 396 PRO B C 1
ATOM 6644 O O . PRO B 1 396 ? -30.484 1.351 -18.656 1 31.83 396 PRO B O 1
ATOM 6647 N N . SER B 1 397 ? -30.359 1.225 -16.688 1 33.66 397 SER B N 1
ATOM 6648 C CA . SER B 1 397 ? -28.969 0.81 -16.812 1 33.66 397 SER B CA 1
ATOM 6649 C C . SER B 1 397 ? -28.844 -0.512 -17.562 1 33.66 397 SER B C 1
ATOM 6651 O O . SER B 1 397 ? -29.594 -1.45 -17.297 1 33.66 397 SER B O 1
ATOM 6653 N N . LEU B 1 398 ? -28.453 -0.586 -18.781 1 33.59 398 LEU B N 1
ATOM 6654 C CA . LEU B 1 398 ? -28.156 -1.811 -19.5 1 33.59 398 LEU B CA 1
ATOM 6655 C C . LEU B 1 398 ? -27.422 -2.807 -18.609 1 33.59 398 LEU B C 1
ATOM 6657 O O . LEU B 1 398 ? -26.203 -2.961 -18.719 1 33.59 398 LEU B O 1
ATOM 6661 N N . THR B 1 399 ? -27.594 -2.707 -17.344 1 33.62 399 THR B N 1
ATOM 6662 C CA . THR B 1 399 ? -26.969 -3.768 -16.562 1 33.62 399 THR B CA 1
ATOM 6663 C C . THR B 1 399 ? -27.422 -5.141 -17.047 1 33.62 399 THR B C 1
ATOM 6665 O O . THR B 1 399 ? -28.625 -5.367 -17.25 1 33.62 399 THR B O 1
ATOM 6668 N N . ASN B 1 400 ? -26.609 -5.93 -17.719 1 31.66 400 ASN B N 1
ATOM 6669 C CA . ASN B 1 400 ? -26.828 -7.297 -18.188 1 31.66 400 ASN B CA 1
ATOM 6670 C C . ASN B 1 400 ? -27.562 -8.133 -17.141 1 31.66 400 ASN B C 1
ATOM 6672 O O . ASN B 1 400 ? -27 -8.453 -16.094 1 31.66 400 ASN B O 1
ATOM 6676 N N . SER B 1 401 ? -28.812 -8.023 -16.891 1 34.31 401 SER B N 1
ATOM 6677 C CA . SER B 1 401 ? -29.859 -8.82 -16.25 1 34.31 401 SER B CA 1
ATOM 6678 C C . SER B 1 401 ? -29.594 -10.312 -16.422 1 34.31 401 SER B C 1
ATOM 6680 O O . SER B 1 401 ? -30.359 -11.141 -15.93 1 34.31 401 SER B O 1
ATOM 6682 N N . SER B 1 402 ? -28.656 -10.594 -17.219 1 32.91 402 SER B N 1
ATOM 6683 C CA . SER B 1 402 ? -28.484 -12.008 -17.547 1 32.91 402 SER B CA 1
ATOM 6684 C C . SER B 1 402 ? -27.891 -12.773 -16.359 1 32.91 402 SER B C 1
ATOM 6686 O O . SER B 1 402 ? -28.078 -13.984 -16.25 1 32.91 402 SER B O 1
ATOM 6688 N N . ALA B 1 403 ? -27.25 -12.188 -15.414 1 34.38 403 ALA B N 1
ATOM 6689 C CA . ALA B 1 403 ? -26.641 -12.961 -14.336 1 34.38 403 ALA B CA 1
ATOM 6690 C C . ALA B 1 403 ? -27.688 -13.406 -13.32 1 34.38 403 ALA B C 1
ATOM 6692 O O . ALA B 1 403 ? -27.609 -14.508 -12.773 1 34.38 403 ALA B O 1
ATOM 6693 N N . ILE B 1 404 ? -28.75 -12.625 -13.039 1 36.56 404 ILE B N 1
ATOM 6694 C CA . ILE B 1 404 ? -29.828 -13.039 -12.141 1 36.56 404 ILE B CA 1
ATOM 6695 C C . ILE B 1 404 ? -30.688 -14.102 -12.82 1 36.56 404 ILE B C 1
ATOM 6697 O O . ILE B 1 404 ? -31.25 -14.977 -12.156 1 36.56 404 ILE B O 1
ATOM 6701 N N . GLU B 1 405 ? -30.875 -14.008 -14.109 1 33.56 405 GLU B N 1
ATOM 6702 C CA . GLU B 1 405 ? -31.672 -15.008 -14.805 1 33.56 405 GLU B CA 1
ATOM 6703 C C . GLU B 1 405 ? -30.984 -16.359 -14.828 1 33.56 405 GLU B C 1
ATOM 6705 O O . GLU B 1 405 ? -31.625 -17.406 -14.75 1 33.56 405 GLU B O 1
ATOM 6710 N N . ASP B 1 406 ? -29.672 -16.344 -14.703 1 33.72 406 ASP B N 1
ATOM 6711 C CA . ASP B 1 406 ? -28.969 -17.625 -14.695 1 33.72 406 ASP B CA 1
ATOM 6712 C C . ASP B 1 406 ? -29.062 -18.297 -13.336 1 33.72 406 ASP B C 1
ATOM 6714 O O . ASP B 1 406 ? -29.062 -19.531 -13.242 1 33.72 406 ASP B O 1
ATOM 6718 N N . ILE B 1 407 ? -29.234 -17.578 -12.281 1 37.06 407 ILE B N 1
ATOM 6719 C CA . ILE B 1 407 ? -29.453 -18.203 -10.984 1 37.06 407 ILE B CA 1
ATOM 6720 C C . ILE B 1 407 ? -30.828 -18.875 -10.953 1 37.06 407 ILE B C 1
ATOM 6722 O O . ILE B 1 407 ? -31.031 -19.875 -10.266 1 37.06 407 ILE B O 1
ATOM 6726 N N . ARG B 1 408 ? -31.781 -18.266 -11.586 1 35 408 ARG B N 1
ATOM 6727 C CA . ARG B 1 408 ? -33.094 -18.891 -11.602 1 35 408 ARG B CA 1
ATOM 6728 C C . ARG B 1 408 ? -33.062 -20.188 -12.406 1 35 408 ARG B C 1
ATOM 6730 O O . ARG B 1 408 ? -33.875 -21.078 -12.164 1 35 408 ARG B O 1
ATOM 6737 N N . ARG B 1 409 ? -32.219 -20.25 -13.414 1 34.16 409 ARG B N 1
ATOM 6738 C CA . ARG B 1 409 ? -32.25 -21.453 -14.258 1 34.16 409 ARG B CA 1
ATOM 6739 C C . ARG B 1 409 ? -31.469 -22.594 -13.633 1 34.16 409 ARG B C 1
ATOM 6741 O O . ARG B 1 409 ? -31.578 -23.734 -14.07 1 34.16 409 ARG B O 1
ATOM 6748 N N . ASP B 1 410 ? -30.438 -22.297 -12.766 1 33.84 410 ASP B N 1
ATOM 6749 C CA . ASP B 1 410 ? -29.609 -23.422 -12.344 1 33.84 410 ASP B CA 1
ATOM 6750 C C . ASP B 1 410 ? -30.391 -24.359 -11.43 1 33.84 410 ASP B C 1
ATOM 6752 O O . ASP B 1 410 ? -29.828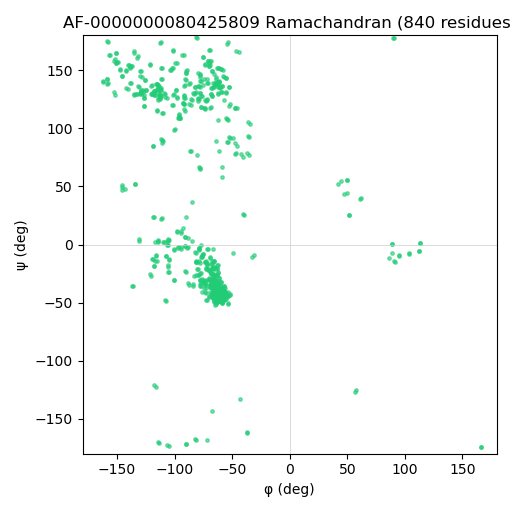 -25.312 -10.883 1 33.84 410 ASP B O 1
ATOM 6756 N N . ARG B 1 411 ? -31.547 -24.047 -10.945 1 31.8 411 ARG B N 1
ATOM 6757 C CA . ARG B 1 411 ? -32.188 -25.141 -10.211 1 31.8 411 ARG B CA 1
ATOM 6758 C C . ARG B 1 411 ? -32.562 -26.281 -11.148 1 31.8 411 ARG B C 1
ATOM 6760 O O . ARG B 1 411 ? -33.125 -27.281 -10.719 1 31.8 411 ARG B O 1
ATOM 6767 N N . LYS B 1 412 ? -32.812 -25.984 -12.523 1 31.39 412 LYS B N 1
ATOM 6768 C CA . LYS B 1 412 ? -33.438 -27.094 -13.219 1 31.39 412 LYS B CA 1
ATOM 6769 C C . LYS B 1 412 ? -32.469 -28.234 -13.453 1 31.39 412 LYS B C 1
ATOM 6771 O O . LYS B 1 412 ? -31.25 -28.031 -13.375 1 31.39 412 LYS B O 1
ATOM 6776 N N . ASP B 1 413 ? -32.938 -29.375 -14.453 1 26.98 413 ASP B N 1
ATOM 6777 C CA . ASP B 1 413 ? -32.875 -30.812 -14.711 1 26.98 413 ASP B CA 1
ATOM 6778 C C . ASP B 1 413 ? -31.594 -31.172 -15.477 1 26.98 413 ASP B C 1
ATOM 6780 O O . ASP B 1 413 ? -31.641 -31.438 -16.688 1 26.98 413 ASP B O 1
ATOM 6784 N N . HIS B 1 414 ? -30.438 -30.688 -15.383 1 27.3 414 HIS B N 1
ATOM 6785 C CA . HIS B 1 414 ? -29.484 -31.328 -16.281 1 27.3 414 HIS B CA 1
ATOM 6786 C C . HIS B 1 414 ? -29.375 -32.812 -16.016 1 27.3 414 HIS B C 1
ATOM 6788 O O . HIS B 1 414 ? -28.625 -33.25 -15.125 1 27.3 414 HIS B O 1
ATOM 6794 N N . LEU B 1 415 ? -30.5 -33.688 -16.281 1 25.58 415 LEU B N 1
ATOM 6795 C CA . LEU B 1 415 ? -30.406 -35.156 -16.328 1 25.58 415 LEU B CA 1
ATOM 6796 C C . LEU B 1 415 ? -29.516 -35.625 -17.469 1 25.58 415 LEU B C 1
ATOM 6798 O O . LEU B 1 415 ? -29.781 -35.312 -18.625 1 25.58 415 LEU B O 1
ATOM 6802 N N . ILE B 1 416 ? -28.266 -35.812 -17.422 1 27.94 416 ILE B N 1
ATOM 6803 C CA . ILE B 1 416 ? -27.5 -36.594 -18.375 1 27.94 416 ILE B CA 1
ATOM 6804 C C . ILE B 1 416 ? -28.109 -37.969 -18.531 1 27.94 416 ILE B C 1
ATOM 6806 O O . ILE B 1 416 ? -28.172 -38.75 -17.562 1 27.94 416 ILE B O 1
ATOM 6810 N N . ILE B 1 417 ? -29.047 -38.281 -19.5 1 24.31 417 ILE B N 1
ATOM 6811 C CA . ILE B 1 417 ? -29.547 -39.594 -19.906 1 24.31 417 ILE B CA 1
ATOM 6812 C C . ILE B 1 417 ? -28.422 -40.406 -20.547 1 24.31 417 ILE B C 1
ATOM 6814 O O . ILE B 1 417 ? -27.656 -39.875 -21.375 1 24.31 417 ILE B O 1
ATOM 6818 N N . LYS B 1 418 ? -28.438 -41.844 -20.359 1 25.41 418 LYS B N 1
ATOM 6819 C CA . LYS B 1 418 ? -27.641 -43 -20.766 1 25.41 418 LYS B CA 1
ATOM 6820 C C . LYS B 1 418 ? -27.938 -43.375 -22.219 1 25.41 418 LYS B C 1
ATOM 6822 O O . LYS B 1 418 ? -27.234 -44.219 -22.797 1 25.41 418 LYS B O 1
ATOM 6827 N N . GLY B 1 419 ? -28.734 -43 -23.328 1 27.25 419 GLY B N 1
ATOM 6828 C CA . GLY B 1 419 ? -29.344 -44.156 -23.953 1 27.25 419 GLY B CA 1
ATOM 6829 C C . GLY B 1 419 ? -28.375 -45 -24.75 1 27.25 419 GLY B C 1
ATOM 6830 O O . GLY B 1 419 ? -27.453 -44.469 -25.375 1 27.25 419 GLY B O 1
ATOM 6831 N N . GLU B 1 420 ? -28.125 -46.25 -24.391 1 22.33 420 GLU B N 1
ATOM 6832 C CA . GLU B 1 420 ? -27.422 -47.25 -25.203 1 22.33 420 GLU B CA 1
ATOM 6833 C C . GLU B 1 420 ? -27.891 -47.219 -26.656 1 22.33 420 GLU B C 1
ATOM 6835 O O . GLU B 1 420 ? -28.891 -46.562 -26.969 1 22.33 420 GLU B O 1
ATOM 6840 N N . SER B 1 421 ? -28.203 -48.562 -27.281 1 20.11 421 SER B N 1
ATOM 6841 C CA . SER B 1 421 ? -27.875 -49.406 -28.438 1 20.11 421 SER B CA 1
ATOM 6842 C C . SER B 1 421 ? -28.844 -49.125 -29.594 1 20.11 421 SER B C 1
ATOM 6844 O O . SER B 1 421 ? -28.562 -49.5 -30.734 1 20.11 421 SER B O 1
ATOM 6846 N N . LYS B 1 422 ? -29.625 -48.312 -30.109 1 18.69 422 LYS B N 1
ATOM 6847 C CA . LYS B 1 422 ? -29.5 -48.531 -31.547 1 18.69 422 LYS B CA 1
ATOM 6848 C C . LYS B 1 422 ? -28.438 -47.625 -32.156 1 18.69 422 LYS B C 1
ATOM 6850 O O . LYS B 1 422 ? -28.328 -46.438 -31.781 1 18.69 422 LYS B O 1
#

Foldseek 3Di:
DALLVLLCLQVPLVQLVLQLVQLQLQCVVVVVNDLNQDSLNSLLLLLLLLCCLVLPDPAPCLQCDDPPVRDPPLNQFQDPPVNSVSSQVRGFQDHPVPDDPQLCRRCVVVQVSNLVSLLVDAADLEKEKDKDFQADDDDGQQWAACPPDPRGIGWIWIFIFWLQQRTNHIWTDDDPSTPWDDDVLPPLLRSVVRVCVSSVHDANRAYEYEQVNDAPVSQVVCVVVNYKYKYWHDPVRDDVVQVDPDQVVVQPDDAQDKDWGDDPFKIWIWGHHNGIIIMIIRPFDFDDWDWDWDQDPVVRDTDTHTGGPSVVVNVSTHCRNVNNSVQLNSRQRDHDDPDRCVSVVSSSSSSSLVSSVVVVVVVPDDDDSVVSSVSSSVCSSVVSGDGDDPPDPPPPPPPVPPVVVVVVPVVDDPPVPPDDDD/DALLVLLCLQVPLVQLVLQLVQLQLQCVVVVVNPLNQDSLNSLLLLLLLLCCLVLPDPAPCLQCDDPPVRDDPLNQFQDPPVNSVSSQVRGFQDHPVPDDPQQCRRCVVVQVSNLVSLLVDAADLEKEKDKDFQADDDDGQQWAACPPDPRGIGWIWIFIFWLQQRTNHIWTDDDPSTPWDDDVLPPLLRSVVRVCVSSVHDANRAYEYEQVNDAPVSQVVCVVVNYKYKYWHDPVRDDVVQVDPDQVVVQPDDAQDKDWGDDPFKIWIWGHHNGIIIMIIRPFDFDDWDWDWDADPVVRDTDTHTGGPSVVVNVSTHCRNVVNSVQLNSRQRDHDDPDRCVSVVSSSSSSSLVSSVVVVVVVPDDDDSVVSSVSSSVCSSVVSGDGDDPPDPPPPPPPVPVVVVVVVPVVDDPPPDDDDDD

InterPro domains:
  IPR029526 PiggyBac transposable element-derived protein [PF13843] (2-353)
  IPR052638 PiggyBac transposable element-derived [PTHR47055] (2-378)

pLDDT: mean 88.0, std 17.83, range [17.17, 98.81]

Solvent-accessible surface area (backbone atoms only — not comparable to full-atom values): 46160 Å² total; per-residue (Å²): 137,51,59,50,58,36,24,37,55,37,56,24,68,67,50,51,50,49,34,38,51,25,14,40,51,45,22,42,73,72,65,45,75,72,69,70,63,43,75,43,52,52,46,26,52,49,21,52,37,57,41,26,20,51,47,34,56,89,46,77,68,45,43,61,37,76,54,61,85,49,33,32,62,52,51,40,43,24,39,54,63,67,59,51,51,51,46,67,70,30,59,35,58,42,68,74,90,68,69,63,91,52,91,56,54,53,52,47,55,56,44,51,47,38,36,58,32,23,58,75,53,76,82,52,66,48,26,12,42,45,80,45,72,43,68,46,85,76,89,56,93,54,53,39,79,42,86,93,44,96,72,36,38,14,38,42,27,45,33,38,13,26,46,88,25,47,58,38,36,65,42,64,51,41,77,90,70,29,92,53,56,86,74,80,60,49,71,34,28,14,50,54,52,29,52,39,60,76,56,61,61,61,76,64,28,31,38,23,36,48,48,80,42,44,42,68,67,44,42,52,52,29,53,75,61,45,31,30,35,38,22,33,46,47,78,88,69,59,54,76,88,53,67,67,75,54,62,76,63,48,52,71,46,63,70,36,44,74,47,78,35,71,59,98,64,42,34,38,38,35,38,21,58,101,56,65,44,39,37,41,17,51,64,52,44,59,66,66,66,40,82,40,84,41,78,36,76,92,72,71,40,75,42,80,29,59,35,41,26,40,57,53,52,43,68,67,32,48,46,2,52,60,46,32,51,51,61,35,61,70,42,44,58,62,72,81,68,88,54,78,64,45,50,57,52,53,46,53,55,40,47,19,46,51,50,11,45,55,50,42,38,73,74,70,45,88,69,56,67,68,58,43,52,50,49,28,25,51,51,32,35,69,72,35,26,57,44,78,65,82,81,62,87,71,72,76,67,85,63,79,64,59,65,67,54,49,62,67,53,68,74,59,74,85,67,82,76,83,77,80,83,129,137,53,58,51,58,37,24,36,54,38,55,24,68,67,50,52,50,49,33,38,51,25,14,39,51,45,22,43,75,70,67,46,75,69,74,71,63,43,73,42,52,52,46,26,54,50,20,53,36,56,41,27,19,50,48,33,56,89,46,77,70,44,43,60,36,77,53,59,85,50,31,31,62,53,52,42,42,23,39,53,64,67,59,50,52,50,47,65,72,31,60,35,60,43,67,76,88,68,67,64,91,50,92,56,53,53,52,47,57,56,45,51,47,39,37,58,32,22,56,74,50,77,81,52,64,48,26,13,44,44,78,43,72,43,68,45,87,75,87,56,90,53,55,40,79,41,85,94,44,95,70,36,39,12,39,42,26,44,31,36,11,26,48,88,25,47,58,39,36,65,41,64,52,41,78,90,70,28,93,50,55,86,73,80,60,48,70,33,28,15,50,55,54,29,52,39,62,75,57,62,61,59,74,65,29,32,38,23,36,48,49,80,43,45,46,67,68,41,42,54,50,28,53,76,62,45,30,30,34,38,23,32,46,48,78,88,68,57,54,76,89,54,68,68,74,56,62,77,63,48,53,72,45,61,70,36,43,75,48,78,37,73,60,98,64,40,33,38,38,37,38,22,60,100,55,63,45,38,35,39,17,52,65,52,46,59,67,66,66,39,81,39,83,41,79,33,77,92,73,71,40,74,40,80,29,58,36,42,26,39,58,52,52,42,67,66,30,47,45,1,52,59,46,33,50,51,60,36,61,69,44,42,56,61,72,80,68,89,54,79,65,44,48,57,53,53,46,50,55,39,46,19,45,52,51,13,45,55,50,43,36,73,75,70,46,89,67,58,67,67,58,42,52,49,48,28,27,51,52,32,34,68,73,35,27,56,44,77,66,82,82,61,87,69,71,78,67,85,62,78,63,59,65,65,54,47,62,68,52,65,76,61,81,86,71,85,81,76,84,80,79,129

Radius of gyration: 31.45 Å; Cα contacts (8 Å, |Δi|>4): 1445; chains: 2; bounding box: 76×96×69 Å